Protein AF-0000000072858510 (afdb_homodimer)

Secondary structure (DSSP, 8-state):
------------S---S---B---BTTB---B----------------------------------------------------------SS--TT-TTGGGS-HHHHS---TT--BHHHHH--HHHHHHHTT-B-TT--BHHHHHHHHHH---BTTB-B-----SSTTHHHHTHHHHHHHHHHHTTS--TT--------GGG----S---TTTEEEEEEEEEE-BTTS--GGG--HHHHGGGGS---GGGTT-BPPPPP--HHHHHTTTTTTTTTT-EEEE-TTSSEEEEESSSSSEEEEEEEESS-HHHHHHHHHHHHHHHHHHHHHTT--B-EETTTEE--SSGGG-BT--EEEEEEE-TTGGGSTTHHHHHHHTTEEEEBTTBTT---BTTEEEEEES--TTS-HHHHHHHHHHHHHHHHHHHHHHHTT---GGG-----/------------S---S--EEE--BTTB--EEE--------------------------------------------------------SS---TT-TTGGGS-HHHHS---TT--BHHHHH--HHHHHHHTT-B-TT--BHHHHHHHHHH---BTTB-B-----SSTTHHHHTHHHHHHHHHHHTTS--TT--------GGG----S---TTTEEEEEEEEEE-BTTS--GGG--HHHHGGGGS---GGGTT-BPPPPP--HHHHHTTTTTTTTTT-EEEE-TTSSEEEEESSSSSEEEEEEEESS-HHHHHHHHHHHHHHHHHHHHHTT--B-EETTTEE--SSGGG-BT--EEEEEEE-TTGGGSTTHHHHHHHTTEEEEBTTBTT---BTTEEEEEES--TTS-HHHHHHHHHHHHHHHHHHHHHHHTT---GGGPPP--

Solvent-accessible surface area (backbone atoms only — not comparable to full-atom values): 48532 Å² total; per-residue (Å²): 131,84,80,80,68,84,71,71,57,79,46,74,65,76,91,63,68,59,62,56,53,85,50,85,54,84,102,44,82,47,78,54,78,44,68,78,65,81,82,63,81,67,79,77,78,81,74,78,82,77,73,83,74,84,82,80,83,82,83,78,76,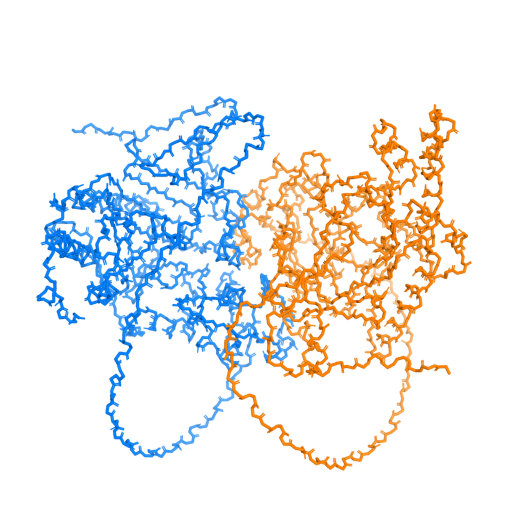82,72,81,76,83,78,78,78,78,77,81,74,80,77,76,70,77,75,76,73,81,76,70,76,31,31,51,8,58,19,56,12,42,39,50,27,66,54,40,63,78,36,59,54,76,46,29,47,77,87,50,87,80,36,34,25,40,38,52,72,66,62,40,70,67,56,40,20,52,41,8,50,46,56,35,95,50,48,50,33,46,16,55,24,38,29,30,23,57,58,42,34,60,41,100,86,43,78,43,58,26,44,43,33,32,34,80,54,37,65,63,78,43,29,86,59,46,42,59,37,41,13,61,77,54,77,62,47,50,89,84,43,63,37,49,83,38,74,55,56,82,74,45,74,70,32,65,72,46,56,60,92,34,22,54,25,24,37,36,32,29,52,44,23,51,53,94,48,51,29,34,35,29,16,33,28,33,74,47,29,77,65,60,69,62,66,56,43,42,59,63,76,33,43,53,76,72,80,76,78,47,63,59,38,57,45,34,20,35,43,26,17,57,68,61,65,46,41,37,46,60,49,94,82,63,36,37,37,38,37,33,50,51,72,30,49,29,34,44,36,12,34,46,77,27,25,42,42,40,61,33,46,38,50,33,41,53,50,50,50,52,52,52,50,54,35,44,74,70,75,38,49,65,29,65,45,63,50,53,22,34,45,53,26,40,66,83,38,22,18,51,26,45,44,36,35,32,37,32,57,29,63,59,42,70,70,37,88,56,42,64,57,48,31,53,38,51,47,33,40,76,37,9,58,75,30,87,96,36,66,61,58,89,32,25,30,31,39,23,39,62,63,27,54,66,39,24,52,40,57,44,44,38,41,36,42,56,42,50,55,51,50,51,52,45,32,55,32,44,74,70,73,41,82,55,75,88,67,57,68,69,76,109,130,85,75,80,68,81,65,66,55,78,49,74,63,75,90,62,48,56,59,55,43,84,45,79,49,89,96,44,82,40,69,51,70,44,73,44,73,81,70,77,80,74,88,80,78,84,81,77,84,82,78,86,87,80,88,82,83,84,86,83,86,85,74,86,73,88,80,78,86,75,80,95,84,83,81,76,78,84,74,83,87,84,85,76,22,19,19,25,31,26,26,23,26,43,59,54,26,66,55,36,53,77,31,58,27,78,46,7,39,51,88,50,87,80,39,35,26,41,38,55,74,66,62,39,73,68,56,31,24,69,41,30,65,46,56,35,97,47,49,49,34,45,32,57,26,37,19,31,23,52,59,41,35,60,40,98,87,44,79,44,59,28,44,44,33,32,35,80,55,37,65,63,77,41,28,87,59,45,45,59,37,41,14,62,75,55,77,64,48,50,89,83,44,64,38,51,81,40,72,56,58,82,74,46,74,69,32,65,74,45,56,58,92,35,21,55,24,24,37,37,32,30,55,46,23,52,55,95,49,52,28,40,37,32,31,37,47,32,74,48,30,76,64,61,70,62,67,53,48,44,58,59,73,28,47,57,76,74,80,78,78,49,63,61,37,59,53,34,15,36,43,40,40,56,69,63,61,47,41,34,47,61,50,95,82,63,35,37,36,39,36,33,48,52,72,30,48,28,35,44,36,14,35,47,77,26,25,43,42,39,60,34,46,40,52,36,39,54,50,50,52,51,51,51,50,56,37,44,76,71,77,39,48,66,29,65,46,63,52,52,22,34,46,52,27,42,67,84,39,21,17,50,23,44,42,36,36,32,38,33,57,29,64,61,41,69,72,38,86,56,42,65,58,49,30,53,37,51,46,32,38,76,37,10,59,73,30,88,96,36,65,60,57,90,32,26,30,32,39,25,39,63,64,26,53,65,38,24,53,40,56,46,47,38,39,37,43,54,42,50,54,50,51,51,52,43,34,55,32,43,75,70,72,41,83,53,75,91,66,56,65,70,78,112

Structure (mmCIF, N/CA/C/O backbone):
data_AF-0000000072858510-model_v1
#
loop_
_entity.id
_entity.type
_entity.pdbx_description
1 polymer 'Creatine kinase B-type'
#
loop_
_atom_site.group_PDB
_atom_site.id
_atom_site.type_symbol
_atom_site.label_atom_id
_atom_site.label_alt_id
_atom_site.label_comp_id
_atom_site.label_asym_id
_atom_site.label_entity_id
_atom_site.label_seq_id
_atom_site.pdbx_PDB_ins_code
_atom_site.Cartn_x
_atom_site.Cartn_y
_atom_site.Cartn_z
_atom_site.occupancy
_atom_site.B_iso_or_equiv
_atom_site.auth_seq_id
_atom_site.auth_comp_id
_atom_site.auth_asym_id
_atom_site.auth_atom_id
_atom_site.pdbx_PDB_model_num
ATOM 1 N N . MET A 1 1 ? -8.305 -21.172 -48.656 1 22.14 1 MET A N 1
ATOM 2 C CA . MET A 1 1 ? -8.938 -21.328 -47.344 1 22.14 1 MET A CA 1
ATOM 3 C C . MET A 1 1 ? -8.883 -20.031 -46.562 1 22.14 1 MET A C 1
ATOM 5 O O . MET A 1 1 ? -7.84 -19.391 -46.469 1 22.14 1 MET A O 1
ATOM 9 N N . PRO A 1 2 ? -9.984 -19.203 -46.25 1 24.05 2 PRO A N 1
ATOM 10 C CA . PRO A 1 2 ? -10.07 -17.75 -46.125 1 24.05 2 PRO A CA 1
ATOM 11 C C . PRO A 1 2 ? -9.312 -17.219 -44.938 1 24.05 2 PRO A C 1
ATOM 13 O O . PRO A 1 2 ? -9.188 -17.922 -43.906 1 24.05 2 PRO A O 1
ATOM 16 N N . GLU A 1 3 ? -8.305 -16.391 -45.125 1 22.5 3 GLU A N 1
ATOM 17 C CA . GLU A 1 3 ? -7.32 -15.68 -44.312 1 22.5 3 GLU A CA 1
ATOM 18 C C . GLU A 1 3 ? -7.992 -14.891 -43.188 1 22.5 3 GLU A C 1
ATOM 20 O O . GLU A 1 3 ? -8.703 -13.922 -43.438 1 22.5 3 GLU A O 1
ATOM 25 N N . GLY A 1 4 ? -8.672 -15.609 -42.25 1 25.77 4 GLY A N 1
ATOM 26 C CA . GLY A 1 4 ? -9.477 -15.039 -41.188 1 25.77 4 GLY A CA 1
ATOM 27 C C . GLY A 1 4 ? -8.75 -13.945 -40.406 1 25.77 4 GLY A C 1
ATOM 28 O O . GLY A 1 4 ? -7.754 -14.211 -39.75 1 25.77 4 GLY A O 1
ATOM 29 N N . THR A 1 5 ? -8.625 -12.734 -40.969 1 24.05 5 THR A N 1
ATOM 30 C CA . THR A 1 5 ? -7.973 -11.508 -40.531 1 24.05 5 THR A CA 1
ATOM 31 C C . THR A 1 5 ? -8.477 -11.086 -39.156 1 24.05 5 THR A C 1
ATOM 33 O O . THR A 1 5 ? -9.688 -11.086 -38.906 1 24.05 5 THR A O 1
ATOM 36 N N . LEU A 1 6 ? -7.754 -11.305 -38.156 1 26.27 6 LEU A N 1
ATOM 37 C CA . LEU A 1 6 ? -8.031 -10.797 -36.812 1 26.27 6 LEU A CA 1
ATOM 38 C C . LEU A 1 6 ? -8.352 -9.312 -36.844 1 26.27 6 LEU A C 1
ATOM 40 O O . LEU A 1 6 ? -7.582 -8.516 -37.375 1 26.27 6 LEU A O 1
ATOM 44 N N . ARG A 1 7 ? -9.594 -8.938 -37.281 1 24.61 7 ARG A N 1
ATOM 45 C CA . ARG A 1 7 ? -9.992 -7.543 -37.438 1 24.61 7 ARG A CA 1
ATOM 46 C C . ARG A 1 7 ? -9.945 -6.797 -36.125 1 24.61 7 ARG A C 1
ATOM 48 O O . ARG A 1 7 ? -10.367 -7.324 -35.094 1 24.61 7 ARG A O 1
ATOM 55 N N . LYS A 1 8 ? -9.195 -5.73 -36.281 1 28.53 8 LYS A N 1
ATOM 56 C CA . LYS A 1 8 ? -9.094 -4.801 -35.156 1 28.53 8 LYS A CA 1
ATOM 57 C C . LYS A 1 8 ? -10.398 -4.031 -34.969 1 28.53 8 LYS A C 1
ATOM 59 O O . LYS A 1 8 ? -10.992 -3.549 -35.938 1 28.53 8 LYS A O 1
ATOM 64 N N . VAL A 1 9 ? -11.359 -4.332 -34.188 1 26.52 9 VAL A N 1
ATOM 65 C CA . VAL A 1 9 ? -12.625 -3.646 -33.969 1 26.52 9 VAL A CA 1
ATOM 66 C C . VAL A 1 9 ? -12.367 -2.215 -33.5 1 26.52 9 VAL A C 1
ATOM 68 O O . VAL A 1 9 ? -11.5 -1.978 -32.656 1 26.52 9 VAL A O 1
ATOM 71 N N . ASP A 1 10 ? -12.766 -1.162 -34.219 1 24.17 10 ASP A N 1
ATOM 72 C CA . ASP A 1 10 ? -12.586 0.286 -34.188 1 24.17 10 ASP A CA 1
ATOM 73 C C . ASP A 1 10 ? -13.391 0.92 -33.031 1 24.17 10 ASP A C 1
ATOM 75 O O . ASP A 1 10 ? -14.625 0.92 -33.062 1 24.17 10 ASP A O 1
ATOM 79 N N . GLY A 1 11 ? -13.102 0.752 -31.766 1 24.89 11 GLY A N 1
ATOM 80 C CA . GLY A 1 11 ? -13.922 1.306 -30.703 1 24.89 11 GLY A CA 1
ATOM 81 C C . GLY A 1 11 ? -13.727 2.799 -30.516 1 24.89 11 GLY A C 1
ATOM 82 O O . GLY A 1 11 ? -12.852 3.227 -29.766 1 24.89 11 GLY A O 1
ATOM 83 N N . SER A 1 12 ? -13.656 3.602 -31.484 1 24.7 12 SER A N 1
ATOM 84 C CA . SER A 1 12 ? -13.461 5.031 -31.266 1 24.7 12 SER A CA 1
ATOM 85 C C . SER A 1 12 ? -14.523 5.594 -30.328 1 24.7 12 SER A C 1
ATOM 87 O O . SER A 1 12 ? -14.562 6.801 -30.078 1 24.7 12 SER A O 1
ATOM 89 N N . GLY A 1 13 ? -15.695 5.023 -30.297 1 25.03 13 GLY A N 1
ATOM 90 C CA . GLY A 1 13 ? -16.672 5.957 -29.75 1 25.03 13 GLY A CA 1
ATOM 91 C C . GLY A 1 13 ? -16.438 6.297 -28.297 1 25.03 13 GLY A C 1
ATOM 92 O O . GLY A 1 13 ? -15.648 5.625 -27.609 1 25.03 13 GLY A O 1
ATOM 93 N N . PRO A 1 14 ? -16.922 7.398 -27.672 1 25.23 14 PRO A N 1
ATOM 94 C CA . PRO A 1 14 ? -16.797 7.895 -26.297 1 25.23 14 PRO A CA 1
ATOM 95 C C . PRO A 1 14 ? -16.844 6.777 -25.266 1 25.23 14 PRO A C 1
ATOM 97 O O . PRO A 1 14 ? -17.422 5.719 -25.516 1 25.23 14 PRO A O 1
ATOM 100 N N . ALA A 1 15 ? -15.781 6.707 -24.406 1 25.62 15 ALA A N 1
ATOM 101 C CA . ALA A 1 15 ? -15.562 5.777 -23.297 1 25.62 15 ALA A CA 1
ATOM 102 C C . ALA A 1 15 ? -16.891 5.414 -22.625 1 25.62 15 ALA A C 1
ATOM 104 O O . ALA A 1 15 ? -17.422 6.195 -21.828 1 25.62 15 ALA A O 1
ATOM 105 N N . ARG A 1 16 ? -17.859 4.957 -23.328 1 25.95 16 ARG A N 1
ATOM 106 C CA . ARG A 1 16 ? -19.141 4.578 -22.719 1 25.95 16 ARG A CA 1
ATOM 107 C C . ARG A 1 16 ? -18.938 3.469 -21.688 1 25.95 16 ARG A C 1
ATOM 109 O O . ARG A 1 16 ? -18 2.672 -21.797 1 25.95 16 ARG A O 1
ATOM 116 N N . ALA A 1 17 ? -19.703 3.404 -20.5 1 26.58 17 ALA A N 1
ATOM 117 C CA . ALA A 1 17 ? -19.875 2.686 -19.234 1 26.58 17 ALA A CA 1
ATOM 118 C C . ALA A 1 17 ? -19.844 1.176 -19.453 1 26.58 17 ALA A C 1
ATOM 120 O O . ALA A 1 17 ? -20.047 0.401 -18.516 1 26.58 17 ALA A O 1
ATOM 121 N N . GLY A 1 18 ? -19.766 0.677 -20.734 1 25.31 18 GLY A N 1
ATOM 122 C CA . GLY A 1 18 ? -20.141 -0.716 -20.922 1 25.31 18 GLY A CA 1
ATOM 123 C C . GLY A 1 18 ? -18.953 -1.663 -20.844 1 25.31 18 GLY A C 1
ATOM 124 O O . GLY A 1 18 ? -18.609 -2.326 -21.812 1 25.31 18 GLY A O 1
ATOM 125 N N . GLN A 1 19 ? -18.016 -1.339 -19.969 1 26.52 19 GLN A N 1
ATOM 126 C CA . GLN A 1 19 ? -16.922 -2.297 -20 1 26.52 19 GLN A CA 1
ATOM 127 C C . GLN A 1 19 ? -17.406 -3.689 -19.594 1 26.52 19 GLN A C 1
ATOM 129 O O . GLN A 1 19 ? -18.141 -3.844 -18.609 1 26.52 19 GLN A O 1
ATOM 134 N N . GLU A 1 20 ? -17.391 -4.578 -20.422 1 27.2 20 GLU A N 1
ATOM 135 C CA . GLU A 1 20 ? -17.781 -5.977 -20.281 1 27.2 20 GLU A CA 1
ATOM 136 C C . GLU A 1 20 ? -16.859 -6.719 -19.344 1 27.2 20 GLU A C 1
ATOM 138 O O . GLU A 1 20 ? -15.633 -6.656 -19.484 1 27.2 20 GLU A O 1
ATOM 143 N N . LYS A 1 21 ? -17.156 -6.789 -17.984 1 31.39 21 LYS A N 1
ATOM 144 C CA . LYS A 1 21 ? -16.406 -7.582 -17.016 1 31.39 21 LYS A CA 1
ATOM 145 C C . LYS A 1 21 ? -16.594 -9.078 -17.266 1 31.39 21 LYS A C 1
ATOM 147 O O . LYS A 1 21 ? -17.703 -9.531 -17.547 1 31.39 21 LYS A O 1
ATOM 152 N N . TRP A 1 22 ? -15.586 -9.672 -17.578 1 24.42 22 TRP A N 1
ATOM 153 C CA . TRP A 1 22 ? -15.547 -11.117 -17.766 1 24.42 22 TRP A CA 1
ATOM 154 C C . TRP A 1 22 ? -15.633 -11.852 -16.422 1 24.42 22 TRP A C 1
ATOM 156 O O . TRP A 1 22 ? -14.891 -11.539 -15.492 1 24.42 22 TRP A O 1
ATOM 166 N N . GLY A 1 23 ? -16.938 -12.07 -15.773 1 29.38 23 GLY A N 1
ATOM 167 C CA . GLY A 1 23 ? -17.047 -12.922 -14.602 1 29.38 23 GLY A CA 1
ATOM 168 C C . GLY A 1 23 ? -17.938 -14.133 -14.828 1 29.38 23 GLY A C 1
ATOM 169 O O . GLY A 1 23 ? -18.734 -14.156 -15.781 1 29.38 23 GLY A O 1
ATOM 170 N N . TRP A 1 24 ? -17.562 -15.25 -14.281 1 26.39 24 TRP A N 1
ATOM 171 C CA . TRP A 1 24 ? -18.328 -16.5 -14.336 1 26.39 24 TRP A CA 1
ATOM 172 C C . TRP A 1 24 ? -19.547 -16.438 -13.43 1 26.39 24 TRP A C 1
ATOM 174 O O . TRP A 1 24 ? -19.453 -16.031 -12.266 1 26.39 24 TRP A O 1
ATOM 184 N N . ARG A 1 25 ? -20.781 -15.914 -13.656 1 32.44 25 ARG A N 1
ATOM 185 C CA . ARG A 1 25 ? -21.953 -16.078 -12.812 1 32.44 25 ARG A CA 1
ATOM 186 C C . ARG A 1 25 ? -22.875 -17.156 -13.359 1 32.44 25 ARG A C 1
ATOM 188 O O . ARG A 1 25 ? -23.188 -17.172 -14.555 1 32.44 25 ARG A O 1
ATOM 195 N N . GLY A 1 26 ? -23.531 -18.016 -12.758 1 31.52 26 GLY A N 1
ATOM 196 C CA . GLY A 1 26 ? -24.297 -19.25 -12.758 1 31.52 26 GLY A CA 1
ATOM 197 C C . GLY A 1 26 ? -24 -20.156 -13.938 1 31.52 26 GLY A C 1
ATOM 198 O O . GLY A 1 26 ? -22.906 -20.078 -14.516 1 31.52 26 GLY A O 1
ATOM 199 N N . GLY A 1 27 ? -25.156 -20.609 -14.906 1 29.92 27 GLY A N 1
ATOM 200 C CA . GLY A 1 27 ? -25.422 -21.625 -15.914 1 29.92 27 GLY A CA 1
ATOM 201 C C . GLY A 1 27 ? -24.719 -21.328 -17.234 1 29.92 27 GLY A C 1
ATOM 202 O O . GLY A 1 27 ? -24.906 -22.047 -18.219 1 29.92 27 GLY A O 1
ATOM 203 N N . GLY A 1 28 ? -24 -20.406 -17.531 1 29.2 28 GLY A N 1
ATOM 204 C CA . GLY A 1 28 ? -23.156 -20.062 -18.656 1 29.2 28 GLY A CA 1
ATOM 205 C C . GLY A 1 28 ? -22.328 -18.812 -18.422 1 29.2 28 GLY A C 1
ATOM 206 O O . GLY A 1 28 ? -22.469 -18.156 -17.406 1 29.2 28 GLY A O 1
ATOM 207 N N . TRP A 1 29 ? -21.297 -18.766 -19.203 1 29.52 29 TRP A N 1
ATOM 208 C CA . TRP A 1 29 ? -20.422 -17.578 -19.141 1 29.52 29 TRP A CA 1
ATOM 209 C C . TRP A 1 29 ? -21.219 -16.312 -19.453 1 29.52 29 TRP A C 1
ATOM 211 O O . TRP A 1 29 ? -21.922 -16.25 -20.469 1 29.52 29 TRP A O 1
ATOM 221 N N . HIS A 1 30 ? -22.203 -15.758 -18.5 1 27.58 30 HIS A N 1
ATOM 222 C CA . HIS A 1 30 ? -23.047 -14.602 -18.812 1 27.58 30 HIS A CA 1
ATOM 223 C C . HIS A 1 30 ? -22.219 -13.32 -18.859 1 27.58 30 HIS A C 1
ATOM 225 O O . HIS A 1 30 ? -21.188 -13.211 -18.172 1 27.58 30 HIS A O 1
ATOM 231 N N . TYR A 1 31 ? -22.578 -12.617 -19.984 1 28.12 31 TYR A N 1
ATOM 232 C CA . TYR A 1 31 ? -22.109 -11.281 -20.328 1 28.12 31 TYR A CA 1
ATOM 233 C C . TYR A 1 31 ? -22.859 -10.219 -19.531 1 28.12 31 TYR A C 1
ATOM 235 O O . TYR A 1 31 ? -24.094 -10.203 -19.531 1 28.12 31 TYR A O 1
ATOM 243 N N . ARG A 1 32 ? -22.656 -9.961 -18.266 1 28.14 32 ARG A N 1
ATOM 244 C CA . ARG A 1 32 ? -23.516 -8.914 -17.75 1 28.14 32 ARG A CA 1
ATOM 245 C C . ARG A 1 32 ? -23.062 -7.535 -18.219 1 28.14 32 ARG A C 1
ATOM 247 O O . ARG A 1 32 ? -21.875 -7.223 -18.203 1 28.14 32 ARG A O 1
ATOM 254 N N . LEU A 1 33 ? -23.922 -6.922 -18.984 1 23.39 33 LEU A N 1
ATOM 255 C CA . LEU A 1 33 ? -23.891 -5.52 -19.375 1 23.39 33 LEU A CA 1
ATOM 256 C C . LEU A 1 33 ? -23.969 -4.602 -18.172 1 23.39 33 LEU A C 1
ATOM 258 O O . LEU A 1 33 ? -24.906 -4.711 -17.359 1 23.39 33 LEU A O 1
ATOM 262 N N . TRP A 1 34 ? -22.938 -4.156 -17.656 1 22.69 34 TRP A N 1
ATOM 263 C CA . TRP A 1 34 ? -22.984 -3.225 -16.531 1 22.69 34 TRP A CA 1
ATOM 264 C C . TRP A 1 34 ? -23.531 -1.871 -16.969 1 22.69 34 TRP A C 1
ATOM 266 O O . TRP A 1 34 ? -23.047 -1.283 -17.938 1 22.69 34 TRP A O 1
ATOM 276 N N . LYS A 1 35 ? -24.828 -1.62 -16.984 1 24.12 35 LYS A N 1
ATOM 277 C CA . LYS A 1 35 ? -25.297 -0.244 -17.094 1 24.12 35 LYS A CA 1
ATOM 278 C C . LYS A 1 35 ? -24.828 0.599 -15.914 1 24.12 35 LYS A C 1
ATOM 280 O O . LYS A 1 35 ? -24.75 0.112 -14.781 1 24.12 35 LYS A O 1
ATOM 285 N N . PRO A 1 36 ? -24.344 1.721 -16.156 1 23.7 36 PRO A N 1
ATOM 286 C CA . PRO A 1 36 ? -23.859 2.637 -15.109 1 23.7 36 PRO A CA 1
ATOM 287 C C . PRO A 1 36 ? -24.906 2.889 -14.031 1 23.7 36 PRO A C 1
ATOM 289 O O . PRO A 1 36 ? -24.734 3.787 -13.195 1 23.7 36 PRO A O 1
ATOM 292 N N . GLY A 1 37 ? -26.172 2.344 -14.258 1 22.42 37 GLY A N 1
ATOM 293 C CA . GLY A 1 37 ? -27.203 3.068 -13.531 1 22.42 37 GLY A CA 1
ATOM 294 C C . GLY A 1 37 ? -26.953 3.115 -12.031 1 22.42 37 GLY A C 1
ATOM 295 O O . GLY A 1 37 ? -26.031 2.469 -11.531 1 22.42 37 GLY A O 1
ATOM 296 N N . THR A 1 38 ? -28.047 3.611 -11.281 1 22.19 38 THR A N 1
ATOM 297 C CA . THR A 1 38 ? -28.406 3.959 -9.914 1 22.19 38 THR A CA 1
ATOM 298 C C . THR A 1 38 ? -28.172 2.783 -8.977 1 22.19 38 THR A C 1
ATOM 300 O O . THR A 1 38 ? -28.672 1.681 -9.203 1 22.19 38 THR A O 1
ATOM 303 N N . LEU A 1 39 ? -27.016 2.744 -8.406 1 21.77 39 LEU A N 1
ATOM 304 C CA . LEU A 1 39 ? -26.562 1.795 -7.395 1 21.77 39 LEU A CA 1
ATOM 305 C C . LEU A 1 39 ? -27.672 1.502 -6.387 1 21.77 39 LEU A C 1
ATOM 307 O O . LEU A 1 39 ? -27.922 2.305 -5.488 1 21.77 39 LEU A O 1
ATOM 311 N N . SER A 1 40 ? -28.922 1.326 -6.957 1 19.55 40 SER A N 1
ATOM 312 C CA . SER A 1 40 ? -29.828 1.056 -5.848 1 19.55 40 SER A CA 1
ATOM 313 C C . SER A 1 40 ? -29.469 -0.241 -5.133 1 19.55 40 SER A C 1
ATOM 315 O O . SER A 1 40 ? -29.156 -1.247 -5.777 1 19.55 40 SER A O 1
ATOM 317 N N . PRO A 1 41 ? -29.047 -0.184 -3.873 1 21.45 41 PRO A N 1
ATOM 318 C CA . PRO A 1 41 ? -28.625 -1.249 -2.967 1 21.45 41 PRO A CA 1
ATOM 319 C C . PRO A 1 41 ? -29.578 -2.434 -2.943 1 21.45 41 PRO A C 1
ATOM 321 O O . PRO A 1 41 ? -30.734 -2.291 -2.527 1 21.45 41 PRO A O 1
ATOM 324 N N . GLY A 1 42 ? -29.844 -3.037 -4.125 1 20.41 42 GLY A N 1
ATOM 325 C CA . GLY A 1 42 ? -30.906 -4.02 -3.98 1 20.41 42 GLY A CA 1
ATOM 326 C C . GLY A 1 42 ? -30.578 -5.105 -2.973 1 20.41 42 GLY A C 1
ATOM 327 O O . GLY A 1 42 ? -29.406 -5.375 -2.697 1 20.41 42 GLY A O 1
ATOM 328 N N . PRO A 1 43 ? -31.5 -5.371 -2.016 1 20.81 43 PRO A N 1
ATOM 329 C CA . PRO A 1 43 ? -31.406 -6.238 -0.839 1 20.81 43 PRO A CA 1
ATOM 330 C C . PRO A 1 43 ? -31.062 -7.684 -1.2 1 20.81 43 PRO A C 1
ATOM 332 O O . PRO A 1 43 ? -31.594 -8.219 -2.182 1 20.81 43 PRO A O 1
ATOM 335 N N . SER A 1 44 ? -29.797 -7.98 -1.242 1 18.62 44 SER A N 1
ATOM 336 C CA . SER A 1 44 ? -29.375 -9.336 -1.594 1 18.62 44 SER A CA 1
ATOM 337 C C . SER A 1 44 ? -30.188 -10.375 -0.837 1 18.62 44 SER A C 1
ATOM 339 O O . SER A 1 44 ? -30.422 -10.242 0.368 1 18.62 44 SER A O 1
ATOM 341 N N . PRO A 1 45 ? -30.969 -11.164 -1.522 1 18.59 45 PRO A N 1
ATOM 342 C CA . PRO A 1 45 ? -31.875 -12.141 -0.909 1 18.59 45 PRO A CA 1
ATOM 343 C C . PRO A 1 45 ? -31.141 -13.18 -0.076 1 18.59 45 PRO A C 1
ATOM 345 O O . PRO A 1 45 ? -29.969 -13.477 -0.339 1 18.59 45 PRO A O 1
ATOM 348 N N . ARG A 1 46 ? -31.547 -13.359 1.198 1 18.41 46 ARG A N 1
ATOM 349 C CA . ARG A 1 46 ? -31.172 -14.242 2.295 1 18.41 46 ARG A CA 1
ATOM 350 C C . ARG A 1 46 ? -31.219 -15.703 1.863 1 18.41 46 ARG A C 1
ATOM 352 O O . ARG A 1 46 ? -32.281 -16.219 1.515 1 18.41 46 ARG A O 1
ATOM 359 N N . LEU A 1 47 ? -30.203 -16.125 0.999 1 17.73 47 LEU A N 1
ATOM 360 C CA . LEU A 1 47 ? -30.344 -17.516 0.609 1 17.73 47 LEU A CA 1
ATOM 361 C C . LEU A 1 47 ? -30.344 -18.422 1.835 1 17.73 47 LEU A C 1
ATOM 363 O O . LEU A 1 47 ? -29.625 -18.188 2.799 1 17.73 47 LEU A O 1
ATOM 367 N N . PRO A 1 48 ? -31.344 -19.281 1.999 1 17.52 48 PRO A N 1
ATOM 368 C CA . PRO A 1 48 ? -31.656 -20.094 3.17 1 17.52 48 PRO A CA 1
ATOM 369 C C . PRO A 1 48 ? -30.562 -21.109 3.484 1 17.52 48 PRO A C 1
ATOM 371 O O . PRO A 1 48 ? -29.75 -21.438 2.611 1 17.52 48 PRO A O 1
ATOM 374 N N . ARG A 1 49 ? -30.312 -21.328 4.793 1 18 49 ARG A N 1
ATOM 375 C CA . ARG A 1 49 ? -29.453 -22.078 5.707 1 18 49 ARG A CA 1
ATOM 376 C C . ARG A 1 49 ? -29.516 -23.578 5.406 1 18 49 ARG A C 1
ATOM 378 O O . ARG A 1 49 ? -30.484 -24.234 5.758 1 18 49 ARG A O 1
ATOM 385 N N . GLY A 1 50 ? -29.281 -24.047 4.016 1 16.38 50 GLY A N 1
ATOM 386 C CA . GLY A 1 50 ? -29.578 -25.469 4.012 1 16.38 50 GLY A CA 1
ATOM 387 C C . GLY A 1 50 ? -28.641 -26.281 4.883 1 16.38 50 GLY A C 1
ATOM 388 O O . GLY A 1 50 ? -27.484 -25.891 5.082 1 16.38 50 GLY A O 1
ATOM 389 N N . THR A 1 51 ? -29.062 -27.094 5.844 1 18.36 51 THR A N 1
ATOM 390 C CA . THR A 1 51 ? -28.672 -27.906 6.988 1 18.36 51 THR A CA 1
ATOM 391 C C . THR A 1 51 ? -27.828 -29.094 6.543 1 18.36 51 THR A C 1
ATOM 393 O O . THR A 1 51 ? -27.484 -29.953 7.359 1 18.36 51 THR A O 1
ATOM 396 N N . GLY A 1 52 ? -27.109 -29.109 5.344 1 16.39 52 GLY A N 1
ATOM 397 C CA . GLY A 1 52 ? -26.922 -30.516 5.031 1 16.39 52 GLY A CA 1
ATOM 398 C C . GLY A 1 52 ? -25.938 -31.219 5.969 1 16.39 52 GLY A C 1
ATOM 399 O O . GLY A 1 52 ? -24.969 -30.609 6.414 1 16.39 52 GLY A O 1
ATOM 400 N N . ARG A 1 53 ? -26.234 -32.344 6.68 1 17.75 53 ARG A N 1
ATOM 401 C CA . ARG A 1 53 ? -25.797 -33.281 7.707 1 17.75 53 ARG A CA 1
ATOM 402 C C . ARG A 1 53 ? -24.641 -34.125 7.215 1 17.75 53 ARG A C 1
ATOM 404 O O . ARG A 1 53 ? -24.141 -35 7.941 1 17.75 53 ARG A O 1
ATOM 411 N N . THR A 1 54 ? -23.641 -33.688 6.297 1 16.66 54 THR A N 1
ATOM 412 C CA . THR A 1 54 ? -22.984 -34.844 5.719 1 16.66 54 THR A CA 1
ATOM 413 C C . THR A 1 54 ? -22.219 -35.625 6.785 1 16.66 54 THR A C 1
ATOM 415 O O . THR A 1 54 ? -21.828 -35.062 7.809 1 16.66 54 THR A O 1
ATOM 418 N N . MET A 1 55 ? -22.031 -37 6.602 1 16.88 55 MET A N 1
ATOM 419 C CA . MET A 1 55 ? -21.797 -38.281 7.297 1 16.88 55 MET A CA 1
ATOM 420 C C . MET A 1 55 ? -20.328 -38.406 7.703 1 16.88 55 MET A C 1
ATOM 422 O O . MET A 1 55 ? -19.469 -37.75 7.117 1 16.88 55 MET A O 1
ATOM 426 N N . GLU A 1 56 ? -19.953 -39.188 8.727 1 17.41 56 GLU A N 1
ATOM 427 C CA . GLU A 1 56 ? -19.047 -39.531 9.82 1 17.41 56 GLU A CA 1
ATOM 428 C C . GLU A 1 56 ? -17.859 -40.344 9.312 1 17.41 56 GLU A C 1
ATOM 430 O O . GLU A 1 56 ? -16.922 -40.656 10.07 1 17.41 56 GLU A O 1
ATOM 435 N N . GLY A 1 57 ? -17.359 -40.281 7.922 1 16.91 57 GLY A N 1
ATOM 436 C CA . GLY A 1 57 ? -16.672 -41.531 7.652 1 16.91 57 GLY A CA 1
ATOM 437 C C . GLY A 1 57 ? -15.398 -41.719 8.461 1 16.91 57 GLY A C 1
ATOM 438 O O . GLY A 1 57 ? -14.844 -40.719 8.969 1 16.91 57 GLY A O 1
ATOM 439 N N . ARG A 1 58 ? -14.961 -43.031 8.93 1 18.02 58 ARG A N 1
ATOM 440 C CA . ARG A 1 58 ? -14.18 -43.812 9.875 1 18.02 58 ARG A CA 1
ATOM 441 C C . ARG A 1 58 ? -12.703 -43.812 9.508 1 18.02 58 ARG A C 1
ATOM 443 O O . ARG A 1 58 ? -12.344 -44.094 8.359 1 18.02 58 ARG A O 1
ATOM 450 N N . ASN A 1 59 ? -11.859 -42.906 10.008 1 17.69 59 ASN A N 1
ATOM 451 C CA . ASN A 1 59 ? -10.43 -42.656 9.891 1 17.69 59 ASN A CA 1
ATOM 452 C C . ASN A 1 59 ? -9.609 -43.906 10.172 1 17.69 59 ASN A C 1
ATOM 454 O O . ASN A 1 59 ? -9.609 -44.406 11.289 1 17.69 59 ASN A O 1
ATOM 458 N N . TRP A 1 60 ? -9.547 -44.875 9.141 1 17.3 60 TRP A N 1
ATOM 459 C CA . TRP A 1 60 ? -8.859 -46.125 9.375 1 17.3 60 TRP A CA 1
ATOM 460 C C . TRP A 1 60 ? -7.379 -45.906 9.656 1 17.3 60 TRP A C 1
ATOM 462 O O . TRP A 1 60 ? -6.762 -45 9.07 1 17.3 60 TRP A O 1
ATOM 472 N N . GLY A 1 61 ? -6.797 -46.281 10.828 1 17.86 61 GLY A N 1
ATOM 473 C CA . GLY A 1 61 ? -5.613 -46.188 11.672 1 17.86 61 GLY A CA 1
ATOM 474 C C . GLY A 1 61 ? -4.414 -46.906 11.094 1 17.86 61 GLY A C 1
ATOM 475 O O . GLY A 1 61 ? -3.559 -47.406 11.836 1 17.86 61 GLY A O 1
ATOM 476 N N . ALA A 1 62 ? -4.164 -46.875 9.656 1 18.47 62 ALA A N 1
ATOM 477 C CA . ALA A 1 62 ? -3.26 -47.938 9.234 1 18.47 62 ALA A CA 1
ATOM 478 C C . ALA A 1 62 ? -1.892 -47.812 9.891 1 18.47 62 ALA A C 1
ATOM 480 O O . ALA A 1 62 ? -1.43 -46.688 10.133 1 18.47 62 ALA A O 1
ATOM 481 N N . ASP A 1 63 ? -1.35 -48.844 10.5 1 18.41 63 ASP A N 1
ATOM 482 C CA . ASP A 1 63 ? -0.268 -49.312 11.367 1 18.41 63 ASP A CA 1
ATOM 483 C C . ASP A 1 63 ? 1.072 -49.281 10.641 1 18.41 63 ASP A C 1
ATOM 485 O O . ASP A 1 63 ? 2 -50 11 1 18.41 63 ASP A O 1
ATOM 489 N N . LYS A 1 64 ? 1.374 -48.188 9.859 1 19.3 64 LYS A N 1
ATOM 490 C CA . LYS A 1 64 ? 2.514 -48.531 9.008 1 19.3 64 LYS A CA 1
ATOM 491 C C . LYS A 1 64 ? 3.734 -48.906 9.844 1 19.3 64 LYS A C 1
ATOM 493 O O . LYS A 1 64 ? 3.957 -48.344 10.914 1 19.3 64 LYS A O 1
ATOM 498 N N . PRO A 1 65 ? 4.516 -49.906 9.398 1 19.44 65 PRO A N 1
ATOM 499 C CA . PRO A 1 65 ? 5.551 -50.688 10.055 1 19.44 65 PRO A CA 1
ATOM 500 C C . PRO A 1 65 ? 6.836 -49.906 10.297 1 19.44 65 PRO A C 1
ATOM 502 O O . PRO A 1 65 ? 7.059 -48.875 9.672 1 19.44 65 PRO A O 1
ATOM 505 N N . GLU A 1 66 ? 7.645 -50.375 11.258 1 19.12 66 GLU A N 1
ATOM 506 C CA . GLU A 1 66 ? 8.758 -50 12.133 1 19.12 66 GLU A CA 1
ATOM 507 C C . GLU A 1 66 ? 10.062 -49.906 11.344 1 19.12 66 GLU A C 1
ATOM 509 O O . GLU A 1 66 ? 10.594 -50.938 10.898 1 19.12 66 GLU A O 1
ATOM 514 N N . ARG A 1 67 ? 10.125 -49.031 10.25 1 19.36 67 ARG A N 1
ATOM 515 C CA . ARG A 1 67 ? 11.305 -49.25 9.43 1 19.36 67 ARG A CA 1
ATOM 516 C C . ARG A 1 67 ? 12.578 -49.188 10.273 1 19.36 67 ARG A C 1
ATOM 518 O O . ARG A 1 67 ? 12.633 -48.438 11.25 1 19.36 67 ARG A O 1
ATOM 525 N N . PRO A 1 68 ? 13.547 -50 9.906 1 19.86 68 PRO A N 1
ATOM 526 C CA . PRO A 1 68 ? 14.742 -50.438 10.641 1 19.86 68 PRO A CA 1
ATOM 527 C C . PRO A 1 68 ? 15.773 -49.312 10.797 1 19.86 68 PRO A C 1
ATOM 529 O O . PRO A 1 68 ? 15.758 -48.344 10.031 1 19.86 68 PRO A O 1
ATOM 532 N N . GLU A 1 69 ? 16.609 -49.375 11.82 1 18.86 69 GLU A N 1
ATOM 533 C CA . GLU A 1 69 ? 17.516 -48.594 12.656 1 18.86 69 GLU A CA 1
ATOM 534 C C . GLU A 1 69 ? 18.781 -48.219 11.891 1 18.86 69 GLU A C 1
ATOM 536 O O . GLU A 1 69 ? 19.703 -47.656 12.461 1 18.86 69 GLU A O 1
ATOM 541 N N . VAL A 1 70 ? 18.641 -47.781 10.562 1 20.33 70 VAL A N 1
ATOM 542 C CA . VAL A 1 70 ? 19.938 -47.906 9.922 1 20.33 70 VAL A CA 1
ATOM 543 C C . VAL A 1 70 ? 20.969 -47.031 10.672 1 20.33 70 VAL A C 1
ATOM 545 O O . VAL A 1 70 ? 20.641 -45.969 11.188 1 20.33 70 VAL A O 1
ATOM 548 N N . PRO A 1 71 ? 22.141 -47.625 10.805 1 19.08 71 PRO A N 1
ATOM 549 C CA . PRO A 1 71 ? 23.266 -47.344 11.703 1 19.08 71 PRO A CA 1
ATOM 550 C C . PRO A 1 71 ? 23.891 -45.969 11.469 1 19.08 71 PRO A C 1
ATOM 552 O O . PRO A 1 71 ? 23.703 -45.375 10.406 1 19.08 71 PRO A O 1
ATOM 555 N N . SER A 1 72 ? 24.656 -45.531 12.484 1 18.05 72 SER A N 1
ATOM 556 C CA . SER A 1 72 ? 25.109 -44.312 13.156 1 18.05 72 SER A CA 1
ATOM 557 C C . SER A 1 72 ? 26.25 -43.656 12.391 1 18.05 72 SER A C 1
ATOM 559 O O . SER A 1 72 ? 26.875 -42.719 12.883 1 18.05 72 SER A O 1
ATOM 561 N N . GLY A 1 73 ? 26.234 -43.844 11.008 1 18.05 73 GLY A N 1
ATOM 562 C CA . GLY A 1 73 ? 27.609 -43.625 10.578 1 18.05 73 GLY A CA 1
ATOM 563 C C . GLY A 1 73 ? 28.156 -42.281 10.969 1 18.05 73 GLY A C 1
ATOM 564 O O . GLY A 1 73 ? 27.391 -41.375 11.305 1 18.05 73 GLY A O 1
ATOM 565 N N . SER A 1 74 ? 29.484 -42.25 11.031 1 17.75 74 SER A N 1
ATOM 566 C CA . SER A 1 74 ? 30.562 -41.438 11.578 1 17.75 74 SER A CA 1
ATOM 567 C C . SER A 1 74 ? 30.578 -40.031 10.945 1 17.75 74 SER A C 1
ATOM 569 O O . SER A 1 74 ? 30.375 -39.906 9.734 1 17.75 74 SER A O 1
ATOM 571 N N . ARG A 1 75 ? 30.453 -39.062 11.875 1 18.59 75 ARG A N 1
ATOM 572 C CA . ARG A 1 75 ? 30.203 -37.625 11.805 1 18.59 75 ARG A CA 1
ATOM 573 C C . ARG A 1 75 ? 31.344 -36.906 11.086 1 18.59 75 ARG A C 1
ATOM 575 O O . ARG A 1 75 ? 32.375 -36.656 11.68 1 18.59 75 ARG A O 1
ATOM 582 N N . ALA A 1 76 ? 31.844 -37.5 9.906 1 18.34 76 ALA A N 1
ATOM 583 C CA . ALA A 1 76 ? 33.094 -36.781 9.586 1 18.34 76 ALA A CA 1
ATOM 584 C C . ALA A 1 76 ? 32.844 -35.25 9.602 1 18.34 76 ALA A C 1
ATOM 586 O O . ALA A 1 76 ? 31.766 -34.781 9.242 1 18.34 76 ALA A O 1
ATOM 587 N N . SER A 1 77 ? 33.625 -34.562 10.352 1 17.27 77 SER A N 1
ATOM 588 C CA . SER A 1 77 ? 33.75 -33.219 10.875 1 17.27 77 SER A CA 1
ATOM 589 C C . SER A 1 77 ? 33.875 -32.188 9.75 1 17.27 77 SER A C 1
ATOM 591 O O . SER A 1 77 ? 34.25 -31.047 9.984 1 17.27 77 SER A O 1
ATOM 593 N N . VAL A 1 78 ? 33.156 -32.438 8.656 1 18.52 78 VAL A N 1
ATOM 594 C CA . VAL A 1 78 ? 33.688 -31.562 7.629 1 18.52 78 VAL A CA 1
ATOM 595 C C . VAL A 1 78 ? 33.562 -30.109 8.094 1 18.52 78 VAL A C 1
ATOM 597 O O . VAL A 1 78 ? 32.562 -29.734 8.742 1 18.52 78 VAL A O 1
ATOM 600 N N . SER A 1 79 ? 34.688 -29.484 8.227 1 17.12 79 SER A N 1
ATOM 601 C CA . SER A 1 79 ? 35.125 -28.141 8.602 1 17.12 79 SER A CA 1
ATOM 602 C C . SER A 1 79 ? 34.344 -27.062 7.859 1 17.12 79 SER A C 1
ATOM 604 O O . SER A 1 79 ? 34.125 -27.172 6.652 1 17.12 79 SER A O 1
ATOM 606 N N . ARG A 1 80 ? 33.438 -26.406 8.742 1 17.55 80 ARG A N 1
ATOM 607 C CA . ARG A 1 80 ? 32.406 -25.422 8.5 1 17.55 80 ARG A CA 1
ATOM 608 C C . ARG A 1 80 ? 32.938 -24.203 7.754 1 17.55 80 ARG A C 1
ATOM 610 O O . ARG A 1 80 ? 33.594 -23.344 8.359 1 17.55 80 ARG A O 1
ATOM 617 N N . SER A 1 81 ? 33.625 -24.5 6.609 1 17.44 81 SER A N 1
ATOM 618 C CA . SER A 1 81 ? 34.188 -23.266 6.086 1 17.44 81 SER A CA 1
ATOM 619 C C . SER A 1 81 ? 33.125 -22.156 6.027 1 17.44 81 SER A C 1
ATOM 621 O O . SER A 1 81 ? 31.953 -22.422 5.801 1 17.44 81 SER A O 1
ATOM 623 N N . GLU A 1 82 ? 33.438 -20.953 6.695 1 16.48 82 GLU A N 1
ATOM 624 C CA . GLU A 1 82 ? 32.844 -19.719 7.16 1 16.48 82 GLU A CA 1
ATOM 625 C C . GLU A 1 82 ? 32.156 -18.969 6.016 1 16.48 82 GLU A C 1
ATOM 627 O O . GLU A 1 82 ? 32.781 -18.156 5.34 1 16.48 82 GLU A O 1
ATOM 632 N N . ALA A 1 83 ? 31.484 -19.734 5.246 1 18.11 83 ALA A N 1
ATOM 633 C CA . ALA A 1 83 ? 31.031 -18.984 4.074 1 18.11 83 ALA A CA 1
ATOM 634 C C . ALA A 1 83 ? 30.156 -17.812 4.477 1 18.11 83 ALA A C 1
ATOM 636 O O . ALA A 1 83 ? 29.422 -17.875 5.477 1 18.11 83 ALA A O 1
ATOM 637 N N . GLY A 1 84 ? 30.375 -16.656 4.031 1 17.25 84 GLY A N 1
ATOM 638 C CA . GLY A 1 84 ? 30.109 -15.227 4 1 17.25 84 GLY A CA 1
ATOM 639 C C . GLY A 1 84 ? 28.641 -14.891 3.893 1 17.25 84 GLY A C 1
ATOM 640 O O . GLY A 1 84 ? 27.891 -15.594 3.217 1 17.25 84 GLY A O 1
ATOM 641 N N . ARG A 1 85 ? 27.922 -14.062 4.961 1 19.81 85 ARG A N 1
ATOM 642 C CA . ARG A 1 85 ? 26.75 -13.508 5.633 1 19.81 85 ARG A CA 1
ATOM 643 C C . ARG A 1 85 ? 25.875 -12.734 4.652 1 19.81 85 ARG A C 1
ATOM 645 O O . ARG A 1 85 ? 25.516 -11.586 4.898 1 19.81 85 ARG A O 1
ATOM 652 N N . ALA A 1 86 ? 25.703 -13.047 3.504 1 18.25 86 ALA A N 1
ATOM 653 C CA . ALA A 1 86 ? 25.219 -11.922 2.703 1 18.25 86 ALA A CA 1
ATOM 654 C C . ALA A 1 86 ? 23.75 -11.641 2.973 1 18.25 86 ALA A C 1
ATOM 656 O O . ALA A 1 86 ? 23.031 -12.508 3.467 1 18.25 86 ALA A O 1
ATOM 657 N N . ARG A 1 87 ? 22.797 -10.664 2.273 1 19.92 87 ARG A N 1
ATOM 658 C CA . ARG A 1 87 ? 22.172 -9.344 2.227 1 19.92 87 ARG A CA 1
ATOM 659 C C . ARG A 1 87 ? 20.672 -9.438 1.986 1 19.92 87 ARG A C 1
ATOM 661 O O . ARG A 1 87 ? 20.234 -9.727 0.871 1 19.92 87 ARG A O 1
ATOM 668 N N . ARG A 1 88 ? 19.5 -9.969 3.092 1 17 88 ARG A N 1
ATOM 669 C CA . ARG A 1 88 ? 18.234 -10.656 2.873 1 17 88 ARG A CA 1
ATOM 670 C C . ARG A 1 88 ? 17.078 -9.664 2.836 1 17 88 ARG A C 1
ATOM 672 O O . ARG A 1 88 ? 16.875 -8.898 3.781 1 17 88 ARG A O 1
ATOM 679 N N . ARG A 1 89 ? 15.953 -9.391 1.692 1 21.83 89 ARG A N 1
ATOM 680 C CA . ARG A 1 89 ? 15.211 -8.367 0.961 1 21.83 89 ARG A CA 1
ATOM 681 C C . ARG A 1 89 ? 13.734 -8.383 1.345 1 21.83 89 ARG A C 1
ATOM 683 O O . ARG A 1 89 ? 13 -9.305 0.974 1 21.83 89 ARG A O 1
ATOM 690 N N . GLN A 1 90 ? 12.969 -8.008 2.865 1 20.98 90 GLN A N 1
ATOM 691 C CA . GLN A 1 90 ? 11.781 -8.414 3.615 1 20.98 90 GLN A CA 1
ATOM 692 C C . GLN A 1 90 ? 10.609 -7.465 3.35 1 20.98 90 GLN A C 1
ATOM 694 O O . GLN A 1 90 ? 9.539 -7.625 3.928 1 20.98 90 GLN A O 1
ATOM 699 N N . PRO A 1 91 ? 10.055 -6.164 2.391 1 22.94 91 PRO A N 1
ATOM 700 C CA . PRO A 1 91 ? 9.367 -4.875 2.303 1 22.94 91 PRO A CA 1
ATOM 701 C C . PRO A 1 91 ? 7.957 -4.992 1.729 1 22.94 91 PRO A C 1
ATOM 703 O O . PRO A 1 91 ? 7.605 -6.031 1.164 1 22.94 91 PRO A O 1
ATOM 706 N N . PHE A 1 92 ? 6.91 -4.883 1.096 1 27.16 92 PHE A N 1
ATOM 707 C CA . PHE A 1 92 ? 7.008 -5.07 -0.347 1 27.16 92 PHE A CA 1
ATOM 708 C C . PHE A 1 92 ? 8.445 -4.895 -0.82 1 27.16 92 PHE A C 1
ATOM 710 O O . PHE A 1 92 ? 8.992 -3.787 -0.769 1 27.16 92 PHE A O 1
ATOM 717 N N . SER A 1 93 ? 9.117 -5.23 0.094 1 32.59 93 SER A N 1
ATOM 718 C CA . SER A 1 93 ? 10.203 -5.105 1.062 1 32.59 93 SER A CA 1
ATOM 719 C C . SER A 1 93 ? 11.453 -4.523 0.418 1 32.59 93 SER A C 1
ATOM 721 O O . SER A 1 93 ? 12.031 -5.125 -0.488 1 32.59 93 SER A O 1
ATOM 723 N N . ASN A 1 94 ? 10.969 -3.197 -0.088 1 44.16 94 ASN A N 1
ATOM 724 C CA . ASN A 1 94 ? 11.984 -2.82 -1.062 1 44.16 94 ASN A CA 1
ATOM 725 C C . ASN A 1 94 ? 13.383 -3.223 -0.599 1 44.16 94 ASN A C 1
ATOM 727 O O . ASN A 1 94 ? 13.898 -2.678 0.381 1 44.16 94 ASN A O 1
ATOM 731 N N . SER A 1 95 ? 13.234 -4.562 -0.384 1 58.19 95 SER A N 1
ATOM 732 C CA . SER A 1 95 ? 14.453 -5.34 -0.168 1 58.19 95 SER A CA 1
ATOM 733 C C . SER A 1 95 ? 15.672 -4.645 -0.772 1 58.19 95 SER A C 1
ATOM 735 O O . SER A 1 95 ? 16.797 -5.102 -0.603 1 58.19 95 SER A O 1
ATOM 737 N N . HIS A 1 96 ? 14.93 -3.488 -1.069 1 78.94 96 HIS A N 1
ATOM 738 C CA . HIS A 1 96 ? 16.062 -2.867 -1.736 1 78.94 96 HIS A CA 1
ATOM 739 C C . HIS A 1 96 ? 16.703 -1.791 -0.859 1 78.94 96 HIS A C 1
ATOM 741 O O . HIS A 1 96 ? 17.438 -0.936 -1.354 1 78.94 96 HIS A O 1
ATOM 747 N N . ASN A 1 97 ? 16.219 -1.926 0.467 1 82.38 97 ASN A N 1
ATOM 748 C CA . ASN A 1 97 ? 16.906 -1.088 1.442 1 82.38 97 ASN A CA 1
ATOM 749 C C . ASN A 1 97 ? 18.391 -1.41 1.503 1 82.38 97 ASN A C 1
ATOM 751 O O . ASN A 1 97 ? 18.781 -2.512 1.896 1 82.38 97 ASN A O 1
ATOM 755 N N . THR A 1 98 ? 19.188 -0.459 1.118 1 85.62 98 THR A N 1
ATOM 756 C CA . THR A 1 98 ? 20.625 -0.7 1.016 1 85.62 98 THR A CA 1
ATOM 757 C C . THR A 1 98 ? 21.25 -0.804 2.402 1 85.62 98 THR A C 1
ATOM 759 O O . THR A 1 98 ? 22.422 -1.194 2.533 1 85.62 98 THR A O 1
ATOM 762 N N . LEU A 1 99 ? 20.438 -0.531 3.428 1 88.06 99 LEU A N 1
ATOM 763 C CA . LEU A 1 99 ? 20.953 -0.566 4.789 1 88.06 99 LEU A CA 1
ATOM 764 C C . LEU A 1 99 ? 20.641 -1.903 5.457 1 88.06 99 LEU A C 1
ATOM 766 O O . LEU A 1 99 ? 21.109 -2.174 6.562 1 88.06 99 LEU A O 1
ATOM 770 N N . LYS A 1 100 ? 19.953 -2.732 4.801 1 88.75 100 LYS A N 1
ATOM 771 C CA . LYS A 1 100 ? 19.484 -3.977 5.41 1 88.75 100 LYS A CA 1
ATOM 772 C C . LYS A 1 100 ? 20.672 -4.844 5.844 1 88.75 100 LYS A C 1
ATOM 774 O O . LYS A 1 100 ? 20.594 -5.547 6.855 1 88.75 100 LYS A O 1
ATOM 779 N N . LEU A 1 101 ? 21.75 -4.746 5.094 1 89.31 101 LEU A N 1
ATOM 780 C CA . LEU A 1 101 ? 22.906 -5.598 5.375 1 89.31 101 LEU A CA 1
ATOM 781 C C . LEU A 1 101 ? 23.641 -5.113 6.617 1 89.31 101 LEU A C 1
ATOM 783 O O . LEU A 1 101 ? 24.5 -5.82 7.145 1 89.31 101 LEU A O 1
ATOM 787 N N . ARG A 1 102 ? 23.25 -3.947 7.098 1 88.56 102 ARG A N 1
ATOM 788 C CA . ARG A 1 102 ? 23.828 -3.447 8.344 1 88.56 102 ARG A CA 1
ATOM 789 C C . ARG A 1 102 ? 23.219 -4.164 9.547 1 88.56 102 ARG A C 1
ATOM 791 O O . ARG A 1 102 ? 23.766 -4.094 10.648 1 88.56 102 ARG A O 1
ATOM 798 N N . PHE A 1 103 ? 22.156 -4.848 9.344 1 88.94 103 PHE A N 1
ATOM 799 C CA . PHE A 1 103 ? 21.5 -5.598 10.414 1 88.94 103 PHE A CA 1
ATOM 800 C C . PHE A 1 103 ? 21.875 -7.074 10.336 1 88.94 103 PHE A C 1
ATOM 802 O O . PHE A 1 103 ? 22.109 -7.605 9.25 1 88.94 103 PHE A O 1
ATOM 809 N N . PRO A 1 104 ? 21.969 -7.684 11.523 1 91.06 104 PRO A N 1
ATOM 810 C CA . PRO A 1 104 ? 22.219 -9.125 11.508 1 91.06 104 PRO A CA 1
ATOM 811 C C . PRO A 1 104 ? 21.156 -9.898 10.719 1 91.06 104 PRO A C 1
ATOM 813 O O . PRO A 1 104 ? 19.984 -9.516 10.711 1 91.06 104 PRO A O 1
ATOM 816 N N . ALA A 1 105 ? 21.625 -10.93 10.078 1 93.25 105 ALA A N 1
ATOM 817 C CA . ALA A 1 105 ? 20.734 -11.75 9.266 1 93.25 105 ALA A CA 1
ATOM 818 C C . ALA A 1 105 ? 19.547 -12.25 10.078 1 93.25 105 ALA A C 1
ATOM 820 O O . ALA A 1 105 ? 18.422 -12.344 9.562 1 93.25 105 ALA A O 1
ATOM 821 N N . GLU A 1 106 ? 19.766 -12.562 11.281 1 92.25 106 GLU A N 1
ATOM 822 C CA . GLU A 1 106 ? 18.719 -13.086 12.156 1 92.25 106 GLU A CA 1
ATOM 823 C C . GLU A 1 106 ? 17.594 -12.078 12.359 1 92.25 106 GLU A C 1
ATOM 825 O O . GLU A 1 106 ? 16.438 -12.453 12.508 1 92.25 106 GLU A O 1
ATOM 830 N N . ASP A 1 107 ? 17.953 -10.828 12.328 1 90.81 107 ASP A N 1
ATOM 831 C CA . ASP A 1 107 ? 16.969 -9.773 12.516 1 90.81 107 ASP A CA 1
ATOM 832 C C . ASP A 1 107 ? 16.203 -9.5 11.227 1 90.81 107 ASP A C 1
ATOM 834 O O . ASP A 1 107 ? 15.086 -8.984 11.258 1 90.81 107 ASP A O 1
ATOM 838 N N . GLU A 1 108 ? 16.922 -9.875 10.172 1 92.56 108 GLU A N 1
ATOM 839 C CA . GLU A 1 108 ? 16.328 -9.648 8.859 1 92.56 108 GLU A CA 1
ATOM 840 C C . GLU A 1 108 ? 15.477 -10.844 8.422 1 92.56 108 GLU A C 1
ATOM 842 O O . GLU A 1 108 ? 14.672 -10.742 7.5 1 92.56 108 GLU A O 1
ATOM 847 N N . PHE A 1 109 ? 15.641 -11.938 9.102 1 94.88 109 PHE A N 1
ATOM 848 C CA . PHE A 1 109 ? 14.914 -13.148 8.758 1 94.88 109 PHE A CA 1
ATOM 849 C C . PHE A 1 109 ? 13.438 -13.016 9.125 1 94.88 109 PHE A C 1
ATOM 851 O O . PHE A 1 109 ? 13.109 -12.648 10.25 1 94.88 109 PHE A O 1
ATOM 858 N N . PRO A 1 110 ? 12.547 -13.266 8.102 1 94.19 110 PRO A N 1
ATOM 859 C CA . PRO A 1 110 ? 11.125 -13.141 8.43 1 94.19 110 PRO A CA 1
ATOM 860 C C . PRO A 1 110 ? 10.648 -14.234 9.383 1 94.19 110 PRO A C 1
ATOM 862 O O . PRO A 1 110 ? 11.211 -15.336 9.398 1 94.19 110 PRO A O 1
ATOM 865 N N . ASP A 1 111 ? 9.586 -13.906 10.234 1 91.44 111 ASP A N 1
ATOM 866 C CA . ASP A 1 111 ? 8.953 -14.922 11.062 1 91.44 111 ASP A CA 1
ATOM 867 C C . ASP A 1 111 ? 8.062 -15.844 10.234 1 91.44 111 ASP A C 1
ATOM 869 O O . ASP A 1 111 ? 7.012 -15.422 9.742 1 91.44 111 ASP A O 1
ATOM 873 N N . LEU A 1 112 ? 8.5 -17.094 10.086 1 95 112 LEU A N 1
ATOM 874 C CA . LEU A 1 112 ? 7.785 -18.047 9.25 1 95 112 LEU A CA 1
ATOM 875 C C . LEU A 1 112 ? 7.172 -19.156 10.102 1 95 112 LEU A C 1
ATOM 877 O O . LEU A 1 112 ? 6.762 -20.203 9.57 1 95 112 LEU A O 1
ATOM 881 N N . SER A 1 113 ? 7.047 -18.953 11.383 1 91.25 113 SER A N 1
ATOM 882 C CA . SER A 1 113 ? 6.656 -20 12.32 1 91.25 113 SER A CA 1
ATOM 883 C C . SER A 1 113 ? 5.215 -20.438 12.086 1 91.25 113 SER A C 1
ATOM 885 O O . SER A 1 113 ? 4.848 -21.578 12.391 1 91.25 113 SER A O 1
ATOM 887 N N . SER A 1 114 ? 4.367 -19.578 11.5 1 90.31 114 SER A N 1
ATOM 888 C CA . SER A 1 114 ? 2.957 -19.906 11.297 1 90.31 114 SER A CA 1
ATOM 889 C C . SER A 1 114 ? 2.646 -20.125 9.82 1 90.31 114 SER A C 1
ATOM 891 O O . SER A 1 114 ? 1.48 -20.125 9.422 1 90.31 114 SER A O 1
ATOM 893 N N . HIS A 1 115 ? 3.66 -20.219 9.102 1 94.19 115 HIS A N 1
ATOM 894 C CA . HIS A 1 115 ? 3.475 -20.297 7.656 1 94.19 115 HIS A CA 1
ATOM 895 C C . HIS A 1 115 ? 3.441 -21.734 7.172 1 94.19 115 HIS A C 1
ATOM 897 O O . HIS A 1 115 ? 4.184 -22.578 7.676 1 94.19 115 HIS A O 1
ATOM 903 N N . ASN A 1 116 ? 2.502 -21.984 6.285 1 94.69 116 ASN A N 1
ATOM 904 C CA . ASN A 1 116 ? 2.402 -23.281 5.621 1 94.69 116 ASN A CA 1
ATOM 905 C C . ASN A 1 116 ? 2.51 -23.141 4.102 1 94.69 116 ASN A C 1
ATOM 907 O O . ASN A 1 116 ? 1.5 -23.203 3.398 1 94.69 116 ASN A O 1
ATOM 911 N N . ASN A 1 117 ? 3.674 -23.078 3.572 1 95.81 117 ASN A N 1
ATOM 912 C CA . ASN A 1 117 ? 4.008 -23.062 2.152 1 95.81 117 ASN A CA 1
ATOM 913 C C . ASN A 1 117 ? 5.398 -23.625 1.898 1 95.81 117 ASN A C 1
ATOM 915 O O . ASN A 1 117 ? 6.184 -23.797 2.832 1 95.81 117 ASN A O 1
ATOM 919 N N . HIS A 1 118 ? 5.691 -24 0.719 1 97.69 118 HIS A N 1
ATOM 920 C CA . HIS A 1 118 ? 6.941 -24.656 0.388 1 97.69 118 HIS A CA 1
ATOM 921 C C . HIS A 1 118 ? 8.141 -23.781 0.712 1 97.69 118 HIS A C 1
ATOM 923 O O . HIS A 1 118 ? 9.172 -24.266 1.18 1 97.69 118 HIS A O 1
ATOM 929 N N . MET A 1 119 ? 8.039 -22.5 0.451 1 98.31 119 MET A N 1
ATOM 930 C CA . MET A 1 119 ? 9.133 -21.578 0.728 1 98.31 119 MET A CA 1
ATOM 931 C C . MET A 1 119 ? 9.469 -21.562 2.215 1 98.31 119 MET A C 1
ATOM 933 O O . MET A 1 119 ? 10.641 -21.656 2.592 1 98.31 119 MET A O 1
ATOM 937 N N . ALA A 1 120 ? 8.469 -21.484 3.029 1 97.69 120 ALA A N 1
ATOM 938 C CA . ALA A 1 120 ? 8.672 -21.438 4.473 1 97.69 120 ALA A CA 1
ATOM 939 C C . ALA A 1 120 ? 9.305 -22.734 4.98 1 97.69 120 ALA A C 1
ATOM 941 O O . ALA A 1 120 ? 10.062 -22.719 5.957 1 97.69 120 ALA A O 1
ATOM 942 N N . LYS A 1 121 ? 9.031 -23.812 4.348 1 97.38 121 LYS A N 1
ATOM 943 C CA . LYS A 1 121 ? 9.594 -25.109 4.742 1 97.38 121 LYS A CA 1
ATOM 944 C C . LYS A 1 121 ? 11.07 -25.188 4.395 1 97.38 121 LYS A C 1
ATOM 946 O O . LYS A 1 121 ? 11.836 -25.891 5.078 1 97.38 121 LYS A O 1
ATOM 951 N N . VAL A 1 122 ? 11.492 -24.5 3.41 1 98.44 122 VAL A N 1
ATOM 952 C CA . VAL A 1 122 ? 12.844 -24.656 2.891 1 98.44 122 VAL A CA 1
ATOM 953 C C . VAL A 1 122 ? 13.742 -23.562 3.463 1 98.44 122 VAL A C 1
ATOM 955 O O . VAL A 1 122 ? 14.922 -23.797 3.74 1 98.44 122 VAL A O 1
ATOM 958 N N . LEU A 1 123 ? 13.227 -22.359 3.615 1 98.62 123 LEU A N 1
ATOM 959 C CA . LEU A 1 123 ? 14.039 -21.203 3.994 1 98.62 123 LEU A CA 1
ATOM 960 C C . LEU A 1 123 ? 14.414 -21.266 5.469 1 98.62 123 LEU A C 1
ATOM 962 O O . LEU A 1 123 ? 13.547 -21.156 6.34 1 98.62 123 LEU A O 1
ATOM 966 N N . THR A 1 124 ? 15.641 -21.484 5.695 1 98.12 124 THR A N 1
ATOM 967 C CA . THR A 1 124 ? 16.188 -21.438 7.043 1 98.12 124 THR A CA 1
ATOM 968 C C . THR A 1 124 ? 16.953 -20.125 7.273 1 98.12 124 THR A C 1
ATOM 970 O O . THR A 1 124 ? 17.312 -19.438 6.32 1 98.12 124 THR A O 1
ATOM 973 N N . PRO A 1 125 ? 17.141 -19.766 8.523 1 97.19 125 PRO A N 1
ATOM 974 C CA . PRO A 1 125 ? 17.953 -18.578 8.797 1 97.19 125 PRO A CA 1
ATOM 975 C C . PRO A 1 125 ? 19.328 -18.641 8.141 1 97.19 125 PRO A C 1
ATOM 977 O O . PRO A 1 125 ? 19.844 -17.625 7.66 1 97.19 125 PRO A O 1
ATOM 980 N N . GLU A 1 126 ? 19.969 -19.781 8.109 1 98.06 126 GLU A N 1
ATOM 981 C CA . GLU A 1 126 ? 21.281 -19.969 7.496 1 98.06 126 GLU A CA 1
ATOM 982 C C . GLU A 1 126 ? 21.219 -19.734 5.988 1 98.06 126 GLU A C 1
ATOM 984 O O . GLU A 1 126 ? 22.078 -19.047 5.426 1 98.06 126 GLU A O 1
ATOM 989 N N . LEU A 1 127 ? 20.188 -20.344 5.441 1 98.56 127 LEU A N 1
ATOM 990 C CA . LEU A 1 127 ? 20.047 -20.156 4.004 1 98.56 127 LEU A CA 1
ATOM 991 C C . LEU A 1 127 ? 19.75 -18.703 3.664 1 98.56 127 LEU A C 1
ATOM 993 O O . LEU A 1 127 ? 20.281 -18.172 2.684 1 98.56 127 LEU A O 1
ATOM 997 N N . TYR A 1 128 ? 18.922 -18.141 4.445 1 97.94 128 TYR A N 1
ATOM 998 C CA . TYR A 1 128 ? 18.625 -16.719 4.266 1 97.94 128 TYR A CA 1
ATOM 999 C C . TYR A 1 128 ? 19.906 -15.883 4.332 1 97.94 128 TYR A C 1
ATOM 1001 O O . TYR A 1 128 ? 20.125 -15.008 3.492 1 97.94 128 TYR A O 1
ATOM 1009 N N . ALA A 1 129 ? 20.703 -16.047 5.305 1 97.38 129 ALA A N 1
ATOM 1010 C CA . ALA A 1 129 ? 21.953 -15.305 5.488 1 97.38 129 ALA A CA 1
ATOM 1011 C C . ALA A 1 129 ? 22.859 -15.461 4.273 1 97.38 129 ALA A C 1
ATOM 1013 O O . ALA A 1 129 ? 23.547 -14.508 3.881 1 97.38 129 ALA A O 1
ATOM 1014 N N . GLU A 1 130 ? 22.828 -16.594 3.709 1 97.56 130 GLU A N 1
ATOM 1015 C CA . GLU A 1 130 ? 23.672 -16.891 2.553 1 97.56 130 GLU A CA 1
ATOM 1016 C C . GLU A 1 130 ? 23.172 -16.156 1.311 1 97.56 130 GLU A C 1
ATOM 1018 O O . GLU A 1 130 ? 23.969 -15.672 0.506 1 97.56 130 GLU A O 1
ATOM 1023 N N . LEU A 1 131 ? 21.859 -16.016 1.236 1 98.06 131 LEU A N 1
ATOM 1024 C CA . LEU A 1 131 ? 21.281 -15.578 -0.034 1 98.06 131 LEU A CA 1
ATOM 1025 C C . LEU A 1 131 ? 20.875 -14.109 0.03 1 98.06 131 LEU A C 1
ATOM 1027 O O . LEU A 1 131 ? 20.656 -13.477 -1.006 1 98.06 131 LEU A O 1
ATOM 1031 N N . ARG A 1 132 ? 20.734 -13.539 1.172 1 95.56 132 ARG A N 1
ATOM 1032 C CA . ARG A 1 132 ? 20.094 -12.242 1.374 1 95.56 132 ARG A CA 1
ATOM 1033 C C . ARG A 1 132 ? 20.844 -11.133 0.656 1 95.56 132 ARG A C 1
ATOM 1035 O O . ARG A 1 132 ? 20.281 -10.094 0.329 1 95.56 132 ARG A O 1
ATOM 1042 N N . ALA A 1 133 ? 22.141 -11.312 0.369 1 94.5 133 ALA A N 1
ATOM 1043 C CA . ALA A 1 133 ? 22.953 -10.281 -0.263 1 94.5 133 ALA A CA 1
ATOM 1044 C C . ALA A 1 133 ? 22.969 -10.445 -1.78 1 94.5 133 ALA A C 1
ATOM 1046 O O . ALA A 1 133 ? 23.484 -9.586 -2.498 1 94.5 133 ALA A O 1
ATOM 1047 N N . LYS A 1 134 ? 22.438 -11.523 -2.27 1 95.56 134 LYS A N 1
ATOM 1048 C CA . LYS A 1 134 ? 22.469 -11.789 -3.703 1 95.56 134 LYS A CA 1
ATOM 1049 C C . LYS A 1 134 ? 21.328 -11.055 -4.418 1 95.56 134 LYS A C 1
ATOM 1051 O O . LYS A 1 134 ? 20.297 -10.758 -3.816 1 95.56 134 LYS A O 1
ATOM 1056 N N . SER A 1 135 ? 21.562 -10.719 -5.59 1 95.5 135 SER A N 1
ATOM 1057 C CA . SER A 1 135 ? 20.578 -10.164 -6.504 1 95.5 135 SER A CA 1
ATOM 1058 C C . SER A 1 135 ? 20.828 -10.609 -7.938 1 95.5 135 SER A C 1
ATOM 1060 O O . SER A 1 135 ? 21.969 -10.922 -8.305 1 95.5 135 SER A O 1
ATOM 1062 N N . THR A 1 136 ? 19.797 -10.719 -8.672 1 97.06 136 THR A N 1
ATOM 1063 C CA . THR A 1 136 ? 19.969 -11 -10.094 1 97.06 136 THR A CA 1
ATOM 1064 C C . THR A 1 136 ? 20.531 -9.789 -10.828 1 97.06 136 THR A C 1
ATOM 1066 O O . THR A 1 136 ? 20.609 -8.695 -10.266 1 97.06 136 THR A O 1
ATOM 1069 N N . PRO A 1 137 ? 20.984 -9.984 -12.055 1 93.94 137 PRO A N 1
ATOM 1070 C CA . PRO A 1 137 ? 21.516 -8.859 -12.828 1 93.94 137 PRO A CA 1
ATOM 1071 C C . PRO A 1 137 ? 20.516 -7.719 -12.961 1 93.94 137 PRO A C 1
ATOM 1073 O O . PRO A 1 137 ? 20.906 -6.555 -13.055 1 93.94 137 PRO A O 1
ATOM 1076 N N . SER A 1 138 ? 19.219 -8.062 -12.93 1 94.06 138 SER A N 1
ATOM 1077 C CA . SER A 1 138 ? 18.203 -7.027 -13.031 1 94.06 138 SER A CA 1
ATOM 1078 C C . SER A 1 138 ? 17.891 -6.41 -11.672 1 94.06 138 SER A C 1
ATOM 1080 O O . SER A 1 138 ? 17.109 -5.465 -11.578 1 94.06 138 SER A O 1
ATOM 1082 N N . GLY A 1 139 ? 18.469 -6.953 -10.609 1 93.81 139 GLY A N 1
ATOM 1083 C CA . GLY A 1 139 ? 18.344 -6.359 -9.289 1 93.81 139 GLY A CA 1
ATOM 1084 C C . GLY A 1 139 ? 17.312 -7.055 -8.422 1 93.81 139 GLY A C 1
ATOM 1085 O O . GLY A 1 139 ? 16.969 -6.566 -7.344 1 93.81 139 GLY A O 1
ATOM 1086 N N . PHE A 1 140 ? 16.797 -8.172 -8.859 1 96.19 140 PHE A N 1
ATOM 1087 C CA . PHE A 1 140 ? 15.828 -8.93 -8.086 1 96.19 140 PHE A CA 1
ATOM 1088 C C . PHE A 1 140 ? 16.5 -9.633 -6.91 1 96.19 140 PHE A C 1
ATOM 1090 O O . PHE A 1 140 ? 17.531 -10.289 -7.078 1 96.19 140 PHE A O 1
ATOM 1097 N N . THR A 1 141 ? 15.938 -9.438 -5.727 1 95.75 141 THR A N 1
ATOM 1098 C CA . THR A 1 141 ? 16.609 -9.891 -4.516 1 95.75 141 THR A CA 1
ATOM 1099 C C . THR A 1 141 ? 15.883 -11.094 -3.918 1 95.75 141 THR A C 1
ATOM 1101 O O . THR A 1 141 ? 14.797 -11.469 -4.375 1 95.75 141 THR A O 1
ATOM 1104 N N . LEU A 1 142 ? 16.562 -11.719 -2.947 1 97.12 142 LEU A N 1
ATOM 1105 C CA . LEU A 1 142 ? 15.914 -12.82 -2.236 1 97.12 142 LEU A CA 1
ATOM 1106 C C . LEU A 1 142 ? 14.633 -12.352 -1.553 1 97.12 142 LEU A C 1
ATOM 1108 O O . LEU A 1 142 ? 13.633 -13.07 -1.553 1 97.12 142 LEU A O 1
ATOM 1112 N N . ASP A 1 143 ? 14.656 -11.188 -0.971 1 95 143 ASP A N 1
ATOM 1113 C CA . ASP A 1 143 ? 13.477 -10.672 -0.283 1 95 143 ASP A CA 1
ATOM 1114 C C . ASP A 1 143 ? 12.305 -10.492 -1.252 1 95 143 ASP A C 1
ATOM 1116 O O . ASP A 1 143 ? 11.148 -10.672 -0.875 1 95 143 ASP A O 1
ATOM 1120 N N . ASP A 1 144 ? 12.625 -10.172 -2.484 1 95 144 ASP A N 1
ATOM 1121 C CA . ASP A 1 144 ? 11.586 -10.125 -3.506 1 95 144 ASP A CA 1
ATOM 1122 C C . ASP A 1 144 ? 11.016 -11.516 -3.771 1 95 144 ASP A C 1
ATOM 1124 O O . ASP A 1 144 ? 9.797 -11.688 -3.885 1 95 144 ASP A O 1
ATOM 1128 N N . VAL A 1 145 ? 11.844 -12.469 -3.812 1 97.31 145 VAL A N 1
ATOM 1129 C CA . VAL A 1 145 ? 11.477 -13.852 -4.117 1 97.31 145 VAL A CA 1
ATOM 1130 C C . VAL A 1 145 ? 10.508 -14.375 -3.062 1 97.31 145 VAL A C 1
ATOM 1132 O O . VAL A 1 145 ? 9.508 -15.016 -3.395 1 97.31 145 VAL A O 1
ATOM 1135 N N . ILE A 1 146 ? 10.734 -14.062 -1.83 1 97.06 146 ILE A N 1
ATOM 1136 C CA . ILE A 1 146 ? 10.078 -14.789 -0.75 1 97.06 146 ILE A CA 1
ATOM 1137 C C . ILE A 1 146 ? 8.898 -13.969 -0.229 1 97.06 146 ILE A C 1
ATOM 1139 O O . ILE A 1 146 ? 8.094 -14.461 0.57 1 97.06 146 ILE A O 1
ATOM 1143 N N . GLN A 1 147 ? 8.719 -12.719 -0.652 1 94.81 147 GLN A N 1
ATOM 1144 C CA . GLN A 1 147 ? 7.805 -11.781 -0.008 1 94.81 147 GLN A CA 1
ATOM 1145 C C . GLN A 1 147 ? 6.375 -12.305 -0.036 1 94.81 147 GLN A C 1
ATOM 1147 O O . GLN A 1 147 ? 5.625 -12.141 0.93 1 94.81 147 GLN A O 1
ATOM 1152 N N . THR A 1 148 ? 5.969 -12.867 -1.178 1 94.31 148 THR A N 1
ATOM 1153 C CA . THR A 1 148 ? 4.609 -13.391 -1.283 1 94.31 148 THR A CA 1
ATOM 1154 C C . THR A 1 148 ? 4.359 -14.469 -0.235 1 94.31 148 THR A C 1
ATOM 1156 O O . THR A 1 148 ? 3.27 -14.555 0.33 1 94.31 148 THR A O 1
ATOM 1159 N N . GLY A 1 149 ? 5.305 -15.289 0.018 1 95.19 149 GLY A N 1
ATOM 1160 C CA . GLY A 1 149 ? 5.168 -16.328 1.027 1 95.19 149 GLY A CA 1
ATOM 1161 C C . GLY A 1 149 ? 5.199 -15.789 2.445 1 95.19 149 GLY A C 1
ATOM 1162 O O . GLY A 1 149 ? 4.578 -16.359 3.346 1 95.19 149 GLY A O 1
ATOM 1163 N N . VAL A 1 150 ? 5.957 -14.734 2.633 1 94.12 150 VAL A N 1
ATOM 1164 C CA . VAL A 1 150 ? 6.035 -14.086 3.939 1 94.12 150 VAL A CA 1
ATOM 1165 C C . VAL A 1 150 ? 4.695 -13.438 4.277 1 94.12 150 VAL A C 1
ATOM 1167 O O . VAL A 1 150 ? 4.18 -13.609 5.387 1 94.12 150 VAL A O 1
ATOM 1170 N N . ASP A 1 151 ? 4.121 -12.805 3.33 1 91.5 151 ASP A N 1
ATOM 1171 C CA . ASP A 1 151 ? 2.896 -12.047 3.57 1 91.5 151 ASP A CA 1
ATOM 1172 C C . ASP A 1 151 ? 1.679 -12.969 3.607 1 91.5 151 ASP A C 1
ATOM 1174 O O . ASP A 1 151 ? 0.63 -12.602 4.141 1 91.5 151 ASP A O 1
ATOM 1178 N N . ASN A 1 152 ? 1.849 -14.117 2.979 1 89.62 152 ASN A N 1
ATOM 1179 C CA . ASN A 1 152 ? 0.75 -15.078 2.934 1 89.62 152 ASN A CA 1
ATOM 1180 C C . ASN A 1 152 ? 1.115 -16.391 3.631 1 89.62 152 ASN A C 1
ATOM 1182 O O . ASN A 1 152 ? 1.742 -17.266 3.031 1 89.62 152 ASN A O 1
ATOM 1186 N N . PRO A 1 153 ? 0.666 -16.531 4.832 1 88.31 153 PRO A N 1
ATOM 1187 C CA . PRO A 1 153 ? 1.054 -17.719 5.598 1 88.31 153 PRO A CA 1
ATOM 1188 C C . PRO A 1 153 ? 0.473 -19.016 5.02 1 88.31 153 PRO A C 1
ATOM 1190 O O . PRO A 1 153 ? 0.94 -20.109 5.352 1 88.31 153 PRO A O 1
ATOM 1193 N N . GLY A 1 154 ? -0.456 -18.797 4.164 1 85.31 154 GLY A N 1
ATOM 1194 C CA . GLY A 1 154 ? -1.036 -19.984 3.557 1 85.31 154 GLY A CA 1
ATOM 1195 C C . GLY A 1 154 ? -2.193 -20.547 4.352 1 85.31 154 GLY A C 1
ATOM 1196 O O . GLY A 1 154 ? -2.73 -19.891 5.242 1 85.31 154 GLY A O 1
ATOM 1197 N N . HIS A 1 155 ? -2.701 -21.625 3.857 1 82.5 155 HIS A N 1
ATOM 1198 C CA . HIS A 1 155 ? -3.801 -22.359 4.48 1 82.5 155 HIS A CA 1
ATOM 1199 C C . HIS A 1 155 ? -3.309 -23.625 5.148 1 82.5 155 HIS A C 1
ATOM 1201 O O . HIS A 1 155 ? -2.408 -24.297 4.637 1 82.5 155 HIS A O 1
ATOM 1207 N N . PRO A 1 156 ? -3.887 -23.938 6.258 1 82.12 156 PRO A N 1
ATOM 1208 C CA . PRO A 1 156 ? -3.41 -25.125 6.977 1 82.12 156 PRO A CA 1
ATOM 1209 C C . PRO A 1 156 ? -3.5 -26.406 6.141 1 82.12 156 PRO A C 1
ATOM 1211 O O . PRO A 1 156 ? -2.699 -27.312 6.324 1 82.12 156 PRO A O 1
ATOM 1214 N N . TYR A 1 157 ? -4.398 -26.391 5.168 1 80.25 157 TYR A N 1
ATOM 1215 C CA . TYR A 1 157 ? -4.648 -27.641 4.473 1 80.25 157 TYR A CA 1
ATOM 1216 C C . TYR A 1 157 ? -4.207 -27.562 3.018 1 80.25 157 TYR A C 1
ATOM 1218 O O . TYR A 1 157 ? -4.309 -28.531 2.273 1 80.25 157 TYR A O 1
ATOM 1226 N N . ILE A 1 158 ? -3.771 -26.469 2.617 1 80.25 158 ILE A N 1
ATOM 1227 C CA . ILE A 1 158 ? -3.344 -26.281 1.237 1 80.25 158 ILE A CA 1
ATOM 1228 C C . ILE A 1 158 ? -1.923 -25.719 1.211 1 80.25 158 ILE A C 1
ATOM 1230 O O . ILE A 1 158 ? -1.658 -24.656 1.765 1 80.25 158 ILE A O 1
ATOM 1234 N N . MET A 1 159 ? -1.154 -26.484 0.662 1 88.06 159 MET A N 1
ATOM 1235 C CA . MET A 1 159 ? 0.243 -26.078 0.548 1 88.06 159 MET A CA 1
ATOM 1236 C C . MET A 1 159 ? 0.458 -25.203 -0.688 1 88.06 159 MET A C 1
ATOM 1238 O O . MET A 1 159 ? 0.33 -25.688 -1.816 1 88.06 159 MET A O 1
ATOM 1242 N N . THR A 1 160 ? 0.773 -23.984 -0.482 1 91.38 160 THR A N 1
ATOM 1243 C CA . THR A 1 160 ? 1.096 -23.078 -1.58 1 91.38 160 THR A CA 1
ATOM 1244 C C . THR A 1 160 ? 2.605 -22.984 -1.776 1 91.38 160 THR A C 1
ATOM 1246 O O . THR A 1 160 ? 3.375 -23.547 -0.994 1 91.38 160 THR A O 1
ATOM 1249 N N . VAL A 1 161 ? 3.021 -22.344 -2.814 1 96.12 161 VAL A N 1
ATOM 1250 C CA . VAL A 1 161 ? 4.445 -22.281 -3.131 1 96.12 161 VAL A CA 1
ATOM 1251 C C . VAL A 1 161 ? 5.141 -21.297 -2.207 1 96.12 161 VAL A C 1
ATOM 1253 O O . VAL A 1 161 ? 6.145 -21.625 -1.574 1 96.12 161 VAL A O 1
ATOM 1256 N N . GLY A 1 162 ? 4.699 -20.062 -2.246 1 96.38 162 GLY A N 1
ATOM 1257 C CA . GLY A 1 162 ? 5.211 -19.062 -1.333 1 96.38 162 GLY A CA 1
ATOM 1258 C C . GLY A 1 162 ? 6.379 -18.281 -1.903 1 96.38 162 GLY A C 1
ATOM 1259 O O . GLY A 1 162 ? 7.062 -17.562 -1.176 1 96.38 162 GLY A O 1
ATOM 1260 N N . CYS A 1 163 ? 6.734 -18.406 -3.107 1 97.56 163 CYS A N 1
ATOM 1261 C CA . CYS A 1 163 ? 7.793 -17.609 -3.715 1 97.56 163 CYS A CA 1
ATOM 1262 C C . CYS A 1 163 ? 7.543 -17.422 -5.207 1 97.56 163 CYS A C 1
ATOM 1264 O O . CYS A 1 163 ? 6.727 -18.125 -5.797 1 97.56 163 CYS A O 1
ATOM 1266 N N . VAL A 1 164 ? 8.234 -16.406 -5.754 1 98.06 164 VAL A N 1
ATOM 1267 C CA . VAL A 1 164 ? 8.109 -16.109 -7.176 1 98.06 164 VAL A CA 1
ATOM 1268 C C . VAL A 1 164 ? 9.477 -15.742 -7.75 1 98.06 164 VAL A C 1
ATOM 1270 O O . VAL A 1 164 ? 10.383 -15.352 -7.012 1 98.06 164 VAL A O 1
ATOM 1273 N N . ALA A 1 165 ? 9.594 -15.891 -9.031 1 98.5 165 ALA A N 1
ATOM 1274 C CA . ALA A 1 165 ? 10.766 -15.414 -9.766 1 98.5 165 ALA A CA 1
ATOM 1275 C C . ALA A 1 165 ? 10.492 -14.047 -10.391 1 98.5 165 ALA A C 1
ATOM 1277 O O . ALA A 1 165 ? 9.367 -13.758 -10.812 1 98.5 165 ALA A O 1
ATOM 1278 N N . GLY A 1 166 ? 11.547 -13.227 -10.469 1 97.12 166 GLY A N 1
ATOM 1279 C CA . GLY A 1 166 ? 11.414 -11.906 -11.062 1 97.12 166 GLY A CA 1
ATOM 1280 C C . GLY A 1 166 ? 12.031 -11.812 -12.445 1 97.12 166 GLY A C 1
ATOM 1281 O O . GLY A 1 166 ? 11.805 -10.836 -13.164 1 97.12 166 GLY A O 1
ATOM 1282 N N . ASP A 1 167 ? 12.797 -12.773 -12.781 1 96.75 167 ASP A N 1
ATOM 1283 C CA . ASP A 1 167 ? 13.461 -12.906 -14.078 1 96.75 167 ASP A CA 1
ATOM 1284 C C . ASP A 1 167 ? 13.977 -14.328 -14.289 1 96.75 167 ASP A C 1
ATOM 1286 O O . ASP A 1 167 ? 13.797 -15.195 -13.43 1 96.75 167 ASP A O 1
ATOM 1290 N N . GLU A 1 168 ? 14.453 -14.539 -15.477 1 97.56 168 GLU A N 1
ATOM 1291 C CA . GLU A 1 168 ? 14.938 -15.867 -15.844 1 97.56 168 GLU A CA 1
ATOM 1292 C C . GLU A 1 168 ? 16.078 -16.312 -14.93 1 97.56 168 GLU A C 1
ATOM 1294 O O . GLU A 1 168 ? 16.156 -17.484 -14.539 1 97.56 168 GLU A O 1
ATOM 1299 N N . GLU A 1 169 ? 16.938 -15.414 -14.508 1 98.06 169 GLU A N 1
ATOM 1300 C CA . GLU A 1 169 ? 18.141 -15.688 -13.734 1 98.06 169 GLU A CA 1
ATOM 1301 C C . GLU A 1 169 ? 17.797 -16.031 -12.281 1 98.06 169 GLU A C 1
ATOM 1303 O O . GLU A 1 169 ? 18.641 -16.531 -11.547 1 98.06 169 GLU A O 1
ATOM 1308 N N . SER A 1 170 ? 16.594 -15.734 -11.875 1 98.56 170 SER A N 1
ATOM 1309 C CA . SER A 1 170 ? 16.203 -16.016 -10.492 1 98.56 170 SER A CA 1
ATOM 1310 C C . SER A 1 170 ? 16.422 -17.484 -10.141 1 98.56 170 SER A C 1
ATOM 1312 O O . SER A 1 170 ? 16.891 -17.797 -9.047 1 98.56 170 SER A O 1
ATOM 1314 N N . TYR A 1 171 ? 16.062 -18.391 -11.039 1 98.75 171 TYR A N 1
ATOM 1315 C CA . TYR A 1 171 ? 16.109 -19.828 -10.789 1 98.75 171 TYR A CA 1
ATOM 1316 C C . TYR A 1 171 ? 17.562 -20.312 -10.688 1 98.75 171 TYR A C 1
ATOM 1318 O O . TYR A 1 171 ? 17.812 -21.422 -10.203 1 98.75 171 TYR A O 1
ATOM 1326 N N . ASP A 1 172 ? 18.5 -19.5 -11.125 1 98.19 172 ASP A N 1
ATOM 1327 C CA . ASP A 1 172 ? 19.922 -19.812 -10.992 1 98.19 172 ASP A CA 1
ATOM 1328 C C . ASP A 1 172 ? 20.531 -19.141 -9.766 1 98.19 172 ASP A C 1
ATOM 1330 O O . ASP A 1 172 ? 21.203 -19.781 -8.969 1 98.19 172 ASP A O 1
ATOM 1334 N N . VAL A 1 173 ? 20.297 -17.891 -9.633 1 98.5 173 VAL A N 1
ATOM 1335 C CA . VAL A 1 173 ? 20.891 -17.078 -8.578 1 98.5 173 VAL A CA 1
ATOM 1336 C C . VAL A 1 173 ? 20.422 -17.594 -7.211 1 98.5 173 VAL A C 1
ATOM 1338 O O . VAL A 1 173 ? 21.203 -17.625 -6.258 1 98.5 173 VAL A O 1
ATOM 1341 N N . PHE A 1 174 ? 19.172 -18.062 -7.164 1 98.75 174 PHE A N 1
ATOM 1342 C CA . PHE A 1 174 ? 18.609 -18.516 -5.891 1 98.75 174 PHE A CA 1
ATOM 1343 C C . PHE A 1 174 ? 18.281 -20 -5.938 1 98.75 174 PHE A C 1
ATOM 1345 O O . PHE A 1 174 ? 17.312 -20.438 -5.32 1 98.75 174 PHE A O 1
ATOM 1352 N N . LYS A 1 175 ? 19.016 -20.797 -6.605 1 98.69 175 LYS A N 1
ATOM 1353 C CA . LYS A 1 175 ? 18.75 -22.219 -6.84 1 98.69 175 LYS A CA 1
ATOM 1354 C C . LYS A 1 175 ? 18.703 -22.984 -5.523 1 98.69 175 LYS A C 1
ATOM 1356 O O . LYS A 1 175 ? 17.969 -23.969 -5.395 1 98.69 175 LYS A O 1
ATOM 1361 N N . GLU A 1 176 ? 19.5 -22.516 -4.516 1 98.75 176 GLU A N 1
ATOM 1362 C CA . GLU A 1 176 ? 19.531 -23.203 -3.229 1 98.75 176 GLU A CA 1
ATOM 1363 C C . GLU A 1 176 ? 18.156 -23.156 -2.555 1 98.75 176 GLU A C 1
ATOM 1365 O O . GLU A 1 176 ? 17.828 -24.031 -1.751 1 98.75 176 GLU A O 1
ATOM 1370 N N . LEU A 1 177 ? 17.391 -22.172 -2.846 1 98.88 177 LEU A N 1
ATOM 1371 C CA . LEU A 1 177 ? 16.016 -22.078 -2.357 1 98.88 177 LEU A CA 1
ATOM 1372 C C . LEU A 1 177 ? 15.039 -22.703 -3.342 1 98.88 177 LEU A C 1
ATOM 1374 O O . LEU A 1 177 ? 14.195 -23.516 -2.953 1 98.88 177 LEU A O 1
ATOM 1378 N N . PHE A 1 178 ? 15.164 -22.438 -4.648 1 98.88 178 PHE A N 1
ATOM 1379 C CA . PHE A 1 178 ? 14.195 -22.844 -5.66 1 98.88 178 PHE A CA 1
ATOM 1380 C C . PHE A 1 178 ? 14.242 -24.344 -5.895 1 98.88 178 PHE A C 1
ATOM 1382 O O . PHE A 1 178 ? 13.203 -24.984 -6.07 1 98.88 178 PHE A O 1
ATOM 1389 N N . ASP A 1 179 ? 15.375 -24.922 -5.879 1 98.75 179 ASP A N 1
ATOM 1390 C CA . ASP A 1 179 ? 15.5 -26.328 -6.238 1 98.75 179 ASP A CA 1
ATOM 1391 C C . ASP A 1 179 ? 14.719 -27.219 -5.273 1 98.75 179 ASP A C 1
ATOM 1393 O O . ASP A 1 179 ? 13.898 -28.031 -5.699 1 98.75 179 ASP A O 1
ATOM 1397 N N . PRO A 1 180 ? 14.961 -27.016 -3.955 1 98.75 180 PRO A N 1
ATOM 1398 C CA . PRO A 1 180 ? 14.188 -27.859 -3.049 1 98.75 180 PRO A CA 1
ATOM 1399 C C . PRO A 1 180 ? 12.68 -27.594 -3.127 1 98.75 180 PRO A C 1
ATOM 1401 O O . PRO A 1 180 ? 11.875 -28.516 -2.957 1 98.75 180 PRO A O 1
ATOM 1404 N N . ILE A 1 181 ? 12.273 -26.422 -3.352 1 98.62 181 ILE A N 1
ATOM 1405 C CA . ILE A 1 181 ? 10.859 -26.062 -3.482 1 98.62 181 ILE A CA 1
ATOM 1406 C C . ILE A 1 181 ? 10.273 -26.766 -4.711 1 98.62 181 ILE A C 1
ATOM 1408 O O . ILE A 1 181 ? 9.195 -27.359 -4.637 1 98.62 181 ILE A O 1
ATOM 1412 N N . ILE A 1 182 ? 10.969 -26.656 -5.797 1 98.69 182 ILE A N 1
ATOM 1413 C CA . ILE A 1 182 ? 10.539 -27.281 -7.047 1 98.69 182 ILE A CA 1
ATOM 1414 C C . ILE A 1 182 ? 10.461 -28.797 -6.867 1 98.69 182 ILE A C 1
ATOM 1416 O O . ILE A 1 182 ? 9.492 -29.422 -7.293 1 98.69 182 ILE A O 1
ATOM 1420 N N . GLU A 1 183 ? 11.461 -29.344 -6.242 1 98.31 183 GLU A N 1
ATOM 1421 C CA . GLU A 1 183 ? 11.484 -30.781 -6.008 1 98.31 183 GLU A CA 1
ATOM 1422 C C . GLU A 1 183 ? 10.281 -31.234 -5.191 1 98.31 183 GLU A C 1
ATOM 1424 O O . GLU A 1 183 ? 9.609 -32.219 -5.547 1 98.31 183 GLU A O 1
ATOM 1429 N N . ASP A 1 184 ? 10.031 -30.516 -4.168 1 96.88 184 ASP A N 1
ATOM 1430 C CA . ASP A 1 184 ? 8.914 -30.875 -3.295 1 96.88 184 ASP A CA 1
ATOM 1431 C C . ASP A 1 184 ? 7.574 -30.641 -3.996 1 96.88 184 ASP A C 1
ATOM 1433 O O . ASP A 1 184 ? 6.719 -31.531 -4.012 1 96.88 184 ASP A O 1
ATOM 1437 N N . ARG A 1 185 ? 7.402 -29.547 -4.613 1 96.44 185 ARG A N 1
ATOM 1438 C CA . ARG A 1 185 ? 6.137 -29.156 -5.23 1 96.44 185 ARG A CA 1
ATOM 1439 C C . ARG A 1 185 ? 5.793 -30.078 -6.395 1 96.44 185 ARG A C 1
ATOM 1441 O O . ARG A 1 185 ? 4.621 -30.359 -6.645 1 96.44 185 ARG A O 1
ATOM 1448 N N . HIS A 1 186 ? 6.793 -30.562 -7.105 1 97 186 HIS A N 1
ATOM 1449 C CA . HIS A 1 186 ? 6.574 -31.344 -8.312 1 97 186 HIS A CA 1
ATOM 1450 C C . HIS A 1 186 ? 6.871 -32.812 -8.078 1 97 186 HIS A C 1
ATOM 1452 O O . HIS A 1 186 ? 7.34 -33.5 -8.977 1 97 186 HIS A O 1
ATOM 1458 N N . GLY A 1 187 ? 6.703 -33.281 -6.887 1 93.75 187 GLY A N 1
ATOM 1459 C CA . GLY A 1 187 ? 6.684 -34.688 -6.578 1 93.75 187 GLY A CA 1
ATOM 1460 C C . GLY A 1 187 ? 8.039 -35.375 -6.723 1 93.75 187 GLY A C 1
ATOM 1461 O O . GLY A 1 187 ? 8.141 -36.469 -7.227 1 93.75 187 GLY A O 1
ATOM 1462 N N . GLY A 1 188 ? 9.086 -34.625 -6.422 1 97.06 188 GLY A N 1
ATOM 1463 C CA . GLY A 1 188 ? 10.414 -35.219 -6.418 1 97.06 188 GLY A CA 1
ATOM 1464 C C . GLY A 1 188 ? 11.219 -34.906 -7.66 1 97.06 188 GLY A C 1
ATOM 1465 O O . GLY A 1 188 ? 12.156 -35.625 -8 1 97.06 188 GLY A O 1
ATOM 1466 N N . TYR A 1 189 ? 10.875 -33.906 -8.344 1 97.88 189 TYR A N 1
ATOM 1467 C CA . TYR A 1 189 ? 11.625 -33.469 -9.523 1 97.88 189 TYR A CA 1
ATOM 1468 C C . TYR A 1 189 ? 13 -32.938 -9.133 1 97.88 189 TYR A C 1
ATOM 1470 O O . TYR A 1 189 ? 13.125 -31.844 -8.602 1 97.88 189 TYR A O 1
ATOM 1478 N N . LYS A 1 190 ? 14.062 -33.625 -9.445 1 98.19 190 LYS A N 1
ATOM 1479 C CA . LYS A 1 190 ? 15.406 -33.312 -8.969 1 98.19 190 LYS A CA 1
ATOM 1480 C C . LYS A 1 190 ? 16.078 -32.281 -9.836 1 98.19 190 LYS A C 1
ATOM 1482 O O . LYS A 1 190 ? 15.719 -32.094 -11 1 98.19 190 LYS A O 1
ATOM 1487 N N . PRO A 1 191 ? 17.078 -31.609 -9.242 1 97.19 191 PRO A N 1
ATOM 1488 C CA . PRO A 1 191 ? 17.812 -30.578 -10.008 1 97.19 191 PRO A CA 1
ATOM 1489 C C . PRO A 1 191 ? 18.469 -31.156 -11.258 1 97.19 191 PRO A C 1
ATOM 1491 O O . PRO A 1 191 ? 18.781 -30.391 -12.188 1 97.19 191 PRO A O 1
ATOM 1494 N N . SER A 1 192 ? 18.672 -32.438 -11.344 1 97.25 192 SER A N 1
ATOM 1495 C CA . SER A 1 192 ? 19.344 -33.062 -12.469 1 97.25 192 SER A CA 1
ATOM 1496 C C . SER A 1 192 ? 18.344 -33.531 -13.523 1 97.25 192 SER A C 1
ATOM 1498 O O . SER A 1 192 ? 18.734 -33.938 -14.617 1 97.25 192 SER A O 1
ATOM 1500 N N . ASP A 1 193 ? 17.078 -33.531 -13.172 1 97.75 193 ASP A N 1
ATOM 1501 C CA . ASP A 1 193 ? 16.062 -34.031 -14.102 1 97.75 193 ASP A CA 1
ATOM 1502 C C . ASP A 1 193 ? 15.898 -33.094 -15.297 1 97.75 193 ASP A C 1
ATOM 1504 O O . ASP A 1 193 ? 16.266 -31.922 -15.227 1 97.75 193 ASP A O 1
ATOM 1508 N N . GLU A 1 194 ? 15.398 -33.688 -16.359 1 97.81 194 GLU A N 1
ATOM 1509 C CA . GLU A 1 194 ? 15.148 -32.906 -17.578 1 97.81 194 GLU A CA 1
ATOM 1510 C C . GLU A 1 194 ? 13.672 -32.938 -17.969 1 97.81 194 GLU A C 1
ATOM 1512 O O . GLU A 1 194 ? 12.977 -33.938 -17.703 1 97.81 194 GLU A O 1
ATOM 1517 N N . HIS A 1 195 ? 13.234 -31.859 -18.562 1 97.44 195 HIS A N 1
ATOM 1518 C CA . HIS A 1 195 ? 11.828 -31.703 -18.938 1 97.44 195 HIS A CA 1
ATOM 1519 C C . HIS A 1 195 ? 11.578 -32.156 -20.359 1 97.44 195 HIS A C 1
ATOM 1521 O O . HIS A 1 195 ? 12.453 -32.031 -21.234 1 97.44 195 HIS A O 1
ATOM 1527 N N . LYS A 1 196 ? 10.367 -32.781 -20.578 1 96.31 196 LYS A N 1
ATOM 1528 C CA . LYS A 1 196 ? 9.953 -33.219 -21.906 1 96.31 196 LYS A CA 1
ATOM 1529 C C . LYS A 1 196 ? 8.875 -32.312 -22.484 1 96.31 196 LYS A C 1
ATOM 1531 O O . LYS A 1 196 ? 8.07 -31.75 -21.734 1 96.31 196 LYS A O 1
ATOM 1536 N N . THR A 1 197 ? 8.875 -32.188 -23.734 1 96.56 197 THR A N 1
ATOM 1537 C CA . THR A 1 197 ? 7.867 -31.406 -24.438 1 96.56 197 THR A CA 1
ATOM 1538 C C . THR A 1 197 ? 7.273 -32.188 -25.594 1 96.56 197 THR A C 1
ATOM 1540 O O . THR A 1 197 ? 8 -32.875 -26.312 1 96.56 197 THR A O 1
ATOM 1543 N N . ASP A 1 198 ? 5.973 -32.281 -25.734 1 98.06 198 ASP A N 1
ATOM 1544 C CA . ASP A 1 198 ? 5.223 -32.812 -26.859 1 98.06 198 ASP A CA 1
ATOM 1545 C C . ASP A 1 198 ? 3.965 -32 -27.141 1 98.06 198 ASP A C 1
ATOM 1547 O O . ASP A 1 198 ? 2.969 -32.125 -26.422 1 98.06 198 ASP A O 1
ATOM 1551 N N . LEU A 1 199 ? 4.027 -31.219 -28.188 1 97.81 199 LEU A N 1
ATOM 1552 C CA . LEU A 1 199 ? 2.928 -30.328 -28.562 1 97.81 199 LEU A CA 1
ATOM 1553 C C . LEU A 1 199 ? 2.287 -30.781 -29.859 1 97.81 199 LEU A C 1
ATOM 1555 O O . LEU A 1 199 ? 1.695 -29.969 -30.578 1 97.81 199 LEU A O 1
ATOM 1559 N N . ASN A 1 200 ? 2.467 -32.031 -30.25 1 98.06 200 ASN A N 1
ATOM 1560 C CA . ASN A 1 200 ? 1.772 -32.594 -31.406 1 98.06 200 ASN A CA 1
ATOM 1561 C C . ASN A 1 200 ? 0.413 -33.156 -31.016 1 98.06 200 ASN A C 1
ATOM 1563 O O . ASN A 1 200 ? 0.329 -34.281 -30.484 1 98.06 200 ASN A O 1
ATOM 1567 N N . PRO A 1 201 ? -0.634 -32.469 -31.344 1 98.06 201 PRO A N 1
ATOM 1568 C CA . PRO A 1 201 ? -1.958 -32.906 -30.891 1 98.06 201 PRO A CA 1
ATOM 1569 C C . PRO A 1 201 ? -2.359 -34.281 -31.469 1 98.06 201 PRO A C 1
ATOM 1571 O O . PRO A 1 201 ? -3.238 -34.938 -30.922 1 98.06 201 PRO A O 1
ATOM 1574 N N . ASP A 1 202 ? -1.783 -34.688 -32.5 1 97.69 202 ASP A N 1
ATOM 1575 C CA . ASP A 1 202 ? -2.107 -35.969 -33.094 1 97.69 202 ASP A CA 1
ATOM 1576 C C . ASP A 1 202 ? -1.711 -37.125 -32.188 1 97.69 202 ASP A C 1
ATOM 1578 O O . ASP A 1 202 ? -2.15 -38.281 -32.406 1 97.69 202 ASP A O 1
ATOM 1582 N N . ASN A 1 203 ? -0.843 -36.906 -31.297 1 98.31 203 ASN A N 1
ATOM 1583 C CA . ASN A 1 203 ? -0.398 -37.938 -30.375 1 98.31 203 ASN A CA 1
ATOM 1584 C C . ASN A 1 203 ? -1.427 -38.188 -29.281 1 98.31 203 ASN A C 1
ATOM 1586 O O . ASN A 1 203 ? -1.321 -39.156 -28.531 1 98.31 203 ASN A O 1
ATOM 1590 N N . LEU A 1 204 ? -2.383 -37.312 -29.141 1 98.5 204 LEU A N 1
ATOM 1591 C CA . LEU A 1 204 ? -3.447 -37.5 -28.172 1 98.5 204 LEU A CA 1
ATOM 1592 C C . LEU A 1 204 ? -4.395 -38.594 -28.594 1 98.5 204 LEU A C 1
ATOM 1594 O O . LEU A 1 204 ? -4.809 -38.656 -29.75 1 98.5 204 LEU A O 1
ATOM 1598 N N . GLN A 1 205 ? -4.668 -39.5 -27.656 1 97.5 205 GLN A N 1
ATOM 1599 C CA . GLN A 1 205 ? -5.637 -40.562 -27.906 1 97.5 205 GLN A CA 1
ATOM 1600 C C . GLN A 1 205 ? -6.98 -40.25 -27.266 1 97.5 205 GLN A C 1
ATOM 1602 O O . GLN A 1 205 ? -7.051 -40.031 -26.047 1 97.5 205 GLN A O 1
ATOM 1607 N N . GLY A 1 206 ? -7.996 -40.25 -28.141 1 96.69 206 GLY A N 1
ATOM 1608 C CA . GLY A 1 206 ? -9.32 -39.938 -27.609 1 96.69 206 GLY A CA 1
ATOM 1609 C C . GLY A 1 206 ? -9.523 -38.469 -27.312 1 96.69 206 GLY A C 1
ATOM 1610 O O . GLY A 1 206 ? -8.883 -37.625 -27.922 1 96.69 206 GLY A O 1
ATOM 1611 N N . GLY A 1 207 ? -10.594 -38.188 -26.469 1 96.19 207 GLY A N 1
ATOM 1612 C CA . GLY A 1 207 ? -10.867 -36.812 -26.031 1 96.19 207 GLY A CA 1
ATOM 1613 C C . GLY A 1 207 ? -11.883 -36.094 -26.906 1 96.19 207 GLY A C 1
ATOM 1614 O O . GLY A 1 207 ? -12.273 -34.969 -26.609 1 96.19 207 GLY A O 1
ATOM 1615 N N . ASP A 1 208 ? -12.297 -36.75 -27.922 1 96.19 208 ASP A N 1
ATOM 1616 C CA . ASP A 1 208 ? -13.289 -36.156 -28.797 1 96.19 208 ASP A CA 1
ATOM 1617 C C . ASP A 1 208 ? -14.695 -36.625 -28.453 1 96.19 208 ASP A C 1
ATOM 1619 O O . ASP A 1 208 ? -15.672 -36.188 -29.062 1 96.19 208 ASP A O 1
ATOM 1623 N N . ASP A 1 209 ? -14.828 -37.438 -27.453 1 93.31 209 ASP A N 1
ATOM 1624 C CA . ASP A 1 209 ? -16.109 -38.094 -27.188 1 93.31 209 ASP A CA 1
ATOM 1625 C C . ASP A 1 209 ? -16.469 -38.031 -25.703 1 93.31 209 ASP A C 1
ATOM 1627 O O . ASP A 1 209 ? -17.141 -38.938 -25.203 1 93.31 209 ASP A O 1
ATOM 1631 N N . LEU A 1 210 ? -15.945 -37.062 -24.969 1 96.94 210 LEU A N 1
ATOM 1632 C CA . LEU A 1 210 ? -16.375 -36.969 -23.578 1 96.94 210 LEU A CA 1
ATOM 1633 C C . LEU A 1 210 ? -17.844 -36.594 -23.484 1 96.94 210 LEU A C 1
ATOM 1635 O O . LEU A 1 210 ? -18.312 -35.688 -24.188 1 96.94 210 LEU A O 1
ATOM 1639 N N . ASP A 1 211 ? -18.578 -37.281 -22.672 1 96.81 211 ASP A N 1
ATOM 1640 C CA . ASP A 1 211 ? -20.031 -37.25 -22.609 1 96.81 211 ASP A CA 1
ATOM 1641 C C . ASP A 1 211 ? -20.531 -35.844 -22.25 1 96.81 211 ASP A C 1
ATOM 1643 O O . ASP A 1 211 ? -20.281 -35.375 -21.141 1 96.81 211 ASP A O 1
ATOM 1647 N N . PRO A 1 212 ? -21.25 -35.219 -23.141 1 94.19 212 PRO A N 1
ATOM 1648 C CA . PRO A 1 212 ? -21.719 -33.844 -22.906 1 94.19 212 PRO A CA 1
ATOM 1649 C C . PRO A 1 212 ? -22.75 -33.75 -21.781 1 94.19 212 PRO A C 1
ATOM 1651 O O . PRO A 1 212 ? -23.062 -32.656 -21.312 1 94.19 212 PRO A O 1
ATOM 1654 N N . ASN A 1 213 ? -23.312 -34.875 -21.406 1 95.62 213 ASN A N 1
ATOM 1655 C CA . ASN A 1 213 ? -24.234 -34.844 -20.281 1 95.62 213 ASN A CA 1
ATOM 1656 C C . ASN A 1 213 ? -23.5 -34.562 -18.969 1 95.62 213 ASN A C 1
ATOM 1658 O O . ASN A 1 213 ? -24.125 -34.156 -17.984 1 95.62 213 ASN A O 1
ATOM 1662 N N . TYR A 1 214 ? -22.25 -34.812 -19 1 97.62 214 TYR A N 1
ATOM 1663 C CA . TYR A 1 214 ? -21.469 -34.656 -17.781 1 97.62 214 TYR A CA 1
ATOM 1664 C C . TYR A 1 214 ? -20.469 -33.5 -17.938 1 97.62 214 TYR A C 1
ATOM 1666 O O . TYR A 1 214 ? -20.234 -32.75 -17 1 97.62 214 TYR A O 1
ATOM 1674 N N . VAL A 1 215 ? -19.844 -33.438 -19.094 1 97.88 215 VAL A N 1
ATOM 1675 C CA . VAL A 1 215 ? -18.812 -32.438 -19.328 1 97.88 215 VAL A CA 1
ATOM 1676 C C . VAL A 1 215 ? -19.453 -31.188 -19.938 1 97.88 215 VAL A C 1
ATOM 1678 O O . VAL A 1 215 ? -19.922 -31.234 -21.078 1 97.88 215 VAL A O 1
ATOM 1681 N N . LEU A 1 216 ? -19.328 -30.156 -19.219 1 96.19 216 LEU A N 1
ATOM 1682 C CA . LEU A 1 216 ? -19.984 -28.922 -19.609 1 96.19 216 LEU A CA 1
ATOM 1683 C C . LEU A 1 216 ? -19.078 -28.078 -20.5 1 96.19 216 LEU A C 1
ATOM 1685 O O . LEU A 1 216 ? -19.562 -27.375 -21.391 1 96.19 216 LEU A O 1
ATOM 1689 N N . SER A 1 217 ? -17.828 -28.078 -20.156 1 96.44 217 SER A N 1
ATOM 1690 C CA . SER A 1 217 ? -16.859 -27.297 -20.922 1 96.44 217 SER A CA 1
ATOM 1691 C C . SER A 1 217 ? -15.453 -27.875 -20.781 1 96.44 217 SER A C 1
ATOM 1693 O O . SER A 1 217 ? -15.172 -28.625 -19.828 1 96.44 217 SER A O 1
ATOM 1695 N N . SER A 1 218 ? -14.641 -27.609 -21.812 1 97.56 218 SER A N 1
ATOM 1696 C CA . SER A 1 218 ? -13.242 -28.016 -21.859 1 97.56 218 SER A CA 1
ATOM 1697 C C . SER A 1 218 ? -12.312 -26.828 -22.078 1 97.56 218 SER A C 1
ATOM 1699 O O . SER A 1 218 ? -12.641 -25.906 -22.812 1 97.56 218 SER A O 1
ATOM 1701 N N . ARG A 1 219 ? -11.148 -26.891 -21.375 1 97.56 219 ARG A N 1
ATOM 1702 C CA . ARG A 1 219 ? -10.211 -25.781 -21.438 1 97.56 219 ARG A CA 1
ATOM 1703 C C . ARG A 1 219 ? -8.773 -26.266 -21.297 1 97.56 219 ARG A C 1
ATOM 1705 O O . ARG A 1 219 ? -8.484 -27.141 -20.484 1 97.56 219 ARG A O 1
ATOM 1712 N N . VAL A 1 220 ? -7.891 -25.688 -22.141 1 98.62 220 VAL A N 1
ATOM 1713 C CA . VAL A 1 220 ? -6.445 -25.875 -22.047 1 98.62 220 VAL A CA 1
ATOM 1714 C C . VAL A 1 220 ? -5.758 -24.516 -22.016 1 98.62 220 VAL A C 1
ATOM 1716 O O . VAL A 1 220 ? -6.059 -23.641 -22.828 1 98.62 220 VAL A O 1
ATOM 1719 N N . ARG A 1 221 ? -4.953 -24.359 -21 1 97.81 221 ARG A N 1
ATOM 1720 C CA . ARG A 1 221 ? -4.25 -23.078 -20.891 1 97.81 221 ARG A CA 1
ATOM 1721 C C . ARG A 1 221 ? -2.791 -23.297 -20.5 1 97.81 221 ARG A C 1
ATOM 1723 O O . ARG A 1 221 ? -2.443 -24.328 -19.906 1 97.81 221 ARG A O 1
ATOM 1730 N N . THR A 1 222 ? -1.909 -22.297 -20.844 1 98.56 222 THR A N 1
ATOM 1731 C CA . THR A 1 222 ? -0.505 -22.328 -20.453 1 98.56 222 THR A CA 1
ATOM 1732 C C . THR A 1 222 ? 0.043 -20.906 -20.297 1 98.56 222 THR A C 1
ATOM 1734 O O . THR A 1 222 ? -0.521 -19.953 -20.844 1 98.56 222 THR A O 1
ATOM 1737 N N . GLY A 1 223 ? 1.125 -20.828 -19.547 1 97.88 223 GLY A N 1
ATOM 1738 C CA . GLY A 1 223 ? 1.892 -19.594 -19.469 1 97.88 223 GLY A CA 1
ATOM 1739 C C . GLY A 1 223 ? 3.166 -19.625 -20.281 1 97.88 223 GLY A C 1
ATOM 1740 O O . GLY A 1 223 ? 3.797 -20.672 -20.422 1 97.88 223 GLY A O 1
ATOM 1741 N N . ARG A 1 224 ? 3.521 -18.453 -20.891 1 98.38 224 ARG A N 1
ATOM 1742 C CA . ARG A 1 224 ? 4.805 -18.25 -21.547 1 98.38 224 ARG A CA 1
ATOM 1743 C C . ARG A 1 224 ? 5.414 -16.906 -21.156 1 98.38 224 ARG A C 1
ATOM 1745 O O . ARG A 1 224 ? 4.699 -15.906 -21.031 1 98.38 224 ARG A O 1
ATOM 1752 N N . SER A 1 225 ? 6.688 -16.984 -20.969 1 97.94 225 SER A N 1
ATOM 1753 C CA . SER A 1 225 ? 7.453 -15.766 -20.703 1 97.94 225 SER A CA 1
ATOM 1754 C C . SER A 1 225 ? 8.547 -15.562 -21.734 1 97.94 225 SER A C 1
ATOM 1756 O O . SER A 1 225 ? 9.078 -16.531 -22.297 1 97.94 225 SER A O 1
ATOM 1758 N N . ILE A 1 226 ? 8.898 -14.328 -21.938 1 96.62 226 ILE A N 1
ATOM 1759 C CA . ILE A 1 226 ? 9.797 -13.969 -23.031 1 96.62 226 ILE A CA 1
ATOM 1760 C C . ILE A 1 226 ? 11.195 -13.703 -22.484 1 96.62 226 ILE A C 1
ATOM 1762 O O . ILE A 1 226 ? 11.359 -12.922 -21.547 1 96.62 226 ILE A O 1
ATOM 1766 N N . ARG A 1 227 ? 12.164 -14.32 -23.062 1 96.38 227 ARG A N 1
ATOM 1767 C CA . ARG A 1 227 ? 13.562 -14.141 -22.672 1 96.38 227 ARG A CA 1
ATOM 1768 C C . ARG A 1 227 ? 14.008 -12.703 -22.875 1 96.38 227 ARG A C 1
ATOM 1770 O O . ARG A 1 227 ? 13.672 -12.078 -23.891 1 96.38 227 ARG A O 1
ATOM 1777 N N . GLY A 1 228 ? 14.797 -12.188 -21.938 1 92.12 228 GLY A N 1
ATOM 1778 C CA . GLY A 1 228 ? 15.32 -10.836 -22.047 1 92.12 228 GLY A CA 1
ATOM 1779 C C . GLY A 1 228 ? 14.516 -9.812 -21.281 1 92.12 228 GLY A C 1
ATOM 1780 O O . GLY A 1 228 ? 14.945 -8.672 -21.109 1 92.12 228 GLY A O 1
ATOM 1781 N N . PHE A 1 229 ? 13.383 -10.203 -20.859 1 93.19 229 PHE A N 1
ATOM 1782 C CA . PHE A 1 229 ? 12.539 -9.328 -20.047 1 93.19 229 PHE A CA 1
ATOM 1783 C C . PHE A 1 229 ? 12.391 -9.867 -18.625 1 93.19 229 PHE A C 1
ATOM 1785 O O . PHE A 1 229 ? 12.43 -11.086 -18.422 1 93.19 229 PHE A O 1
ATOM 1792 N N . CYS A 1 230 ? 12.211 -8.914 -17.703 1 95.5 230 CYS A N 1
ATOM 1793 C CA . CYS A 1 230 ? 11.883 -9.352 -16.359 1 95.5 230 CYS A CA 1
ATOM 1794 C C . CYS A 1 230 ? 10.438 -9.82 -16.266 1 95.5 230 CYS A C 1
ATOM 1796 O O . CYS A 1 230 ? 9.578 -9.336 -17 1 95.5 230 CYS A O 1
ATOM 1798 N N . LEU A 1 231 ? 10.242 -10.758 -15.43 1 96.81 231 LEU A N 1
ATOM 1799 C CA . LEU A 1 231 ? 8.891 -11.25 -15.18 1 96.81 231 LEU A CA 1
ATOM 1800 C C . LEU A 1 231 ? 8.055 -10.195 -14.461 1 96.81 231 LEU A C 1
ATOM 1802 O O . LEU A 1 231 ? 8.594 -9.219 -13.938 1 96.81 231 LEU A O 1
ATOM 1806 N N . PRO A 1 232 ? 6.77 -10.375 -14.414 1 93.88 232 PRO A N 1
ATOM 1807 C CA . PRO A 1 232 ? 5.855 -9.328 -13.938 1 93.88 232 PRO A CA 1
ATOM 1808 C C . PRO A 1 232 ? 6.191 -8.844 -12.531 1 93.88 232 PRO A C 1
ATOM 1810 O O . PRO A 1 232 ? 6.105 -7.641 -12.25 1 93.88 232 PRO A O 1
ATOM 1813 N N . PRO A 1 233 ? 6.613 -9.633 -11.562 1 94.44 233 PRO A N 1
ATOM 1814 C CA . PRO A 1 233 ? 6.949 -9.094 -10.242 1 94.44 233 PRO A CA 1
ATOM 1815 C C . PRO A 1 233 ? 8.047 -8.031 -10.297 1 94.44 233 PRO A C 1
ATOM 1817 O O . PRO A 1 233 ? 8.172 -7.219 -9.375 1 94.44 233 PRO A O 1
ATOM 1820 N N . HIS A 1 234 ? 8.836 -8.086 -11.328 1 94.88 234 HIS A N 1
ATOM 1821 C CA . HIS A 1 234 ? 10.039 -7.262 -11.367 1 94.88 234 HIS A CA 1
ATOM 1822 C C . HIS A 1 234 ? 10.125 -6.477 -12.672 1 94.88 234 HIS A C 1
ATOM 1824 O O . HIS A 1 234 ? 11.195 -5.992 -13.039 1 94.88 234 HIS A O 1
ATOM 1830 N N . ALA A 1 235 ? 9.062 -6.285 -13.383 1 92.12 235 ALA A N 1
ATOM 1831 C CA . ALA A 1 235 ? 9.055 -5.652 -14.695 1 92.12 235 ALA A CA 1
ATOM 1832 C C . ALA A 1 235 ? 9.18 -4.137 -14.578 1 92.12 235 ALA A C 1
ATOM 1834 O O . ALA A 1 235 ? 8.586 -3.527 -13.695 1 92.12 235 ALA A O 1
ATOM 1835 N N . ALA A 1 236 ? 10 -3.596 -15.391 1 89.25 236 ALA A N 1
ATOM 1836 C CA . ALA A 1 236 ? 10 -2.146 -15.57 1 89.25 236 ALA A CA 1
ATOM 1837 C C . ALA A 1 236 ? 8.797 -1.696 -16.406 1 89.25 236 ALA A C 1
ATOM 1839 O O . ALA A 1 236 ? 8.336 -2.426 -17.281 1 89.25 236 ALA A O 1
ATOM 1840 N N . ARG A 1 237 ? 8.344 -0.423 -16.188 1 88.75 237 ARG A N 1
ATOM 1841 C CA . ARG A 1 237 ? 7.203 0.083 -16.953 1 88.75 237 ARG A CA 1
ATOM 1842 C C . ARG A 1 237 ? 7.5 0.093 -18.453 1 88.75 237 ARG A C 1
ATOM 1844 O O . ARG A 1 237 ? 6.641 -0.249 -19.266 1 88.75 237 ARG A O 1
ATOM 1851 N N . GLY A 1 238 ? 8.648 0.47 -18.766 1 85.06 238 GLY A N 1
ATOM 1852 C CA . GLY A 1 238 ? 9.023 0.59 -20.172 1 85.06 238 GLY A CA 1
ATOM 1853 C C . GLY A 1 238 ? 9.109 -0.747 -20.875 1 85.06 238 GLY A C 1
ATOM 1854 O O . GLY A 1 238 ? 9.031 -0.809 -22.109 1 85.06 238 GLY A O 1
ATOM 1855 N N . SER A 1 239 ? 9.438 -1.741 -20.156 1 79.88 239 SER A N 1
ATOM 1856 C CA . SER A 1 239 ? 9.539 -3.072 -20.75 1 79.88 239 SER A CA 1
ATOM 1857 C C . SER A 1 239 ? 8.164 -3.646 -21.062 1 79.88 239 SER A C 1
ATOM 1859 O O . SER A 1 239 ? 8.039 -4.539 -21.906 1 79.88 239 SER A O 1
ATOM 1861 N N . ALA A 1 240 ? 7.234 -3.189 -20.312 1 64.06 240 ALA A N 1
ATOM 1862 C CA . ALA A 1 240 ? 5.879 -3.705 -20.469 1 64.06 240 ALA A CA 1
ATOM 1863 C C . ALA A 1 240 ? 5.156 -2.986 -21.609 1 64.06 240 ALA A C 1
ATOM 1865 O O . ALA A 1 240 ? 4.09 -3.424 -22.047 1 64.06 240 ALA A O 1
ATOM 1866 N N . ALA A 1 241 ? 5.801 -1.812 -22.203 1 52.72 241 ALA A N 1
ATOM 1867 C CA . ALA A 1 241 ? 5.156 -0.831 -23.078 1 52.72 241 ALA A CA 1
ATOM 1868 C C . ALA A 1 241 ? 5.137 -1.309 -24.531 1 52.72 241 ALA A C 1
ATOM 1870 O O . ALA A 1 241 ? 4.605 -0.626 -25.406 1 52.72 241 ALA A O 1
ATOM 1871 N N . PRO A 1 242 ? 6.035 -2.135 -24.922 1 47.69 242 PRO A N 1
ATOM 1872 C CA . PRO A 1 242 ? 5.859 -2.299 -26.359 1 47.69 242 PRO A CA 1
ATOM 1873 C C . PRO A 1 242 ? 4.395 -2.232 -26.797 1 47.69 242 PRO A C 1
ATOM 1875 O O . PRO A 1 242 ? 4.102 -2.035 -27.969 1 47.69 242 PRO A O 1
ATOM 1878 N N . SER A 1 243 ? 3.592 -2.416 -25.844 1 44.06 243 SER A N 1
ATOM 1879 C CA . SER A 1 243 ? 2.174 -2.469 -26.188 1 44.06 243 SER A CA 1
ATOM 1880 C C . SER A 1 243 ? 1.605 -1.069 -26.391 1 44.06 243 SER A C 1
ATOM 1882 O O . SER A 1 243 ? 0.449 -0.917 -26.797 1 44.06 243 SER A O 1
ATOM 1884 N N . ARG A 1 244 ? 2.502 -0.067 -25.969 1 42.5 244 ARG A N 1
ATOM 1885 C CA . ARG A 1 244 ? 1.885 1.254 -26.047 1 42.5 244 ARG A CA 1
ATOM 1886 C C . ARG A 1 244 ? 1.828 1.748 -27.484 1 42.5 244 ARG A C 1
ATOM 1888 O O . ARG A 1 244 ? 1.153 2.736 -27.781 1 42.5 244 ARG A O 1
ATOM 1895 N N . SER A 1 245 ? 2.852 1.367 -28.234 1 37.94 245 SER A N 1
ATOM 1896 C CA . SER A 1 245 ? 2.896 1.993 -29.562 1 37.94 245 SER A CA 1
ATOM 1897 C C . SER A 1 245 ? 1.577 1.814 -30.297 1 37.94 245 SER A C 1
ATOM 1899 O O . SER A 1 245 ? 1.23 2.623 -31.172 1 37.94 245 SER A O 1
ATOM 1901 N N . SER A 1 246 ? 1.214 0.604 -30.547 1 34.88 246 SER A N 1
ATOM 1902 C CA . SER A 1 246 ? 0.082 0.626 -31.469 1 34.88 246 SER A CA 1
ATOM 1903 C C . SER A 1 246 ? -1.199 1.054 -30.766 1 34.88 246 SER A C 1
ATOM 1905 O O . SER A 1 246 ? -1.759 0.296 -29.969 1 34.88 246 SER A O 1
ATOM 1907 N N . PRO A 1 247 ? -1.232 2.393 -30.469 1 36.12 247 PRO A N 1
ATOM 1908 C CA . PRO A 1 247 ? -2.572 2.818 -30.062 1 36.12 247 PRO A CA 1
ATOM 1909 C C . PRO A 1 247 ? -3.678 2.156 -30.891 1 36.12 247 PRO A C 1
ATOM 1911 O O . PRO A 1 247 ? -4.727 2.766 -31.125 1 36.12 247 PRO A O 1
ATOM 1914 N N . SER A 1 248 ? -3.445 1.07 -31.5 1 33.47 248 SER A N 1
ATOM 1915 C CA . SER A 1 248 ? -4.656 0.689 -32.219 1 33.47 248 SER A CA 1
ATOM 1916 C C . SER A 1 248 ? -5.867 0.671 -31.281 1 33.47 248 SER A C 1
ATOM 1918 O O . SER A 1 248 ? -5.781 0.19 -30.156 1 33.47 248 SER A O 1
ATOM 1920 N N . LYS A 1 249 ? -6.832 1.531 -31.453 1 35.53 249 LYS A N 1
ATOM 1921 C CA . LYS A 1 249 ? -8.219 1.561 -31 1 35.53 249 LYS A CA 1
ATOM 1922 C C . LYS A 1 249 ? -8.719 0.156 -30.688 1 35.53 249 LYS A C 1
ATOM 1924 O O . LYS A 1 249 ? -9.906 -0.033 -30.391 1 35.53 249 LYS A O 1
ATOM 1929 N N . ALA A 1 250 ? -7.914 -0.731 -30.922 1 33.19 250 ALA A N 1
ATOM 1930 C CA . ALA A 1 250 ? -8.375 -2.096 -30.672 1 33.19 250 ALA A CA 1
ATOM 1931 C C . ALA A 1 250 ? -8.367 -2.412 -29.188 1 33.19 250 ALA A C 1
ATOM 1933 O O . ALA A 1 250 ? -8.602 -3.557 -28.781 1 33.19 250 ALA A O 1
ATOM 1934 N N . ILE A 1 251 ? -7.801 -1.568 -28.266 1 38.12 251 ILE A N 1
ATOM 1935 C CA . ILE A 1 251 ? -7.852 -1.796 -26.828 1 38.12 251 ILE A CA 1
ATOM 1936 C C . ILE A 1 251 ? -9.297 -1.708 -26.344 1 38.12 251 ILE A C 1
ATOM 1938 O O . ILE A 1 251 ? -9.609 -2.146 -25.234 1 38.12 251 ILE A O 1
ATOM 1942 N N . ASP A 1 252 ? -10.211 -0.996 -27.047 1 38.47 252 ASP A N 1
ATOM 1943 C CA . ASP A 1 252 ? -11.578 -0.828 -26.562 1 38.47 252 ASP A CA 1
ATOM 1944 C C . ASP A 1 252 ? -12.227 -2.18 -26.281 1 38.47 252 ASP A C 1
ATOM 1946 O O . ASP A 1 252 ? -13.047 -2.295 -25.375 1 38.47 252 ASP A O 1
ATOM 1950 N N . ARG A 1 253 ? -12.008 -3.168 -27.109 1 40.12 253 ARG A N 1
ATOM 1951 C CA . ARG A 1 253 ? -12.719 -4.422 -26.891 1 40.12 253 ARG A CA 1
ATOM 1952 C C . ARG A 1 253 ? -11.906 -5.355 -26 1 40.12 253 ARG A C 1
ATOM 1954 O O . ARG A 1 253 ? -12.117 -6.57 -26.016 1 40.12 253 ARG A O 1
ATOM 1961 N N . HIS A 1 254 ? -10.906 -4.754 -25.469 1 48.16 254 HIS A N 1
ATOM 1962 C CA . HIS A 1 254 ? -10.047 -5.629 -24.688 1 48.16 254 HIS A CA 1
ATOM 1963 C C . HIS A 1 254 ? -10.633 -5.871 -23.297 1 48.16 254 HIS A C 1
ATOM 1965 O O . HIS A 1 254 ? -11.086 -4.934 -22.641 1 48.16 254 HIS A O 1
ATOM 1971 N N . PHE A 1 255 ? -11.148 -7.062 -23.203 1 56.12 255 PHE A N 1
ATOM 1972 C CA . PHE A 1 255 ? -11.477 -7.562 -21.875 1 56.12 255 PHE A CA 1
ATOM 1973 C C . PHE A 1 255 ? -10.328 -7.301 -20.906 1 56.12 255 PHE A C 1
ATOM 1975 O O . PHE A 1 255 ? -9.156 -7.43 -21.266 1 56.12 255 PHE A O 1
ATOM 1982 N N . LEU A 1 256 ? -10.594 -6.387 -20.016 1 58.84 256 LEU A N 1
ATOM 1983 C CA . LEU A 1 256 ? -9.602 -6.156 -18.984 1 58.84 256 LEU A CA 1
ATOM 1984 C C . LEU A 1 256 ? -9.789 -7.121 -17.812 1 58.84 256 LEU A C 1
ATOM 1986 O O . LEU A 1 256 ? -10.906 -7.594 -17.578 1 58.84 256 LEU A O 1
ATOM 1990 N N . PHE A 1 257 ? -8.609 -7.496 -17.297 1 65.5 257 PHE A N 1
ATOM 1991 C CA . PHE A 1 257 ? -8.562 -8.25 -16.047 1 65.5 257 PHE A CA 1
ATOM 1992 C C . PHE A 1 257 ? -9.32 -7.512 -14.938 1 65.5 257 PHE A C 1
ATOM 1994 O O . PHE A 1 257 ? -9.422 -6.285 -14.961 1 65.5 257 PHE A O 1
ATOM 2001 N N . ASP A 1 258 ? -9.969 -8.289 -14.164 1 72.06 258 ASP A N 1
ATOM 2002 C CA . ASP A 1 258 ? -10.375 -7.668 -12.906 1 72.06 258 ASP A CA 1
ATOM 2003 C C . ASP A 1 258 ? -9.164 -7.121 -12.148 1 72.06 258 ASP A C 1
ATOM 2005 O O . ASP A 1 258 ? -8.055 -7.648 -12.273 1 72.06 258 ASP A O 1
ATOM 2009 N N . LYS A 1 259 ? -9.422 -6.031 -11.477 1 79.12 259 LYS A N 1
ATOM 2010 C CA . LYS A 1 259 ? -8.352 -5.535 -10.617 1 79.12 259 LYS A CA 1
ATOM 2011 C C . LYS A 1 259 ? -7.883 -6.613 -9.641 1 79.12 259 LYS A C 1
ATOM 2013 O O . LYS A 1 259 ? -8.703 -7.242 -8.961 1 79.12 259 LYS A O 1
ATOM 2018 N N . PRO A 1 260 ? -6.617 -6.793 -9.68 1 80.88 260 PRO A N 1
ATOM 2019 C CA . PRO A 1 260 ? -6.109 -7.875 -8.836 1 80.88 260 PRO A CA 1
ATOM 2020 C C . PRO A 1 260 ? -6.375 -7.637 -7.348 1 80.88 260 PRO A C 1
ATOM 2022 O O . PRO A 1 260 ? -6.145 -6.531 -6.848 1 80.88 260 PRO A O 1
ATOM 2025 N N . VAL A 1 261 ? -6.852 -8.688 -6.711 1 76.19 261 VAL A N 1
ATOM 2026 C CA . VAL A 1 261 ? -7.098 -8.609 -5.273 1 76.19 261 VAL A CA 1
ATOM 2027 C C . VAL A 1 261 ? -6.398 -9.773 -4.57 1 76.19 261 VAL A C 1
ATOM 2029 O O . VAL A 1 261 ? -6.363 -9.828 -3.34 1 76.19 261 VAL A O 1
ATOM 2032 N N . SER A 1 262 ? -5.793 -10.617 -5.359 1 78.38 262 SER A N 1
ATOM 2033 C CA . SER A 1 262 ? -5.16 -11.789 -4.777 1 78.38 262 SER A CA 1
ATOM 2034 C C . SER A 1 262 ? -3.885 -11.414 -4.027 1 78.38 262 SER A C 1
ATOM 2036 O O . SER A 1 262 ? -3.104 -10.586 -4.496 1 78.38 262 SER A O 1
ATOM 2038 N N . PRO A 1 263 ? -3.703 -12.102 -2.957 1 77.19 263 PRO A N 1
ATOM 2039 C CA . PRO A 1 263 ? -2.484 -11.836 -2.188 1 77.19 263 PRO A CA 1
ATOM 2040 C C . PRO A 1 263 ? -1.212 -12.094 -2.994 1 77.19 263 PRO A C 1
ATOM 2042 O O . PRO A 1 263 ? -0.229 -11.367 -2.852 1 77.19 263 PRO A O 1
ATOM 2045 N N . LEU A 1 264 ? -1.265 -13.07 -3.783 1 81.69 264 LEU A N 1
ATOM 2046 C CA . LEU A 1 264 ? -0.098 -13.359 -4.609 1 81.69 264 LEU A CA 1
ATOM 2047 C C . LEU A 1 264 ? 0.254 -12.164 -5.488 1 81.69 264 LEU A C 1
ATOM 2049 O O . LEU A 1 264 ? 1.403 -11.719 -5.508 1 81.69 264 LEU A O 1
ATOM 2053 N N . LEU A 1 265 ? -0.743 -11.68 -6.207 1 85.44 265 LEU A N 1
ATOM 2054 C CA . LEU A 1 265 ? -0.51 -10.594 -7.16 1 85.44 265 LEU A CA 1
ATOM 2055 C C . LEU A 1 265 ? -0.127 -9.312 -6.438 1 85.44 265 LEU A C 1
ATOM 2057 O O . LEU A 1 265 ? 0.758 -8.578 -6.891 1 85.44 265 LEU A O 1
ATOM 2061 N N . LEU A 1 266 ? -0.71 -9.117 -5.273 1 83.69 266 LEU A N 1
ATOM 2062 C CA . LEU A 1 266 ? -0.483 -7.879 -4.527 1 83.69 266 LEU A CA 1
ATOM 2063 C C . LEU A 1 266 ? 0.879 -7.902 -3.844 1 83.69 266 LEU A C 1
ATOM 2065 O O . LEU A 1 266 ? 1.646 -6.941 -3.947 1 83.69 266 LEU A O 1
ATOM 2069 N N . ALA A 1 267 ? 1.232 -9.031 -3.293 1 85.81 267 ALA A N 1
ATOM 2070 C CA . ALA A 1 267 ? 2.432 -9.117 -2.465 1 85.81 267 ALA A CA 1
ATOM 2071 C C . ALA A 1 267 ? 3.684 -9.266 -3.324 1 85.81 267 ALA A C 1
ATOM 2073 O O . ALA A 1 267 ? 4.797 -9.016 -2.861 1 85.81 267 ALA A O 1
ATOM 2074 N N . SER A 1 268 ? 3.514 -9.656 -4.531 1 89.62 268 SER A N 1
ATOM 2075 C CA . SER A 1 268 ? 4.676 -9.898 -5.383 1 89.62 268 SER A CA 1
ATOM 2076 C C . SER A 1 268 ? 4.938 -8.719 -6.312 1 89.62 268 SER A C 1
ATOM 2078 O O . SER A 1 268 ? 5.891 -8.742 -7.098 1 89.62 268 SER A O 1
ATOM 2080 N N . GLY A 1 269 ? 4.027 -7.75 -6.258 1 87.94 269 GLY A N 1
ATOM 2081 C CA . GLY A 1 269 ? 4.219 -6.578 -7.094 1 87.94 269 GLY A CA 1
ATOM 2082 C C . GLY A 1 269 ? 3.609 -6.727 -8.477 1 87.94 269 GLY A C 1
ATOM 2083 O O . GLY A 1 269 ? 3.691 -5.809 -9.297 1 87.94 269 GLY A O 1
ATOM 2084 N N . MET A 1 270 ? 2.928 -7.809 -8.695 1 90.44 270 MET A N 1
ATOM 2085 C CA . MET A 1 270 ? 2.365 -8.07 -10.016 1 90.44 270 MET A CA 1
ATOM 2086 C C . MET A 1 270 ? 1.173 -7.16 -10.289 1 90.44 270 MET A C 1
ATOM 2088 O O . MET A 1 270 ? 0.795 -6.953 -11.445 1 90.44 270 MET A O 1
ATOM 2092 N N . ALA A 1 271 ? 0.594 -6.59 -9.266 1 88.06 271 ALA A N 1
ATOM 2093 C CA . ALA A 1 271 ? -0.595 -5.754 -9.406 1 88.06 271 ALA A CA 1
ATOM 2094 C C . ALA A 1 271 ? -0.215 -4.305 -9.695 1 88.06 271 ALA A C 1
ATOM 2096 O O . ALA A 1 271 ? -1.073 -3.488 -10.039 1 88.06 271 ALA A O 1
ATOM 2097 N N . ARG A 1 272 ? 1.001 -3.982 -9.594 1 88.62 272 ARG A N 1
ATOM 2098 C CA . ARG A 1 272 ? 1.449 -2.6 -9.734 1 88.62 272 ARG A CA 1
ATOM 2099 C C . ARG A 1 272 ? 1.035 -2.021 -11.086 1 88.62 272 ARG A C 1
ATOM 2101 O O . ARG A 1 272 ? 1.1 -2.709 -12.102 1 88.62 272 ARG A O 1
ATOM 2108 N N . ASP A 1 273 ? 0.593 -0.722 -11.148 1 88 273 ASP A N 1
ATOM 2109 C CA . ASP A 1 273 ? 0.317 0.064 -12.344 1 88 273 ASP A CA 1
ATOM 2110 C C . ASP A 1 273 ? -0.929 -0.45 -13.062 1 88 273 ASP A C 1
ATOM 2112 O O . ASP A 1 273 ? -1.174 -0.098 -14.219 1 88 273 ASP A O 1
ATOM 2116 N N . TRP A 1 274 ? -1.611 -1.298 -12.414 1 85.75 274 TRP A N 1
ATOM 2117 C CA . TRP A 1 274 ? -2.836 -1.788 -13.039 1 85.75 274 TRP A CA 1
ATOM 2118 C C . TRP A 1 274 ? -3.707 -0.629 -13.508 1 85.75 274 TRP A C 1
ATOM 2120 O O . TRP A 1 274 ? -3.891 0.353 -12.789 1 85.75 274 TRP A O 1
ATOM 2130 N N . PRO A 1 275 ? -4.281 -0.759 -14.648 1 84.56 275 PRO A N 1
ATOM 2131 C CA . PRO A 1 275 ? -4.293 -1.851 -15.625 1 84.56 275 PRO A CA 1
ATOM 2132 C C . PRO A 1 275 ? -3.279 -1.648 -16.75 1 84.56 275 PRO A C 1
ATOM 2134 O O . PRO A 1 275 ? -3.324 -2.354 -17.766 1 84.56 275 PRO A O 1
ATOM 2137 N N . ASP A 1 276 ? -2.412 -0.81 -16.531 1 84.38 276 ASP A N 1
ATOM 2138 C CA . ASP A 1 276 ? -1.502 -0.42 -17.609 1 84.38 276 ASP A CA 1
ATOM 2139 C C . ASP A 1 276 ? -0.718 -1.623 -18.125 1 84.38 276 ASP A C 1
ATOM 2141 O O . ASP A 1 276 ? -0.291 -2.477 -17.344 1 84.38 276 ASP A O 1
ATOM 2145 N N . ALA A 1 277 ? -0.576 -1.688 -19.453 1 84.19 277 ALA A N 1
ATOM 2146 C CA . ALA A 1 277 ? 0.268 -2.648 -20.156 1 84.19 277 ALA A CA 1
ATOM 2147 C C . ALA A 1 277 ? -0.306 -4.059 -20.062 1 84.19 277 ALA A C 1
ATOM 2149 O O . ALA A 1 277 ? 0.41 -5.043 -20.266 1 84.19 277 ALA A O 1
ATOM 2150 N N . ARG A 1 278 ? -1.546 -4.172 -19.734 1 86.81 278 ARG A N 1
ATOM 2151 C CA . ARG A 1 278 ? -2.238 -5.449 -19.641 1 86.81 278 ARG A CA 1
ATOM 2152 C C . ARG A 1 278 ? -3.412 -5.512 -20.625 1 86.81 278 ARG A C 1
ATOM 2154 O O . ARG A 1 278 ? -3.971 -4.477 -21 1 86.81 278 ARG A O 1
ATOM 2161 N N . GLY A 1 279 ? -3.742 -6.789 -21.047 1 84.12 279 GLY A N 1
ATOM 2162 C CA . GLY A 1 279 ? -4.891 -6.922 -21.922 1 84.12 279 GLY A CA 1
ATOM 2163 C C . GLY A 1 279 ? -5.203 -8.367 -22.281 1 84.12 279 GLY A C 1
ATOM 2164 O O . GLY A 1 279 ? -4.395 -9.258 -22.031 1 84.12 279 GLY A O 1
ATOM 2165 N N . ILE A 1 280 ? -6.348 -8.57 -22.75 1 87.94 280 ILE A N 1
ATOM 2166 C CA . ILE A 1 280 ? -6.816 -9.867 -23.234 1 87.94 280 ILE A CA 1
ATOM 2167 C C . ILE A 1 280 ? -7.184 -9.766 -24.719 1 87.94 280 ILE A C 1
ATOM 2169 O O . ILE A 1 280 ? -7.895 -8.836 -25.125 1 87.94 280 ILE A O 1
ATOM 2173 N N . TRP A 1 281 ? -6.695 -10.633 -25.484 1 87.5 281 TRP A N 1
ATOM 2174 C CA . TRP A 1 281 ? -7.047 -10.789 -26.906 1 87.5 281 TRP A CA 1
ATOM 2175 C C . TRP A 1 281 ? -7.738 -12.125 -27.141 1 87.5 281 TRP A C 1
ATOM 2177 O O . TRP A 1 281 ? -7.406 -13.125 -26.5 1 87.5 281 TRP A O 1
ATOM 2187 N N . HIS A 1 282 ? -8.703 -12.156 -28 1 89.88 282 HIS A N 1
ATOM 2188 C CA . HIS A 1 282 ? -9.391 -13.414 -28.312 1 89.88 282 HIS A CA 1
ATOM 2189 C C . HIS A 1 282 ? -9.789 -13.477 -29.781 1 89.88 282 HIS A C 1
ATOM 2191 O O . HIS A 1 282 ? -9.852 -12.445 -30.453 1 89.88 282 HIS A O 1
ATOM 2197 N N . ASN A 1 283 ? -9.953 -14.664 -30.266 1 91.44 283 ASN A N 1
ATOM 2198 C CA . ASN A 1 283 ? -10.516 -14.836 -31.594 1 91.44 283 ASN A CA 1
ATOM 2199 C C . ASN A 1 283 ? -12.008 -14.516 -31.609 1 91.44 283 ASN A C 1
ATOM 2201 O O . ASN A 1 283 ? -12.609 -14.25 -30.562 1 91.44 283 ASN A O 1
ATOM 2205 N N . ASP A 1 284 ? -12.602 -14.531 -32.812 1 89.44 284 ASP A N 1
ATOM 2206 C CA . ASP A 1 284 ? -13.984 -14.109 -33 1 89.44 284 ASP A CA 1
ATOM 2207 C C . ASP A 1 284 ? -14.945 -14.969 -32.188 1 89.44 284 ASP A C 1
ATOM 2209 O O . ASP A 1 284 ? -15.898 -14.453 -31.594 1 89.44 284 ASP A O 1
ATOM 2213 N N . ASN A 1 285 ? -14.656 -16.203 -32.156 1 91.81 285 ASN A N 1
ATOM 2214 C CA . ASN A 1 285 ? -15.562 -17.125 -31.484 1 91.81 285 ASN A CA 1
ATOM 2215 C C . ASN A 1 285 ? -15.297 -17.188 -29.984 1 91.81 285 ASN A C 1
ATOM 2217 O O . ASN A 1 285 ? -15.984 -17.906 -29.25 1 91.81 285 ASN A O 1
ATOM 2221 N N . LYS A 1 286 ? -14.242 -16.531 -29.547 1 90.44 286 LYS A N 1
ATOM 2222 C CA . LYS A 1 286 ? -13.867 -16.484 -28.141 1 90.44 286 LYS A CA 1
ATOM 2223 C C . LYS A 1 286 ? -13.508 -17.859 -27.609 1 90.44 286 LYS A C 1
ATOM 2225 O O . LYS A 1 286 ? -13.836 -18.203 -26.469 1 90.44 286 LYS A O 1
ATOM 2230 N N . THR A 1 287 ? -12.938 -18.641 -28.406 1 95.38 287 THR A N 1
ATOM 2231 C CA . THR A 1 287 ? -12.5 -19.984 -28.031 1 95.38 287 THR A CA 1
ATOM 2232 C C . THR A 1 287 ? -10.984 -20.016 -27.859 1 95.38 287 THR A C 1
ATOM 2234 O O . THR A 1 287 ? -10.43 -21.031 -27.422 1 95.38 287 THR A O 1
ATOM 2237 N N . PHE A 1 288 ? -10.352 -18.906 -28.25 1 96.06 288 PHE A N 1
ATOM 2238 C CA . PHE A 1 288 ? -8.906 -18.75 -28.094 1 96.06 288 PHE A CA 1
ATOM 2239 C C . PHE A 1 288 ? -8.57 -17.375 -27.562 1 96.06 288 PHE A C 1
ATOM 2241 O O . PHE A 1 288 ? -8.938 -16.359 -28.172 1 96.06 288 PHE A O 1
ATOM 2248 N N . LEU A 1 289 ? -7.891 -17.391 -26.422 1 94.12 289 LEU A N 1
ATOM 2249 C CA . LEU A 1 289 ? -7.582 -16.141 -25.75 1 94.12 289 LEU A CA 1
ATOM 2250 C C . LEU A 1 289 ? -6.102 -16.062 -25.406 1 94.12 289 LEU A C 1
ATOM 2252 O O . LEU A 1 289 ? -5.473 -17.078 -25.109 1 94.12 289 LEU A O 1
ATOM 2256 N N . VAL A 1 290 ? -5.594 -14.852 -25.406 1 93.5 290 VAL A N 1
ATOM 2257 C CA . VAL A 1 290 ? -4.238 -14.562 -24.953 1 93.5 290 VAL A CA 1
ATOM 2258 C C . VAL A 1 290 ? -4.262 -13.398 -23.953 1 93.5 290 VAL A C 1
ATOM 2260 O O . VAL A 1 290 ? -4.754 -12.312 -24.281 1 93.5 290 VAL A O 1
ATOM 2263 N N . TRP A 1 291 ? -3.822 -13.727 -22.75 1 91 291 TRP A N 1
ATOM 2264 C CA . TRP A 1 291 ? -3.639 -12.695 -21.734 1 91 291 TRP A CA 1
ATOM 2265 C C . TRP A 1 291 ? -2.203 -12.18 -21.734 1 91 291 TRP A C 1
ATOM 2267 O O . TRP A 1 291 ? -1.257 -12.961 -21.859 1 91 291 TRP A O 1
ATOM 2277 N N . ILE A 1 292 ? -2.064 -10.891 -21.516 1 90.62 292 ILE A N 1
ATOM 2278 C CA . ILE A 1 292 ? -0.738 -10.281 -21.5 1 90.62 292 ILE A CA 1
ATOM 2279 C C . ILE A 1 292 ? -0.47 -9.664 -20.141 1 90.62 292 ILE A C 1
ATOM 2281 O O . ILE A 1 292 ? -1.293 -8.898 -19.625 1 90.62 292 ILE A O 1
ATOM 2285 N N . ASN A 1 293 ? 0.633 -10 -19.484 1 89.38 293 ASN A N 1
ATOM 2286 C CA . ASN A 1 293 ? 1.216 -9.344 -18.312 1 89.38 293 ASN A CA 1
ATOM 2287 C C . ASN A 1 293 ? 0.322 -9.492 -17.094 1 89.38 293 ASN A C 1
ATOM 2289 O O . ASN A 1 293 ? 0.014 -8.508 -16.422 1 89.38 293 ASN A O 1
ATOM 2293 N N . GLU A 1 294 ? -0.074 -10.609 -16.766 1 89.31 294 GLU A N 1
ATOM 2294 C CA . GLU A 1 294 ? -0.737 -10.922 -15.508 1 89.31 294 GLU A CA 1
ATOM 2295 C C . GLU A 1 294 ? 0.208 -11.648 -14.555 1 89.31 294 GLU A C 1
ATOM 2297 O O . GLU A 1 294 ? 1.126 -11.039 -14 1 89.31 294 GLU A O 1
ATOM 2302 N N . GLU A 1 295 ? 0.141 -13.008 -14.531 1 92.31 295 GLU A N 1
ATOM 2303 C CA . GLU A 1 295 ? 1.108 -13.734 -13.719 1 92.31 295 GLU A CA 1
ATOM 2304 C C . GLU A 1 295 ? 2.422 -13.93 -14.469 1 92.31 295 GLU A C 1
ATOM 2306 O O . GLU A 1 295 ? 3.5 -13.828 -13.883 1 92.31 295 GLU A O 1
ATOM 2311 N N . ASP A 1 296 ? 2.266 -14.164 -15.711 1 95.81 296 ASP A N 1
ATOM 2312 C CA . ASP A 1 296 ? 3.379 -14.281 -16.656 1 95.81 296 ASP A CA 1
ATOM 2313 C C . ASP A 1 296 ? 3.221 -13.297 -17.812 1 95.81 296 ASP A C 1
ATOM 2315 O O . ASP A 1 296 ? 2.301 -12.477 -17.812 1 95.81 296 ASP A O 1
ATOM 2319 N N . HIS A 1 297 ? 4.164 -13.328 -18.781 1 95.94 297 HIS A N 1
ATOM 2320 C CA . HIS A 1 297 ? 4.051 -12.422 -19.906 1 95.94 297 HIS A CA 1
ATOM 2321 C C . HIS A 1 297 ? 2.838 -12.773 -20.766 1 95.94 297 HIS A C 1
ATOM 2323 O O . HIS A 1 297 ? 2.107 -11.883 -21.219 1 95.94 297 HIS A O 1
ATOM 2329 N N . LEU A 1 298 ? 2.631 -14.07 -20.969 1 96 298 LEU A N 1
ATOM 2330 C CA . LEU A 1 298 ? 1.511 -14.547 -21.766 1 96 298 LEU A CA 1
ATOM 2331 C C . LEU A 1 298 ? 0.765 -15.672 -21.062 1 96 298 LEU A C 1
ATOM 2333 O O . LEU A 1 298 ? 1.384 -16.516 -20.422 1 96 298 LEU A O 1
ATOM 2337 N N . ARG A 1 299 ? -0.491 -15.617 -21.156 1 96 299 ARG A N 1
ATOM 2338 C CA . ARG A 1 299 ? -1.344 -16.766 -20.906 1 96 299 ARG A CA 1
ATOM 2339 C C . ARG A 1 299 ? -2.193 -17.109 -22.125 1 96 299 ARG A C 1
ATOM 2341 O O . ARG A 1 299 ? -2.99 -16.297 -22.578 1 96 299 ARG A O 1
ATOM 2348 N N . VAL A 1 300 ? -1.962 -18.281 -22.656 1 96.75 300 VAL A N 1
ATOM 2349 C CA . VAL A 1 300 ? -2.68 -18.75 -23.844 1 96.75 300 VAL A CA 1
ATOM 2350 C C . VAL A 1 300 ? -3.764 -19.75 -23.422 1 96.75 300 VAL A C 1
ATOM 2352 O O . VAL A 1 300 ? -3.486 -20.719 -22.719 1 96.75 300 VAL A O 1
ATOM 2355 N N . ILE A 1 301 ? -4.977 -19.484 -23.844 1 96.56 301 ILE A N 1
ATOM 2356 C CA . ILE A 1 301 ? -6.109 -20.297 -23.391 1 96.56 301 ILE A CA 1
ATOM 2357 C C . ILE A 1 301 ? -6.945 -20.719 -24.594 1 96.56 301 ILE A C 1
ATOM 2359 O O . ILE A 1 301 ? -7.34 -19.891 -25.422 1 96.56 301 ILE A O 1
ATOM 2363 N N . SER A 1 302 ? -7.188 -21.969 -24.797 1 98.12 302 SER A N 1
ATOM 2364 C CA . SER A 1 302 ? -8.172 -22.562 -25.688 1 98.12 302 SER A CA 1
ATOM 2365 C C . SER A 1 302 ? -9.328 -23.188 -24.922 1 98.12 302 SER A C 1
ATOM 2367 O O . SER A 1 302 ? -9.109 -23.953 -23.984 1 98.12 302 SER A O 1
ATOM 2369 N N . MET A 1 303 ? -10.531 -22.781 -25.266 1 96.81 303 MET A N 1
ATOM 2370 C CA . MET A 1 303 ? -11.664 -23.281 -24.5 1 96.81 303 MET A CA 1
ATOM 2371 C C . MET A 1 303 ? -12.914 -23.359 -25.375 1 96.81 303 MET A C 1
ATOM 2373 O O . MET A 1 303 ? -13.008 -22.703 -26.406 1 96.81 303 MET A O 1
ATOM 2377 N N . GLN A 1 304 ? -13.836 -24.203 -25.047 1 95.06 304 GLN A N 1
ATOM 2378 C CA . GLN A 1 304 ? -15.148 -24.266 -25.672 1 95.06 304 GLN A CA 1
ATOM 2379 C C . GLN A 1 304 ? -16.141 -25.047 -24.828 1 95.06 304 GLN A C 1
ATOM 2381 O O . GLN A 1 304 ? -15.734 -25.75 -23.891 1 95.06 304 GLN A O 1
ATOM 2386 N N . LYS A 1 305 ? -17.375 -24.875 -25.125 1 95.62 305 LYS A N 1
ATOM 2387 C CA . LYS A 1 305 ? -18.406 -25.688 -24.5 1 95.62 305 LYS A CA 1
ATOM 2388 C C . LYS A 1 305 ? -18.312 -27.141 -24.953 1 95.62 305 LYS A C 1
ATOM 2390 O O . LYS A 1 305 ? -17.875 -27.422 -26.062 1 95.62 305 LYS A O 1
ATOM 2395 N N . GLY A 1 306 ? -18.688 -28.031 -24 1 95.44 306 GLY A N 1
ATOM 2396 C CA . GLY A 1 306 ? -18.734 -29.438 -24.328 1 95.44 306 GLY A CA 1
ATOM 2397 C C . GLY A 1 306 ? -17.438 -30.172 -24.031 1 95.44 306 GLY A C 1
ATOM 2398 O O . GLY A 1 306 ? -16.516 -29.594 -23.438 1 95.44 306 GLY A O 1
ATOM 2399 N N . GLY A 1 307 ? -17.406 -31.422 -24.438 1 95.94 307 GLY A N 1
ATOM 2400 C CA . GLY A 1 307 ? -16.344 -32.312 -23.984 1 95.94 307 GLY A CA 1
ATOM 2401 C C . GLY A 1 307 ? -15.359 -32.656 -25.094 1 95.94 307 GLY A C 1
ATOM 2402 O O . GLY A 1 307 ? -14.656 -33.656 -25.016 1 95.94 307 GLY A O 1
ATOM 2403 N N . ASN A 1 308 ? -15.336 -31.828 -26.125 1 97.88 308 ASN A N 1
ATOM 2404 C CA . ASN A 1 308 ? -14.398 -32.125 -27.203 1 97.88 308 ASN A CA 1
ATOM 2405 C C . ASN A 1 308 ? -13 -31.594 -26.891 1 97.88 308 ASN A C 1
ATOM 2407 O O . ASN A 1 308 ? -12.531 -30.656 -27.531 1 97.88 308 ASN A O 1
ATOM 2411 N N . MET A 1 309 ? -12.328 -32.219 -26.031 1 98.44 309 MET A N 1
ATOM 2412 C CA . MET A 1 309 ? -11 -31.859 -25.562 1 98.44 309 MET A CA 1
ATOM 2413 C C . MET A 1 309 ? -9.984 -31.922 -26.703 1 98.44 309 MET A C 1
ATOM 2415 O O . MET A 1 309 ? -9.055 -31.125 -26.766 1 98.44 309 MET A O 1
ATOM 2419 N N . LYS A 1 310 ? -10.156 -32.875 -27.562 1 98.25 310 LYS A N 1
ATOM 2420 C CA . LYS A 1 310 ? -9.234 -33 -28.688 1 98.25 310 LYS A CA 1
ATOM 2421 C C . LYS A 1 310 ? -9.227 -31.766 -29.562 1 98.25 310 LYS A C 1
ATOM 2423 O O . LYS A 1 310 ? -8.164 -31.281 -29.953 1 98.25 310 LYS A O 1
ATOM 2428 N N . GLU A 1 311 ? -10.375 -31.234 -29.844 1 98.31 311 GLU A N 1
ATOM 2429 C CA . GLU A 1 311 ? -10.484 -30 -30.625 1 98.31 311 GLU A CA 1
ATOM 2430 C C . GLU A 1 311 ? -9.859 -28.828 -29.891 1 98.31 311 GLU A C 1
ATOM 2432 O O . GLU A 1 311 ? -9.141 -28.016 -30.484 1 98.31 311 GLU A O 1
ATOM 2437 N N . VAL A 1 312 ? -10.148 -28.75 -28.656 1 98.38 312 VAL A N 1
ATOM 2438 C CA . VAL A 1 312 ? -9.609 -27.672 -27.828 1 98.38 312 VAL A CA 1
ATOM 2439 C C . VAL A 1 312 ? -8.086 -27.75 -27.812 1 98.38 312 VAL A C 1
ATOM 2441 O O . VAL A 1 312 ? -7.406 -26.734 -28 1 98.38 312 VAL A O 1
ATOM 2444 N N . PHE A 1 313 ? -7.551 -28.922 -27.609 1 98.75 313 PHE A N 1
ATOM 2445 C CA . PHE A 1 313 ? -6.109 -29.125 -27.531 1 98.75 313 PHE A CA 1
ATOM 2446 C C . PHE A 1 313 ? -5.445 -28.844 -28.875 1 98.75 313 PHE A C 1
ATOM 2448 O O . PHE A 1 313 ? -4.367 -28.25 -28.922 1 98.75 313 PHE A O 1
ATOM 2455 N N . THR A 1 314 ? -6.059 -29.234 -29.891 1 98.75 314 THR A N 1
ATOM 2456 C CA . THR A 1 314 ? -5.535 -28.969 -31.219 1 98.75 314 THR A CA 1
ATOM 2457 C C . THR A 1 314 ? -5.445 -27.469 -31.484 1 98.75 314 THR A C 1
ATOM 2459 O O . THR A 1 314 ? -4.426 -26.984 -31.984 1 98.75 314 THR A O 1
ATOM 2462 N N . ARG A 1 315 ? -6.469 -26.766 -31.156 1 98.62 315 ARG A N 1
ATOM 2463 C CA . ARG A 1 315 ? -6.469 -25.312 -31.312 1 98.62 315 ARG A CA 1
ATOM 2464 C C . ARG A 1 315 ? -5.391 -24.672 -30.453 1 98.62 315 ARG A C 1
ATOM 2466 O O . ARG A 1 315 ? -4.703 -23.734 -30.891 1 98.62 315 ARG A O 1
ATOM 2473 N N . PHE A 1 316 ? -5.293 -25.156 -29.359 1 98.06 316 PHE A N 1
ATOM 2474 C CA . PHE A 1 316 ? -4.277 -24.688 -28.422 1 98.06 316 PHE A CA 1
ATOM 2475 C C . PHE A 1 316 ? -2.883 -24.828 -29.031 1 98.06 316 PHE A C 1
ATOM 2477 O O . PHE A 1 316 ? -2.123 -23.859 -29.062 1 98.06 316 PHE A O 1
ATOM 2484 N N . CYS A 1 317 ? -2.555 -26.031 -29.422 1 98.44 317 CYS A N 1
ATOM 2485 C CA . CYS A 1 317 ? -1.234 -26.328 -29.984 1 98.44 317 CYS A CA 1
ATOM 2486 C C . CYS A 1 317 ? -0.963 -25.484 -31.219 1 98.44 317 CYS A C 1
ATOM 2488 O O . CYS A 1 317 ? 0.126 -24.922 -31.375 1 98.44 317 CYS A O 1
ATOM 2490 N N . SER A 1 318 ? -1.933 -25.375 -32.031 1 98 318 SER A N 1
ATOM 2491 C CA . SER A 1 318 ? -1.786 -24.594 -33.25 1 98 318 SER A CA 1
ATOM 2492 C C . SER A 1 318 ? -1.579 -23.109 -32.938 1 98 318 SER A C 1
ATOM 2494 O O . SER A 1 318 ? -0.709 -22.469 -33.531 1 98 318 SER A O 1
ATOM 2496 N N . GLY A 1 319 ? -2.406 -22.656 -32.062 1 97.62 319 GLY A N 1
ATOM 2497 C CA . GLY A 1 319 ? -2.273 -21.266 -31.672 1 97.62 319 GLY A CA 1
ATOM 2498 C C . GLY A 1 319 ? -0.94 -20.953 -31.016 1 97.62 319 GLY A C 1
ATOM 2499 O O . GLY A 1 319 ? -0.316 -19.938 -31.312 1 97.62 319 GLY A O 1
ATOM 2500 N N . LEU A 1 320 ? -0.542 -21.766 -30.188 1 97.38 320 LEU A N 1
ATOM 2501 C CA . LEU A 1 320 ? 0.727 -21.578 -29.484 1 97.38 320 LEU A CA 1
ATOM 2502 C C . LEU A 1 320 ? 1.894 -21.594 -30.469 1 97.38 320 LEU A C 1
ATOM 2504 O O . LEU A 1 320 ? 2.82 -20.797 -30.359 1 97.38 320 LEU A O 1
ATOM 2508 N N . ALA A 1 321 ? 1.87 -22.516 -31.391 1 96.38 321 ALA A N 1
ATOM 2509 C CA . ALA A 1 321 ? 2.9 -22.578 -32.438 1 96.38 321 ALA A CA 1
ATOM 2510 C C . ALA A 1 321 ? 2.955 -21.297 -33.25 1 96.38 321 ALA A C 1
ATOM 2512 O O . ALA A 1 321 ? 4.039 -20.797 -33.562 1 96.38 321 ALA A O 1
ATOM 2513 N N . GLN A 1 322 ? 1.849 -20.734 -33.562 1 96.38 322 GLN A N 1
ATOM 2514 C CA . GLN A 1 322 ? 1.789 -19.484 -34.312 1 96.38 322 GLN A CA 1
ATOM 2515 C C . GLN A 1 322 ? 2.395 -18.328 -33.5 1 96.38 322 GLN A C 1
ATOM 2517 O O . GLN A 1 322 ? 3.156 -17.516 -34.031 1 96.38 322 GLN A O 1
ATOM 2522 N N . ILE A 1 323 ? 2.064 -18.344 -32.312 1 95.25 323 ILE A N 1
ATOM 2523 C CA . ILE A 1 323 ? 2.594 -17.297 -31.422 1 95.25 323 ILE A CA 1
ATOM 2524 C C . ILE A 1 323 ? 4.113 -17.406 -31.344 1 95.25 323 ILE A C 1
ATOM 2526 O O . ILE A 1 323 ? 4.824 -16.406 -31.469 1 95.25 323 ILE A O 1
ATOM 2530 N N . GLU A 1 324 ? 4.586 -18.562 -31.125 1 95.12 324 GLU A N 1
ATOM 2531 C CA . GLU A 1 324 ? 6.027 -18.781 -31.031 1 95.12 324 GLU A CA 1
ATOM 2532 C C . GLU A 1 324 ? 6.73 -18.375 -32.312 1 95.12 324 GLU A C 1
ATOM 2534 O O . GLU A 1 324 ? 7.801 -17.75 -32.281 1 95.12 324 GLU A O 1
ATOM 2539 N N . THR A 1 325 ? 6.176 -18.656 -33.406 1 95.25 325 THR A N 1
ATOM 2540 C CA . THR A 1 325 ? 6.738 -18.297 -34.719 1 95.25 325 THR A CA 1
ATOM 2541 C C . THR A 1 325 ? 6.805 -16.781 -34.875 1 95.25 325 THR A C 1
ATOM 2543 O O . THR A 1 325 ? 7.809 -16.25 -35.344 1 95.25 325 THR A O 1
ATOM 2546 N N . LEU A 1 326 ? 5.789 -16.156 -34.5 1 92.5 326 LEU A N 1
ATOM 2547 C CA . LEU A 1 326 ? 5.746 -14.703 -34.562 1 92.5 326 LEU A CA 1
ATOM 2548 C C . LEU A 1 326 ? 6.828 -14.07 -33.688 1 92.5 326 LEU A C 1
ATOM 2550 O O . LEU A 1 326 ? 7.512 -13.141 -34.125 1 92.5 326 LEU A O 1
ATOM 2554 N N . PHE A 1 327 ? 6.973 -14.578 -32.562 1 92.5 327 PHE A N 1
ATOM 2555 C CA . PHE A 1 327 ? 8.008 -14.07 -31.672 1 92.5 327 PHE A CA 1
ATOM 2556 C C . PHE A 1 327 ? 9.391 -14.312 -32.25 1 92.5 327 PHE A C 1
ATOM 2558 O O . PHE A 1 327 ? 10.242 -13.414 -32.25 1 92.5 327 PHE A O 1
ATOM 2565 N N . LYS A 1 328 ? 9.617 -15.508 -32.781 1 92.5 328 LYS A N 1
ATOM 2566 C CA . LYS A 1 328 ? 10.906 -15.836 -33.375 1 92.5 328 LYS A CA 1
ATOM 2567 C C . LYS A 1 328 ? 11.211 -14.938 -34.562 1 92.5 328 LYS A C 1
ATOM 2569 O O . LYS A 1 328 ? 12.359 -14.539 -34.781 1 92.5 328 LYS A O 1
ATOM 2574 N N . SER A 1 329 ? 10.234 -14.562 -35.25 1 93.81 329 SER A N 1
ATOM 2575 C CA . SER A 1 329 ? 10.414 -13.711 -36.406 1 93.81 329 SER A CA 1
ATOM 2576 C C . SER A 1 329 ? 10.852 -12.305 -36 1 93.81 329 SER A C 1
ATOM 2578 O O . SER A 1 329 ? 11.445 -11.586 -36.812 1 93.81 329 SER A O 1
ATOM 2580 N N . LYS A 1 330 ? 10.594 -12.008 -34.844 1 91.81 330 LYS A N 1
ATOM 2581 C CA . LYS A 1 330 ? 10.992 -10.703 -34.312 1 91.81 330 LYS A CA 1
ATOM 2582 C C . LYS A 1 330 ? 12.195 -10.82 -33.406 1 91.81 330 LYS A C 1
ATOM 2584 O O . LYS A 1 330 ? 12.477 -9.914 -32.594 1 91.81 330 LYS A O 1
ATOM 2589 N N . ASN A 1 331 ? 12.781 -11.984 -33.406 1 93.06 331 ASN A N 1
ATOM 2590 C CA . ASN A 1 331 ? 14.023 -12.273 -32.688 1 93.06 331 ASN A CA 1
ATOM 2591 C C . ASN A 1 331 ? 13.797 -12.344 -31.172 1 93.06 331 ASN A C 1
ATOM 2593 O O . ASN A 1 331 ? 14.641 -11.891 -30.391 1 93.06 331 ASN A O 1
ATOM 2597 N N . TYR A 1 332 ? 12.617 -12.773 -30.844 1 93.88 332 TYR A N 1
ATOM 2598 C CA . TYR A 1 332 ? 12.305 -13.109 -29.453 1 93.88 332 TYR A CA 1
ATOM 2599 C C . TYR A 1 332 ? 12.141 -14.609 -29.281 1 93.88 332 TYR A C 1
ATOM 2601 O O . TYR A 1 332 ? 11.898 -15.336 -30.25 1 93.88 332 TYR A O 1
ATOM 2609 N N . GLU A 1 333 ? 12.375 -15 -28.078 1 95.31 333 GLU A N 1
ATOM 2610 C CA . GLU A 1 333 ? 12.148 -16.406 -27.75 1 95.31 333 GLU A CA 1
ATOM 2611 C C . GLU A 1 333 ? 11.539 -16.547 -26.359 1 95.31 333 GLU A C 1
ATOM 2613 O O . GLU A 1 333 ? 11.672 -15.648 -25.516 1 95.31 333 GLU A O 1
ATOM 2618 N N . PHE A 1 334 ? 10.898 -17.578 -26.156 1 97.38 334 PHE A N 1
ATOM 2619 C CA . PHE A 1 334 ? 10.359 -17.875 -24.828 1 97.38 334 PHE A CA 1
ATOM 2620 C C . PHE A 1 334 ? 11.484 -18.266 -23.875 1 97.38 334 PHE A C 1
ATOM 2622 O O . PHE A 1 334 ? 12.492 -18.828 -24.281 1 97.38 334 PHE A O 1
ATOM 2629 N N . MET A 1 335 ? 11.289 -17.938 -22.594 1 98.12 335 MET A N 1
ATOM 2630 C CA . MET A 1 335 ? 12.156 -18.469 -21.547 1 98.12 335 MET A CA 1
ATOM 2631 C C . MET A 1 335 ? 12.016 -19.984 -21.453 1 98.12 335 MET A C 1
ATOM 2633 O O . MET A 1 335 ? 10.93 -20.5 -21.188 1 98.12 335 MET A O 1
ATOM 2637 N N . TRP A 1 336 ? 13.156 -20.688 -21.703 1 97.44 336 TRP A N 1
ATOM 2638 C CA . TRP A 1 336 ? 13.133 -22.141 -21.688 1 97.44 336 TRP A CA 1
ATOM 2639 C C . TRP A 1 336 ? 14.523 -22.703 -21.422 1 97.44 336 TRP A C 1
ATOM 2641 O O . TRP A 1 336 ? 15.523 -22.156 -21.891 1 97.44 336 TRP A O 1
ATOM 2651 N N . ASN A 1 337 ? 14.602 -23.75 -20.625 1 97 337 ASN A N 1
ATOM 2652 C CA . ASN A 1 337 ? 15.828 -24.516 -20.5 1 97 337 ASN A CA 1
ATOM 2653 C C . ASN A 1 337 ? 15.531 -26.016 -20.312 1 97 337 ASN A C 1
ATOM 2655 O O . ASN A 1 337 ? 14.414 -26.391 -19.969 1 97 337 ASN A O 1
ATOM 2659 N N . PRO A 1 338 ? 16.453 -26.875 -20.547 1 97.56 338 PRO A N 1
ATOM 2660 C CA . PRO A 1 338 ? 16.219 -28.328 -20.562 1 97.56 338 PRO A CA 1
ATOM 2661 C C . PRO A 1 338 ? 15.773 -28.859 -19.203 1 97.56 338 PRO A C 1
ATOM 2663 O O . PRO A 1 338 ? 15.078 -29.875 -19.141 1 97.56 338 PRO A O 1
ATOM 2666 N N . HIS A 1 339 ? 16.109 -28.25 -18.203 1 98.19 339 HIS A N 1
ATOM 2667 C CA . HIS A 1 339 ? 15.805 -28.719 -16.859 1 98.19 339 HIS A CA 1
ATOM 2668 C C . HIS A 1 339 ? 14.406 -28.281 -16.438 1 98.19 339 HIS A C 1
ATOM 2670 O O . HIS A 1 339 ? 13.594 -29.125 -16.031 1 98.19 339 HIS A O 1
ATOM 2676 N N . LEU A 1 340 ? 14.062 -27 -16.625 1 98.69 340 LEU A N 1
ATOM 2677 C CA . LEU A 1 340 ? 12.844 -26.453 -16.031 1 98.69 340 LEU A CA 1
ATOM 2678 C C . LEU A 1 340 ? 11.758 -26.312 -17.094 1 98.69 340 LEU A C 1
ATOM 2680 O O . LEU A 1 340 ? 10.617 -25.953 -16.766 1 98.69 340 LEU A O 1
ATOM 2684 N N . GLY A 1 341 ? 12.055 -26.625 -18.406 1 98.5 341 GLY A N 1
ATOM 2685 C CA . GLY A 1 341 ? 11.078 -26.328 -19.438 1 98.5 341 GLY A CA 1
ATOM 2686 C C . GLY A 1 341 ? 10.82 -24.844 -19.594 1 98.5 341 GLY A C 1
ATOM 2687 O O . GLY A 1 341 ? 11.758 -24.031 -19.641 1 98.5 341 GLY A O 1
ATOM 2688 N N . TYR A 1 342 ? 9.648 -24.516 -19.797 1 98.44 342 TYR A N 1
ATOM 2689 C CA . TYR A 1 342 ? 9.297 -23.094 -19.891 1 98.44 342 TYR A CA 1
ATOM 2690 C C . TYR A 1 342 ? 9.305 -22.438 -18.516 1 98.44 342 TYR A C 1
ATOM 2692 O O . TYR A 1 342 ? 8.727 -22.969 -17.562 1 98.44 342 TYR A O 1
ATOM 2700 N N . ILE A 1 343 ? 9.953 -21.297 -18.484 1 98.62 343 ILE A N 1
ATOM 2701 C CA . ILE A 1 343 ? 10.172 -20.594 -17.234 1 98.62 343 ILE A CA 1
ATOM 2702 C C . ILE A 1 343 ? 9.031 -19.609 -17 1 98.62 343 ILE A C 1
ATOM 2704 O O . ILE A 1 343 ? 8.672 -18.828 -17.891 1 98.62 343 ILE A O 1
ATOM 2708 N N . LEU A 1 344 ? 8.477 -19.688 -15.844 1 98.56 344 LEU A N 1
ATOM 2709 C CA . LEU A 1 344 ? 7.359 -18.844 -15.445 1 98.56 344 LEU A CA 1
ATOM 2710 C C . LEU A 1 344 ? 7.613 -18.219 -14.07 1 98.56 344 LEU A C 1
ATOM 2712 O O . LEU A 1 344 ? 8.633 -18.5 -13.438 1 98.56 344 LEU A O 1
ATOM 2716 N N . THR A 1 345 ? 6.758 -17.344 -13.656 1 98.12 345 THR A N 1
ATOM 2717 C CA . THR A 1 345 ? 6.895 -16.578 -12.422 1 98.12 345 THR A CA 1
ATOM 2718 C C . THR A 1 345 ? 6.789 -17.484 -11.203 1 98.12 345 THR A C 1
ATOM 2720 O O . THR A 1 345 ? 7.613 -17.406 -10.297 1 98.12 345 THR A O 1
ATOM 2723 N N . CYS A 1 346 ? 5.77 -18.312 -11.188 1 97.75 346 CYS A N 1
ATOM 2724 C CA . CYS A 1 346 ? 5.547 -19.234 -10.078 1 97.75 346 CYS A CA 1
ATOM 2725 C C . CYS A 1 346 ? 6.203 -20.578 -10.344 1 97.75 346 CYS A C 1
ATOM 2727 O O . CYS A 1 346 ? 5.949 -21.219 -11.375 1 97.75 346 CYS A O 1
ATOM 2729 N N . PRO A 1 347 ? 6.941 -21.109 -9.383 1 98.31 347 PRO A N 1
ATOM 2730 C CA . PRO A 1 347 ? 7.613 -22.406 -9.562 1 98.31 347 PRO A CA 1
ATOM 2731 C C . PRO A 1 347 ? 6.637 -23.547 -9.852 1 98.31 347 PRO A C 1
ATOM 2733 O O . PRO A 1 347 ? 7.004 -24.516 -10.5 1 98.31 347 PRO A O 1
ATOM 2736 N N . SER A 1 348 ? 5.414 -23.391 -9.391 1 97.12 348 SER A N 1
ATOM 2737 C CA . SER A 1 348 ? 4.449 -24.469 -9.594 1 97.12 348 SER A CA 1
ATOM 2738 C C . SER A 1 348 ? 4.047 -24.578 -11.062 1 97.12 348 SER A C 1
ATOM 2740 O O . SER A 1 348 ? 3.494 -25.609 -11.484 1 97.12 348 SER A O 1
ATOM 2742 N N . ASN A 1 349 ? 4.309 -23.562 -11.844 1 97.56 349 ASN A N 1
ATOM 2743 C CA . ASN A 1 349 ? 3.848 -23.531 -13.234 1 97.56 349 ASN A CA 1
ATOM 2744 C C . ASN A 1 349 ? 4.961 -23.922 -14.203 1 97.56 349 ASN A C 1
ATOM 2746 O O . ASN A 1 349 ? 4.738 -24 -15.406 1 97.56 349 ASN A O 1
ATOM 2750 N N . LEU A 1 350 ? 6.156 -24.172 -13.68 1 98.69 350 LEU A N 1
ATOM 2751 C CA . LEU A 1 350 ? 7.281 -24.531 -14.539 1 98.69 350 LEU A CA 1
ATOM 2752 C C . LEU A 1 350 ? 6.969 -25.766 -15.367 1 98.69 350 LEU A C 1
ATOM 2754 O O . LEU A 1 350 ? 6.031 -26.5 -15.062 1 98.69 350 LEU A O 1
ATOM 2758 N N . GLY A 1 351 ? 7.793 -25.984 -16.375 1 98.56 351 GLY A N 1
ATOM 2759 C CA . GLY A 1 351 ? 7.586 -27.109 -17.281 1 98.56 351 GLY A CA 1
ATOM 2760 C C . GLY A 1 351 ? 6.734 -26.75 -18.484 1 98.56 351 GLY A C 1
ATOM 2761 O O . GLY A 1 351 ? 7.094 -25.875 -19.281 1 98.56 351 GLY A O 1
ATOM 2762 N N . THR A 1 352 ? 5.609 -27.344 -18.547 1 98.31 352 THR A N 1
ATOM 2763 C CA . THR A 1 352 ? 4.703 -27.062 -19.656 1 98.31 352 THR A CA 1
ATOM 2764 C C . THR A 1 352 ? 3.895 -25.797 -19.375 1 98.31 352 THR A C 1
ATOM 2766 O O . THR A 1 352 ? 3.4 -25.156 -20.312 1 98.31 352 THR A O 1
ATOM 2769 N N . GLY A 1 353 ? 3.75 -25.5 -18.094 1 97.94 353 GLY A N 1
ATOM 2770 C CA . GLY A 1 353 ? 2.818 -24.453 -17.703 1 97.94 353 GLY A CA 1
ATOM 2771 C C . GLY A 1 353 ? 1.376 -24.781 -18.047 1 97.94 353 GLY A C 1
ATOM 2772 O O . GLY A 1 353 ? 0.493 -23.922 -17.922 1 97.94 353 GLY A O 1
ATOM 2773 N N . LEU A 1 354 ? 1.104 -25.969 -18.422 1 98.44 354 LEU A N 1
ATOM 2774 C CA . LEU A 1 354 ? -0.178 -26.328 -19.016 1 98.44 354 LEU A CA 1
ATOM 2775 C C . LEU A 1 354 ? -1.143 -26.844 -17.953 1 98.44 354 LEU A C 1
ATOM 2777 O O . LEU A 1 354 ? -0.757 -27.625 -17.078 1 98.44 354 LEU A O 1
ATOM 2781 N N . ARG A 1 355 ? -2.291 -26.328 -17.953 1 97.75 355 ARG A N 1
ATOM 2782 C CA . ARG A 1 355 ? -3.434 -26.891 -17.25 1 97.75 355 ARG A CA 1
ATOM 2783 C C . ARG A 1 355 ? -4.574 -27.219 -18.203 1 97.75 355 ARG A C 1
ATOM 2785 O O . ARG A 1 355 ? -5.074 -26.328 -18.906 1 97.75 355 ARG A O 1
ATOM 2792 N N . ALA A 1 356 ? -4.852 -28.453 -18.328 1 98.38 356 ALA A N 1
ATOM 2793 C CA . ALA A 1 356 ? -6.023 -28.922 -19.062 1 98.38 356 ALA A CA 1
ATOM 2794 C C . ALA A 1 356 ? -7.121 -29.375 -18.094 1 98.38 356 ALA A C 1
ATOM 2796 O O . ALA A 1 356 ? -6.84 -30.031 -17.094 1 98.38 356 ALA A O 1
ATOM 2797 N N . GLY A 1 357 ? -8.336 -28.891 -18.391 1 97.31 357 GLY A N 1
ATOM 2798 C CA . GLY A 1 357 ? -9.391 -29.297 -17.469 1 97.31 357 GLY A CA 1
ATOM 2799 C C . GLY A 1 357 ? -10.773 -29.188 -18.078 1 97.31 357 GLY A C 1
ATOM 2800 O O . GLY A 1 357 ? -10.938 -28.734 -19.203 1 97.31 357 GLY A O 1
ATOM 2801 N N . VAL A 1 358 ? -11.75 -29.781 -17.375 1 97.12 358 VAL A N 1
ATOM 2802 C CA . VAL A 1 358 ? -13.156 -29.734 -17.75 1 97.12 358 VAL A CA 1
ATOM 2803 C C . VAL A 1 358 ? -14 -29.297 -16.562 1 97.12 358 VAL A C 1
ATOM 2805 O O . VAL A 1 358 ? -13.633 -29.547 -15.406 1 97.12 358 VAL A O 1
ATOM 2808 N N . HIS A 1 359 ? -15.008 -28.594 -16.828 1 96 359 HIS A N 1
ATOM 2809 C CA . HIS A 1 359 ? -16.109 -28.531 -15.883 1 96 359 HIS A CA 1
ATOM 2810 C C . HIS A 1 359 ? -17.016 -29.75 -16 1 96 359 HIS A C 1
ATOM 2812 O O . HIS A 1 359 ? -17.609 -29.984 -17.062 1 96 359 HIS A O 1
ATOM 2818 N N . ILE A 1 360 ? -17.156 -30.469 -14.922 1 97.56 360 ILE A N 1
ATOM 2819 C CA . ILE A 1 360 ? -17.812 -31.766 -14.984 1 97.56 360 ILE A CA 1
ATOM 2820 C C . ILE A 1 360 ? -18.859 -31.875 -13.867 1 97.56 360 ILE A C 1
ATOM 2822 O O . ILE A 1 360 ? -18.594 -31.469 -12.734 1 97.56 360 ILE A O 1
ATOM 2826 N N . LYS A 1 361 ? -19.984 -32.375 -14.211 1 97.06 361 LYS A N 1
ATOM 2827 C CA . LYS A 1 361 ? -21.062 -32.594 -13.258 1 97.06 361 LYS A CA 1
ATOM 2828 C C . LYS A 1 361 ? -20.922 -33.969 -12.609 1 97.06 361 LYS A C 1
ATOM 2830 O O . LYS A 1 361 ? -21.078 -35 -13.273 1 97.06 361 LYS A O 1
ATOM 2835 N N . LEU A 1 362 ? -20.656 -33.969 -11.328 1 97.44 362 LEU A N 1
ATOM 2836 C CA . LEU A 1 362 ? -20.484 -35.188 -10.562 1 97.44 362 LEU A CA 1
ATOM 2837 C C . LEU A 1 362 ? -21.219 -35.125 -9.227 1 97.44 362 LEU A C 1
ATOM 2839 O O . LEU A 1 362 ? -20.594 -35.219 -8.172 1 97.44 362 LEU A O 1
ATOM 2843 N N . PRO A 1 363 ? -22.531 -35.062 -9.242 1 96 363 PRO A N 1
ATOM 2844 C CA . PRO A 1 363 ? -23.266 -34.844 -7.984 1 96 363 PRO A CA 1
ATOM 2845 C C . PRO A 1 363 ? -23.125 -36.062 -7.039 1 96 363 PRO A C 1
ATOM 2847 O O . PRO A 1 363 ? -23.188 -35.875 -5.82 1 96 363 PRO A O 1
ATOM 2850 N N . HIS A 1 364 ? -23 -37.25 -7.492 1 96.75 364 HIS A N 1
ATOM 2851 C CA . HIS A 1 364 ? -22.875 -38.406 -6.641 1 96.75 364 HIS A CA 1
ATOM 2852 C C . HIS A 1 364 ? -21.422 -38.688 -6.246 1 96.75 364 HIS A C 1
ATOM 2854 O O . HIS A 1 364 ? -21.125 -38.844 -5.062 1 96.75 364 HIS A O 1
ATOM 2860 N N . LEU A 1 365 ? -20.578 -38.688 -7.23 1 97.19 365 LEU A N 1
ATOM 2861 C CA . LEU A 1 365 ? -19.156 -38.938 -6.953 1 97.19 365 LEU A CA 1
ATOM 2862 C C . LEU A 1 365 ? -18.578 -37.844 -6.074 1 97.19 365 LEU A C 1
ATOM 2864 O O . LEU A 1 365 ? -17.719 -38.094 -5.23 1 97.19 365 LEU A O 1
ATOM 2868 N N . GLY A 1 366 ? -19.047 -36.594 -6.293 1 95.31 366 GLY A N 1
ATOM 2869 C CA . GLY A 1 366 ? -18.578 -35.469 -5.512 1 95.31 366 GLY A CA 1
ATOM 2870 C C . GLY A 1 366 ? -18.812 -35.625 -4.023 1 95.31 366 GLY A C 1
ATOM 2871 O O . GLY A 1 366 ? -18.078 -35.062 -3.207 1 95.31 366 GLY A O 1
ATOM 2872 N N . LYS A 1 367 ? -19.75 -36.438 -3.705 1 94.75 367 LYS A N 1
ATOM 2873 C CA . LYS A 1 367 ? -20.094 -36.688 -2.309 1 94.75 367 LYS A CA 1
ATOM 2874 C C . LYS A 1 367 ? -19.5 -38 -1.813 1 94.75 367 LYS A C 1
ATOM 2876 O O . LYS A 1 367 ? -19.609 -38.312 -0.632 1 94.75 367 LYS A O 1
ATOM 2881 N N . HIS A 1 368 ? -18.938 -38.625 -2.705 1 95.19 368 HIS A N 1
ATOM 2882 C CA . HIS A 1 368 ? -18.406 -39.938 -2.357 1 95.19 368 HIS A CA 1
ATOM 2883 C C . HIS A 1 368 ? -17.094 -39.844 -1.598 1 95.19 368 HIS A C 1
ATOM 2885 O O . HIS A 1 368 ? -16.25 -39 -1.943 1 95.19 368 HIS A O 1
ATOM 2891 N N . GLU A 1 369 ? -16.766 -40.656 -0.685 1 95 369 GLU A N 1
ATOM 2892 C CA . GLU A 1 369 ? -15.609 -40.594 0.196 1 95 369 GLU A CA 1
ATOM 2893 C C . GLU A 1 369 ? -14.32 -40.906 -0.568 1 95 369 GLU A C 1
ATOM 2895 O O . GLU A 1 369 ? -13.25 -40.406 -0.203 1 95 369 GLU A O 1
ATOM 2900 N N . LYS A 1 370 ? -14.477 -41.594 -1.661 1 94.94 370 LYS A N 1
ATOM 2901 C CA . LYS A 1 370 ? -13.297 -42.031 -2.396 1 94.94 370 LYS A CA 1
ATOM 2902 C C . LYS A 1 370 ? -12.914 -41 -3.471 1 94.94 370 LYS A C 1
ATOM 2904 O O . LYS A 1 370 ? -11.891 -41.156 -4.141 1 94.94 370 LYS A O 1
ATOM 2909 N N . PHE A 1 371 ? -13.68 -40.031 -3.607 1 95.5 371 PHE A N 1
ATOM 2910 C CA . PHE A 1 371 ? -13.484 -39.062 -4.691 1 95.5 371 PHE A CA 1
ATOM 2911 C C . PHE A 1 371 ? -12.078 -38.5 -4.668 1 95.5 371 PHE A C 1
ATOM 2913 O O . PHE A 1 371 ? -11.375 -38.5 -5.684 1 95.5 371 PHE A O 1
ATOM 2920 N N . ALA A 1 372 ? -11.656 -38.094 -3.549 1 93.81 372 ALA A N 1
ATOM 2921 C CA . ALA A 1 372 ? -10.336 -37.469 -3.404 1 93.81 372 ALA A CA 1
ATOM 2922 C C . ALA A 1 372 ? -9.234 -38.469 -3.742 1 93.81 372 ALA A C 1
ATOM 2924 O O . ALA A 1 372 ? -8.266 -38.125 -4.422 1 93.81 372 ALA A O 1
ATOM 2925 N N . GLU A 1 373 ? -9.383 -39.625 -3.254 1 94.88 373 GLU A N 1
ATOM 2926 C CA . GLU A 1 373 ? -8.398 -40.688 -3.51 1 94.88 373 GLU A CA 1
ATOM 2927 C C . GLU A 1 373 ? -8.32 -41 -4.996 1 94.88 373 GLU A C 1
ATOM 2929 O O . GLU A 1 373 ? -7.227 -41.188 -5.535 1 94.88 373 GLU A O 1
ATOM 2934 N N . VAL A 1 374 ? -9.445 -41.094 -5.594 1 96.19 374 VAL A N 1
ATOM 2935 C CA . VAL A 1 374 ? -9.508 -41.406 -7.02 1 96.19 374 VAL A CA 1
ATOM 2936 C C . VAL A 1 374 ? -8.789 -40.312 -7.812 1 96.19 374 VAL A C 1
ATOM 2938 O O . VAL A 1 374 ? -7.973 -40.625 -8.688 1 96.19 374 VAL A O 1
ATOM 2941 N N . LEU A 1 375 ? -9.023 -39.094 -7.496 1 96.25 375 LEU A N 1
ATOM 2942 C CA . LEU A 1 375 ? -8.359 -38 -8.172 1 96.25 375 LEU A CA 1
ATOM 2943 C C . LEU A 1 375 ? -6.852 -38.062 -7.992 1 96.25 375 LEU A C 1
ATOM 2945 O O . LEU A 1 375 ? -6.098 -37.906 -8.961 1 96.25 375 LEU A O 1
ATOM 2949 N N . LYS A 1 376 ? -6.418 -38.344 -6.867 1 94.06 376 LYS A N 1
ATOM 2950 C CA . LYS A 1 376 ? -4.996 -38.438 -6.566 1 94.06 376 LYS A CA 1
ATOM 2951 C C . LYS A 1 376 ? -4.328 -39.531 -7.398 1 94.06 376 LYS A C 1
ATOM 2953 O O . LYS A 1 376 ? -3.262 -39.312 -7.977 1 94.06 376 LYS A O 1
ATOM 2958 N N . ARG A 1 377 ? -4.965 -40.625 -7.434 1 95.25 377 ARG A N 1
ATOM 2959 C CA . ARG A 1 377 ? -4.414 -41.781 -8.164 1 95.25 377 ARG A CA 1
ATOM 2960 C C . ARG A 1 377 ? -4.387 -41.5 -9.664 1 95.25 377 ARG A C 1
ATOM 2962 O O . ARG A 1 377 ? -3.541 -42.031 -10.383 1 95.25 377 ARG A O 1
ATOM 2969 N N . LEU A 1 378 ? -5.297 -40.688 -10.055 1 95.88 378 LEU A N 1
ATOM 2970 C CA . LEU A 1 378 ? -5.375 -40.312 -11.469 1 95.88 378 LEU A CA 1
ATOM 2971 C C . LEU A 1 378 ? -4.465 -39.125 -11.781 1 95.88 378 LEU A C 1
ATOM 2973 O O . LEU A 1 378 ? -4.359 -38.719 -12.938 1 95.88 378 LEU A O 1
ATOM 2977 N N . ARG A 1 379 ? -3.82 -38.562 -10.75 1 95.12 379 ARG A N 1
ATOM 2978 C CA . ARG A 1 379 ? -2.98 -37.375 -10.859 1 95.12 379 ARG A CA 1
ATOM 2979 C C . ARG A 1 379 ? -3.773 -36.188 -11.414 1 95.12 379 ARG A C 1
ATOM 2981 O O . ARG A 1 379 ? -3.301 -35.469 -12.297 1 95.12 379 ARG A O 1
ATOM 2988 N N . LEU A 1 380 ? -4.984 -36.156 -10.938 1 96.94 380 LEU A N 1
ATOM 2989 C CA . LEU A 1 380 ? -5.887 -35.062 -11.227 1 96.94 380 LEU A CA 1
ATOM 2990 C C . LEU A 1 380 ? -6.188 -34.25 -9.961 1 96.94 380 LEU A C 1
ATOM 2992 O O . LEU A 1 380 ? -5.914 -34.719 -8.852 1 96.94 380 LEU A O 1
ATOM 2996 N N . GLN A 1 381 ? -6.637 -33.031 -10.195 1 94.69 381 GLN A N 1
ATOM 2997 C CA . GLN A 1 381 ? -7.07 -32.188 -9.094 1 94.69 381 GLN A CA 1
ATOM 2998 C C . GLN A 1 381 ? -8.438 -31.578 -9.375 1 94.69 381 GLN A C 1
ATOM 3000 O O . GLN A 1 381 ? -8.859 -31.484 -10.531 1 94.69 381 GLN A O 1
ATOM 3005 N N . LYS A 1 382 ? -9.109 -31.25 -8.297 1 93.12 382 LYS A N 1
ATOM 3006 C CA . LYS A 1 382 ? -10.406 -30.578 -8.438 1 93.12 382 LYS A CA 1
ATOM 3007 C C . LYS A 1 382 ? -10.383 -29.188 -7.793 1 93.12 382 LYS A C 1
ATOM 3009 O O . LYS A 1 382 ? -9.648 -28.953 -6.836 1 93.12 382 LYS A O 1
ATOM 3014 N N . ARG A 1 383 ? -11.047 -28.281 -8.336 1 87.12 383 ARG A N 1
ATOM 3015 C CA . ARG A 1 383 ? -11.367 -26.969 -7.797 1 87.12 383 ARG A CA 1
ATOM 3016 C C . ARG A 1 383 ? -12.867 -26.688 -7.891 1 87.12 383 ARG A C 1
ATOM 3018 O O . ARG A 1 383 ? -13.609 -27.469 -8.492 1 87.12 383 ARG A O 1
ATOM 3025 N N . GLY A 1 384 ? -13.227 -25.594 -7.172 1 80.56 384 GLY A N 1
ATOM 3026 C CA . GLY A 1 384 ? -14.625 -25.203 -7.258 1 80.56 384 GLY A CA 1
ATOM 3027 C C . GLY A 1 384 ? -15.039 -24.781 -8.656 1 80.56 384 GLY A C 1
ATOM 3028 O O . GLY A 1 384 ? -14.219 -24.75 -9.57 1 80.56 384 GLY A O 1
ATOM 3029 N N . THR A 1 385 ? -16.375 -24.547 -8.672 1 73.25 385 THR A N 1
ATOM 3030 C CA . THR A 1 385 ? -16.969 -24.25 -9.969 1 73.25 385 THR A CA 1
ATOM 3031 C C . THR A 1 385 ? -16.297 -23.031 -10.602 1 73.25 385 THR A C 1
ATOM 3033 O O . THR A 1 385 ? -16.062 -23 -11.812 1 73.25 385 THR A O 1
ATOM 3036 N N . GLY A 1 386 ? -15.859 -22.141 -9.719 1 70.88 386 GLY A N 1
ATOM 3037 C CA . GLY A 1 386 ? -15.234 -20.922 -10.211 1 70.88 386 GLY A CA 1
ATOM 3038 C C . GLY A 1 386 ? -13.719 -21 -10.242 1 70.88 386 GLY A C 1
ATOM 3039 O O . GLY A 1 386 ? -13.039 -20.016 -10.508 1 70.88 386 GLY A O 1
ATOM 3040 N N . GLY A 1 387 ? -13.305 -22.062 -9.938 1 68.81 387 GLY A N 1
ATOM 3041 C CA . GLY A 1 387 ? -11.859 -22.188 -9.961 1 68.81 387 GLY A CA 1
ATOM 3042 C C . GLY A 1 387 ? -11.227 -22.078 -8.578 1 68.81 387 GLY A C 1
ATOM 3043 O O . GLY A 1 387 ? -11.734 -22.641 -7.613 1 68.81 387 GLY A O 1
ATOM 3044 N N . VAL A 1 388 ? -10.055 -21.406 -8.578 1 62.91 388 VAL A N 1
ATOM 3045 C CA . VAL A 1 388 ? -9.219 -21.328 -7.379 1 62.91 388 VAL A CA 1
ATOM 3046 C C . VAL A 1 388 ? -9.992 -20.656 -6.25 1 62.91 388 VAL A C 1
ATOM 3048 O O . VAL A 1 388 ? -10.602 -19.594 -6.449 1 62.91 388 VAL A O 1
ATOM 3051 N N . ASP A 1 389 ? -10.094 -21.297 -5.137 1 62.81 389 ASP A N 1
ATOM 3052 C CA . ASP A 1 389 ? -10.617 -20.781 -3.881 1 62.81 389 ASP A CA 1
ATOM 3053 C C . ASP A 1 389 ? -12.133 -20.578 -3.961 1 62.81 389 ASP A C 1
ATOM 3055 O O . ASP A 1 389 ? -12.688 -19.719 -3.273 1 62.81 389 ASP A O 1
ATOM 3059 N N . THR A 1 390 ? -12.789 -21.312 -4.867 1 66.62 390 THR A N 1
ATOM 3060 C CA . THR A 1 390 ? -14.242 -21.203 -4.945 1 66.62 390 THR A CA 1
ATOM 3061 C C . THR A 1 390 ? -14.898 -22.516 -4.547 1 66.62 390 THR A C 1
ATOM 3063 O O . THR A 1 390 ? -14.25 -23.562 -4.543 1 66.62 390 THR A O 1
ATOM 3066 N N . ALA A 1 391 ? -16.109 -22.438 -4.164 1 75.31 391 ALA A N 1
ATOM 3067 C CA . ALA A 1 391 ? -16.891 -23.609 -3.775 1 75.31 391 ALA A CA 1
ATOM 3068 C C . ALA A 1 391 ? -17.484 -24.312 -5 1 75.31 391 ALA A C 1
ATOM 3070 O O . ALA A 1 391 ? -17.734 -23.656 -6.02 1 75.31 391 ALA A O 1
ATOM 3071 N N . ALA A 1 392 ? -17.594 -25.688 -4.816 1 79.25 392 ALA A N 1
ATOM 3072 C CA . ALA A 1 392 ? -18.344 -26.422 -5.824 1 79.25 392 ALA A CA 1
ATOM 3073 C C . ALA A 1 392 ? -19.844 -26.203 -5.668 1 79.25 392 ALA A C 1
ATOM 3075 O O . ALA A 1 392 ? -20.391 -26.312 -4.566 1 79.25 392 ALA A O 1
ATOM 3076 N N . VAL A 1 393 ? -20.484 -25.812 -6.711 1 83 393 VAL A N 1
ATOM 3077 C CA . VAL A 1 393 ? -21.922 -25.578 -6.691 1 83 393 VAL A CA 1
ATOM 3078 C C . VAL A 1 393 ? -22.625 -26.609 -7.578 1 83 393 VAL A C 1
ATOM 3080 O O . VAL A 1 393 ? -22.234 -26.812 -8.734 1 83 393 VAL A O 1
ATOM 3083 N N . GLY A 1 394 ? -23.641 -27.359 -7.008 1 85.31 394 GLY A N 1
ATOM 3084 C CA . GLY A 1 394 ? -24.453 -28.266 -7.793 1 85.31 394 GLY A CA 1
ATOM 3085 C C . GLY A 1 394 ? -23.688 -29.5 -8.258 1 85.31 394 GLY A C 1
ATOM 3086 O O . GLY A 1 394 ? -23.969 -30.047 -9.32 1 85.31 394 GLY A O 1
ATOM 3087 N N . GLY A 1 395 ? -22.656 -29.812 -7.617 1 92.19 395 GLY A N 1
ATOM 3088 C CA . GLY A 1 395 ? -21.875 -30.984 -7.988 1 92.19 395 GLY A CA 1
ATOM 3089 C C . GLY A 1 395 ? -21.031 -30.781 -9.234 1 92.19 395 GLY A C 1
ATOM 3090 O O . GLY A 1 395 ? -20.734 -31.734 -9.945 1 92.19 395 GLY A O 1
ATOM 3091 N N . VAL A 1 396 ? -20.781 -29.578 -9.578 1 93.81 396 VAL A N 1
ATOM 3092 C CA . VAL A 1 396 ? -19.953 -29.25 -10.727 1 93.81 396 VAL A CA 1
ATOM 3093 C C . VAL A 1 396 ? -18.531 -28.906 -10.258 1 93.81 396 VAL A C 1
ATOM 3095 O O . VAL A 1 396 ? -18.359 -28.047 -9.375 1 93.81 396 VAL A O 1
ATOM 3098 N N . PHE A 1 397 ? -17.562 -29.609 -10.898 1 94.81 397 PHE A N 1
ATOM 3099 C CA . PHE A 1 397 ? -16.172 -29.422 -10.508 1 94.81 397 PHE A CA 1
ATOM 3100 C C . PHE A 1 397 ? -15.32 -29.016 -11.711 1 94.81 397 PHE A C 1
ATOM 3102 O O . PHE A 1 397 ? -15.641 -29.359 -12.844 1 94.81 397 PHE A O 1
ATOM 3109 N N . ASP A 1 398 ? -14.305 -28.219 -11.367 1 94.94 398 ASP A N 1
ATOM 3110 C CA . ASP A 1 398 ? -13.188 -28.062 -12.297 1 94.94 398 ASP A CA 1
ATOM 3111 C C . ASP A 1 398 ? -12.117 -29.125 -12.055 1 94.94 398 ASP A C 1
ATOM 3113 O O . ASP A 1 398 ? -11.414 -29.078 -11.039 1 94.94 398 ASP A O 1
ATOM 3117 N N . VAL A 1 399 ? -12.031 -30.062 -12.992 1 96.88 399 VAL A N 1
ATOM 3118 C CA . VAL A 1 399 ? -11.062 -31.156 -12.859 1 96.88 399 VAL A CA 1
ATOM 3119 C C . VAL A 1 399 ? -9.938 -30.969 -13.875 1 96.88 399 VAL A C 1
ATOM 3121 O O . VAL A 1 399 ? -10.188 -30.781 -15.062 1 96.88 399 VAL A O 1
ATOM 3124 N N . SER A 1 400 ? -8.711 -30.969 -13.383 1 97.44 400 SER A N 1
ATOM 3125 C CA . SER A 1 400 ? -7.566 -30.719 -14.25 1 97.44 400 SER A CA 1
ATOM 3126 C C . SER A 1 400 ? -6.355 -31.547 -13.82 1 97.44 400 SER A C 1
ATOM 3128 O O . SER A 1 400 ? -6.395 -32.219 -12.797 1 97.44 400 SER A O 1
ATOM 3130 N N . ASN A 1 401 ? -5.363 -31.531 -14.68 1 98.06 401 ASN A N 1
ATOM 3131 C CA . ASN A 1 401 ? -4.125 -32.219 -14.328 1 98.06 401 ASN A CA 1
ATOM 3132 C C . ASN A 1 401 ? -3.471 -31.609 -13.094 1 98.06 401 ASN A C 1
ATOM 3134 O O . ASN A 1 401 ? -3.496 -30.391 -12.914 1 98.06 401 ASN A O 1
ATOM 3138 N N . ALA A 1 402 ? -2.84 -32.438 -12.312 1 95.12 402 ALA A N 1
ATOM 3139 C CA . ALA A 1 402 ? -2.145 -31.984 -11.109 1 95.12 402 ALA A CA 1
ATOM 3140 C C . ALA A 1 402 ? -0.71 -31.562 -11.422 1 95.12 402 ALA A C 1
ATOM 3142 O O . ALA A 1 402 ? -0.161 -30.672 -10.781 1 95.12 402 ALA A O 1
ATOM 3143 N N . ASP A 1 403 ? -0.102 -32.25 -12.414 1 95.62 403 ASP A N 1
ATOM 3144 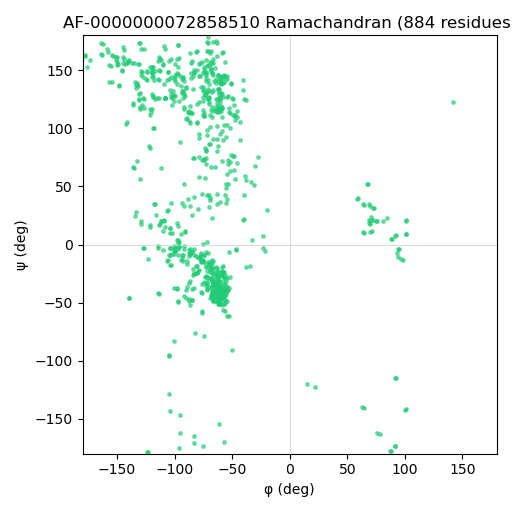C CA . ASP A 1 403 ? 1.314 -32.062 -12.711 1 95.62 403 ASP A CA 1
ATOM 3145 C C . ASP A 1 403 ? 1.507 -31.062 -13.859 1 95.62 403 ASP A C 1
ATOM 3147 O O . ASP A 1 403 ? 0.572 -30.781 -14.617 1 95.62 403 ASP A O 1
ATOM 3151 N N . ARG A 1 404 ? 2.713 -30.547 -13.906 1 96.56 404 ARG A N 1
ATOM 3152 C CA . ARG A 1 404 ? 3.096 -29.672 -15.008 1 96.56 404 ARG A CA 1
ATOM 3153 C C . ARG A 1 404 ? 4.523 -29.953 -15.461 1 96.56 404 ARG A C 1
ATOM 3155 O O . ARG A 1 404 ? 4.797 -30.016 -16.656 1 96.56 404 ARG A O 1
ATOM 3162 N N . LEU A 1 405 ? 5.391 -30.078 -14.57 1 98.12 405 LEU A N 1
ATOM 3163 C CA . LEU A 1 405 ? 6.816 -30.25 -14.812 1 98.12 405 LEU A CA 1
ATOM 3164 C C . LEU A 1 405 ? 7.18 -31.719 -14.922 1 98.12 405 LEU A C 1
ATOM 3166 O O . LEU A 1 405 ? 6.707 -32.531 -14.133 1 98.12 405 LEU A O 1
ATOM 3170 N N . GLY A 1 406 ? 7.957 -32.094 -15.891 1 97.25 406 GLY A N 1
ATOM 3171 C CA . GLY A 1 406 ? 8.422 -33.469 -16.047 1 97.25 406 GLY A CA 1
ATOM 3172 C C . GLY A 1 406 ? 7.543 -34.281 -16.984 1 97.25 406 GLY A C 1
ATOM 3173 O O . GLY A 1 406 ? 7.883 -35.438 -17.328 1 97.25 406 GLY A O 1
ATOM 3174 N N . PHE A 1 407 ? 6.453 -33.781 -17.344 1 97 407 PHE A N 1
ATOM 3175 C CA . PHE A 1 407 ? 5.52 -34.406 -18.281 1 97 407 PHE A CA 1
ATOM 3176 C C . PHE A 1 407 ? 5.367 -33.531 -19.531 1 97 407 PHE A C 1
ATOM 3178 O O . PHE A 1 407 ? 5.496 -32.312 -19.484 1 97 407 PHE A O 1
ATOM 3185 N N . SER A 1 408 ? 5.117 -34.188 -20.625 1 98.06 408 SER A N 1
ATOM 3186 C CA . SER A 1 408 ? 4.836 -33.438 -21.828 1 98.06 408 SER A CA 1
ATOM 3187 C C . SER A 1 408 ? 3.385 -32.969 -21.859 1 98.06 408 SER A C 1
ATOM 3189 O O . SER A 1 408 ? 2.551 -33.469 -21.094 1 98.06 408 SER A O 1
ATOM 3191 N N . GLU A 1 409 ? 3.076 -32.062 -22.734 1 98.56 409 GLU A N 1
ATOM 3192 C CA . GLU A 1 409 ? 1.722 -31.547 -22.906 1 98.56 409 GLU A CA 1
ATOM 3193 C C . GLU A 1 409 ? 0.745 -32.656 -23.266 1 98.56 409 GLU A C 1
ATOM 3195 O O . GLU A 1 409 ? -0.333 -32.75 -22.672 1 98.56 409 GLU A O 1
ATOM 3200 N N . VAL A 1 410 ? 1.124 -33.469 -24.156 1 98.69 410 VAL A N 1
ATOM 3201 C CA . VAL A 1 410 ? 0.266 -34.562 -24.594 1 98.69 410 VAL A CA 1
ATOM 3202 C C . VAL A 1 410 ? 0.004 -35.531 -23.422 1 98.69 410 VAL A C 1
ATOM 3204 O O . VAL A 1 410 ? -1.126 -35.969 -23.219 1 98.69 410 VAL A O 1
ATOM 3207 N N . GLU A 1 411 ? 1.04 -35.812 -22.703 1 98.19 411 GLU A N 1
ATOM 3208 C CA . GLU A 1 411 ? 0.879 -36.719 -21.547 1 98.19 411 GLU A CA 1
ATOM 3209 C C . GLU A 1 411 ? -0.135 -36.156 -20.562 1 98.19 411 GLU A C 1
ATOM 3211 O O . GLU A 1 411 ? -0.981 -36.906 -20.047 1 98.19 411 GLU A O 1
ATOM 3216 N N . LEU A 1 412 ? -0.021 -34.906 -20.297 1 98.56 412 LEU A N 1
ATOM 3217 C CA . LEU A 1 412 ? -0.901 -34.281 -19.312 1 98.56 412 LEU A CA 1
ATOM 3218 C C . LEU A 1 412 ? -2.348 -34.281 -19.812 1 98.56 412 LEU A C 1
ATOM 3220 O O . LEU A 1 412 ? -3.258 -34.625 -19.047 1 98.56 412 LEU A O 1
ATOM 3224 N N . VAL A 1 413 ? -2.574 -33.906 -21.016 1 98.69 413 VAL A N 1
ATOM 3225 C CA . VAL A 1 413 ? -3.93 -33.875 -21.547 1 98.69 413 VAL A CA 1
ATOM 3226 C C . VAL A 1 413 ? -4.488 -35.281 -21.625 1 98.69 413 VAL A C 1
ATOM 3228 O O . VAL A 1 413 ? -5.68 -35.5 -21.375 1 98.69 413 VAL A O 1
ATOM 3231 N N . GLN A 1 414 ? -3.65 -36.25 -21.953 1 98.5 414 GLN A N 1
ATOM 3232 C CA . GLN A 1 414 ? -4.059 -37.656 -21.984 1 98.5 414 GLN A CA 1
ATOM 3233 C C . GLN A 1 414 ? -4.555 -38.094 -20.609 1 98.5 414 GLN A C 1
ATOM 3235 O O . GLN A 1 414 ? -5.559 -38.812 -20.516 1 98.5 414 GLN A O 1
ATOM 3240 N N . MET A 1 415 ? -3.85 -37.656 -19.594 1 97.19 415 MET A N 1
ATOM 3241 C CA . MET A 1 415 ? -4.254 -37.969 -18.234 1 97.19 415 MET A CA 1
ATOM 3242 C C . MET A 1 415 ? -5.641 -37.438 -17.922 1 97.19 415 MET A C 1
ATOM 3244 O O . MET A 1 415 ? -6.465 -38.125 -17.312 1 97.19 415 MET A O 1
ATOM 3248 N N . VAL A 1 416 ? -5.891 -36.281 -18.328 1 98.5 416 VAL A N 1
ATOM 3249 C CA . VAL A 1 416 ? -7.18 -35.656 -18.094 1 98.5 416 VAL A CA 1
ATOM 3250 C C . VAL A 1 416 ? -8.273 -36.375 -18.859 1 98.5 416 VAL A C 1
ATOM 3252 O O . VAL A 1 416 ? -9.328 -36.719 -18.297 1 98.5 416 VAL A O 1
ATOM 3255 N N . VAL A 1 417 ? -8.023 -36.688 -20.125 1 98.31 417 VAL A N 1
ATOM 3256 C CA . VAL A 1 417 ? -9 -37.375 -20.969 1 98.31 417 VAL A CA 1
ATOM 3257 C C . VAL A 1 417 ? -9.344 -38.75 -20.359 1 98.31 417 VAL A C 1
ATOM 3259 O O . VAL A 1 417 ? -10.516 -39.062 -20.172 1 98.31 417 VAL A O 1
ATOM 3262 N N . ASP A 1 418 ? -8.367 -39.531 -20.016 1 97.31 418 ASP A N 1
ATOM 3263 C CA . ASP A 1 418 ? -8.57 -40.844 -19.453 1 97.31 418 ASP A CA 1
ATOM 3264 C C . ASP A 1 418 ? -9.266 -40.75 -18.094 1 97.31 418 ASP A C 1
ATOM 3266 O O . ASP A 1 418 ? -10.18 -41.531 -17.812 1 97.31 418 ASP A O 1
ATOM 3270 N N . GLY A 1 419 ? -8.797 -39.812 -17.328 1 97.62 419 GLY A N 1
ATOM 3271 C CA . GLY A 1 419 ? -9.375 -39.656 -16 1 97.62 419 GLY A CA 1
ATOM 3272 C C . GLY A 1 419 ? -10.836 -39.219 -16.047 1 97.62 419 GLY A C 1
ATOM 3273 O O . GLY A 1 419 ? -11.656 -39.781 -15.297 1 97.62 419 GLY A O 1
ATOM 3274 N N . VAL A 1 420 ? -11.125 -38.312 -16.859 1 98.12 420 VAL A N 1
ATOM 3275 C CA . VAL A 1 420 ? -12.492 -37.812 -16.969 1 98.12 420 VAL A CA 1
ATOM 3276 C C . VAL A 1 420 ? -13.422 -38.938 -17.438 1 98.12 420 VAL A C 1
ATOM 3278 O O . VAL A 1 420 ? -14.539 -39.094 -16.938 1 98.12 420 VAL A O 1
ATOM 3281 N N . LYS A 1 421 ? -13.008 -39.719 -18.375 1 97.69 421 LYS A N 1
ATOM 3282 C CA . LYS A 1 421 ? -13.789 -40.875 -18.812 1 97.69 421 LYS A CA 1
ATOM 3283 C C . LYS A 1 421 ? -14.094 -41.812 -17.656 1 97.69 421 LYS A C 1
ATOM 3285 O O . LYS A 1 421 ? -15.227 -42.281 -17.5 1 97.69 421 LYS A O 1
ATOM 3290 N N . LEU A 1 422 ? -13.102 -42.062 -16.844 1 97.25 422 LEU A N 1
ATOM 3291 C CA . LEU A 1 422 ? -13.289 -42.938 -15.688 1 97.25 422 LEU A CA 1
ATOM 3292 C C . LEU A 1 422 ? -14.242 -42.312 -14.68 1 97.25 422 LEU A C 1
ATOM 3294 O O . LEU A 1 422 ? -15.102 -43 -14.125 1 97.25 422 LEU A O 1
ATOM 3298 N N . LEU A 1 423 ? -14.109 -41.031 -14.438 1 98.12 423 LEU A N 1
ATOM 3299 C CA . LEU A 1 423 ? -14.977 -40.344 -13.5 1 98.12 423 LEU A CA 1
ATOM 3300 C C . LEU A 1 423 ? -16.438 -40.406 -13.961 1 98.12 423 LEU A C 1
ATOM 3302 O O . LEU A 1 423 ? -17.328 -40.594 -13.141 1 98.12 423 LEU A O 1
ATOM 3306 N N . ILE A 1 424 ? -16.656 -40.25 -15.266 1 98.06 424 ILE A N 1
ATOM 3307 C CA . ILE A 1 424 ? -18 -40.312 -15.82 1 98.06 424 ILE A CA 1
ATOM 3308 C C . ILE A 1 424 ? -18.562 -41.719 -15.602 1 98.06 424 ILE A C 1
ATOM 3310 O O . ILE A 1 424 ? -19.719 -41.875 -15.211 1 98.06 424 ILE A O 1
ATOM 3314 N N . GLU A 1 425 ? -17.719 -42.719 -15.805 1 97.75 425 GLU A N 1
ATOM 3315 C CA . GLU A 1 425 ? -18.141 -44.094 -15.562 1 97.75 425 GLU A CA 1
ATOM 3316 C C . GLU A 1 425 ? -18.531 -44.312 -14.109 1 97.75 425 GLU A C 1
ATOM 3318 O O . GLU A 1 425 ? -19.547 -44.938 -13.812 1 97.75 425 GLU A O 1
ATOM 3323 N N . MET A 1 426 ? -17.75 -43.781 -13.258 1 97.69 426 MET A N 1
ATOM 3324 C CA . MET A 1 426 ? -18.031 -43.875 -11.836 1 97.69 426 MET A CA 1
ATOM 3325 C C . MET A 1 426 ? -19.344 -43.188 -11.477 1 97.69 426 MET A C 1
ATOM 3327 O O . MET A 1 426 ? -20.156 -43.719 -10.734 1 97.69 426 MET A O 1
ATOM 3331 N N . GLU A 1 427 ? -19.516 -42.031 -12.016 1 98.19 427 GLU A N 1
ATOM 3332 C CA . GLU A 1 427 ? -20.734 -41.281 -11.766 1 98.19 427 GLU A CA 1
ATOM 3333 C C . GLU A 1 427 ? -21.969 -42.031 -12.266 1 98.19 427 GLU A C 1
ATOM 3335 O O . GLU A 1 427 ? -22.969 -42.125 -11.562 1 98.19 427 GLU A O 1
ATOM 3340 N N . ARG A 1 428 ? -21.891 -42.625 -13.43 1 97.62 428 ARG A N 1
ATOM 3341 C CA . ARG A 1 428 ? -22.984 -43.406 -14.008 1 97.62 428 ARG A CA 1
ATOM 3342 C C . ARG A 1 428 ? -23.359 -44.594 -13.125 1 97.62 428 ARG A C 1
ATOM 3344 O O . ARG A 1 428 ? -24.531 -44.875 -12.906 1 97.62 428 ARG A O 1
ATOM 3351 N N . ARG A 1 429 ? -22.359 -45.188 -12.578 1 97.62 429 ARG A N 1
ATOM 3352 C CA . ARG A 1 429 ? -22.594 -46.312 -11.688 1 97.62 429 ARG A CA 1
ATOM 3353 C C . ARG A 1 429 ? -23.281 -45.875 -10.406 1 97.62 429 ARG A C 1
ATOM 3355 O O . ARG A 1 429 ? -24.219 -46.5 -9.945 1 97.62 429 ARG A O 1
ATOM 3362 N N . LEU A 1 430 ? -22.812 -44.844 -9.914 1 97.62 430 LEU A N 1
ATOM 3363 C CA . LEU A 1 430 ? -23.391 -44.312 -8.68 1 97.62 430 LEU A CA 1
ATOM 3364 C C . LEU A 1 430 ? -24.828 -43.875 -8.891 1 97.62 430 LEU A C 1
ATOM 3366 O O . LEU A 1 430 ? -25.672 -44.031 -8.008 1 97.62 430 LEU A O 1
ATOM 3370 N N . GLU A 1 431 ? -25.062 -43.281 -10.039 1 96.75 431 GLU A N 1
ATOM 3371 C CA . GLU A 1 431 ? -26.422 -42.906 -10.391 1 96.75 431 GLU A CA 1
ATOM 3372 C C . GLU A 1 431 ? -27.375 -44.094 -10.383 1 96.75 431 GLU A C 1
ATOM 3374 O O . GLU A 1 431 ? -28.562 -43.969 -10.109 1 96.75 431 GLU A O 1
ATOM 3379 N N . GLN A 1 432 ? -26.875 -45.281 -10.633 1 97.38 432 GLN A N 1
ATOM 3380 C CA . GLN A 1 432 ? -27.656 -46.5 -10.68 1 97.38 432 GLN A CA 1
ATOM 3381 C C . GLN A 1 432 ? -27.609 -47.25 -9.344 1 97.38 432 GLN A C 1
ATOM 3383 O O . GLN A 1 432 ? -28.094 -48.375 -9.234 1 97.38 432 GLN A O 1
ATOM 3388 N N . GLY A 1 433 ? -26.953 -46.688 -8.406 1 95.69 433 GLY A N 1
ATOM 3389 C CA . GLY A 1 433 ? -26.875 -47.281 -7.078 1 95.69 433 GLY A CA 1
ATOM 3390 C C . GLY A 1 433 ? -25.844 -48.375 -6.98 1 95.69 433 GLY A C 1
ATOM 3391 O O . GLY A 1 433 ? -25.922 -49.25 -6.098 1 95.69 433 GLY A O 1
ATOM 3392 N N . GLN A 1 434 ? -24.922 -48.344 -7.902 1 97.19 434 GLN A N 1
ATOM 3393 C CA . GLN A 1 434 ? -23.891 -49.375 -7.922 1 97.19 434 GLN A CA 1
ATOM 3394 C C . GLN A 1 434 ? -22.609 -48.906 -7.238 1 97.19 434 GLN A C 1
ATOM 3396 O O . GLN A 1 434 ? -22.344 -47.719 -7.195 1 97.19 434 GLN A O 1
ATOM 3401 N N . ALA A 1 435 ? -21.891 -49.906 -6.723 1 94.88 435 ALA A N 1
ATOM 3402 C CA . ALA A 1 435 ? -20.609 -49.594 -6.098 1 94.88 435 ALA A CA 1
ATOM 3403 C C . ALA A 1 435 ? -19.547 -49.312 -7.152 1 94.88 435 ALA A C 1
ATOM 3405 O O . ALA A 1 435 ? -19.672 -49.75 -8.297 1 94.88 435 ALA A O 1
ATOM 3406 N N . ILE A 1 436 ? -18.531 -48.594 -6.762 1 95.94 436 ILE A N 1
ATOM 3407 C CA . ILE A 1 436 ? -17.516 -48.219 -7.734 1 95.94 436 ILE A CA 1
ATOM 3408 C C . ILE A 1 436 ? -16.156 -48.75 -7.285 1 95.94 436 ILE A C 1
ATOM 3410 O O . ILE A 1 436 ? -15.117 -48.344 -7.805 1 95.94 436 ILE A O 1
ATOM 3414 N N . ASP A 1 437 ? -15.977 -49.625 -6.387 1 93.62 437 ASP A N 1
ATOM 3415 C CA . ASP A 1 437 ? -14.742 -50.125 -5.793 1 93.62 437 ASP A CA 1
ATOM 3416 C C . ASP A 1 437 ? -13.844 -50.781 -6.848 1 93.62 437 ASP A C 1
ATOM 3418 O O . ASP A 1 437 ? -12.617 -50.656 -6.777 1 93.62 437 ASP A O 1
ATOM 3422 N N . ASP A 1 438 ? -14.484 -51.406 -7.723 1 93.06 438 ASP A N 1
ATOM 3423 C CA . ASP A 1 438 ? -13.727 -52.156 -8.734 1 93.06 438 ASP A CA 1
ATOM 3424 C C . ASP A 1 438 ? -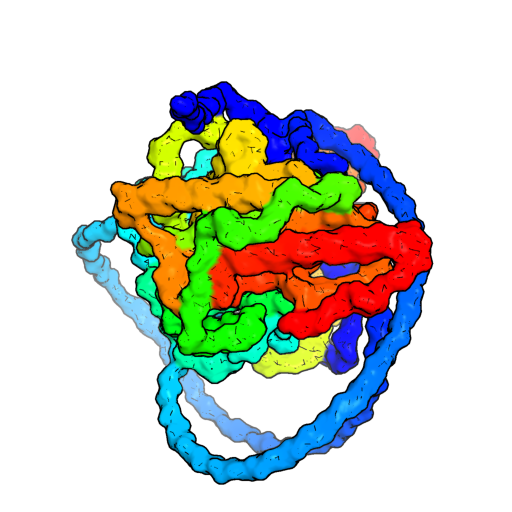13.18 -51.188 -9.797 1 93.06 438 ASP A C 1
ATOM 3426 O O . ASP A 1 438 ? -12.336 -51.562 -10.609 1 93.06 438 ASP A O 1
ATOM 3430 N N . LEU A 1 439 ? -13.609 -49.938 -9.781 1 93.25 439 LEU A N 1
ATOM 3431 C CA . LEU A 1 439 ? -13.172 -48.969 -10.766 1 93.25 439 LEU A CA 1
ATOM 3432 C C . LEU A 1 439 ? -12.023 -48.125 -10.227 1 93.25 439 LEU A C 1
ATOM 3434 O O . LEU A 1 439 ? -11.383 -47.375 -10.984 1 93.25 439 LEU A O 1
ATOM 3438 N N . VAL A 1 440 ? -11.719 -48.219 -9.016 1 87.88 440 VAL A N 1
ATOM 3439 C CA . VAL A 1 440 ? -10.648 -47.438 -8.422 1 87.88 440 VAL A CA 1
ATOM 3440 C C . VAL A 1 440 ? -9.305 -47.812 -9.023 1 87.88 440 VAL A C 1
ATOM 3442 O O . VAL A 1 440 ? -8.914 -49 -8.961 1 87.88 440 VAL A O 1
ATOM 3445 N N . PRO A 1 441 ? -8.734 -46.875 -9.672 1 89 441 PRO A N 1
ATOM 3446 C CA . PRO A 1 441 ? -7.48 -47.219 -10.352 1 89 441 PRO A CA 1
ATOM 3447 C C . PRO A 1 441 ? -6.34 -47.5 -9.375 1 89 441 PRO A C 1
ATOM 3449 O O . PRO A 1 441 ? -6.375 -47.031 -8.234 1 89 441 PRO A O 1
ATOM 3452 N N . ALA A 1 442 ? -5.434 -48.406 -9.852 1 80.31 442 ALA A N 1
ATOM 3453 C CA . ALA A 1 442 ? -4.203 -48.625 -9.094 1 80.31 442 ALA A CA 1
ATOM 3454 C C . ALA A 1 442 ? -3.33 -47.375 -9.102 1 80.31 442 ALA A C 1
ATOM 3456 O O . ALA A 1 442 ? -3.441 -46.531 -10.008 1 80.31 442 ALA A O 1
ATOM 3457 N N . GLN A 1 443 ? -2.729 -47.094 -8.023 1 69.38 443 GLN A N 1
ATOM 3458 C CA . GLN A 1 443 ? -1.841 -45.938 -7.953 1 69.38 443 GLN A CA 1
ATOM 3459 C C . GLN A 1 443 ? -0.858 -45.938 -9.117 1 69.38 443 GLN A C 1
ATOM 3461 O O . GLN A 1 443 ? -0.245 -46.969 -9.43 1 69.38 443 GLN A O 1
ATOM 3466 N N . LYS A 1 444 ? -1.068 -45 -9.953 1 58.22 444 LYS A N 1
ATOM 3467 C CA . LYS A 1 444 ? -0.116 -44.812 -11.047 1 58.22 444 LYS A CA 1
ATOM 3468 C C . LYS A 1 444 ? 1.187 -44.188 -10.555 1 58.22 444 LYS A C 1
ATOM 3470 O O . LYS A 1 444 ? 1.176 -43.344 -9.656 1 58.22 444 LYS A O 1
ATOM 3475 N N . MET B 1 1 ? 2.346 8.547 45.594 1 19.64 1 MET B N 1
ATOM 3476 C CA . MET B 1 1 ? 1.5 8.664 44.406 1 19.64 1 MET B CA 1
ATOM 3477 C C . MET B 1 1 ? 1.647 7.445 43.5 1 19.64 1 MET B C 1
ATOM 3479 O O . MET B 1 1 ? 2.764 6.992 43.25 1 19.64 1 MET B O 1
ATOM 3483 N N . PRO B 1 2 ? 0.567 6.562 43.375 1 21.38 2 PRO B N 1
ATOM 3484 C CA . PRO B 1 2 ? 0.608 5.125 43.094 1 21.38 2 PRO B CA 1
ATOM 3485 C C . PRO B 1 2 ? 1.21 4.82 41.719 1 21.38 2 PRO B C 1
ATOM 3487 O O . PRO B 1 2 ? 0.953 5.543 40.75 1 21.38 2 PRO B O 1
ATOM 3490 N N . GLU B 1 3 ? 2.391 4.43 41.719 1 21.22 3 GLU B N 1
ATOM 3491 C CA . GLU B 1 3 ? 3.301 4.023 40.656 1 21.22 3 GLU B CA 1
ATOM 3492 C C . GLU B 1 3 ? 2.619 3.066 39.688 1 21.22 3 GLU B C 1
ATOM 3494 O O . GLU B 1 3 ? 2.203 1.973 40.062 1 21.22 3 GLU B O 1
ATOM 3499 N N . GLY B 1 4 ? 1.627 3.736 38.906 1 22.94 4 GLY B N 1
ATOM 3500 C CA . GLY B 1 4 ? 0.818 3.031 37.938 1 22.94 4 GLY B CA 1
ATOM 3501 C C . GLY B 1 4 ? 1.616 2.047 37.094 1 22.94 4 GLY B C 1
ATOM 3502 O O . GLY B 1 4 ? 2.609 2.42 36.469 1 22.94 4 GLY B O 1
ATOM 3503 N N . THR B 1 5 ? 1.701 0.855 37.562 1 21.73 5 THR B N 1
ATOM 3504 C CA . THR B 1 5 ? 2.287 -0.426 37.188 1 21.73 5 THR B CA 1
ATOM 3505 C C . THR B 1 5 ? 1.834 -0.836 35.781 1 21.73 5 THR B C 1
ATOM 3507 O O . THR B 1 5 ? 0.636 -0.986 35.531 1 21.73 5 THR B O 1
ATOM 3510 N N . LEU B 1 6 ? 2.24 -0.198 34.812 1 24.28 6 LEU B N 1
ATOM 3511 C CA . LEU B 1 6 ? 1.89 -0.76 33.531 1 24.28 6 LEU B CA 1
ATOM 3512 C C . LEU B 1 6 ? 2.205 -2.252 33.469 1 24.28 6 LEU B C 1
ATOM 3514 O O . LEU B 1 6 ? 3.35 -2.656 33.688 1 24.28 6 LEU B O 1
ATOM 3518 N N . ARG B 1 7 ? 1.459 -2.994 34.344 1 22.72 7 ARG B N 1
ATOM 3519 C CA . ARG B 1 7 ? 1.796 -4.41 34.469 1 22.72 7 ARG B CA 1
ATOM 3520 C C . ARG B 1 7 ? 1.609 -5.129 33.125 1 22.72 7 ARG B C 1
ATOM 3522 O O . ARG B 1 7 ? 0.665 -4.84 32.406 1 22.72 7 ARG B O 1
ATOM 3529 N N . LYS B 1 8 ? 2.654 -5.77 32.969 1 26.45 8 LYS B N 1
ATOM 3530 C CA . LYS B 1 8 ? 2.701 -6.613 31.797 1 26.45 8 LYS B CA 1
ATOM 3531 C C . LYS B 1 8 ? 1.755 -7.805 31.922 1 26.45 8 LYS B C 1
ATOM 3533 O O . LYS B 1 8 ? 1.759 -8.5 32.938 1 26.45 8 LYS B O 1
ATOM 3538 N N . VAL B 1 9 ? 0.523 -7.75 31.594 1 24.92 9 VAL B N 1
ATOM 3539 C CA . VAL B 1 9 ? -0.438 -8.844 31.719 1 24.92 9 VAL B CA 1
ATOM 3540 C C . VAL B 1 9 ? 0.11 -10.094 31.047 1 24.92 9 VAL B C 1
ATOM 3542 O O . VAL B 1 9 ? 0.715 -10.016 29.969 1 24.92 9 VAL B O 1
ATOM 3545 N N . ASP B 1 10 ? 0.333 -11.195 31.797 1 22.28 10 ASP B N 1
ATOM 3546 C CA . ASP B 1 10 ? 0.943 -12.5 31.562 1 22.28 10 ASP B CA 1
ATOM 3547 C C . ASP B 1 10 ? 0.094 -13.344 30.609 1 22.28 10 ASP B C 1
ATOM 3549 O O . ASP B 1 10 ? -1.037 -13.703 30.938 1 22.28 10 ASP B O 1
ATOM 3553 N N . GLY B 1 11 ? -0.035 -12.953 29.344 1 23.02 11 GLY B N 1
ATOM 3554 C CA . GLY B 1 11 ? -0.939 -13.648 28.438 1 23.02 11 GLY B CA 1
ATOM 3555 C C . GLY B 1 11 ? -0.467 -15.039 28.078 1 23.02 11 GLY B C 1
ATOM 3556 O O . GLY B 1 11 ? 0.2 -15.234 27.062 1 23.02 11 GLY B O 1
ATOM 3557 N N . SER B 1 12 ? 0.075 -15.766 29.016 1 22.3 12 SER B N 1
ATOM 3558 C CA . SER B 1 12 ? 0.566 -17.094 28.656 1 22.3 12 SER B CA 1
ATOM 3559 C C . SER B 1 12 ? -0.51 -17.906 27.938 1 22.3 12 SER B C 1
ATOM 3561 O O . SER B 1 12 ? -0.291 -19.062 27.609 1 22.3 12 SER B O 1
ATOM 3563 N N . GLY B 1 13 ? -1.723 -17.562 28.281 1 22.91 13 GLY B N 1
ATOM 3564 C CA . GLY B 1 13 ? -2.578 -18.688 27.969 1 22.91 13 GLY B CA 1
ATOM 3565 C C . GLY B 1 13 ? -2.693 -18.953 26.484 1 22.91 13 GLY B C 1
ATOM 3566 O O . GLY B 1 13 ? -2.35 -18.094 25.672 1 22.91 13 GLY B O 1
ATOM 3567 N N . PRO B 1 14 ? -3.021 -20.141 26 1 23.58 14 PRO B N 1
ATOM 3568 C CA . PRO B 1 14 ? -3.184 -20.609 24.625 1 23.58 14 PRO B CA 1
ATOM 3569 C C . PRO B 1 14 ? -3.867 -19.578 23.734 1 23.58 14 PRO B C 1
ATOM 3571 O O . PRO B 1 14 ? -4.613 -18.719 24.219 1 23.58 14 PRO B O 1
ATOM 3574 N N . ALA B 1 15 ? -3.188 -19.219 22.562 1 24.12 15 ALA B N 1
ATOM 3575 C CA . ALA B 1 15 ? -3.629 -18.297 21.531 1 24.12 15 ALA B CA 1
ATOM 3576 C C . ALA B 1 15 ? -5.148 -18.297 21.406 1 24.12 15 ALA B C 1
ATOM 3578 O O . ALA B 1 15 ? -5.727 -19.172 20.75 1 24.12 15 ALA B O 1
ATOM 3579 N N . ARG B 1 16 ? -5.887 -18.141 22.469 1 24.5 16 ARG B N 1
ATOM 3580 C CA . ARG B 1 16 ? -7.328 -18.234 22.266 1 24.5 16 ARG B CA 1
ATOM 3581 C C . ARG B 1 16 ? -7.816 -17.125 21.328 1 24.5 16 ARG B C 1
ATOM 3583 O O . ARG B 1 16 ? -7.203 -16.062 21.234 1 24.5 16 ARG B O 1
ATOM 3590 N N . ALA B 1 17 ? -8.844 -17.406 20.484 1 25.22 17 ALA B N 1
ATOM 3591 C CA . ALA B 1 17 ? -9.625 -16.828 19.391 1 25.22 17 ALA B CA 1
ATOM 3592 C C . ALA B 1 17 ? -10.047 -15.398 19.719 1 25.22 17 ALA B C 1
ATOM 3594 O O . ALA B 1 17 ? -10.781 -14.766 18.969 1 25.22 17 ALA B O 1
ATOM 3595 N N . GLY B 1 18 ? -9.711 -14.938 20.969 1 24.69 18 GLY B N 1
ATOM 3596 C CA . GLY B 1 18 ? -10.461 -13.758 21.359 1 24.69 18 GLY B CA 1
ATOM 3597 C C . GLY B 1 18 ? -9.758 -12.461 21 1 24.69 18 GLY B C 1
ATOM 3598 O O . GLY B 1 18 ? -9.375 -11.688 21.875 1 24.69 18 GLY B O 1
ATOM 3599 N N . GLN B 1 19 ? -9.031 -12.547 19.859 1 25.22 19 GLN B N 1
ATOM 3600 C CA . GLN B 1 19 ? -8.367 -11.273 19.625 1 25.22 19 GLN B CA 1
ATOM 3601 C C . GLN B 1 19 ? -9.375 -10.133 19.516 1 25.22 19 GLN B C 1
ATOM 3603 O O . GLN B 1 19 ? -10.391 -10.258 18.828 1 25.22 19 GLN B O 1
ATOM 3608 N N . GLU B 1 20 ? -9.375 -9.398 20.406 1 26.31 20 GLU B N 1
ATOM 3609 C CA . GLU B 1 20 ? -10.234 -8.219 20.516 1 26.31 20 GLU B CA 1
ATOM 3610 C C . GLU B 1 20 ? -9.953 -7.223 19.391 1 26.31 20 GLU B C 1
ATOM 3612 O O . GLU B 1 20 ? -8.805 -6.816 19.188 1 26.31 20 GLU B O 1
ATOM 3617 N N . LYS B 1 21 ? -10.594 -7.445 18.25 1 30.31 21 LYS B N 1
ATOM 3618 C CA . LYS B 1 21 ? -10.477 -6.488 17.141 1 30.31 21 LYS B CA 1
ATOM 3619 C C . LYS B 1 21 ? -11.07 -5.133 17.531 1 30.31 21 LYS B C 1
ATOM 3621 O O . LYS B 1 21 ? -12.148 -5.07 18.125 1 30.31 21 LYS B O 1
ATOM 3626 N N . TRP B 1 22 ? -10.266 -4.32 17.547 1 24.19 22 TRP B N 1
ATOM 3627 C CA . TRP B 1 22 ? -10.656 -2.945 17.828 1 24.19 22 TRP B CA 1
ATOM 3628 C C . TRP B 1 22 ? -11.391 -2.328 16.641 1 24.19 22 TRP B C 1
ATOM 3630 O O . TRP B 1 22 ? -10.898 -2.375 15.508 1 24.19 22 TRP B O 1
ATOM 3640 N N . GLY B 1 23 ? -12.695 -2.701 16.375 1 28.16 23 GLY B N 1
ATOM 3641 C CA . GLY B 1 23 ? -13.43 -1.97 15.352 1 28.16 23 GLY B CA 1
ATOM 3642 C C . GLY B 1 23 ? -14.523 -1.09 15.914 1 28.16 23 GLY B C 1
ATOM 3643 O O . GLY B 1 23 ? -14.984 -1.306 17.047 1 28.16 23 GLY B O 1
ATOM 3644 N N . TRP B 1 24 ? -14.633 0.059 15.398 1 24.58 24 TRP B N 1
ATOM 3645 C CA . TRP B 1 24 ? -15.664 1.016 15.781 1 24.58 24 TRP B CA 1
ATOM 3646 C C . TRP B 1 24 ? -17.031 0.586 15.258 1 24.58 24 TRP B C 1
ATOM 3648 O O . TRP B 1 24 ? -17.172 0.265 14.078 1 24.58 24 TRP B O 1
ATOM 3658 N N . ARG B 1 25 ? -17.875 -0.317 15.781 1 30.19 25 ARG B N 1
ATOM 3659 C CA . ARG B 1 25 ? -19.234 -0.511 15.297 1 30.19 25 ARG B CA 1
ATOM 3660 C C . ARG B 1 25 ? -20.234 0.286 16.125 1 30.19 25 ARG B C 1
ATOM 3662 O O . ARG B 1 25 ? -20.172 0.269 17.359 1 30.19 25 ARG B O 1
ATOM 3669 N N . GLY B 1 26 ? -21.25 0.841 15.75 1 29.95 26 GLY B N 1
ATOM 3670 C CA . GLY B 1 26 ? -22.312 1.782 16.062 1 29.95 26 GLY B CA 1
ATOM 3671 C C . GLY B 1 26 ? -22 2.656 17.266 1 29.95 26 GLY B C 1
ATOM 3672 O O . GLY B 1 26 ? -21.219 3.609 17.156 1 29.95 26 GLY B O 1
ATOM 3673 N N . GLY B 1 27 ? -22.953 2.564 18.453 1 28.7 27 GLY B N 1
ATOM 3674 C CA . GLY B 1 27 ? -23.234 3.371 19.625 1 28.7 27 GLY B CA 1
ATOM 3675 C C . GLY B 1 27 ? -22.141 3.314 20.672 1 28.7 27 GLY B C 1
ATOM 3676 O O . GLY B 1 27 ? -22.281 3.883 21.766 1 28.7 27 GLY B O 1
ATOM 3677 N N . GLY B 1 28 ? -21.172 2.766 20.625 1 26.92 28 GLY B N 1
ATOM 3678 C CA . GLY B 1 28 ? -19.953 2.732 21.438 1 26.92 28 GLY B CA 1
ATOM 3679 C C . GLY B 1 28 ? -18.875 1.845 20.844 1 26.92 28 GLY B C 1
ATOM 3680 O O . GLY B 1 28 ? -19.109 1.161 19.844 1 26.92 28 GLY B O 1
ATOM 3681 N N . TRP B 1 29 ? -17.719 2.227 21.188 1 27.88 29 TRP B N 1
ATOM 3682 C CA . TRP B 1 29 ? -16.578 1.437 20.75 1 27.88 29 TRP B CA 1
ATOM 3683 C C . TRP B 1 29 ? -16.766 -0.034 21.109 1 27.88 29 TRP B C 1
ATOM 3685 O O . TRP B 1 29 ? -17.031 -0.37 22.266 1 27.88 29 TRP B O 1
ATOM 3695 N N . HIS B 1 30 ? -17.797 -0.798 20.344 1 25.52 30 HIS B N 1
ATOM 3696 C CA . HIS B 1 30 ? -18.062 -2.178 20.734 1 25.52 30 HIS B CA 1
ATOM 3697 C C . HIS B 1 30 ? -16.891 -3.086 20.391 1 25.52 30 HIS B C 1
ATOM 3699 O O . HIS B 1 30 ? -16.156 -2.832 19.438 1 25.52 30 HIS B O 1
ATOM 3705 N N . TYR B 1 31 ? -16.531 -3.744 21.422 1 27.08 31 TYR B N 1
ATOM 3706 C CA . TYR B 1 31 ? -15.539 -4.816 21.469 1 27.08 31 TYR B CA 1
ATOM 3707 C C . TYR B 1 31 ? -16.094 -6.098 20.859 1 27.08 31 TYR B C 1
ATOM 3709 O O . TYR B 1 31 ? -17.188 -6.547 21.219 1 27.08 31 TYR B O 1
ATOM 3717 N N . ARG B 1 32 ? -16.25 -6.168 19.547 1 26.47 32 ARG B N 1
ATOM 3718 C CA . ARG B 1 32 ? -16.812 -7.484 19.25 1 26.47 32 ARG B CA 1
ATOM 3719 C C . ARG B 1 32 ? -15.812 -8.586 19.578 1 26.47 32 ARG B C 1
ATOM 3721 O O . ARG B 1 32 ? -14.648 -8.523 19.156 1 26.47 32 ARG B O 1
ATOM 3728 N N . LEU B 1 33 ? -16.125 -9.359 20.5 1 22.44 33 LEU B N 1
ATOM 3729 C CA . LEU B 1 33 ? -15.492 -10.617 20.875 1 22.44 33 LEU B CA 1
ATOM 3730 C C . LEU B 1 33 ? -15.602 -11.633 19.75 1 22.44 33 LEU B C 1
ATOM 3732 O O . LEU B 1 33 ? -16.703 -11.961 19.297 1 22.44 33 LEU B O 1
ATOM 3736 N N . TRP B 1 34 ? -14.773 -11.508 18.828 1 20.52 34 TRP B N 1
ATOM 3737 C CA . TRP B 1 34 ? -14.844 -12.617 17.891 1 20.52 34 TRP B CA 1
ATOM 3738 C C . TRP B 1 34 ? -14.625 -13.953 18.594 1 20.52 34 TRP B C 1
ATOM 3740 O O . TRP B 1 34 ? -13.711 -14.078 19.422 1 20.52 34 TRP B O 1
ATOM 3750 N N . LYS B 1 35 ? -15.703 -14.633 18.797 1 21.27 35 LYS B N 1
ATOM 3751 C CA . LYS B 1 35 ? -15.688 -15.977 19.359 1 21.27 35 LYS B CA 1
ATOM 3752 C C . LYS B 1 35 ? -14.867 -16.938 18.5 1 21.27 35 LYS B C 1
ATOM 3754 O O . LYS B 1 35 ? -15.102 -17.047 17.297 1 21.27 35 LYS B O 1
ATOM 3759 N N . PRO B 1 36 ? -13.594 -17.156 18.906 1 21.73 36 PRO B N 1
ATOM 3760 C CA . PRO B 1 36 ? -12.875 -18.281 18.297 1 21.73 36 PRO B CA 1
ATOM 3761 C C . PRO B 1 36 ? -13.742 -19.531 18.188 1 21.73 36 PRO B C 1
ATOM 3763 O O . PRO B 1 36 ? -14.625 -19.75 19.016 1 21.73 36 PRO B O 1
ATOM 3766 N N . GLY B 1 37 ? -14.188 -19.859 17.016 1 19.86 37 GLY B N 1
ATOM 3767 C CA . GLY B 1 37 ? -14.734 -21.219 17.031 1 19.86 37 GLY B CA 1
ATOM 3768 C C . GLY B 1 37 ? -13.914 -22.188 17.844 1 19.86 37 GLY B C 1
ATOM 3769 O O . GLY B 1 37 ? -12.727 -21.953 18.094 1 19.86 37 GLY B O 1
ATOM 3770 N N . THR B 1 38 ? -14.445 -23.078 18.562 1 19.66 38 THR B N 1
ATOM 3771 C CA . THR B 1 38 ? -14.219 -24.031 19.641 1 19.66 38 THR B CA 1
ATOM 3772 C C . THR B 1 38 ? -13.055 -24.953 19.328 1 19.66 38 THR B C 1
ATOM 3774 O O . THR B 1 38 ? -13.227 -25.969 18.641 1 19.66 38 THR B O 1
ATOM 3777 N N . LEU B 1 39 ? -11.922 -24.344 18.672 1 18.08 39 LEU B N 1
ATOM 3778 C CA . LEU B 1 39 ? -11.047 -25.5 18.578 1 18.08 39 LEU B CA 1
ATOM 3779 C C . LEU B 1 39 ? -10.711 -26.062 19.953 1 18.08 39 LEU B C 1
ATOM 3781 O O . LEU B 1 39 ? -10.594 -25.297 20.922 1 18.08 39 LEU B O 1
ATOM 3785 N N . SER B 1 40 ? -11 -27.281 20.172 1 18.69 40 SER B N 1
ATOM 3786 C CA . SER B 1 40 ? -11 -28.125 21.375 1 18.69 40 SER B CA 1
ATOM 3787 C C . SER B 1 40 ? -9.594 -28.266 21.953 1 18.69 40 SER B C 1
ATOM 3789 O O . SER B 1 40 ? -9.258 -29.297 22.531 1 18.69 40 SER B O 1
ATOM 3791 N N . PRO B 1 41 ? -8.719 -27.109 21.844 1 18.41 41 PRO B N 1
ATOM 3792 C CA . PRO B 1 41 ? -7.355 -27.547 22.156 1 18.41 41 PRO B CA 1
ATOM 3793 C C . PRO B 1 41 ? -7.234 -28.141 23.562 1 18.41 41 PRO B C 1
ATOM 3795 O O . PRO B 1 41 ? -8.07 -27.859 24.438 1 18.41 41 PRO B O 1
ATOM 3798 N N . GLY B 1 42 ? -6.375 -29.219 23.719 1 18.14 42 GLY B N 1
ATOM 3799 C CA . GLY B 1 42 ? -5.996 -30.266 24.656 1 18.14 42 GLY B CA 1
ATOM 3800 C C . GLY B 1 42 ? -5.238 -29.734 25.859 1 18.14 42 GLY B C 1
ATOM 3801 O O . GLY B 1 42 ? -4.844 -28.562 25.891 1 18.14 42 GLY B O 1
ATOM 3802 N N . PRO B 1 43 ? -4.832 -30.5 26.828 1 18.11 43 PRO B N 1
ATOM 3803 C CA . PRO B 1 43 ? -4.602 -30.328 28.266 1 18.11 43 PRO B CA 1
ATOM 3804 C C . PRO B 1 43 ? -3.287 -29.625 28.562 1 18.11 43 PRO B C 1
ATOM 3806 O O . PRO B 1 43 ? -2.281 -29.844 27.891 1 18.11 43 PRO B O 1
ATOM 3809 N N . SER B 1 44 ? -3.27 -28.25 28.766 1 16.84 44 SER B N 1
ATOM 3810 C CA . SER B 1 44 ? -2.17 -27.328 29.016 1 16.84 44 SER B CA 1
ATOM 3811 C C . SER B 1 44 ? -1.292 -27.812 30.172 1 16.84 44 SER B C 1
ATOM 3813 O O . SER B 1 44 ? -1.774 -27.984 31.297 1 16.84 44 SER B O 1
ATOM 3815 N N . PRO B 1 45 ? -0.119 -28.453 29.828 1 16.97 45 PRO B N 1
ATOM 3816 C CA . PRO B 1 45 ? 0.637 -29.094 30.906 1 16.97 45 PRO B CA 1
ATOM 3817 C C . PRO B 1 45 ? 1.262 -28.078 31.859 1 16.97 45 PRO B C 1
ATOM 3819 O O . PRO B 1 45 ? 1.441 -26.906 31.5 1 16.97 45 PRO B O 1
ATOM 3822 N N . ARG B 1 46 ? 1.521 -28.438 33.125 1 17.09 46 ARG B N 1
ATOM 3823 C CA . ARG B 1 46 ? 1.808 -27.875 34.406 1 17.09 46 ARG B CA 1
ATOM 3824 C C . ARG B 1 46 ? 3.188 -27.219 34.438 1 17.09 46 ARG B C 1
ATOM 3826 O O . ARG B 1 46 ? 4.176 -27.828 34.031 1 17.09 46 ARG B O 1
ATOM 3833 N N . LEU B 1 47 ? 3.336 -25.859 34.344 1 17.47 47 LEU B N 1
ATOM 3834 C CA . LEU B 1 47 ? 4.438 -24.922 34.188 1 17.47 47 LEU B CA 1
ATOM 3835 C C . LEU B 1 47 ? 5.387 -24.984 35.406 1 17.47 47 LEU B C 1
ATOM 3837 O O . LEU B 1 47 ? 4.98 -24.734 36.531 1 17.47 47 LEU B O 1
ATOM 3841 N N . PRO B 1 48 ? 6.426 -25.859 35.344 1 16.11 48 PRO B N 1
ATOM 3842 C CA . PRO B 1 48 ? 7.117 -25.938 36.625 1 16.11 48 PRO B CA 1
ATOM 3843 C C . PRO B 1 48 ? 7.945 -24.688 36.938 1 16.11 48 PRO B C 1
ATOM 3845 O O . PRO B 1 48 ? 8.297 -23.938 36.031 1 16.11 48 PRO B O 1
ATOM 3848 N N . ARG B 1 49 ? 8.219 -24.312 38.219 1 17.62 49 ARG B N 1
ATOM 3849 C CA . ARG B 1 49 ? 8.539 -23.266 39.156 1 17.62 49 ARG B CA 1
ATOM 3850 C C . ARG B 1 49 ? 10.023 -22.891 39.094 1 17.62 49 ARG B C 1
ATOM 3852 O O . ARG B 1 49 ? 10.805 -23.312 39.969 1 17.62 49 ARG B O 1
ATOM 3859 N N . GLY B 1 50 ? 10.555 -22.422 37.75 1 15.17 50 GLY B N 1
ATOM 3860 C CA . GLY B 1 50 ? 12.008 -22.453 37.75 1 15.17 50 GLY B CA 1
ATOM 3861 C C . GLY B 1 50 ? 12.633 -21.406 38.625 1 15.17 50 GLY B C 1
ATOM 3862 O 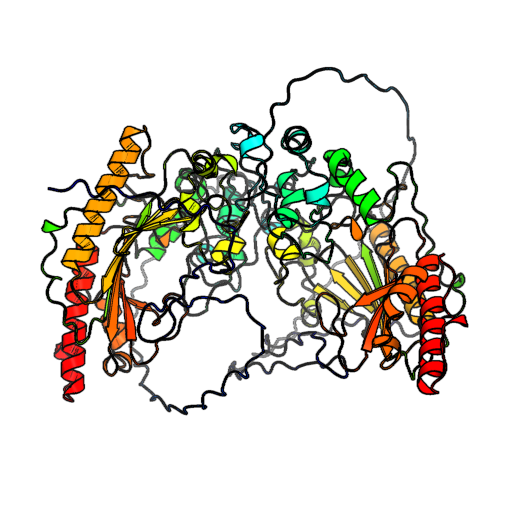O . GLY B 1 50 ? 12.07 -20.312 38.781 1 15.17 50 GLY B O 1
ATOM 3863 N N . THR B 1 51 ? 13.695 -21.609 39.438 1 16.42 51 THR B N 1
ATOM 3864 C CA . THR B 1 51 ? 14.305 -21.094 40.656 1 16.42 51 THR B CA 1
ATOM 3865 C C . THR B 1 51 ? 15.352 -20.031 40.344 1 16.42 51 THR B C 1
ATOM 3867 O O . THR B 1 51 ? 15.68 -19.203 41.188 1 16.42 51 THR B O 1
ATOM 3870 N N . GLY B 1 52 ? 15.914 -19.781 39.031 1 14.86 52 GLY B N 1
ATOM 3871 C CA . GLY B 1 52 ? 17.359 -19.656 39.219 1 14.86 52 GLY B CA 1
ATOM 3872 C C . GLY B 1 52 ? 17.766 -18.266 39.656 1 14.86 52 GLY B C 1
ATOM 3873 O O . GLY B 1 52 ? 16.984 -17.328 39.594 1 14.86 52 GLY B O 1
ATOM 3874 N N . ARG B 1 53 ? 19.281 -17.922 39.531 1 15.47 53 ARG B N 1
ATOM 3875 C CA . ARG B 1 53 ? 20.391 -17.438 40.375 1 15.47 53 ARG B CA 1
ATOM 3876 C C . ARG B 1 53 ? 20.688 -15.977 40.094 1 15.47 53 ARG B C 1
ATOM 3878 O O . ARG B 1 53 ? 20.25 -15.43 39.094 1 15.47 53 ARG B O 1
ATOM 3885 N N . THR B 1 54 ? 21.969 -15.445 40.094 1 15.33 54 THR B N 1
ATOM 3886 C CA . THR B 1 54 ? 22.734 -14.633 41.031 1 15.33 54 THR B CA 1
ATOM 3887 C C . THR B 1 54 ? 23.203 -13.344 40.344 1 15.33 54 THR B C 1
ATOM 3889 O O . THR B 1 54 ? 23.531 -12.367 41.031 1 15.33 54 THR B O 1
ATOM 3892 N N . MET B 1 55 ? 23.188 -13.008 38.938 1 15.65 55 MET B N 1
ATOM 3893 C CA . MET B 1 55 ? 24.469 -12.422 38.562 1 15.65 55 MET B CA 1
ATOM 3894 C C . MET B 1 55 ? 24.484 -10.922 38.844 1 15.65 55 MET B C 1
ATOM 3896 O O . MET B 1 55 ? 23.469 -10.242 38.688 1 15.65 55 MET B O 1
ATOM 3900 N N . GLU B 1 56 ? 25.75 -10.375 39.219 1 15.44 56 GLU B N 1
ATOM 3901 C CA . GLU B 1 56 ? 26.281 -9.234 39.969 1 15.44 56 GLU B CA 1
ATOM 3902 C C . GLU B 1 56 ? 26.422 -8 39.062 1 15.44 56 GLU B C 1
ATOM 3904 O O . GLU B 1 56 ? 26.516 -8.125 37.844 1 15.44 56 GLU B O 1
ATOM 3909 N N . GLY B 1 57 ? 26.594 -6.77 39.562 1 15.05 57 GLY B N 1
ATOM 3910 C CA . GLY B 1 57 ? 26.219 -5.363 39.562 1 15.05 57 GLY B CA 1
ATOM 3911 C C . GLY B 1 57 ? 27.234 -4.48 38.844 1 15.05 57 GLY B C 1
ATOM 3912 O O . GLY B 1 57 ? 27.219 -3.258 39.031 1 15.05 57 GLY B O 1
ATOM 3913 N N . ARG B 1 58 ? 27.969 -4.988 37.625 1 15.75 58 ARG B N 1
ATOM 3914 C CA . ARG B 1 58 ? 29.203 -4.219 37.469 1 15.75 58 ARG B CA 1
ATOM 3915 C C . ARG B 1 58 ? 28.891 -2.764 37.125 1 15.75 58 ARG B C 1
ATOM 3917 O O . ARG B 1 58 ? 27.828 -2.461 36.594 1 15.75 58 ARG B O 1
ATOM 3924 N N . ASN B 1 59 ? 30.062 -1.851 37.062 1 15.18 59 ASN B N 1
ATOM 3925 C CA . ASN B 1 59 ? 30.484 -0.525 37.5 1 15.18 59 ASN B CA 1
ATOM 3926 C C . ASN B 1 59 ? 30.297 0.521 36.406 1 15.18 59 ASN B C 1
ATOM 3928 O O . ASN B 1 59 ? 30.203 0.18 35.219 1 15.18 59 ASN B O 1
ATOM 3932 N N . TRP B 1 60 ? 30.719 1.878 36.531 1 15.62 60 TRP B N 1
ATOM 3933 C CA . TRP B 1 60 ? 30.297 3.271 36.594 1 15.62 60 TRP B CA 1
ATOM 3934 C C . TRP B 1 60 ? 30.844 4.062 35.406 1 15.62 60 TRP B C 1
ATOM 3936 O O . TRP B 1 60 ? 30.812 5.297 35.406 1 15.62 60 TRP B O 1
ATOM 3946 N N . GLY B 1 61 ? 31.188 3.488 34.188 1 16.22 61 GLY B N 1
ATOM 3947 C CA . GLY B 1 61 ? 32.188 4.254 33.469 1 16.22 61 GLY B CA 1
ATOM 3948 C C . GLY B 1 61 ? 31.672 5.566 32.906 1 16.22 61 GLY B C 1
ATOM 3949 O O . GLY B 1 61 ? 30.484 5.68 32.594 1 16.22 61 GLY B O 1
ATOM 3950 N N . ALA B 1 62 ? 32.469 6.77 32.906 1 17.55 62 ALA B N 1
ATOM 3951 C CA . ALA B 1 62 ? 32.375 8.227 32.938 1 17.55 62 ALA B CA 1
ATOM 3952 C C . ALA B 1 62 ? 32.219 8.805 31.547 1 17.55 62 ALA B C 1
ATOM 3954 O O . ALA B 1 62 ? 32.969 8.469 30.641 1 17.55 62 ALA B O 1
ATOM 3955 N N . ASP B 1 63 ? 31.125 9.547 31.125 1 16.8 63 ASP B N 1
ATOM 3956 C CA . ASP B 1 63 ? 30.359 9.969 29.953 1 16.8 63 ASP B CA 1
ATOM 3957 C C . ASP B 1 63 ? 30.953 11.234 29.328 1 16.8 63 ASP B C 1
ATOM 3959 O O . ASP B 1 63 ? 30.359 11.828 28.438 1 16.8 63 ASP B O 1
ATOM 3963 N N . LYS B 1 64 ? 32.219 11.625 29.25 1 18.47 64 LYS B N 1
ATOM 3964 C CA . LYS B 1 64 ? 32.219 13.078 29.109 1 18.47 64 LYS B CA 1
ATOM 3965 C C . LYS B 1 64 ? 31.828 13.5 27.703 1 18.47 64 LYS B C 1
ATOM 3967 O O . LYS B 1 64 ? 32.375 13.008 26.719 1 18.47 64 LYS B O 1
ATOM 3972 N N . PRO B 1 65 ? 30.766 14.352 27.344 1 17.81 65 PRO B N 1
ATOM 3973 C CA . PRO B 1 65 ? 29.984 14.602 26.125 1 17.81 65 PRO B CA 1
ATOM 3974 C C . PRO B 1 65 ? 30.625 15.664 25.219 1 17.81 65 PRO B C 1
ATOM 3976 O O . PRO B 1 65 ? 30.031 16.031 24.203 1 17.81 65 PRO B O 1
ATOM 3979 N N . GLU B 1 66 ? 31.828 15.812 24.984 1 17.17 66 GLU B N 1
ATOM 3980 C CA . GLU B 1 66 ? 32.125 17.172 24.547 1 17.17 66 GLU B CA 1
ATOM 3981 C C . GLU B 1 66 ? 31.562 17.422 23.141 1 17.17 66 GLU B C 1
ATOM 3983 O O . GLU B 1 66 ? 31.766 16.625 22.234 1 17.17 66 GLU B O 1
ATOM 3988 N N . ARG B 1 67 ? 30.688 18.453 22.938 1 15.99 67 ARG B N 1
ATOM 3989 C CA . ARG B 1 67 ? 29.656 18.75 21.922 1 15.99 67 ARG B CA 1
ATOM 3990 C C . ARG B 1 67 ? 30.297 19.172 20.609 1 15.99 67 ARG B C 1
ATOM 3992 O O . ARG B 1 67 ? 29.953 18.641 19.547 1 15.99 67 ARG B O 1
ATOM 3999 N N . PRO B 1 68 ? 30.828 20.547 20.406 1 16.47 68 PRO B N 1
ATOM 4000 C CA . PRO B 1 68 ? 29.938 21.469 19.688 1 16.47 68 PRO B CA 1
ATOM 4001 C C . PRO B 1 68 ? 30.312 21.625 18.219 1 16.47 68 PRO B C 1
ATOM 4003 O O . PRO B 1 68 ? 29.438 21.75 17.359 1 16.47 68 PRO B O 1
ATOM 4006 N N . GLU B 1 69 ? 31.594 21.672 17.672 1 17.75 69 GLU B N 1
ATOM 4007 C CA . GLU B 1 69 ? 31.875 22.875 16.906 1 17.75 69 GLU B CA 1
ATOM 4008 C C . GLU B 1 69 ? 31.438 22.719 15.453 1 17.75 69 GLU B C 1
ATOM 4010 O O . GLU B 1 69 ? 31.781 21.719 14.805 1 17.75 69 GLU B O 1
ATOM 4015 N N . VAL B 1 70 ? 30.438 23.469 14.875 1 18.66 70 VAL B N 1
ATOM 4016 C CA . VAL B 1 70 ? 29.547 23.453 13.719 1 18.66 70 VAL B CA 1
ATOM 4017 C C . VAL B 1 70 ? 30.266 24 12.5 1 18.66 70 VAL B C 1
ATOM 4019 O O . VAL B 1 70 ? 29.641 24.281 11.477 1 18.66 70 VAL B O 1
ATOM 4022 N N . PRO B 1 71 ? 31.547 23.688 12.227 1 16.28 71 PRO B N 1
ATOM 4023 C CA . PRO B 1 71 ? 32.062 24.781 11.398 1 16.28 71 PRO B CA 1
ATOM 4024 C C . PRO B 1 71 ? 31.312 24.922 10.078 1 16.28 71 PRO B C 1
ATOM 4026 O O . PRO B 1 71 ? 30.562 24.031 9.695 1 16.28 71 PRO B O 1
ATOM 4029 N N . SER B 1 72 ? 32.062 25.547 8.93 1 16.83 72 SER B N 1
ATOM 4030 C CA . SER B 1 72 ? 32.125 26.625 7.949 1 16.83 72 SER B CA 1
ATOM 4031 C C . SER B 1 72 ? 31.516 26.203 6.613 1 16.83 72 SER B C 1
ATOM 4033 O O . SER B 1 72 ? 31.344 25 6.359 1 16.83 72 SER B O 1
ATOM 4035 N N . GLY B 1 73 ? 31.797 26.938 5.395 1 16.56 73 GLY B N 1
ATOM 4036 C CA . GLY B 1 73 ? 31.25 27.766 4.332 1 16.56 73 GLY B CA 1
ATOM 4037 C C . GLY B 1 73 ? 31 27 3.047 1 16.56 73 GLY B C 1
ATOM 4038 O O . GLY B 1 73 ? 29.906 27.062 2.49 1 16.56 73 GLY B O 1
ATOM 4039 N N . SER B 1 74 ? 32 26.797 2.184 1 17.28 74 SER B N 1
ATOM 4040 C CA . SER B 1 74 ? 32.094 27.344 0.836 1 17.28 74 SER B CA 1
ATOM 4041 C C . SER B 1 74 ? 31.516 26.391 -0.196 1 17.28 74 SER B C 1
ATOM 4043 O O . SER B 1 74 ? 31.688 25.188 -0.1 1 17.28 74 SER B O 1
ATOM 4045 N N . ARG B 1 75 ? 30.531 26.984 -1.012 1 17.77 75 ARG B N 1
ATOM 4046 C CA . ARG B 1 75 ? 29.547 26.516 -1.987 1 17.77 75 ARG B CA 1
ATOM 4047 C C . ARG B 1 75 ? 30.234 25.922 -3.213 1 17.77 75 ARG B C 1
ATOM 4049 O O . ARG B 1 75 ? 30.844 26.641 -4.008 1 17.77 75 ARG B O 1
ATOM 4056 N N . ALA B 1 76 ? 30.938 24.812 -3.145 1 16.47 76 ALA B N 1
ATOM 4057 C CA . ALA B 1 76 ? 31.594 24.406 -4.375 1 16.47 76 ALA B CA 1
ATOM 4058 C C . ALA B 1 76 ? 30.578 24.172 -5.492 1 16.47 76 ALA B C 1
ATOM 4060 O O . ALA B 1 76 ? 29.5 23.625 -5.254 1 16.47 76 ALA B O 1
ATOM 4061 N N . SER B 1 77 ? 30.625 24.875 -6.562 1 17.94 77 SER B N 1
ATOM 4062 C CA . SER B 1 77 ? 29.969 25.109 -7.844 1 17.94 77 SER B CA 1
ATOM 4063 C C . SER B 1 77 ? 29.844 23.828 -8.648 1 17.94 77 SER B C 1
ATOM 4065 O O . SER B 1 77 ? 30.609 23.578 -9.578 1 17.94 77 SER B O 1
ATOM 4067 N N . VAL B 1 78 ? 29.141 22.828 -8.117 1 16.92 78 VAL B N 1
ATOM 4068 C CA . VAL B 1 78 ? 29.312 21.547 -8.789 1 16.92 78 VAL B CA 1
ATOM 4069 C C . VAL B 1 78 ? 28.609 21.562 -10.141 1 16.92 78 VAL B C 1
ATOM 4071 O O . VAL B 1 78 ? 27.406 21.828 -10.219 1 16.92 78 VAL B O 1
ATOM 4074 N N . SER B 1 79 ? 29.266 21.781 -11.203 1 16.59 79 SER B N 1
ATOM 4075 C CA . SER B 1 79 ? 28.984 21.922 -12.633 1 16.59 79 SER B CA 1
ATOM 4076 C C . SER B 1 79 ? 28.125 20.766 -13.141 1 16.59 79 SER B C 1
ATOM 4078 O O . SER B 1 79 ? 27.094 21 -13.781 1 16.59 79 SER B O 1
ATOM 4080 N N . ARG B 1 80 ? 28.766 19.641 -13.641 1 17.72 80 ARG B N 1
ATOM 4081 C CA . ARG B 1 80 ? 28.672 19.219 -15.039 1 17.72 80 ARG B CA 1
ATOM 4082 C C . ARG B 1 80 ? 27.391 18.422 -15.281 1 17.72 80 ARG B C 1
ATOM 4084 O O . ARG B 1 80 ? 26.641 18.719 -16.219 1 17.72 80 ARG B O 1
ATOM 4091 N N . SER B 1 81 ? 27.266 16.969 -14.828 1 15.89 81 SER B N 1
ATOM 4092 C CA . SER B 1 81 ? 27.281 16 -15.914 1 15.89 81 SER B CA 1
ATOM 4093 C C . SER B 1 81 ? 25.859 15.633 -16.344 1 15.89 81 SER B C 1
ATOM 4095 O O . SER B 1 81 ? 24.891 15.961 -15.664 1 15.89 81 SER B O 1
ATOM 4097 N N . GLU B 1 82 ? 25.547 14.305 -16.812 1 16.39 82 GLU B N 1
ATOM 4098 C CA . GLU B 1 82 ? 25.094 13.539 -17.969 1 16.39 82 GLU B CA 1
ATOM 4099 C C . GLU B 1 82 ? 23.688 12.992 -17.766 1 16.39 82 GLU B C 1
ATOM 4101 O O . GLU B 1 82 ? 23.047 12.523 -18.703 1 16.39 82 GLU B O 1
ATOM 4106 N N . ALA B 1 83 ? 22.891 13.125 -16.453 1 16.27 83 ALA B N 1
ATOM 4107 C CA . ALA B 1 83 ? 22.297 11.812 -16.188 1 16.27 83 ALA B CA 1
ATOM 4108 C C . ALA B 1 83 ? 20.984 11.633 -16.953 1 16.27 83 ALA B C 1
ATOM 4110 O O . ALA B 1 83 ? 20.203 12.578 -17.078 1 16.27 83 ALA B O 1
ATOM 4111 N N . GLY B 1 84 ? 20.672 10.578 -17.625 1 17.73 84 GLY B N 1
ATOM 4112 C CA . GLY B 1 84 ? 19.922 9.883 -18.656 1 17.73 84 GLY B CA 1
ATOM 4113 C C . GLY B 1 84 ? 18.547 9.438 -18.203 1 17.73 84 GLY B C 1
ATOM 4114 O O . GLY B 1 84 ? 17.797 8.852 -18.984 1 17.73 84 GLY B O 1
ATOM 4115 N N . ARG B 1 85 ? 17.953 9.633 -16.609 1 17.67 85 ARG B N 1
ATOM 4116 C CA . ARG B 1 85 ? 17.234 8.461 -16.125 1 17.67 85 ARG B CA 1
ATOM 4117 C C . ARG B 1 85 ? 15.789 8.469 -16.594 1 17.67 85 ARG B C 1
ATOM 4119 O O . ARG B 1 85 ? 15.258 9.516 -16.969 1 17.67 85 ARG B O 1
ATOM 4126 N N . ALA B 1 86 ? 14.914 7.352 -15.906 1 20.3 86 ALA B N 1
ATOM 4127 C CA . ALA B 1 86 ? 14.219 6.074 -16.031 1 20.3 86 ALA B CA 1
ATOM 4128 C C . ALA B 1 86 ? 12.789 6.172 -15.5 1 20.3 86 ALA B C 1
ATOM 4130 O O . ALA B 1 86 ? 12.57 6.07 -14.289 1 20.3 86 ALA B O 1
ATOM 4131 N N . ARG B 1 87 ? 11.664 6.93 -15.734 1 19.61 87 ARG B N 1
ATOM 4132 C CA . ARG B 1 87 ? 10.664 7.406 -14.773 1 19.61 87 ARG B CA 1
ATOM 4133 C C . ARG B 1 87 ? 9.508 6.426 -14.656 1 19.61 87 ARG B C 1
ATOM 4135 O O . ARG B 1 87 ? 8.398 6.707 -15.117 1 19.61 87 ARG B O 1
ATOM 4142 N N . ARG B 1 88 ? 9.5 4.906 -14.391 1 21.34 88 ARG B N 1
ATOM 4143 C CA . ARG B 1 88 ? 8.516 3.912 -14.812 1 21.34 88 ARG B CA 1
ATOM 4144 C C . ARG B 1 88 ? 7.492 3.658 -13.711 1 21.34 88 ARG B C 1
ATOM 4146 O O . ARG B 1 88 ? 7.844 3.182 -12.633 1 21.34 88 ARG B O 1
ATOM 4153 N N . ARG B 1 89 ? 6.406 4.035 -13.234 1 19.8 89 ARG B N 1
ATOM 4154 C CA . ARG B 1 89 ? 5.746 4.379 -11.984 1 19.8 89 ARG B CA 1
ATOM 4155 C C . ARG B 1 89 ? 5.172 3.137 -11.312 1 19.8 89 ARG B C 1
ATOM 4157 O O . ARG B 1 89 ? 5.16 3.039 -10.078 1 19.8 89 ARG B O 1
ATOM 4164 N N . GLN B 1 90 ? 4.152 1.982 -11.992 1 22.09 90 GLN B N 1
ATOM 4165 C CA . GLN B 1 90 ? 3.162 1.39 -12.883 1 22.09 90 GLN B CA 1
ATOM 4166 C C . GLN B 1 90 ? 3.527 -0.05 -13.234 1 22.09 90 GLN B C 1
ATOM 4168 O O . GLN B 1 90 ? 2.668 -0.832 -13.648 1 22.09 90 GLN B O 1
ATOM 4173 N N . PRO B 1 91 ? 3.805 -1.318 -13.523 1 27.44 91 PRO B N 1
ATOM 4174 C CA . PRO B 1 91 ? 3.877 -2.607 -12.828 1 27.44 91 PRO B CA 1
ATOM 4175 C C . PRO B 1 91 ? 4.512 -2.502 -11.445 1 27.44 91 PRO B C 1
ATOM 4177 O O . PRO B 1 91 ? 5.215 -1.528 -11.156 1 27.44 91 PRO B O 1
ATOM 4180 N N . PHE B 1 92 ? 4.023 -3.078 -10.195 1 28.55 92 PHE B N 1
ATOM 4181 C CA . PHE B 1 92 ? 4.758 -2.846 -8.961 1 28.55 92 PHE B CA 1
ATOM 4182 C C . PHE B 1 92 ? 6.238 -2.621 -9.242 1 28.55 92 PHE B C 1
ATOM 4184 O O . PHE B 1 92 ? 6.895 -3.465 -9.859 1 28.55 92 PHE B O 1
ATOM 4191 N N . SER B 1 93 ? 6.547 -1.674 -9.648 1 33.62 93 SER B N 1
ATOM 4192 C CA . SER B 1 93 ? 7.801 -1.293 -10.281 1 33.62 93 SER B CA 1
ATOM 4193 C C . SER B 1 93 ? 8.992 -1.592 -9.375 1 33.62 93 SER B C 1
ATOM 4195 O O . SER B 1 93 ? 9.07 -1.084 -8.25 1 33.62 93 SER B O 1
ATOM 4197 N N . ASN B 1 94 ? 8.984 -2.895 -8.82 1 44.56 94 ASN B N 1
ATOM 4198 C CA . ASN B 1 94 ? 10.258 -2.887 -8.117 1 44.56 94 ASN B CA 1
ATOM 4199 C C . ASN B 1 94 ? 11.281 -1.996 -8.812 1 44.56 94 ASN B C 1
ATOM 4201 O O . ASN B 1 94 ? 11.688 -2.277 -9.945 1 44.56 94 ASN B O 1
ATOM 4205 N N . SER B 1 95 ? 10.789 -0.662 -8.664 1 58.69 95 SER B N 1
ATOM 4206 C CA . SER B 1 95 ? 11.57 0.485 -9.125 1 58.69 95 SER B CA 1
ATOM 4207 C C . SER B 1 95 ? 13.07 0.228 -8.984 1 58.69 95 SER B C 1
ATOM 4209 O O . SER B 1 95 ? 13.883 1.021 -9.453 1 58.69 95 SER B O 1
ATOM 4211 N N . HIS B 1 96 ? 13.031 -1.057 -8.539 1 79.62 96 HIS B N 1
ATOM 4212 C CA . HIS B 1 96 ? 14.461 -1.243 -8.328 1 79.62 96 HIS B CA 1
ATOM 4213 C C . HIS B 1 96 ? 15.078 -2.094 -9.43 1 79.62 96 HIS B C 1
ATOM 4215 O O . HIS B 1 96 ? 16.188 -2.623 -9.273 1 79.62 96 HIS B O 1
ATOM 4221 N N . ASN B 1 97 ? 14.195 -2.191 -10.484 1 82.38 97 ASN B N 1
ATOM 4222 C CA . ASN B 1 97 ? 14.742 -2.812 -11.688 1 82.38 97 ASN B CA 1
ATOM 4223 C C . ASN B 1 97 ? 15.922 -2.014 -12.242 1 82.38 97 ASN B C 1
ATOM 4225 O O . ASN B 1 97 ? 15.75 -0.874 -12.68 1 82.38 97 ASN B O 1
ATOM 4229 N N . THR B 1 98 ? 17.078 -2.59 -12.203 1 86 98 THR B N 1
ATOM 4230 C CA . THR B 1 98 ? 18.297 -1.88 -12.594 1 86 98 THR B CA 1
ATOM 4231 C C . THR B 1 98 ? 18.328 -1.656 -14.102 1 86 98 THR B C 1
ATOM 4233 O O . THR B 1 98 ? 19.172 -0.906 -14.609 1 86 98 THR B O 1
ATOM 4236 N N . LEU B 1 99 ? 17.344 -2.266 -14.781 1 88.31 99 LEU B N 1
ATOM 4237 C CA . LEU B 1 99 ? 17.328 -2.143 -16.234 1 88.31 99 LEU B CA 1
ATOM 4238 C C . LEU B 1 99 ? 16.375 -1.034 -16.672 1 88.31 99 LEU B C 1
ATOM 4240 O O . LEU B 1 99 ? 16.312 -0.693 -17.859 1 88.31 99 LEU B O 1
ATOM 4244 N N . LYS B 1 100 ? 15.727 -0.427 -15.766 1 89 100 LYS B N 1
ATOM 4245 C CA . LYS B 1 100 ? 14.695 0.548 -16.109 1 89 100 LYS B CA 1
ATOM 4246 C C . LYS B 1 100 ? 15.289 1.731 -16.859 1 89 100 LYS B C 1
ATOM 4248 O O . LYS B 1 100 ? 14.633 2.301 -17.75 1 89 100 LYS B O 1
ATOM 4253 N N . LEU B 1 101 ? 16.516 2.061 -16.547 1 89.44 101 LEU B N 1
ATOM 4254 C CA . LEU B 1 101 ? 17.141 3.23 -17.156 1 89.44 101 LEU B CA 1
ATOM 4255 C C . LEU B 1 101 ? 17.531 2.949 -18.609 1 89.44 101 LEU B C 1
ATOM 4257 O O . LEU B 1 101 ? 17.859 3.873 -19.359 1 89.44 101 LEU B O 1
ATOM 4261 N N . ARG B 1 102 ? 17.422 1.699 -18.984 1 88.81 102 ARG B N 1
ATOM 4262 C CA . ARG B 1 102 ? 17.672 1.349 -20.375 1 88.81 102 ARG B CA 1
ATOM 4263 C C . ARG B 1 102 ? 16.484 1.744 -21.25 1 88.81 102 ARG B C 1
ATOM 4265 O O . ARG B 1 102 ? 16.594 1.795 -22.469 1 88.81 102 ARG B O 1
ATOM 4272 N N . PHE B 1 103 ? 15.375 2.049 -20.656 1 89.12 103 PHE B N 1
ATOM 4273 C CA . PHE B 1 103 ? 14.188 2.471 -21.375 1 89.12 103 PHE B CA 1
ATOM 4274 C C . PHE B 1 103 ? 14.031 3.986 -21.344 1 89.12 103 PHE B C 1
ATOM 4276 O O . PHE B 1 103 ? 14.43 4.633 -20.375 1 89.12 103 PHE B O 1
ATOM 4283 N N . PRO B 1 104 ? 13.531 4.504 -22.438 1 91.25 104 PRO B N 1
ATOM 4284 C CA . PRO B 1 104 ? 13.266 5.945 -22.422 1 91.25 104 PRO B CA 1
ATOM 4285 C C . PRO B 1 104 ? 12.352 6.363 -21.281 1 91.25 104 PRO B C 1
ATOM 4287 O O . PRO B 1 104 ? 11.461 5.609 -20.891 1 91.25 104 PRO B O 1
ATOM 4290 N N . ALA B 1 105 ? 12.641 7.559 -20.766 1 93.19 105 ALA B N 1
ATOM 4291 C CA . ALA B 1 105 ? 11.867 8.078 -19.656 1 93.19 105 ALA B CA 1
ATOM 4292 C C . ALA B 1 105 ? 10.375 8.094 -19.969 1 93.19 105 ALA B C 1
ATOM 4294 O O . ALA B 1 105 ? 9.539 7.848 -19.109 1 93.19 105 ALA B O 1
ATOM 4295 N N . GLU B 1 106 ? 10.016 8.375 -21.172 1 92.38 106 GLU B N 1
ATOM 4296 C CA . GLU B 1 106 ? 8.617 8.469 -21.594 1 92.38 106 GLU B CA 1
ATOM 4297 C C . GLU B 1 106 ? 7.91 7.121 -21.453 1 92.38 106 GLU B C 1
ATOM 4299 O O . GLU B 1 106 ? 6.711 7.078 -21.172 1 92.38 106 GLU B O 1
ATOM 4304 N N . ASP B 1 107 ? 8.68 6.078 -21.625 1 90.75 107 ASP B N 1
ATOM 4305 C CA . ASP B 1 107 ? 8.109 4.742 -21.531 1 90.75 107 ASP B CA 1
ATOM 4306 C C . ASP B 1 107 ? 7.969 4.312 -20.062 1 90.75 107 ASP B C 1
ATOM 4308 O O . ASP B 1 107 ? 7.148 3.451 -19.75 1 90.75 107 ASP B O 1
ATOM 4312 N N . GLU B 1 108 ? 8.82 4.961 -19.328 1 92.44 108 GLU B N 1
ATOM 4313 C CA . GLU B 1 108 ? 8.828 4.629 -17.906 1 92.44 108 GLU B CA 1
ATOM 4314 C C . GLU B 1 108 ? 7.836 5.496 -17.141 1 92.44 108 GLU B C 1
ATOM 4316 O O . GLU B 1 108 ? 7.48 5.18 -16 1 92.44 108 GLU B O 1
ATOM 4321 N N . PHE B 1 109 ? 7.422 6.543 -17.734 1 94.62 109 PHE B N 1
ATOM 4322 C CA . PHE B 1 109 ? 6.492 7.461 -17.078 1 94.62 109 PHE B CA 1
ATOM 4323 C C . PHE B 1 109 ? 5.117 6.82 -16.938 1 94.62 109 PHE B C 1
ATOM 4325 O O . PHE B 1 109 ? 4.559 6.301 -17.906 1 94.62 109 PHE B O 1
ATOM 4332 N N . PRO B 1 110 ? 4.602 6.812 -15.656 1 94.19 110 PRO B N 1
ATOM 4333 C CA . PRO B 1 110 ? 3.283 6.203 -15.484 1 94.19 110 PRO B CA 1
ATOM 4334 C C . PRO B 1 110 ? 2.168 7.016 -16.141 1 94.19 110 PRO B C 1
ATOM 4336 O O . PRO B 1 110 ? 2.287 8.234 -16.266 1 94.19 110 PRO B O 1
ATOM 4339 N N . ASP B 1 111 ? 1.057 6.305 -16.578 1 91.06 111 ASP B N 1
ATOM 4340 C CA . ASP B 1 111 ? -0.126 7.004 -17.062 1 91.06 111 ASP B CA 1
ATOM 4341 C C . ASP B 1 111 ? -0.929 7.609 -15.922 1 91.06 111 ASP B C 1
ATOM 4343 O O . ASP B 1 111 ? -1.544 6.883 -15.133 1 91.06 111 ASP B O 1
ATOM 4347 N N . LEU B 1 112 ? -0.931 8.93 -15.867 1 94.62 112 LEU B N 1
ATOM 4348 C CA . LEU B 1 112 ? -1.589 9.633 -14.773 1 94.62 112 LEU B CA 1
ATOM 4349 C C . LEU B 1 112 ? -2.789 10.43 -15.281 1 94.62 112 LEU B C 1
ATOM 4351 O O . LEU B 1 112 ? -3.311 11.297 -14.578 1 94.62 112 LEU B O 1
ATOM 4355 N N . SER B 1 113 ? -3.264 10.156 -16.422 1 91.69 113 SER B N 1
ATOM 4356 C CA . SER B 1 113 ? -4.281 10.953 -17.094 1 91.69 113 SER B CA 1
ATOM 4357 C C . SER B 1 113 ? -5.609 10.898 -16.344 1 91.69 113 SER B C 1
ATOM 4359 O O . SER B 1 113 ? -6.418 11.828 -16.422 1 91.69 113 SER B O 1
ATOM 4361 N N . SER B 1 114 ? -5.855 9.812 -15.594 1 90.56 114 SER B N 1
ATOM 4362 C CA . SER B 1 114 ? -7.125 9.656 -14.898 1 90.56 114 SER B CA 1
ATOM 4363 C C . SER B 1 114 ? -6.949 9.828 -13.391 1 90.56 114 SER B C 1
ATOM 4365 O O . SER B 1 114 ? -7.832 9.461 -12.609 1 90.56 114 SER B O 1
ATOM 4367 N N . HIS B 1 115 ? -5.852 10.359 -13.031 1 94.25 115 HIS B N 1
ATOM 4368 C CA . HIS B 1 115 ? -5.531 10.438 -11.609 1 94.25 115 HIS B CA 1
ATOM 4369 C C . HIS B 1 115 ? -5.879 11.812 -11.047 1 94.25 115 HIS B C 1
ATOM 4371 O O . HIS B 1 115 ? -5.684 12.828 -11.711 1 94.25 115 HIS B O 1
ATOM 4377 N N . ASN B 1 116 ? -6.453 11.781 -9.867 1 94.94 116 ASN B N 1
ATOM 4378 C CA . ASN B 1 116 ? -6.742 13 -9.125 1 94.94 116 ASN B CA 1
ATOM 4379 C C . ASN B 1 116 ? -6.074 12.992 -7.75 1 94.94 116 ASN B C 1
ATOM 4381 O O . ASN B 1 116 ? -6.727 12.727 -6.738 1 94.94 116 ASN B O 1
ATOM 4385 N N . ASN B 1 117 ? -4.859 13.383 -7.637 1 95.81 117 ASN B N 1
ATOM 4386 C CA . ASN B 1 117 ? -4.066 13.562 -6.426 1 95.81 117 ASN B CA 1
ATOM 4387 C C . ASN B 1 117 ? -2.951 14.578 -6.629 1 95.81 117 ASN B C 1
ATOM 4389 O O . ASN B 1 117 ? -2.65 14.961 -7.762 1 95.81 117 ASN B O 1
ATOM 4393 N N . HIS B 1 118 ? -2.381 15.086 -5.57 1 97.75 118 HIS B N 1
ATOM 4394 C CA . HIS B 1 118 ? -1.394 16.156 -5.645 1 97.75 118 HIS B CA 1
ATOM 4395 C C . HIS B 1 118 ? -0.16 15.711 -6.426 1 97.75 118 HIS B C 1
ATOM 4397 O O . HIS B 1 118 ? 0.415 16.5 -7.184 1 97.75 118 HIS B O 1
ATOM 4403 N N . MET B 1 119 ? 0.266 14.492 -6.23 1 98.31 119 MET B N 1
ATOM 4404 C CA . MET B 1 119 ? 1.438 13.977 -6.934 1 98.31 119 MET B CA 1
ATOM 4405 C C . MET B 1 119 ? 1.221 13.992 -8.445 1 98.31 119 MET B C 1
ATOM 4407 O O . MET B 1 119 ? 2.078 14.469 -9.188 1 98.31 119 MET B O 1
ATOM 4411 N N . ALA B 1 120 ? 0.067 13.508 -8.898 1 97.81 120 ALA B N 1
ATOM 4412 C CA . ALA B 1 120 ? -0.24 13.453 -10.328 1 97.81 120 ALA B CA 1
ATOM 4413 C C . ALA B 1 120 ? -0.304 14.852 -10.93 1 97.81 120 ALA B C 1
ATOM 4415 O O . ALA B 1 120 ? 0.027 15.047 -12.102 1 97.81 120 ALA B O 1
ATOM 4416 N N . LYS B 1 121 ? -0.664 15.852 -10.141 1 97.38 121 LYS B N 1
ATOM 4417 C CA . LYS B 1 121 ? -0.747 17.234 -10.609 1 97.38 121 LYS B CA 1
ATOM 4418 C C . LYS B 1 121 ? 0.643 17.828 -10.797 1 97.38 121 LYS B C 1
ATOM 4420 O O . LYS B 1 121 ? 0.841 18.703 -11.648 1 97.38 121 LYS B O 1
ATOM 4425 N N . VAL B 1 122 ? 1.569 17.359 -10.062 1 98.44 122 VAL B N 1
ATOM 4426 C CA . VAL B 1 122 ? 2.887 17.984 -10.031 1 98.44 122 VAL B CA 1
ATOM 4427 C C . VAL B 1 122 ? 3.838 17.234 -10.961 1 98.44 122 VAL B C 1
ATOM 4429 O O . VAL B 1 122 ? 4.695 17.828 -11.609 1 98.44 122 VAL B O 1
ATOM 4432 N N . LEU B 1 123 ? 3.74 15.93 -11.008 1 98.62 123 LEU B N 1
ATOM 4433 C CA . LEU B 1 123 ? 4.707 15.109 -11.719 1 98.62 123 LEU B CA 1
ATOM 4434 C C . LEU B 1 123 ? 4.504 15.211 -13.227 1 98.62 123 LEU B C 1
ATOM 4436 O O . LEU B 1 123 ? 3.484 14.758 -13.75 1 98.62 123 LEU B O 1
ATOM 4440 N N . THR B 1 124 ? 5.426 15.781 -13.875 1 98.19 124 THR B N 1
ATOM 4441 C CA . THR B 1 124 ? 5.457 15.852 -15.336 1 98.19 124 THR B CA 1
ATOM 4442 C C . THR B 1 124 ? 6.48 14.875 -15.898 1 98.19 124 THR B C 1
ATOM 4444 O O . THR B 1 124 ? 7.363 14.406 -15.18 1 98.19 124 THR B O 1
ATOM 4447 N N . PRO B 1 125 ? 6.309 14.508 -17.172 1 97.19 125 PRO B N 1
ATOM 4448 C CA . PRO B 1 125 ? 7.324 13.656 -17.781 1 97.19 125 PRO B CA 1
ATOM 4449 C C . PRO B 1 125 ? 8.734 14.219 -17.641 1 97.19 125 PRO B C 1
ATOM 4451 O O . PRO B 1 125 ? 9.688 13.461 -17.438 1 97.19 125 PRO B O 1
ATOM 4454 N N . GLU B 1 126 ? 8.914 15.492 -17.734 1 98.06 126 GLU B N 1
ATOM 4455 C CA . GLU B 1 126 ? 10.219 16.141 -17.609 1 98.06 126 GLU B CA 1
ATOM 4456 C C . GLU B 1 126 ? 10.766 16 -16.203 1 98.06 126 GLU B C 1
ATOM 4458 O O . GLU B 1 126 ? 11.945 15.672 -16.016 1 98.06 126 GLU B O 1
ATOM 4463 N N . LEU B 1 127 ? 9.875 16.281 -15.258 1 98.56 127 LEU B N 1
ATOM 4464 C CA . LEU B 1 127 ? 10.297 16.141 -13.875 1 98.56 127 LEU B CA 1
ATOM 4465 C C . LEU B 1 127 ? 10.656 14.695 -13.555 1 98.56 127 LEU B C 1
ATOM 4467 O O . LEU B 1 127 ? 11.633 14.43 -12.852 1 98.56 127 LEU B O 1
ATOM 4471 N N . TYR B 1 128 ? 9.828 13.805 -14.055 1 97.88 128 TYR B N 1
ATOM 4472 C CA . TYR B 1 128 ? 10.102 12.383 -13.883 1 97.88 128 TYR B CA 1
ATOM 4473 C C . TYR B 1 128 ? 11.477 12.023 -14.445 1 97.88 128 TYR B C 1
ATOM 4475 O O . TYR B 1 128 ? 12.25 11.32 -13.797 1 97.88 128 TYR B O 1
ATOM 4483 N N . ALA B 1 129 ? 11.789 12.383 -15.633 1 97.44 129 ALA B N 1
ATOM 4484 C CA . ALA B 1 129 ? 13.07 12.102 -16.281 1 97.44 129 ALA B CA 1
ATOM 4485 C C . ALA B 1 129 ? 14.234 12.633 -15.461 1 97.44 129 ALA B C 1
ATOM 4487 O O . ALA B 1 129 ? 15.289 12 -15.391 1 97.44 129 ALA B O 1
ATOM 4488 N N . GLU B 1 130 ? 14.023 13.703 -14.828 1 97.62 130 GLU B N 1
ATOM 4489 C CA . GLU B 1 130 ? 15.062 14.328 -14.016 1 97.62 130 GLU B CA 1
ATOM 4490 C C . GLU B 1 130 ? 15.312 13.547 -12.734 1 97.62 130 GLU B C 1
ATOM 4492 O O . GLU B 1 130 ? 16.453 13.406 -12.289 1 97.62 130 GLU B O 1
ATOM 4497 N N . LEU B 1 131 ? 14.227 12.992 -12.188 1 98.06 131 LEU B N 1
ATOM 4498 C CA . LEU B 1 131 ? 14.32 12.469 -10.836 1 98.06 131 LEU B CA 1
ATOM 4499 C C . LEU B 1 131 ? 14.43 10.945 -10.852 1 98.06 131 LEU B C 1
ATOM 4501 O O . LEU B 1 131 ? 14.812 10.336 -9.852 1 98.06 131 LEU B O 1
ATOM 4505 N N . ARG B 1 132 ? 14.094 10.266 -11.93 1 95.44 132 ARG B N 1
ATOM 4506 C CA . ARG B 1 132 ? 13.898 8.82 -11.984 1 95.44 132 ARG B CA 1
ATOM 4507 C C . ARG B 1 132 ? 15.188 8.078 -11.648 1 95.44 132 ARG B C 1
ATOM 4509 O O . ARG B 1 132 ? 15.148 6.922 -11.219 1 95.44 132 ARG B O 1
ATOM 4516 N N . ALA B 1 133 ? 16.344 8.711 -11.812 1 94.44 133 ALA B N 1
ATOM 4517 C CA . ALA B 1 133 ? 17.625 8.039 -11.57 1 94.44 133 ALA B CA 1
ATOM 4518 C C . ALA B 1 133 ? 18.109 8.289 -10.141 1 94.44 133 ALA B C 1
ATOM 4520 O O . ALA B 1 133 ? 19.094 7.691 -9.703 1 94.44 133 ALA B O 1
ATOM 4521 N N . LYS B 1 134 ? 17.469 9.172 -9.422 1 95.44 134 LYS B N 1
ATOM 4522 C CA . LYS B 1 134 ? 17.891 9.516 -8.07 1 95.44 134 LYS B CA 1
ATOM 4523 C C . LYS B 1 134 ? 17.391 8.477 -7.059 1 95.44 134 LYS B C 1
ATOM 4525 O O . LYS B 1 134 ? 16.375 7.824 -7.281 1 95.44 134 LYS B O 1
ATOM 4530 N N . SER B 1 135 ? 18.109 8.312 -6.055 1 95.38 135 SER B N 1
ATOM 4531 C CA . SER B 1 135 ? 17.75 7.504 -4.895 1 95.38 135 SER B CA 1
ATOM 4532 C C . SER B 1 135 ? 18.312 8.094 -3.609 1 95.38 135 SER B C 1
ATOM 4534 O O . SER B 1 135 ? 19.328 8.797 -3.639 1 95.38 135 SER B O 1
ATOM 4536 N N . THR B 1 136 ? 17.656 7.883 -2.574 1 97.06 136 THR B N 1
ATOM 4537 C CA . THR B 1 136 ? 18.188 8.289 -1.279 1 97.06 136 THR B CA 1
ATOM 4538 C C . THR B 1 136 ? 19.344 7.387 -0.872 1 97.06 136 THR B C 1
ATOM 4540 O O . THR B 1 136 ? 19.594 6.352 -1.494 1 97.06 136 THR B O 1
ATOM 4543 N N . PRO B 1 137 ? 20.125 7.832 0.193 1 93.75 137 PRO B N 1
ATOM 4544 C CA . PRO B 1 137 ? 21.219 6.988 0.655 1 93.75 137 PRO B CA 1
ATOM 4545 C C . PRO B 1 137 ? 20.766 5.582 1.045 1 93.75 137 PRO B C 1
ATOM 4547 O O . PRO B 1 137 ? 21.531 4.625 0.919 1 93.75 137 PRO B O 1
ATOM 4550 N N . SER B 1 138 ? 19.516 5.414 1.439 1 93.88 138 SER B N 1
ATOM 4551 C CA . SER B 1 138 ? 18.984 4.102 1.818 1 93.88 138 SER B CA 1
ATOM 4552 C C . SER B 1 138 ? 18.453 3.346 0.604 1 93.88 138 SER B C 1
ATOM 4554 O O . SER B 1 138 ? 18.047 2.189 0.719 1 93.88 138 SER B O 1
ATOM 4556 N N . GLY B 1 139 ? 18.406 3.998 -0.563 1 93.88 139 GLY B N 1
ATOM 4557 C CA . GLY B 1 139 ? 18.047 3.322 -1.796 1 93.88 139 GLY B CA 1
ATOM 4558 C C . GLY B 1 139 ? 16.609 3.58 -2.207 1 93.88 139 GLY B C 1
ATOM 4559 O O . GLY B 1 139 ? 16.094 2.939 -3.129 1 93.88 139 GLY B O 1
ATOM 4560 N N . PHE B 1 140 ? 15.938 4.465 -1.557 1 96 140 PHE B N 1
ATOM 4561 C CA . PHE B 1 140 ? 14.562 4.809 -1.896 1 96 140 PHE B CA 1
ATOM 4562 C C . PHE B 1 140 ? 14.516 5.625 -3.182 1 96 140 PHE B C 1
ATOM 4564 O O . PHE B 1 140 ? 15.25 6.602 -3.334 1 96 140 PHE B O 1
ATOM 4571 N N . THR B 1 141 ? 13.664 5.199 -4.094 1 95.88 141 THR B N 1
ATOM 4572 C CA . THR B 1 141 ? 13.68 5.785 -5.426 1 95.88 141 THR B CA 1
ATOM 4573 C C . THR B 1 141 ? 12.438 6.641 -5.656 1 95.88 141 THR B C 1
ATOM 4575 O O . THR B 1 141 ? 11.516 6.648 -4.832 1 95.88 141 THR B O 1
ATOM 4578 N N . LEU B 1 142 ? 12.484 7.363 -6.781 1 97.06 142 LEU B N 1
ATOM 4579 C CA . LEU B 1 142 ? 11.305 8.141 -7.156 1 97.06 142 LEU B CA 1
ATOM 4580 C C . LEU B 1 142 ? 10.102 7.23 -7.379 1 97.06 142 LEU B C 1
ATOM 4582 O O . LEU B 1 142 ? 8.984 7.562 -6.98 1 97.06 142 LEU B O 1
ATOM 4586 N N . ASP B 1 143 ? 10.32 6.129 -7.977 1 94.88 143 ASP B N 1
ATOM 4587 C CA . ASP B 1 143 ? 9.227 5.207 -8.242 1 94.88 143 ASP B CA 1
ATOM 4588 C C . ASP B 1 143 ? 8.594 4.707 -6.945 1 94.88 143 ASP B C 1
ATOM 4590 O O . ASP B 1 143 ? 7.387 4.473 -6.883 1 94.88 143 ASP B O 1
ATOM 4594 N N . ASP B 1 144 ? 9.398 4.535 -5.988 1 95.06 144 ASP B N 1
ATOM 4595 C CA . ASP B 1 144 ? 8.852 4.199 -4.676 1 95.06 144 ASP B CA 1
ATOM 4596 C C . ASP B 1 144 ? 7.98 5.332 -4.137 1 95.06 144 ASP B C 1
ATOM 4598 O O . ASP B 1 144 ? 6.902 5.086 -3.596 1 95.06 144 ASP B O 1
ATOM 4602 N N . VAL B 1 145 ? 8.414 6.555 -4.27 1 97.31 145 VAL B N 1
ATOM 4603 C CA . VAL B 1 145 ? 7.742 7.75 -3.768 1 97.31 145 VAL B CA 1
ATOM 4604 C C . VAL B 1 145 ? 6.352 7.855 -4.387 1 97.31 145 VAL B C 1
ATOM 4606 O O . VAL B 1 145 ? 5.375 8.148 -3.688 1 97.31 145 VAL B O 1
ATOM 4609 N N . ILE B 1 146 ? 6.215 7.531 -5.641 1 97 146 ILE B N 1
ATOM 4610 C CA . ILE B 1 146 ? 5.02 7.926 -6.375 1 97 146 ILE B CA 1
ATOM 4611 C C . ILE B 1 146 ? 4.082 6.73 -6.512 1 97 146 ILE B C 1
ATOM 4613 O O . ILE B 1 146 ? 2.939 6.875 -6.953 1 97 146 ILE B O 1
ATOM 4617 N N . GLN B 1 147 ? 4.484 5.531 -6.137 1 94.75 147 GLN B N 1
ATOM 4618 C CA . GLN B 1 147 ? 3.768 4.309 -6.484 1 94.75 147 GLN B CA 1
ATOM 4619 C C . GLN B 1 147 ? 2.346 4.328 -5.93 1 94.75 147 GLN B C 1
ATOM 4621 O O . GLN B 1 147 ? 1.411 3.863 -6.586 1 94.75 147 GLN B O 1
ATOM 4626 N N . THR B 1 148 ? 2.217 4.766 -4.699 1 94.25 148 THR B N 1
ATOM 4627 C CA . THR B 1 148 ? 0.889 4.805 -4.098 1 94.25 148 THR B CA 1
ATOM 4628 C C . THR B 1 148 ? -0.055 5.676 -4.922 1 94.25 148 THR B C 1
ATOM 4630 O O . THR B 1 148 ? -1.236 5.355 -5.066 1 94.25 148 THR B O 1
ATOM 4633 N N . GLY B 1 149 ? 0.403 6.77 -5.43 1 95.25 149 GLY B N 1
ATOM 4634 C CA . GLY B 1 149 ? -0.416 7.637 -6.258 1 95.25 149 GLY B CA 1
ATOM 4635 C C . GLY B 1 149 ? -0.702 7.059 -7.629 1 95.25 149 GLY B C 1
ATOM 4636 O O . GLY B 1 149 ? -1.747 7.336 -8.219 1 95.25 149 GLY B O 1
ATOM 4637 N N . VAL B 1 150 ? 0.232 6.301 -8.141 1 94.19 150 VAL B N 1
ATOM 4638 C CA . VAL B 1 150 ? 0.068 5.648 -9.43 1 94.19 150 VAL B CA 1
ATOM 4639 C C . VAL B 1 150 ? -1.009 4.57 -9.336 1 94.19 150 VAL B C 1
ATOM 4641 O O . VAL B 1 150 ? -1.899 4.496 -10.188 1 94.19 150 VAL B O 1
ATOM 4644 N N . ASP B 1 151 ? -0.965 3.82 -8.289 1 91.5 151 ASP B N 1
ATOM 4645 C CA . ASP B 1 151 ? -1.87 2.684 -8.141 1 91.5 151 ASP B CA 1
ATOM 4646 C C . ASP B 1 151 ? -3.258 3.141 -7.691 1 91.5 151 ASP B C 1
ATOM 4648 O O . ASP B 1 151 ? -4.238 2.41 -7.848 1 91.5 151 ASP B O 1
ATOM 4652 N N . ASN B 1 152 ? -3.281 4.309 -7.105 1 89.69 152 ASN B N 1
ATOM 4653 C CA . ASN B 1 152 ? -4.547 4.844 -6.617 1 89.69 152 ASN B CA 1
ATOM 4654 C C . ASN B 1 152 ? -4.906 6.152 -7.312 1 89.69 152 ASN B C 1
ATOM 4656 O O . ASN B 1 152 ? -4.445 7.223 -6.914 1 89.69 152 ASN B O 1
ATOM 4660 N N . PRO B 1 153 ? -5.766 6.094 -8.266 1 88.38 153 PRO B N 1
ATOM 4661 C CA . PRO B 1 153 ? -6.09 7.301 -9.031 1 88.38 153 PRO B CA 1
ATOM 4662 C C . PRO B 1 153 ? -6.832 8.344 -8.203 1 88.38 153 PRO B C 1
ATOM 4664 O O . PRO B 1 153 ? -6.91 9.508 -8.602 1 88.38 153 PRO B O 1
ATOM 4667 N N . GLY B 1 154 ? -7.27 7.906 -7.094 1 85.75 154 GLY B N 1
ATOM 4668 C CA . GLY B 1 154 ? -7.965 8.859 -6.242 1 85.75 154 GLY B CA 1
ATOM 4669 C C . GLY B 1 154 ? -9.445 8.961 -6.547 1 85.75 154 GLY B C 1
ATOM 4670 O O . GLY B 1 154 ? -10.008 8.102 -7.223 1 85.75 154 GLY B O 1
ATOM 4671 N N . HIS B 1 155 ? -10.078 9.859 -5.824 1 82.75 155 HIS B N 1
ATOM 4672 C CA . HIS B 1 155 ? -11.5 10.141 -5.977 1 82.75 155 HIS B CA 1
ATOM 4673 C C . HIS B 1 155 ? -11.727 11.484 -6.664 1 82.75 155 HIS B C 1
ATOM 4675 O O . HIS B 1 155 ? -10.992 12.438 -6.426 1 82.75 155 HIS B O 1
ATOM 4681 N N . PRO B 1 156 ? -12.711 11.523 -7.5 1 83.31 156 PRO B N 1
ATOM 4682 C CA . PRO B 1 156 ? -12.938 12.766 -8.242 1 83.31 156 PRO B CA 1
ATOM 4683 C C . PRO B 1 156 ? -13.156 13.969 -7.328 1 83.31 156 PRO B C 1
ATOM 4685 O O . PRO B 1 156 ? -12.812 15.102 -7.691 1 83.31 156 PRO B O 1
ATOM 4688 N N . TYR B 1 157 ? -13.594 13.727 -6.102 1 81.44 157 TYR B N 1
ATOM 4689 C CA . TYR B 1 157 ? -13.984 14.859 -5.262 1 81.44 157 TYR B CA 1
ATOM 4690 C C . TYR B 1 157 ? -13.055 14.984 -4.059 1 81.44 157 TYR B C 1
ATOM 4692 O O . TYR B 1 157 ? -13.211 15.898 -3.238 1 81.44 157 TYR B O 1
ATOM 4700 N N . ILE B 1 158 ? -12.164 14.148 -3.93 1 80.69 158 ILE B N 1
ATOM 4701 C CA . ILE B 1 158 ? -11.242 14.18 -2.801 1 80.69 158 ILE B CA 1
ATOM 4702 C C . ILE B 1 158 ? -9.805 14.133 -3.311 1 80.69 158 ILE B C 1
ATOM 4704 O O . ILE B 1 158 ? -9.414 13.195 -4.004 1 80.69 158 ILE B O 1
ATOM 4708 N N . MET B 1 159 ? -9.18 15.125 -2.967 1 88.31 159 MET B N 1
ATOM 4709 C CA . MET B 1 159 ? -7.781 15.219 -3.371 1 88.31 159 MET B CA 1
ATOM 4710 C C . MET B 1 159 ? -6.875 14.539 -2.35 1 88.31 159 MET B C 1
ATOM 4712 O O . MET B 1 159 ? -6.75 15.008 -1.216 1 88.31 159 MET B O 1
ATOM 4716 N N . THR B 1 160 ? -6.262 13.484 -2.752 1 91.31 160 THR B N 1
ATOM 4717 C CA . THR B 1 160 ? -5.293 12.805 -1.901 1 91.31 160 THR B CA 1
ATOM 4718 C C . THR B 1 160 ? -3.871 13.242 -2.244 1 91.31 160 THR B C 1
ATOM 4720 O O . THR B 1 160 ? -3.66 13.992 -3.205 1 91.31 160 THR B O 1
ATOM 4723 N N . VAL B 1 161 ? -2.93 12.836 -1.45 1 96.12 161 VAL B N 1
ATOM 4724 C CA . VAL B 1 161 ? -1.554 13.281 -1.648 1 96.12 161 VAL B CA 1
ATOM 4725 C C . VAL B 1 161 ? -0.935 12.523 -2.824 1 96.12 161 VAL B C 1
ATOM 4727 O O . VAL B 1 161 ? -0.384 13.141 -3.742 1 96.12 161 VAL B O 1
ATOM 4730 N N . GLY B 1 162 ? -0.92 11.211 -2.748 1 96.38 162 GLY B N 1
ATOM 4731 C CA . GLY B 1 162 ? -0.456 10.391 -3.854 1 96.38 162 GLY B CA 1
ATOM 4732 C C . GLY B 1 162 ? 1.026 10.078 -3.783 1 96.38 162 GLY B C 1
ATOM 4733 O O . GLY B 1 162 ? 1.61 9.594 -4.754 1 96.38 162 GLY B O 1
ATOM 4734 N N . CYS B 1 163 ? 1.735 10.391 -2.758 1 97.56 163 CYS B N 1
ATOM 4735 C CA . CYS B 1 163 ? 3.141 10.031 -2.607 1 97.56 163 CYS B CA 1
ATOM 4736 C C . CYS B 1 163 ? 3.504 9.844 -1.14 1 97.56 163 CYS B C 1
ATOM 4738 O O . CYS B 1 163 ? 2.754 10.258 -0.254 1 97.56 163 CYS B O 1
ATOM 4740 N N . VAL B 1 164 ? 4.629 9.156 -0.93 1 98.06 164 VAL B N 1
ATOM 4741 C CA . VAL B 1 164 ? 5.113 8.914 0.424 1 98.06 164 VAL B CA 1
ATOM 4742 C C . VAL B 1 164 ? 6.633 9.062 0.463 1 98.06 164 VAL B C 1
ATOM 4744 O O . VAL B 1 164 ? 7.301 8.953 -0.569 1 98.06 164 VAL B O 1
ATOM 4747 N N . ALA B 1 165 ? 7.137 9.297 1.636 1 98.5 165 ALA B N 1
ATOM 4748 C CA . ALA B 1 165 ? 8.578 9.281 1.889 1 98.5 165 ALA B CA 1
ATOM 4749 C C . ALA B 1 165 ? 9.016 7.938 2.471 1 98.5 165 ALA B C 1
ATOM 4751 O O . ALA B 1 165 ? 8.266 7.305 3.221 1 98.5 165 ALA B O 1
ATOM 4752 N N . GLY B 1 166 ? 10.219 7.562 2.127 1 97.12 166 GLY B N 1
ATOM 4753 C CA . GLY B 1 166 ? 10.75 6.309 2.641 1 97.12 166 GLY B CA 1
ATOM 4754 C C . GLY B 1 166 ? 11.805 6.504 3.711 1 97.12 166 GLY B C 1
ATOM 4755 O O . GLY B 1 166 ? 12.188 5.551 4.398 1 97.12 166 GLY B O 1
ATOM 4756 N N . ASP B 1 167 ? 12.297 7.672 3.822 1 96.56 167 ASP B N 1
ATOM 4757 C CA . ASP B 1 167 ? 13.281 8.086 4.812 1 96.56 167 ASP B CA 1
ATOM 4758 C C . ASP B 1 167 ? 13.328 9.609 4.938 1 96.56 167 ASP B C 1
ATOM 4760 O O . ASP B 1 167 ? 12.586 10.312 4.25 1 96.56 167 ASP B O 1
ATOM 4764 N N . GLU B 1 168 ? 14.094 10.078 5.934 1 97.5 168 GLU B N 1
ATOM 4765 C CA . GLU B 1 168 ? 14.195 11.508 6.207 1 97.5 168 GLU B CA 1
ATOM 4766 C C . GLU B 1 168 ? 14.734 12.258 4.996 1 97.5 168 GLU B C 1
ATOM 4768 O O . GLU B 1 168 ? 14.281 13.367 4.691 1 97.5 168 GLU B O 1
ATOM 4773 N N . GLU B 1 169 ? 15.641 11.664 4.211 1 98 169 GLU B N 1
ATOM 4774 C CA . GLU B 1 169 ? 16.344 12.281 3.088 1 98 169 GLU B CA 1
ATOM 4775 C C . GLU B 1 169 ? 15.43 12.414 1.872 1 98 169 GLU B C 1
ATOM 4777 O O . GLU B 1 169 ? 15.75 13.141 0.927 1 98 169 GLU B O 1
ATOM 4782 N N . SER B 1 170 ? 14.312 11.711 1.896 1 98.62 170 SER B N 1
ATOM 4783 C CA . SER B 1 170 ? 13.398 11.758 0.758 1 98.62 170 SER B CA 1
ATOM 4784 C C . SER B 1 170 ? 12.969 13.188 0.458 1 98.62 170 SER B C 1
ATOM 4786 O O . SER B 1 170 ? 12.891 13.594 -0.705 1 98.62 170 SER B O 1
ATOM 4788 N N . TYR B 1 171 ? 12.68 13.992 1.489 1 98.75 171 TYR B N 1
ATOM 4789 C CA . TYR B 1 171 ? 12.148 15.344 1.341 1 98.75 171 TYR B CA 1
ATOM 4790 C C . TYR B 1 171 ? 13.211 16.281 0.792 1 98.75 171 TYR B C 1
ATOM 4792 O O . TYR B 1 171 ? 12.898 17.391 0.33 1 98.75 171 TYR B O 1
ATOM 4800 N N . ASP B 1 172 ? 14.477 15.859 0.822 1 98.19 172 ASP B N 1
ATOM 4801 C CA . ASP B 1 172 ? 15.562 16.641 0.233 1 98.19 172 ASP B CA 1
ATOM 4802 C C . ASP B 1 172 ? 15.891 16.141 -1.174 1 98.19 172 ASP B C 1
ATOM 4804 O O . ASP B 1 172 ? 15.992 16.938 -2.111 1 98.19 172 ASP B O 1
ATOM 4808 N N . VAL B 1 173 ? 16.062 14.852 -1.331 1 98.56 173 VAL B N 1
ATOM 4809 C CA . VAL B 1 173 ? 16.484 14.242 -2.584 1 98.56 173 VAL B CA 1
ATOM 4810 C C . VAL B 1 173 ? 15.438 14.484 -3.664 1 98.56 173 VAL B C 1
ATOM 4812 O O . VAL B 1 173 ? 15.773 14.719 -4.828 1 98.56 173 VAL B O 1
ATOM 4815 N N . PHE B 1 174 ? 14.141 14.516 -3.244 1 98.75 174 PHE B N 1
ATOM 4816 C CA . PHE B 1 174 ? 13.062 14.68 -4.211 1 98.75 174 PHE B CA 1
ATOM 4817 C C . PHE B 1 174 ? 12.289 15.961 -3.951 1 98.75 174 PHE B C 1
ATOM 4819 O O . PHE B 1 174 ? 11.078 16.016 -4.164 1 98.75 174 PHE B O 1
ATOM 4826 N N . LYS B 1 175 ? 12.922 17 -3.508 1 98.69 175 LYS B N 1
ATOM 4827 C CA . LYS B 1 175 ? 12.281 18.25 -3.094 1 98.69 175 LYS B CA 1
ATOM 4828 C C . LYS B 1 175 ? 11.531 18.891 -4.258 1 98.69 175 LYS B C 1
ATOM 4830 O O . LYS B 1 175 ? 10.516 19.562 -4.051 1 98.69 175 LYS B O 1
ATOM 4835 N N . GLU B 1 176 ? 12.023 18.672 -5.516 1 98.75 176 GLU B N 1
ATOM 4836 C CA . GLU B 1 176 ? 11.367 19.25 -6.684 1 98.75 176 GLU B CA 1
ATOM 4837 C C . GLU B 1 176 ? 9.953 18.719 -6.84 1 98.75 176 GLU B C 1
ATOM 4839 O O . GLU B 1 176 ? 9.086 19.375 -7.414 1 98.75 176 GLU B O 1
ATOM 4844 N N . LEU B 1 177 ? 9.703 17.531 -6.379 1 98.88 177 LEU B N 1
ATOM 4845 C CA . LEU B 1 177 ? 8.367 16.938 -6.371 1 98.88 177 LEU B CA 1
ATOM 4846 C C . LEU B 1 177 ? 7.637 17.266 -5.07 1 98.88 177 LEU B C 1
ATOM 4848 O O . LEU B 1 177 ? 6.496 17.719 -5.086 1 98.88 177 LEU B O 1
ATOM 4852 N N . PHE B 1 178 ? 8.312 17.125 -3.914 1 98.88 178 PHE B N 1
ATOM 4853 C CA . PHE B 1 178 ? 7.68 17.219 -2.604 1 98.88 178 PHE B CA 1
ATOM 4854 C C . PHE B 1 178 ? 7.301 18.672 -2.295 1 98.88 178 PHE B C 1
ATOM 4856 O O . PHE B 1 178 ? 6.238 18.922 -1.727 1 98.88 178 PHE B O 1
ATOM 4863 N N . ASP B 1 179 ? 8.094 19.625 -2.631 1 98.75 179 ASP B N 1
ATOM 4864 C CA . ASP B 1 179 ? 7.863 21.016 -2.236 1 98.75 179 ASP B CA 1
ATOM 4865 C C . ASP B 1 179 ? 6.543 21.531 -2.803 1 98.75 179 ASP B C 1
ATOM 4867 O O . ASP B 1 179 ? 5.699 22.047 -2.061 1 98.75 179 ASP B O 1
ATOM 4871 N N . PRO B 1 180 ? 6.379 21.344 -4.129 1 98.75 180 PRO B N 1
ATOM 4872 C CA . PRO B 1 180 ? 5.098 21.828 -4.648 1 98.75 180 PRO B CA 1
ATOM 4873 C C . PRO B 1 180 ? 3.902 21.078 -4.078 1 98.75 180 PRO B C 1
ATOM 4875 O O . PRO B 1 180 ? 2.83 21.656 -3.895 1 98.75 180 PRO B O 1
ATOM 4878 N N . ILE B 1 181 ? 3.994 19.844 -3.82 1 98.69 181 ILE B N 1
ATOM 4879 C CA . ILE B 1 181 ? 2.92 19.047 -3.234 1 98.69 181 ILE B CA 1
ATOM 4880 C C . ILE B 1 181 ? 2.604 19.562 -1.832 1 98.69 181 ILE B C 1
ATOM 4882 O O . ILE B 1 181 ? 1.438 19.75 -1.485 1 98.69 181 ILE B O 1
ATOM 4886 N N . ILE B 1 182 ? 3.643 19.75 -1.047 1 98.69 182 ILE B N 1
ATOM 4887 C CA . ILE B 1 182 ? 3.492 20.25 0.315 1 98.69 182 ILE B CA 1
ATOM 4888 C C . ILE B 1 182 ? 2.855 21.641 0.287 1 98.69 182 ILE B C 1
ATOM 4890 O O . ILE B 1 182 ? 1.943 21.938 1.065 1 98.69 182 ILE B O 1
ATOM 4894 N N . GLU B 1 183 ? 3.35 22.484 -0.565 1 98.38 183 GLU B N 1
ATOM 4895 C CA . GLU B 1 183 ? 2.809 23.844 -0.69 1 98.38 183 GLU B CA 1
ATOM 4896 C C . GLU B 1 183 ? 1.316 23.812 -1.007 1 98.38 183 GLU B C 1
ATOM 4898 O O . GLU B 1 183 ? 0.528 24.516 -0.374 1 98.38 183 GLU B O 1
ATOM 4903 N N . ASP B 1 184 ? 0.972 22.984 -1.976 1 97 184 ASP B N 1
ATOM 4904 C CA . ASP B 1 184 ? -0.427 22.891 -2.381 1 97 184 ASP B CA 1
ATOM 4905 C C . ASP B 1 184 ? -1.278 22.266 -1.277 1 97 184 ASP B C 1
ATOM 4907 O O . ASP B 1 184 ? -2.316 22.812 -0.902 1 97 184 ASP B O 1
ATOM 4911 N N . ARG B 1 185 ? -0.852 21.203 -0.684 1 96.44 185 ARG B N 1
ATOM 4912 C CA . ARG B 1 185 ? -1.612 20.453 0.305 1 96.44 185 ARG B CA 1
ATOM 4913 C C . ARG B 1 185 ? -1.816 21.266 1.579 1 96.44 185 ARG B C 1
ATOM 4915 O O . ARG B 1 185 ? -2.85 21.141 2.24 1 96.44 185 ARG B O 1
ATOM 4922 N N . HIS B 1 186 ? -0.848 22.078 1.929 1 97 186 HIS B N 1
ATOM 4923 C CA . HIS B 1 186 ? -0.879 22.797 3.195 1 97 186 HIS B CA 1
ATOM 4924 C C . HIS B 1 186 ? -1.199 24.281 2.979 1 97 186 HIS B C 1
ATOM 4926 O O . HIS B 1 186 ? -0.708 25.141 3.711 1 97 186 HIS B O 1
ATOM 4932 N N . GLY B 1 187 ? -1.893 24.609 2.018 1 93.94 187 GLY B N 1
ATOM 4933 C CA . GLY B 1 187 ? -2.492 25.922 1.84 1 93.94 187 GLY B CA 1
ATOM 4934 C C . GLY B 1 187 ? -1.472 27.016 1.564 1 93.94 187 GLY B C 1
ATOM 4935 O O . GLY B 1 187 ? -1.583 28.125 2.092 1 93.94 187 GLY B O 1
ATOM 4936 N N . GLY B 1 188 ? -0.411 26.672 0.845 1 97.25 188 GLY B N 1
ATOM 4937 C CA . GLY B 1 188 ? 0.541 27.688 0.433 1 97.25 188 GLY B CA 1
ATOM 4938 C C . GLY B 1 188 ? 1.79 27.719 1.293 1 97.25 188 GLY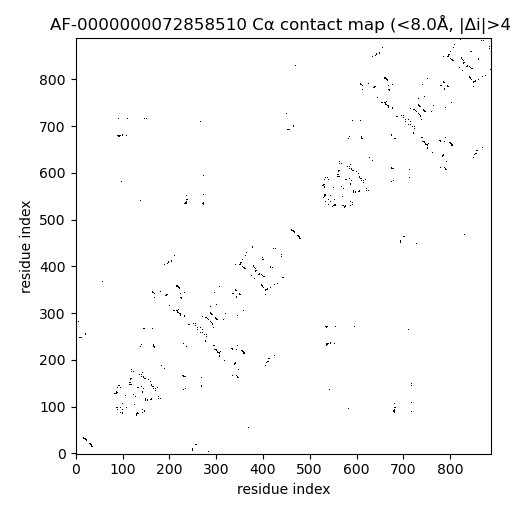 B C 1
ATOM 4939 O O . GLY B 1 188 ? 2.488 28.734 1.345 1 97.25 188 GLY B O 1
ATOM 4940 N N . TYR B 1 189 ? 2.066 26.672 1.963 1 98 189 TYR B N 1
ATOM 4941 C CA . TYR B 1 189 ? 3.275 26.594 2.773 1 98 189 TYR B CA 1
ATOM 4942 C C . TYR B 1 189 ? 4.52 26.547 1.895 1 98 189 TYR B C 1
ATOM 4944 O O . TYR B 1 189 ? 4.812 25.516 1.28 1 98 189 TYR B O 1
ATOM 4952 N N . LYS B 1 190 ? 5.344 27.578 1.892 1 98.31 190 LYS B N 1
ATOM 4953 C CA . LYS B 1 190 ? 6.453 27.734 0.956 1 98.31 190 LYS B CA 1
ATOM 4954 C C . LYS B 1 190 ? 7.703 27.016 1.46 1 98.31 190 LYS B C 1
ATOM 4956 O O . LYS B 1 190 ? 7.852 26.797 2.662 1 98.31 190 LYS B O 1
ATOM 4961 N N . PRO B 1 191 ? 8.586 26.672 0.49 1 97.12 191 PRO B N 1
ATOM 4962 C CA . PRO B 1 191 ? 9.828 26 0.879 1 97.12 191 PRO B CA 1
ATOM 4963 C C . PRO B 1 191 ? 10.656 26.812 1.867 1 97.12 191 PRO B C 1
ATOM 4965 O O . PRO B 1 191 ? 11.508 26.266 2.576 1 97.12 191 PRO B O 1
ATOM 4968 N N . SER B 1 192 ? 10.453 28.109 2.008 1 97.5 192 SER B N 1
ATOM 4969 C CA . SER B 1 192 ? 11.234 28.984 2.877 1 97.5 192 SER B CA 1
ATOM 4970 C C . SER B 1 192 ? 10.57 29.141 4.242 1 97.5 192 SER B C 1
ATOM 4972 O O . SER B 1 192 ? 11.164 29.703 5.164 1 97.5 192 SER B O 1
ATOM 4974 N N . ASP B 1 193 ? 9.305 28.719 4.363 1 98.12 193 ASP B N 1
ATOM 4975 C CA . ASP B 1 193 ? 8.578 28.891 5.617 1 98.12 193 ASP B CA 1
ATOM 4976 C C . ASP B 1 193 ? 9.164 28.016 6.719 1 98.12 193 ASP B C 1
ATOM 4978 O O . ASP B 1 193 ? 9.852 27.031 6.438 1 98.12 193 ASP B O 1
ATOM 4982 N N . GLU B 1 194 ? 8.922 28.422 7.949 1 98.06 194 GLU B N 1
ATOM 4983 C CA . GLU B 1 194 ? 9.391 27.688 9.117 1 98.06 194 GLU B CA 1
ATOM 4984 C C . GLU B 1 194 ? 8.219 27.234 9.984 1 98.06 194 GLU B C 1
ATOM 4986 O O . GLU B 1 194 ? 7.191 27.922 10.055 1 98.06 194 GLU B O 1
ATOM 4991 N N . HIS B 1 195 ? 8.391 26.094 10.625 1 97.81 195 HIS B N 1
ATOM 4992 C CA . HIS B 1 195 ? 7.348 25.484 11.445 1 97.81 195 HIS B CA 1
ATOM 4993 C C . HIS B 1 195 ? 7.48 25.906 12.906 1 97.81 195 HIS B C 1
ATOM 4995 O O . HIS B 1 195 ? 8.594 26.094 13.398 1 97.81 195 HIS B O 1
ATOM 5001 N N . LYS B 1 196 ? 6.312 26.109 13.594 1 96.5 196 LYS B N 1
ATOM 5002 C CA . LYS B 1 196 ? 6.262 26.453 15.008 1 96.5 196 LYS B CA 1
ATOM 5003 C C . LYS B 1 196 ? 5.809 25.266 15.852 1 96.5 196 LYS B C 1
ATOM 5005 O O . LYS B 1 196 ? 5.039 24.422 15.383 1 96.5 196 LYS B O 1
ATOM 5010 N N . THR B 1 197 ? 6.285 25.188 17.016 1 96.5 197 THR B N 1
ATOM 5011 C CA . THR B 1 197 ? 5.914 24.141 17.953 1 96.5 197 THR B CA 1
ATOM 5012 C C . THR B 1 197 ? 5.535 24.75 19.312 1 96.5 197 THR B C 1
ATOM 5014 O O . THR B 1 197 ? 6.195 25.672 19.781 1 96.5 197 THR B O 1
ATOM 5017 N N . ASP B 1 198 ? 4.434 24.406 19.906 1 98.31 198 ASP B N 1
ATOM 5018 C CA . ASP B 1 198 ? 3.99 24.719 21.25 1 98.31 198 ASP B CA 1
ATOM 5019 C C . ASP B 1 198 ? 3.262 23.531 21.875 1 98.31 198 ASP B C 1
ATOM 5021 O O . ASP B 1 198 ? 2.1 23.266 21.562 1 98.31 198 ASP B O 1
ATOM 5025 N N . LEU B 1 199 ? 3.961 22.828 22.781 1 97.88 199 LEU B N 1
ATOM 5026 C CA . LEU B 1 199 ? 3.426 21.641 23.438 1 97.88 199 LEU B CA 1
ATOM 5027 C C . LEU B 1 199 ? 3.174 21.891 24.922 1 97.88 199 LEU B C 1
ATOM 5029 O O . LEU B 1 199 ? 3.188 20.969 25.734 1 97.88 199 LEU B O 1
ATOM 5033 N N . ASN B 1 200 ? 3.049 23.219 25.312 1 98 200 ASN B N 1
ATOM 5034 C CA . ASN B 1 200 ? 2.656 23.562 26.672 1 98 200 ASN B CA 1
ATOM 5035 C C . ASN B 1 200 ? 1.139 23.625 26.812 1 98 200 ASN B C 1
ATOM 5037 O O . ASN B 1 200 ? 0.511 24.609 26.438 1 98 200 ASN B O 1
ATOM 5041 N N . PRO B 1 201 ? 0.568 22.625 27.453 1 98 201 PRO B N 1
ATOM 5042 C CA . PRO B 1 201 ? -0.894 22.562 27.531 1 98 201 PRO B CA 1
ATOM 5043 C C . PRO B 1 201 ? -1.494 23.734 28.312 1 98 201 PRO B C 1
ATOM 5045 O O . PRO B 1 201 ? -2.68 24.031 28.156 1 98 201 PRO B O 1
ATOM 5048 N N . ASP B 1 202 ? -0.738 24.375 29.094 1 98.06 202 ASP B N 1
ATOM 5049 C CA . ASP B 1 202 ? -1.233 25.5 29.875 1 98.06 202 ASP B CA 1
ATOM 5050 C C . ASP B 1 202 ? -1.588 26.688 28.984 1 98.06 202 ASP B C 1
ATOM 5052 O O . ASP B 1 202 ? -2.277 27.609 29.422 1 98.06 202 ASP B O 1
ATOM 5056 N N . ASN B 1 203 ? -1.079 26.719 27.812 1 98.56 203 ASN B N 1
ATOM 5057 C CA . ASN B 1 203 ? -1.359 27.797 26.875 1 98.56 203 ASN B CA 1
ATOM 5058 C C . ASN B 1 203 ? -2.73 27.641 26.234 1 98.56 203 ASN B C 1
ATOM 5060 O O . ASN B 1 203 ? -3.221 28.547 25.578 1 98.56 203 ASN B O 1
ATOM 5064 N N . LEU B 1 204 ? -3.314 26.453 26.359 1 98.44 204 LEU B N 1
ATOM 5065 C CA . LEU B 1 204 ? -4.652 26.219 25.828 1 98.44 204 LEU B CA 1
ATOM 5066 C C . LEU B 1 204 ? -5.699 26.984 26.656 1 98.44 204 LEU B C 1
ATOM 5068 O O . LEU B 1 204 ? -5.676 26.938 27.875 1 98.44 204 LEU B O 1
ATOM 5072 N N . GLN B 1 205 ? -6.57 27.672 25.984 1 97.94 205 GLN B N 1
ATOM 5073 C CA . GLN B 1 205 ? -7.684 28.359 26.625 1 97.94 205 GLN B CA 1
ATOM 5074 C C . GLN B 1 205 ? -8.984 27.578 26.453 1 97.94 205 GLN B C 1
ATOM 5076 O O . GLN B 1 205 ? -9.391 27.281 25.328 1 97.94 205 GLN B O 1
ATOM 5081 N N . GLY B 1 206 ? -9.547 27.219 27.625 1 96.69 206 GLY B N 1
ATOM 5082 C CA . GLY B 1 206 ? -10.789 26.469 27.562 1 96.69 206 GLY B CA 1
ATOM 5083 C C . GLY B 1 206 ? -10.586 25.016 27.234 1 96.69 206 GLY B C 1
ATOM 5084 O O . GLY B 1 206 ? -9.523 24.453 27.5 1 96.69 206 GLY B O 1
ATOM 5085 N N . GLY B 1 207 ? -11.719 24.375 26.812 1 96.44 207 GLY B N 1
ATOM 5086 C CA . GLY B 1 207 ? -11.664 22.984 26.391 1 96.44 207 GLY B CA 1
ATOM 5087 C C . GLY B 1 207 ? -12.008 22.016 27.484 1 96.44 207 GLY B C 1
ATOM 5088 O O . GLY B 1 207 ? -12.086 20.797 27.25 1 96.44 207 GLY B O 1
ATOM 5089 N N . ASP B 1 208 ? -12.227 22.5 28.609 1 96.62 208 ASP B N 1
ATOM 5090 C CA . ASP B 1 208 ? -12.594 21.641 29.734 1 96.62 208 ASP B CA 1
ATOM 5091 C C . ASP B 1 208 ? -14.102 21.594 29.922 1 96.62 208 ASP B C 1
ATOM 5093 O O . ASP B 1 208 ? -14.609 20.859 30.781 1 96.62 208 ASP B O 1
ATOM 5097 N N . ASP B 1 209 ? -14.867 22.312 29.125 1 92.81 209 ASP B N 1
ATOM 5098 C CA . ASP B 1 209 ? -16.297 22.469 29.391 1 92.81 209 ASP B CA 1
ATOM 5099 C C . ASP B 1 209 ? -17.109 22.25 28.109 1 92.81 209 ASP B C 1
ATOM 5101 O O . ASP B 1 209 ? -18.172 22.859 27.938 1 92.81 209 ASP B O 1
ATOM 5105 N N . LEU B 1 210 ? -16.578 21.422 27.141 1 97 210 LEU B N 1
ATOM 5106 C CA . LEU B 1 210 ? -17.406 21.125 25.969 1 97 210 LEU B CA 1
ATOM 5107 C C . LEU B 1 210 ? -18.625 20.281 26.359 1 97 210 LEU B C 1
ATOM 5109 O O . LEU B 1 210 ? -18.484 19.312 27.109 1 97 210 LEU B O 1
ATOM 5113 N N . ASP B 1 211 ? -19.766 20.672 25.922 1 96.94 211 ASP B N 1
ATOM 5114 C CA . ASP B 1 211 ? -21.047 20.141 26.375 1 96.94 211 ASP B CA 1
ATOM 5115 C C . ASP B 1 211 ? -21.156 18.641 26.094 1 96.94 211 ASP B C 1
ATOM 5117 O O . ASP B 1 211 ? -21.172 18.219 24.938 1 96.94 211 ASP B O 1
ATOM 5121 N N . PRO B 1 212 ? -21.266 17.844 27.078 1 94.25 212 PRO B N 1
ATOM 5122 C CA . PRO B 1 212 ? -21.297 16.391 26.922 1 94.25 212 PRO B CA 1
ATOM 5123 C C . PRO B 1 212 ? -22.578 15.906 26.219 1 94.25 212 PRO B C 1
ATOM 5125 O O . PRO B 1 212 ? -22.641 14.75 25.797 1 94.25 212 PRO B O 1
ATOM 5128 N N . ASN B 1 213 ? -23.562 16.719 26.172 1 95.56 213 ASN B N 1
ATOM 5129 C CA . ASN B 1 213 ? -24.766 16.344 25.422 1 95.56 213 ASN B CA 1
ATOM 5130 C C . ASN B 1 213 ? -24.5 16.266 23.922 1 95.56 213 ASN B C 1
ATOM 5132 O O . ASN B 1 213 ? -25.266 15.648 23.188 1 95.56 213 ASN B O 1
ATOM 5136 N N . TYR B 1 214 ? -23.484 16.906 23.578 1 97.75 214 TYR B N 1
ATOM 5137 C CA . TYR B 1 214 ? -23.172 16.953 22.156 1 97.75 214 TYR B CA 1
ATOM 5138 C C . TYR B 1 214 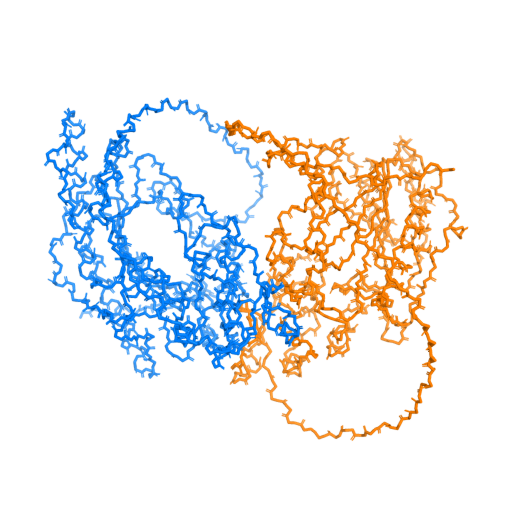? -21.859 16.234 21.859 1 97.75 214 TYR B C 1
ATOM 5140 O O . TYR B 1 214 ? -21.734 15.547 20.844 1 97.75 214 TYR B O 1
ATOM 5148 N N . VAL B 1 215 ? -20.906 16.438 22.688 1 98.06 215 VAL B N 1
ATOM 5149 C CA . VAL B 1 215 ? -19.578 15.852 22.469 1 98.06 215 VAL B CA 1
ATOM 5150 C C . VAL B 1 215 ? -19.5 14.492 23.172 1 98.06 215 VAL B C 1
ATOM 5152 O O . VAL B 1 215 ? -19.531 14.422 24.406 1 98.06 215 VAL B O 1
ATOM 5155 N N . LEU B 1 216 ? -19.328 13.484 22.344 1 96.19 216 LEU B N 1
ATOM 5156 C CA . LEU B 1 216 ? -19.375 12.117 22.844 1 96.19 216 LEU B CA 1
ATOM 5157 C C . LEU B 1 216 ? -17.984 11.664 23.297 1 96.19 216 LEU B C 1
ATOM 5159 O O . LEU B 1 216 ? -17.859 10.883 24.234 1 96.19 216 LEU B O 1
ATOM 5163 N N . SER B 1 217 ? -16.984 12.125 22.531 1 96.62 217 SER B N 1
ATOM 5164 C CA . SER B 1 217 ? -15.617 11.758 22.844 1 96.62 217 SER B CA 1
ATOM 5165 C C . SER B 1 217 ? -14.625 12.766 22.281 1 96.62 217 SER B C 1
ATOM 5167 O O . SER B 1 217 ? -14.961 13.508 21.344 1 96.62 217 SER B O 1
ATOM 5169 N N . SER B 1 218 ? -13.461 12.805 22.953 1 97.5 218 SER B N 1
ATOM 5170 C CA . SER B 1 218 ? -12.359 13.672 22.531 1 97.5 218 SER B CA 1
ATOM 5171 C C . SER B 1 218 ? -11.078 12.875 22.328 1 97.5 218 SER B C 1
ATOM 5173 O O . SER B 1 218 ? -10.797 11.938 23.062 1 97.5 218 SER B O 1
ATOM 5175 N N . ARG B 1 219 ? -10.344 13.328 21.266 1 97.5 219 ARG B N 1
ATOM 5176 C CA . ARG B 1 219 ? -9.133 12.594 20.906 1 97.5 219 ARG B CA 1
ATOM 5177 C C . ARG B 1 219 ? -8.078 13.531 20.328 1 97.5 219 ARG B C 1
ATOM 5179 O O . ARG B 1 219 ? -8.406 14.422 19.531 1 97.5 219 ARG B O 1
ATOM 5186 N N . VAL B 1 220 ? -6.812 13.336 20.766 1 98.62 220 VAL B N 1
ATOM 5187 C CA . VAL B 1 220 ? -5.645 13.984 20.188 1 98.62 220 VAL B CA 1
ATOM 5188 C C . VAL B 1 220 ? -4.598 12.938 19.812 1 98.62 220 VAL B C 1
ATOM 5190 O O . VAL B 1 220 ? -4.281 12.055 20.625 1 98.62 220 VAL B O 1
ATOM 5193 N N . ARG B 1 221 ? -4.223 13.016 18.562 1 97.81 221 ARG B N 1
ATOM 5194 C CA . ARG B 1 221 ? -3.223 12.055 18.109 1 97.81 221 ARG B CA 1
ATOM 5195 C C . ARG B 1 221 ? -2.154 12.727 17.266 1 97.81 221 ARG B C 1
ATOM 5197 O O . ARG B 1 221 ? -2.398 13.781 16.672 1 97.81 221 ARG B O 1
ATOM 5204 N N . THR B 1 222 ? -0.91 12.094 17.203 1 98.56 222 THR B N 1
ATOM 5205 C CA . THR B 1 222 ? 0.173 12.578 16.359 1 98.56 222 THR B CA 1
ATOM 5206 C C . THR B 1 222 ? 1.069 11.43 15.906 1 98.56 222 THR B C 1
ATOM 5208 O O . THR B 1 222 ? 1.085 10.367 16.531 1 98.56 222 THR B O 1
ATOM 5211 N N . GLY B 1 223 ? 1.754 11.672 14.789 1 97.81 223 GLY B N 1
ATOM 5212 C CA . GLY B 1 223 ? 2.809 10.773 14.352 1 97.81 223 GLY B CA 1
ATOM 5213 C C . GLY B 1 223 ? 4.199 11.281 14.68 1 97.81 223 GLY B C 1
ATOM 5214 O O . GLY B 1 223 ? 4.449 12.484 14.648 1 97.81 223 GLY B O 1
ATOM 5215 N N . ARG B 1 224 ? 5.125 10.328 15.062 1 98.38 224 ARG B N 1
ATOM 5216 C CA . ARG B 1 224 ? 6.547 10.602 15.227 1 98.38 224 ARG B CA 1
ATOM 5217 C C . ARG B 1 224 ? 7.395 9.523 14.555 1 98.38 224 ARG B C 1
ATOM 5219 O O . ARG B 1 224 ? 7.051 8.344 14.602 1 98.38 224 ARG B O 1
ATOM 5226 N N . SER B 1 225 ? 8.406 10.031 13.906 1 97.81 225 SER B N 1
ATOM 5227 C CA . SER B 1 225 ? 9.383 9.133 13.297 1 97.81 225 SER B CA 1
ATOM 5228 C C . SER B 1 225 ? 10.773 9.359 13.875 1 97.81 225 SER B C 1
ATOM 5230 O O . SER B 1 225 ? 11.109 10.469 14.289 1 97.81 225 SER B O 1
ATOM 5232 N N . ILE B 1 226 ? 11.57 8.297 13.883 1 96.75 226 ILE B N 1
ATOM 5233 C CA . ILE B 1 226 ? 12.859 8.328 14.57 1 96.75 226 ILE B CA 1
ATOM 5234 C C . ILE B 1 226 ? 13.984 8.516 13.555 1 96.75 226 ILE B C 1
ATOM 5236 O O . ILE B 1 226 ? 14.062 7.789 12.562 1 96.75 226 ILE B O 1
ATOM 5240 N N . ARG B 1 227 ? 14.805 9.516 13.828 1 96.25 227 ARG B N 1
ATOM 5241 C CA . ARG B 1 227 ? 15.945 9.805 12.969 1 96.25 227 ARG B CA 1
ATOM 5242 C C . ARG B 1 227 ? 16.891 8.609 12.891 1 96.25 227 ARG B C 1
ATOM 5244 O O . ARG B 1 227 ? 17.156 7.965 13.906 1 96.25 227 ARG B O 1
ATOM 5251 N N . GLY B 1 228 ? 17.438 8.312 11.68 1 91.94 228 GLY B N 1
ATOM 5252 C CA . GLY B 1 228 ? 18.391 7.227 11.508 1 91.94 228 GLY B CA 1
ATOM 5253 C C . GLY B 1 228 ? 17.75 5.949 10.992 1 91.94 228 GLY B C 1
ATOM 5254 O O . GLY B 1 228 ? 18.453 5.016 10.594 1 91.94 228 GLY B O 1
ATOM 5255 N N . PHE B 1 229 ? 16.453 5.895 11.023 1 93.12 229 PHE B N 1
ATOM 5256 C CA . PHE B 1 229 ? 15.727 4.746 10.5 1 93.12 229 PHE B CA 1
ATOM 5257 C C . PHE B 1 229 ? 14.93 5.129 9.266 1 93.12 229 PHE B C 1
ATOM 5259 O O . PHE B 1 229 ? 14.477 6.27 9.133 1 93.12 229 PHE B O 1
ATOM 5266 N N . CYS B 1 230 ? 14.766 4.109 8.359 1 95.5 230 CYS B N 1
ATOM 5267 C CA . CYS B 1 230 ? 13.867 4.34 7.234 1 95.5 230 CYS B CA 1
ATOM 5268 C C . CYS B 1 230 ? 12.414 4.297 7.691 1 95.5 230 CYS B C 1
ATOM 5270 O O . CYS B 1 230 ? 12.078 3.6 8.648 1 95.5 230 CYS B O 1
ATOM 5272 N N . LEU B 1 231 ? 11.617 5.051 7.043 1 96.88 231 LEU B N 1
ATOM 5273 C CA . LEU B 1 231 ? 10.18 5.043 7.301 1 96.88 231 LEU B CA 1
ATOM 5274 C C . LEU B 1 231 ? 9.555 3.729 6.844 1 96.88 231 LEU B C 1
ATOM 5276 O O . LEU B 1 231 ? 10.188 2.959 6.109 1 96.88 231 LEU B O 1
ATOM 5280 N N . PRO B 1 232 ? 8.359 3.439 7.266 1 93.88 232 PRO B N 1
ATOM 5281 C CA . PRO B 1 232 ? 7.746 2.125 7.07 1 93.88 232 PRO B CA 1
ATOM 5282 C C . PRO B 1 232 ? 7.723 1.696 5.605 1 93.88 232 PRO B C 1
ATOM 5284 O O . PRO B 1 232 ? 7.949 0.523 5.297 1 93.88 232 PRO B O 1
ATOM 5287 N N . PRO B 1 233 ? 7.477 2.541 4.586 1 94.38 233 PRO B N 1
ATOM 5288 C CA . PRO B 1 233 ? 7.488 2.086 3.195 1 94.38 233 PRO B CA 1
ATOM 5289 C C . PRO B 1 233 ? 8.82 1.46 2.793 1 94.38 233 PRO B C 1
ATOM 5291 O O . PRO B 1 233 ? 8.883 0.688 1.832 1 94.38 233 PRO B O 1
ATOM 5294 N N . HIS B 1 234 ? 9.852 1.827 3.49 1 94.88 234 HIS B N 1
ATOM 5295 C CA . HIS B 1 234 ? 11.195 1.453 3.057 1 94.88 234 HIS B CA 1
ATOM 5296 C C . HIS B 1 234 ? 11.984 0.818 4.195 1 94.88 234 HIS B C 1
ATOM 5298 O O . HIS B 1 234 ? 13.219 0.741 4.141 1 94.88 234 HIS B O 1
ATOM 5304 N N . ALA B 1 235 ? 11.367 0.356 5.238 1 92 235 ALA B N 1
ATOM 5305 C CA . ALA B 1 235 ? 12.023 -0.171 6.434 1 92 235 ALA B CA 1
ATOM 5306 C C . ALA B 1 235 ? 12.602 -1.56 6.172 1 92 235 ALA B C 1
ATOM 5308 O O . ALA B 1 235 ? 11.977 -2.383 5.5 1 92 235 ALA B O 1
ATOM 5309 N N . ALA B 1 236 ? 13.781 -1.779 6.605 1 89 236 ALA B N 1
ATOM 5310 C CA . ALA B 1 236 ? 14.336 -3.131 6.684 1 89 236 ALA B CA 1
ATOM 5311 C C . ALA B 1 236 ? 13.727 -3.906 7.844 1 89 236 ALA B C 1
ATOM 5313 O O . ALA B 1 236 ? 13.367 -3.32 8.867 1 89 236 ALA B O 1
ATOM 5314 N N . ARG B 1 237 ? 13.641 -5.219 7.727 1 88.69 237 ARG B N 1
ATOM 5315 C CA . ARG B 1 237 ? 13.078 -6.031 8.797 1 88.69 237 ARG B CA 1
ATOM 5316 C C . ARG B 1 237 ? 13.867 -5.852 10.094 1 88.69 237 ARG B C 1
ATOM 5318 O O . ARG B 1 237 ? 13.281 -5.777 11.172 1 88.69 237 ARG B O 1
ATOM 5325 N N . GLY B 1 238 ? 15.086 -5.816 9.992 1 84.44 238 GLY B N 1
ATOM 5326 C CA . GLY B 1 238 ? 15.945 -5.719 11.156 1 84.44 238 GLY B CA 1
ATOM 5327 C C . GLY B 1 238 ? 15.828 -4.391 11.883 1 84.44 238 GLY B C 1
ATOM 5328 O O . GLY B 1 238 ? 16.156 -4.289 13.062 1 84.44 238 GLY B O 1
ATOM 5329 N N . SER B 1 239 ? 15.547 -3.367 11.125 1 79.44 239 SER B N 1
ATOM 5330 C CA . SER B 1 239 ? 15.398 -2.047 11.727 1 79.44 239 SER B CA 1
ATOM 5331 C C . SER B 1 239 ? 14.117 -1.952 12.539 1 79.44 239 SER B C 1
ATOM 5333 O O . SER B 1 239 ? 14 -1.106 13.43 1 79.44 239 SER B O 1
ATOM 5335 N N . ALA B 1 240 ? 13.141 -2.734 12.117 1 63.56 240 ALA B N 1
ATOM 5336 C CA . ALA B 1 240 ? 11.836 -2.695 12.773 1 63.56 240 ALA B CA 1
ATOM 5337 C C . ALA B 1 240 ? 11.836 -3.537 14.047 1 63.56 240 ALA B C 1
ATOM 5339 O O . ALA B 1 240 ? 10.914 -3.451 14.852 1 63.56 240 ALA B O 1
ATOM 5340 N N . ALA B 1 241 ? 12.977 -4.398 14.305 1 51.66 241 ALA B N 1
ATOM 5341 C CA . ALA B 1 241 ? 13.031 -5.48 15.281 1 51.66 241 ALA B CA 1
ATOM 5342 C C . ALA B 1 241 ? 13.367 -4.949 16.672 1 51.66 241 ALA B C 1
ATOM 5344 O O . ALA B 1 241 ? 13.492 -5.719 17.625 1 51.66 241 ALA B O 1
ATOM 5345 N N . PRO B 1 242 ? 13.938 -3.803 16.781 1 46.84 242 PRO B N 1
ATOM 5346 C CA . PRO B 1 242 ? 14.242 -3.641 18.203 1 46.84 242 PRO B CA 1
ATOM 5347 C C . PRO B 1 242 ? 13.141 -4.207 19.094 1 46.84 242 PRO B C 1
ATOM 5349 O O . PRO B 1 242 ? 13.375 -4.445 20.281 1 46.84 242 PRO B O 1
ATOM 5352 N N . SER B 1 243 ? 12.031 -4.352 18.516 1 43.25 243 SER B N 1
ATOM 5353 C CA . SER B 1 243 ? 10.891 -4.77 19.344 1 43.25 243 SER B CA 1
ATOM 5354 C C . SER B 1 243 ? 10.93 -6.27 19.609 1 43.25 243 SER B C 1
ATOM 5356 O O . SER B 1 243 ? 10.117 -6.789 20.375 1 43.25 243 SER B O 1
ATOM 5358 N N . ARG B 1 244 ? 11.883 -6.941 18.797 1 41.66 244 ARG B N 1
ATOM 5359 C CA . ARG B 1 244 ? 11.805 -8.391 18.984 1 41.66 244 ARG B CA 1
ATOM 5360 C C . ARG B 1 244 ? 12.414 -8.805 20.312 1 41.66 244 ARG B C 1
ATOM 5362 O O . ARG B 1 244 ? 12.258 -9.945 20.75 1 41.66 244 ARG B O 1
ATOM 5369 N N . SER B 1 245 ? 13.422 -8.047 20.703 1 36.88 245 SER B N 1
ATOM 5370 C CA . SER B 1 245 ? 14.117 -8.562 21.891 1 36.88 245 SER B CA 1
ATOM 5371 C C . SER B 1 245 ? 13.156 -8.805 23.031 1 36.88 245 SER B C 1
ATOM 5373 O O . SER B 1 245 ? 13.406 -9.656 23.891 1 36.88 245 SER B O 1
ATOM 5375 N N . SER B 1 246 ? 12.516 -7.773 23.484 1 34.44 246 SER B N 1
ATOM 5376 C CA . SER B 1 246 ? 11.859 -8.133 24.734 1 34.44 246 SER B CA 1
ATOM 5377 C C . SER B 1 246 ? 10.609 -8.961 24.484 1 34.44 246 SER B C 1
ATOM 5379 O O . SER B 1 246 ? 9.586 -8.43 24.031 1 34.44 246 SER B O 1
ATOM 5381 N N . PRO B 1 247 ? 10.883 -10.25 24.078 1 35.91 247 PRO B N 1
ATOM 5382 C CA . PRO B 1 247 ? 9.68 -11.086 24.125 1 35.91 247 PRO B CA 1
ATOM 5383 C C . PRO B 1 247 ? 8.82 -10.812 25.359 1 35.91 247 PRO B C 1
ATOM 5385 O O . PRO B 1 247 ? 8.188 -11.727 25.891 1 35.91 247 PRO B O 1
ATOM 5388 N N . SER B 1 248 ? 8.961 -9.719 25.953 1 33.38 248 SER B N 1
ATOM 5389 C CA . SER B 1 248 ? 8.047 -9.734 27.078 1 33.38 248 SER B CA 1
ATOM 5390 C C . SER B 1 248 ? 6.629 -10.094 26.656 1 33.38 248 SER B C 1
ATOM 5392 O O . SER B 1 248 ? 6.141 -9.602 25.625 1 33.38 248 SER B O 1
ATOM 5394 N N . LYS B 1 249 ? 6.129 -11.219 27.062 1 35.22 249 LYS B N 1
ATOM 5395 C CA . LYS B 1 249 ? 4.75 -11.695 27.141 1 35.22 249 LYS B CA 1
ATOM 5396 C C . LYS B 1 249 ? 3.766 -10.523 27.156 1 35.22 249 LYS B C 1
ATOM 5398 O O . LYS B 1 249 ? 2.561 -10.727 27.312 1 35.22 249 LYS B O 1
ATOM 5403 N N . ALA B 1 250 ? 4.363 -9.438 27.203 1 32.81 250 ALA B N 1
ATOM 5404 C CA . ALA B 1 250 ? 3.465 -8.289 27.266 1 32.81 250 ALA B CA 1
ATOM 5405 C C . ALA B 1 250 ? 2.826 -8.016 25.906 1 32.81 250 ALA B C 1
ATOM 5407 O O . ALA B 1 250 ? 2.098 -7.035 25.75 1 32.81 250 ALA B O 1
ATOM 5408 N N . ILE B 1 251 ? 3.326 -8.617 24.766 1 38 251 ILE B N 1
ATOM 5409 C CA . ILE B 1 251 ? 2.73 -8.453 23.438 1 38 251 ILE B CA 1
ATOM 5410 C C . ILE B 1 251 ? 1.332 -9.062 23.422 1 38 251 ILE B C 1
ATOM 5412 O O . ILE B 1 251 ? 0.541 -8.797 22.516 1 38 251 ILE B O 1
ATOM 5416 N N . ASP B 1 252 ? 1.062 -10.023 24.344 1 37.84 252 ASP B N 1
ATOM 5417 C CA . ASP B 1 252 ? -0.233 -10.695 24.328 1 37.84 252 ASP B CA 1
ATOM 5418 C C . ASP B 1 252 ? -1.378 -9.688 24.391 1 37.84 252 ASP B C 1
ATOM 5420 O O . ASP B 1 252 ? -2.459 -9.93 23.859 1 37.84 252 ASP B O 1
ATOM 5424 N N . ARG B 1 253 ? -1.192 -8.672 25.172 1 40.12 253 ARG B N 1
ATOM 5425 C CA . ARG B 1 253 ? -2.33 -7.77 25.312 1 40.12 253 ARG B CA 1
ATOM 5426 C C . ARG B 1 253 ? -2.273 -6.656 24.266 1 40.12 253 ARG B C 1
ATOM 5428 O O . ARG B 1 253 ? -2.838 -5.578 24.469 1 40.12 253 ARG B O 1
ATOM 5435 N N . HIS B 1 254 ? -1.356 -6.93 23.344 1 48.56 254 HIS B N 1
ATOM 5436 C CA . HIS B 1 254 ? -1.209 -5.887 22.344 1 48.56 254 HIS B CA 1
ATOM 5437 C C . HIS B 1 254 ? -2.309 -5.98 21.281 1 48.56 254 HIS B C 1
ATOM 5439 O O . HIS B 1 254 ? -2.604 -7.066 20.781 1 48.56 254 HIS B O 1
ATOM 5445 N N . PHE B 1 255 ? -3.188 -5.074 21.438 1 56.41 255 PHE B N 1
ATOM 5446 C CA . PHE B 1 255 ? -4.129 -4.859 20.344 1 56.41 255 PHE B CA 1
ATOM 5447 C C . PHE B 1 255 ? -3.396 -4.773 19.016 1 56.41 255 PHE B C 1
ATOM 5449 O O . PHE B 1 255 ? -2.291 -4.234 18.938 1 56.41 255 PHE B O 1
ATOM 5456 N N . LEU B 1 256 ? -3.602 -5.793 18.203 1 58.31 256 LEU B N 1
ATOM 5457 C CA . LEU B 1 256 ? -3.029 -5.734 16.859 1 58.31 256 LEU B CA 1
ATOM 5458 C C . LEU B 1 256 ? -3.941 -4.961 15.914 1 58.31 256 LEU B C 1
ATOM 5460 O O . LEU B 1 256 ? -5.156 -4.902 16.125 1 58.31 256 LEU B O 1
ATOM 5464 N N . PHE B 1 257 ? -3.23 -4.262 15.023 1 66.31 257 PHE B N 1
ATOM 5465 C CA . PHE B 1 257 ? -3.893 -3.617 13.898 1 66.31 257 PHE B CA 1
ATOM 5466 C C . PHE B 1 257 ? -4.684 -4.633 13.086 1 66.31 257 PHE B C 1
ATOM 5468 O O . PHE B 1 257 ? -4.348 -5.816 13.062 1 66.31 257 PHE B O 1
ATOM 5475 N N . ASP B 1 258 ? -5.781 -4.168 12.633 1 72.19 258 ASP B N 1
ATOM 5476 C CA . ASP B 1 258 ? -6.363 -4.961 11.555 1 72.19 258 ASP B CA 1
ATOM 5477 C C . ASP B 1 258 ? -5.387 -5.105 10.391 1 72.19 258 ASP B C 1
ATOM 5479 O O . ASP B 1 258 ? -4.562 -4.219 10.148 1 72.19 258 ASP B O 1
ATOM 5483 N N . LYS B 1 259 ? -5.449 -6.273 9.781 1 79.12 259 LYS B N 1
ATOM 5484 C CA . LYS B 1 259 ? -4.641 -6.422 8.578 1 79.12 259 LYS B CA 1
ATOM 5485 C C . LYS B 1 259 ? -4.938 -5.309 7.578 1 79.12 259 LYS B C 1
ATOM 5487 O O . LYS B 1 259 ? -6.102 -5.035 7.273 1 79.12 259 LYS B O 1
ATOM 5492 N N . PRO B 1 260 ? -3.885 -4.707 7.184 1 80.69 260 PRO B N 1
ATOM 5493 C CA . PRO B 1 260 ? -4.102 -3.564 6.289 1 80.69 260 PRO B CA 1
ATOM 5494 C C . PRO B 1 260 ? -4.762 -3.963 4.973 1 80.69 260 PRO B C 1
ATOM 5496 O O . PRO B 1 260 ? -4.359 -4.949 4.348 1 80.69 260 PRO B O 1
ATOM 5499 N N . VAL B 1 261 ? -5.754 -3.186 4.605 1 75.75 261 VAL B N 1
ATOM 5500 C CA . VAL B 1 261 ? -6.438 -3.414 3.336 1 75.75 261 VAL B CA 1
ATOM 5501 C C . VAL B 1 261 ? -6.453 -2.123 2.52 1 75.75 261 VAL B C 1
ATOM 5503 O O . VAL B 1 261 ? -6.859 -2.123 1.355 1 75.75 261 VAL B O 1
ATOM 5506 N N . SER B 1 262 ? -5.922 -1.075 3.121 1 78.38 262 SER B N 1
ATOM 5507 C CA . SER B 1 262 ? -5.961 0.214 2.438 1 78.38 262 SER B CA 1
ATOM 5508 C C . SER B 1 262 ? -4.977 0.25 1.273 1 78.38 262 SER B C 1
ATOM 5510 O O . SER B 1 262 ? -3.85 -0.233 1.391 1 78.38 262 SER B O 1
ATOM 5512 N N . PRO B 1 263 ? -5.402 0.858 0.214 1 77.06 263 PRO B N 1
ATOM 5513 C CA . PRO B 1 263 ? -4.516 0.976 -0.945 1 77.06 263 PRO B CA 1
ATOM 5514 C C . PRO B 1 263 ? -3.207 1.696 -0.618 1 77.06 263 PRO B C 1
ATOM 5516 O O . PRO B 1 263 ? -2.15 1.333 -1.141 1 77.06 263 PRO B O 1
ATOM 5519 N N . LEU B 1 264 ? -3.289 2.676 0.271 1 81.94 264 LEU B N 1
ATOM 5520 C CA . LEU B 1 264 ? -2.08 3.393 0.665 1 81.94 264 LEU B CA 1
ATOM 5521 C C . LEU B 1 264 ? -1.065 2.441 1.291 1 81.94 264 LEU B C 1
ATOM 5523 O O . LEU B 1 264 ? 0.099 2.416 0.887 1 81.94 264 LEU B O 1
ATOM 5527 N N . LEU B 1 265 ? -1.545 1.657 2.215 1 85.38 265 LEU B N 1
ATOM 5528 C CA . LEU B 1 265 ? -0.646 0.773 2.949 1 85.38 265 LEU B CA 1
ATOM 5529 C C . LEU B 1 265 ? -0.128 -0.344 2.053 1 85.38 265 LEU B C 1
ATOM 5531 O O . LEU B 1 265 ? 1.053 -0.696 2.109 1 85.38 265 LEU B O 1
ATOM 5535 N N . LEU B 1 266 ? -0.979 -0.79 1.193 1 83.5 266 LEU B N 1
ATOM 5536 C CA . LEU B 1 266 ? -0.624 -1.92 0.343 1 83.5 266 LEU B CA 1
ATOM 5537 C C . LEU B 1 266 ? 0.321 -1.485 -0.772 1 83.5 266 LEU B C 1
ATOM 5539 O O . LEU B 1 266 ? 1.349 -2.127 -1.007 1 83.5 266 LEU B O 1
ATOM 5543 N N . ALA B 1 267 ? 0.066 -0.347 -1.371 1 85.5 267 ALA B N 1
ATOM 5544 C CA . ALA B 1 267 ? 0.797 0.093 -2.557 1 85.5 267 ALA B CA 1
ATOM 5545 C C . ALA B 1 267 ? 2.141 0.707 -2.176 1 85.5 267 ALA B C 1
ATOM 5547 O O . ALA B 1 267 ? 3.041 0.817 -3.014 1 85.5 267 ALA B O 1
ATOM 5548 N N . SER B 1 268 ? 2.293 1.092 -0.919 1 89.69 268 SER B N 1
ATOM 5549 C CA . SER B 1 268 ? 3.52 1.765 -0.502 1 89.69 268 SER B CA 1
ATOM 5550 C C . SER B 1 268 ? 4.465 0.8 0.205 1 89.69 268 SER B C 1
ATOM 5552 O O . SER B 1 268 ? 5.562 1.188 0.614 1 89.69 268 SER B O 1
ATOM 5554 N N . GLY B 1 269 ? 3.971 -0.413 0.38 1 87.62 269 GLY B N 1
ATOM 5555 C CA . GLY B 1 269 ? 4.824 -1.398 1.022 1 87.62 269 GLY B CA 1
ATOM 5556 C C . GLY B 1 269 ? 4.723 -1.381 2.537 1 87.62 269 GLY B C 1
ATOM 5557 O O . GLY B 1 269 ? 5.398 -2.154 3.219 1 87.62 269 GLY B O 1
ATOM 5558 N N . MET B 1 270 ? 3.861 -0.599 3.072 1 90.5 270 MET B N 1
ATOM 5559 C CA . MET B 1 270 ? 3.74 -0.467 4.52 1 90.5 270 MET B CA 1
ATOM 5560 C C . MET B 1 270 ? 3.094 -1.708 5.129 1 90.5 270 MET B C 1
ATOM 5562 O O . MET B 1 270 ? 3.221 -1.953 6.328 1 90.5 270 MET B O 1
ATOM 5566 N N . ALA B 1 271 ? 2.393 -2.504 4.309 1 88.06 271 ALA B N 1
ATOM 5567 C CA . ALA B 1 271 ? 1.682 -3.682 4.801 1 88.06 271 ALA B CA 1
ATOM 5568 C C . ALA B 1 271 ? 2.602 -4.898 4.84 1 88.06 271 ALA B C 1
ATOM 5570 O O . ALA B 1 271 ? 2.242 -5.938 5.402 1 88.06 271 ALA B O 1
ATOM 5571 N N . ARG B 1 272 ? 3.756 -4.789 4.316 1 88.5 272 ARG B N 1
ATOM 5572 C CA . ARG B 1 272 ? 4.664 -5.926 4.199 1 88.5 272 ARG B CA 1
ATOM 5573 C C . ARG B 1 272 ? 4.961 -6.531 5.566 1 88.5 272 ARG B C 1
ATOM 5575 O O . ARG B 1 272 ? 5.137 -5.805 6.551 1 88.5 272 ARG B O 1
ATOM 5582 N N . ASP B 1 273 ? 4.996 -7.902 5.66 1 88 273 ASP B N 1
ATOM 5583 C CA . ASP B 1 273 ? 5.438 -8.664 6.828 1 88 273 ASP B CA 1
ATOM 5584 C C . ASP B 1 273 ? 4.426 -8.562 7.965 1 88 273 ASP B C 1
ATOM 5586 O O . ASP B 1 273 ? 4.734 -8.891 9.109 1 88 273 ASP B O 1
ATOM 5590 N N . TRP B 1 274 ? 3.318 -8.055 7.641 1 85.12 274 TRP B N 1
ATOM 5591 C CA . TRP B 1 274 ? 2.291 -7.969 8.672 1 85.12 274 TRP B CA 1
ATOM 5592 C C . TRP B 1 274 ? 2.092 -9.32 9.359 1 85.12 274 TRP B C 1
ATOM 5594 O O . TRP B 1 274 ? 2.012 -10.352 8.688 1 85.12 274 TRP B O 1
ATOM 5604 N N . PRO B 1 275 ? 1.938 -9.352 10.633 1 84.62 275 PRO B N 1
ATOM 5605 C CA . PRO B 1 275 ? 1.896 -8.258 11.609 1 84.62 275 PRO B CA 1
ATOM 5606 C C . PRO B 1 275 ? 3.236 -8.039 12.305 1 84.62 275 PRO B C 1
ATOM 5608 O O . PRO B 1 275 ? 3.305 -7.332 13.312 1 84.62 275 PRO B O 1
ATOM 5611 N N . ASP B 1 276 ? 4.223 -8.523 11.75 1 84.38 276 ASP B N 1
ATOM 5612 C CA . ASP B 1 276 ? 5.52 -8.516 12.414 1 84.38 276 ASP B CA 1
ATOM 5613 C C . ASP B 1 276 ? 5.98 -7.09 12.703 1 84.38 276 ASP B C 1
ATOM 5615 O O . ASP B 1 276 ? 5.805 -6.195 11.875 1 84.38 276 ASP B O 1
ATOM 5619 N N . ALA B 1 277 ? 6.555 -6.91 13.891 1 84.12 277 ALA B N 1
ATOM 5620 C CA . ALA B 1 277 ? 7.215 -5.68 14.32 1 84.12 277 ALA B CA 1
ATOM 5621 C C . ALA B 1 277 ? 6.203 -4.555 14.516 1 84.12 277 ALA B C 1
ATOM 5623 O O . ALA B 1 277 ? 6.562 -3.375 14.508 1 84.12 277 ALA B O 1
ATOM 5624 N N . ARG B 1 278 ? 4.969 -4.891 14.656 1 86.75 278 ARG B N 1
ATOM 5625 C CA . ARG B 1 278 ? 3.898 -3.928 14.891 1 86.75 278 ARG B CA 1
ATOM 5626 C C . ARG B 1 278 ? 3.189 -4.211 16.219 1 86.75 278 ARG B C 1
ATOM 5628 O O . ARG B 1 278 ? 3.18 -5.352 16.688 1 86.75 278 ARG B O 1
ATOM 5635 N N . GLY B 1 279 ? 2.619 -3.131 16.812 1 83.69 279 GLY B N 1
ATOM 5636 C CA . GLY B 1 279 ? 1.881 -3.342 18.047 1 83.69 279 GLY B CA 1
ATOM 5637 C C . GLY B 1 279 ? 1.252 -2.074 18.594 1 83.69 279 GLY B C 1
ATOM 5638 O O . GLY B 1 279 ? 1.584 -0.972 18.156 1 83.69 279 GLY B O 1
ATOM 5639 N N . ILE B 1 280 ? 0.352 -2.236 19.422 1 87.88 280 ILE B N 1
ATOM 5640 C CA . ILE B 1 280 ? -0.324 -1.156 20.141 1 87.88 280 ILE B CA 1
ATOM 5641 C C . ILE B 1 280 ? -0.097 -1.305 21.641 1 87.88 280 ILE B C 1
ATOM 5643 O O . ILE B 1 280 ? -0.269 -2.393 22.188 1 87.88 280 ILE B O 1
ATOM 5647 N N . TRP B 1 281 ? 0.351 -0.278 22.297 1 86.81 281 TRP B N 1
ATOM 5648 C CA . TRP B 1 281 ? 0.49 -0.179 23.75 1 86.81 281 TRP B CA 1
ATOM 5649 C C . TRP B 1 281 ? -0.473 0.856 24.312 1 86.81 281 TRP B C 1
ATOM 5651 O O . TRP B 1 281 ? -0.739 1.881 23.688 1 86.81 281 TRP B O 1
ATOM 5661 N N . HIS B 1 282 ? -1.041 0.594 25.438 1 89.88 282 HIS B N 1
ATOM 5662 C CA . HIS B 1 282 ? -1.943 1.557 26.062 1 89.88 282 HIS B CA 1
ATOM 5663 C C . HIS B 1 282 ? -1.794 1.552 27.578 1 89.88 282 HIS B C 1
ATOM 5665 O O . HIS B 1 282 ? -1.267 0.595 28.156 1 89.88 282 HIS B O 1
ATOM 5671 N N . ASN B 1 283 ? -2.143 2.66 28.188 1 91.12 283 ASN B N 1
ATOM 5672 C CA . ASN B 1 283 ? -2.23 2.689 29.641 1 91.12 283 ASN B CA 1
ATOM 5673 C C . ASN B 1 283 ? -3.424 1.884 30.141 1 91.12 283 ASN B C 1
ATOM 5675 O O . ASN B 1 283 ? -4.223 1.386 29.344 1 91.12 283 ASN B O 1
ATOM 5679 N N . ASP B 1 284 ? -3.512 1.744 31.484 1 89.25 284 ASP B N 1
ATOM 5680 C CA . ASP B 1 284 ? -4.516 0.89 32.125 1 89.25 284 ASP B CA 1
ATOM 5681 C C . ASP B 1 284 ? -5.926 1.343 31.75 1 89.25 284 ASP B C 1
ATOM 5683 O O . ASP B 1 284 ? -6.805 0.514 31.5 1 89.25 284 ASP B O 1
ATOM 5687 N N . ASN B 1 285 ? -6.094 2.549 31.672 1 91.56 285 ASN B N 1
ATOM 5688 C CA . ASN B 1 285 ? -7.426 3.096 31.422 1 91.56 285 ASN B CA 1
ATOM 5689 C C . ASN B 1 285 ? -7.746 3.168 29.938 1 91.56 285 ASN B C 1
ATOM 5691 O O . ASN B 1 285 ? -8.836 3.592 29.547 1 91.56 285 ASN B O 1
ATOM 5695 N N . LYS B 1 286 ? -6.766 2.902 29.125 1 89.81 286 LYS B N 1
ATOM 5696 C CA . LYS B 1 286 ? -6.922 2.91 27.672 1 89.81 286 LYS B CA 1
ATOM 5697 C C . LYS B 1 286 ? -7.25 4.309 27.156 1 89.81 286 LYS B C 1
ATOM 5699 O O . LYS B 1 286 ? -8.047 4.469 26.234 1 89.81 286 LYS B O 1
ATOM 5704 N N . THR B 1 287 ? -6.719 5.289 27.797 1 95.12 287 THR B N 1
ATOM 5705 C CA . THR B 1 287 ? -6.906 6.68 27.391 1 95.12 287 THR B CA 1
ATOM 5706 C C . THR B 1 287 ? -5.652 7.219 26.703 1 95.12 287 THR B C 1
ATOM 5708 O O . THR B 1 287 ? -5.656 8.328 26.172 1 95.12 287 THR B O 1
ATOM 5711 N N . PHE B 1 288 ? -4.609 6.43 26.766 1 95.81 288 PHE B N 1
ATOM 5712 C CA . PHE B 1 288 ? -3.346 6.758 26.125 1 95.81 288 PHE B CA 1
ATOM 5713 C C . PHE B 1 288 ? -2.771 5.543 25.406 1 95.81 288 PHE B C 1
ATOM 5715 O O . PHE B 1 288 ? -2.549 4.5 26.016 1 95.81 288 PHE B O 1
ATOM 5722 N N . LEU B 1 289 ? -2.605 5.727 24.109 1 93.81 289 LEU B N 1
ATOM 5723 C CA . LEU B 1 289 ? -2.154 4.613 23.281 1 93.81 289 LEU B CA 1
ATOM 5724 C C . LEU B 1 289 ? -0.95 5.016 22.438 1 93.81 289 LEU B C 1
ATOM 5726 O O . LEU B 1 289 ? -0.837 6.172 22.031 1 93.81 289 LEU B O 1
ATOM 5730 N N . VAL B 1 290 ? -0.083 4.082 22.156 1 93.31 290 VAL B N 1
ATOM 5731 C CA . VAL B 1 290 ? 1.045 4.238 21.234 1 93.31 290 VAL B CA 1
ATOM 5732 C C . VAL B 1 290 ? 1.062 3.092 20.234 1 93.31 290 VAL B C 1
ATOM 5734 O O . VAL B 1 290 ? 1.103 1.922 20.609 1 93.31 290 VAL B O 1
ATOM 5737 N N . TRP B 1 291 ? 0.873 3.479 18.953 1 90.75 291 TRP B N 1
ATOM 5738 C CA . TRP B 1 291 ? 1.014 2.523 17.875 1 90.75 291 TRP B CA 1
ATOM 5739 C C . TRP B 1 291 ? 2.439 2.52 17.328 1 90.75 291 TRP B C 1
ATOM 5741 O O . TRP B 1 291 ? 3.055 3.576 17.172 1 90.75 291 TRP B O 1
ATOM 5751 N N . ILE B 1 292 ? 2.953 1.33 17 1 90.44 292 ILE B N 1
ATOM 5752 C CA . ILE B 1 292 ? 4.312 1.202 16.484 1 90.44 292 ILE B CA 1
ATOM 5753 C C . ILE B 1 292 ? 4.277 0.638 15.062 1 90.44 292 ILE B C 1
ATOM 5755 O O . ILE B 1 292 ? 3.623 -0.377 14.805 1 90.44 292 ILE B O 1
ATOM 5759 N N . ASN B 1 293 ? 4.875 1.281 14.07 1 89.44 293 ASN B N 1
ATOM 5760 C CA . ASN B 1 293 ? 5.191 0.802 12.734 1 89.44 293 ASN B CA 1
ATOM 5761 C C . ASN B 1 293 ? 3.932 0.575 11.906 1 89.44 293 ASN B C 1
ATOM 5763 O O . ASN B 1 293 ? 3.754 -0.492 11.312 1 89.44 293 ASN B O 1
ATOM 5767 N N . GLU B 1 294 ? 3.1 1.476 11.812 1 89.25 294 GLU B N 1
ATOM 5768 C CA . GLU B 1 294 ? 1.971 1.484 10.891 1 89.25 294 GLU B CA 1
ATOM 5769 C C . GLU B 1 294 ? 2.227 2.428 9.719 1 89.25 294 GLU B C 1
ATOM 5771 O O . GLU B 1 294 ? 3.029 2.123 8.836 1 89.25 294 GLU B O 1
ATOM 5776 N N . GLU B 1 295 ? 1.726 3.689 9.836 1 92.19 295 GLU B N 1
ATOM 5777 C CA . GLU B 1 295 ? 2.045 4.652 8.789 1 92.19 295 GLU B CA 1
ATOM 5778 C C . GLU B 1 295 ? 3.393 5.32 9.039 1 92.19 295 GLU B C 1
ATOM 5780 O O . GLU B 1 295 ? 4.16 5.555 8.109 1 92.19 295 GLU B O 1
ATOM 5785 N N . ASP B 1 296 ? 3.623 5.582 10.305 1 95.62 296 ASP B N 1
ATOM 5786 C CA . ASP B 1 296 ? 4.887 6.113 10.805 1 95.62 296 ASP B CA 1
ATOM 5787 C C . ASP B 1 296 ? 5.48 5.199 11.875 1 95.62 296 ASP B C 1
ATOM 5789 O O . ASP B 1 296 ? 4.953 4.117 12.133 1 95.62 296 ASP B O 1
ATOM 5793 N N . HIS B 1 297 ? 6.652 5.59 12.445 1 95.88 297 HIS B N 1
ATOM 5794 C CA . HIS B 1 297 ? 7.246 4.766 13.484 1 95.88 297 HIS B CA 1
ATOM 5795 C C . HIS B 1 297 ? 6.367 4.727 14.727 1 95.88 297 HIS B C 1
ATOM 5797 O O . HIS B 1 297 ? 6.18 3.666 15.328 1 95.88 297 HIS B O 1
ATOM 5803 N N . LEU B 1 298 ? 5.809 5.879 15.117 1 95.81 298 LEU B N 1
ATOM 5804 C CA . LEU B 1 298 ? 4.953 6 16.297 1 95.81 298 LEU B CA 1
ATOM 5805 C C . LEU B 1 298 ? 3.682 6.773 15.969 1 95.81 298 LEU B C 1
ATOM 5807 O O . LEU B 1 298 ? 3.721 7.75 15.219 1 95.81 298 LEU B O 1
ATOM 5811 N N . ARG B 1 299 ? 2.652 6.289 16.453 1 96.19 299 ARG B N 1
ATOM 5812 C CA . ARG B 1 299 ? 1.425 7.066 16.594 1 96.19 299 ARG B CA 1
ATOM 5813 C C . ARG B 1 299 ? 1.001 7.168 18.047 1 96.19 299 ARG B C 1
ATOM 5815 O O . ARG B 1 299 ? 0.756 6.148 18.703 1 96.19 299 ARG B O 1
ATOM 5822 N N . VAL B 1 300 ? 0.975 8.383 18.594 1 96.69 300 VAL B N 1
ATOM 5823 C CA . VAL B 1 300 ? 0.604 8.633 19.984 1 96.69 300 VAL B CA 1
ATOM 5824 C C . VAL B 1 300 ? -0.816 9.188 20.047 1 96.69 300 VAL B C 1
ATOM 5826 O O . VAL B 1 300 ? -1.141 10.164 19.375 1 96.69 300 VAL B O 1
ATOM 5829 N N . ILE B 1 301 ? -1.615 8.555 20.844 1 96.62 301 ILE B N 1
ATOM 5830 C CA . ILE B 1 301 ? -3.031 8.906 20.859 1 96.62 301 ILE B CA 1
ATOM 5831 C C . ILE B 1 301 ? -3.488 9.102 22.312 1 96.62 301 ILE B C 1
ATOM 5833 O O . ILE B 1 301 ? -3.27 8.227 23.156 1 96.62 301 ILE B O 1
ATOM 5837 N N . SER B 1 302 ? -4.047 10.195 22.719 1 98.06 302 SER B N 1
ATOM 5838 C CA . SER B 1 302 ? -4.789 10.461 23.938 1 98.06 302 SER B CA 1
ATOM 5839 C C . SER B 1 302 ? -6.281 10.625 23.656 1 98.06 302 SER B C 1
ATOM 5841 O O . SER B 1 302 ? -6.672 11.383 22.766 1 98.06 302 SER B O 1
ATOM 5843 N N . MET B 1 303 ? -7.059 9.844 24.359 1 97 303 MET B N 1
ATOM 5844 C CA . MET B 1 303 ? -8.492 9.891 24.078 1 97 303 MET B CA 1
ATOM 5845 C C . MET B 1 303 ? -9.305 9.594 25.328 1 97 303 MET B C 1
ATOM 5847 O O . MET B 1 303 ? -8.797 9 26.281 1 97 303 MET B O 1
ATOM 5851 N N . GLN B 1 304 ? -10.5 10.039 25.406 1 94.88 304 GLN B N 1
ATOM 5852 C CA . GLN B 1 304 ? -11.453 9.688 26.453 1 94.88 304 GLN B CA 1
ATOM 5853 C C . GLN B 1 304 ? -12.875 10.055 26.047 1 94.88 304 GLN B C 1
ATOM 5855 O O . GLN B 1 304 ? -13.086 10.789 25.078 1 94.88 304 GLN B O 1
ATOM 5860 N N . LYS B 1 305 ? -13.797 9.492 26.75 1 95.5 305 LYS B N 1
ATOM 5861 C CA . LYS B 1 305 ? -15.195 9.883 26.594 1 95.5 305 LYS B CA 1
ATOM 5862 C C . LYS B 1 305 ? -15.438 11.305 27.094 1 95.5 305 LYS B C 1
ATOM 5864 O O . LYS B 1 305 ? -14.75 11.766 28.016 1 95.5 305 LYS B O 1
ATOM 5869 N N . GLY B 1 306 ? -16.375 11.945 26.438 1 95.31 306 GLY B N 1
ATOM 5870 C CA . GLY B 1 306 ? -16.766 13.273 26.875 1 95.31 306 GLY B CA 1
ATOM 5871 C C . GLY B 1 306 ? -15.977 14.383 26.203 1 95.31 306 GLY B C 1
ATOM 5872 O O . GLY B 1 306 ? -15.195 14.125 25.281 1 95.31 306 GLY B O 1
ATOM 5873 N N . GLY B 1 307 ? -16.219 15.625 26.688 1 96.31 307 GLY B N 1
ATOM 5874 C CA . GLY B 1 307 ? -15.734 16.797 25.984 1 96.31 307 GLY B CA 1
ATOM 5875 C C . GLY B 1 307 ? -14.602 17.5 26.703 1 96.31 307 GLY B C 1
ATOM 5876 O O . GLY B 1 307 ? -14.359 18.688 26.469 1 96.31 307 GLY B O 1
ATOM 5877 N N . ASN B 1 308 ? -13.93 16.781 27.578 1 97.94 308 ASN B N 1
ATOM 5878 C CA . ASN B 1 308 ? -12.82 17.422 28.281 1 97.94 308 ASN B CA 1
ATOM 5879 C C . ASN B 1 308 ? -11.531 17.375 27.469 1 97.94 308 ASN B C 1
ATOM 5881 O O . ASN B 1 308 ? -10.578 16.688 27.844 1 97.94 308 ASN B O 1
ATOM 5885 N N . MET B 1 309 ? -11.492 18.188 26.469 1 98.44 309 MET B N 1
ATOM 5886 C CA . MET B 1 309 ? -10.359 18.25 25.547 1 98.44 309 MET B CA 1
ATOM 5887 C C . MET B 1 309 ? -9.094 18.719 26.266 1 98.44 309 MET B C 1
ATOM 5889 O O . MET B 1 309 ? -7.992 18.281 25.938 1 98.44 309 MET B O 1
ATOM 5893 N N . LYS B 1 310 ? -9.242 19.562 27.25 1 98.44 310 LYS B N 1
ATOM 5894 C CA . LYS B 1 310 ? -8.086 20.062 27.984 1 98.44 310 LYS B CA 1
ATOM 5895 C C . LYS B 1 310 ? -7.359 18.922 28.703 1 98.44 310 LYS B C 1
ATOM 5897 O O . LYS B 1 310 ? -6.129 18.859 28.656 1 98.44 310 LYS B O 1
ATOM 5902 N N . GLU B 1 311 ? -8.102 18.062 29.312 1 98.31 311 GLU B N 1
ATOM 5903 C CA . GLU B 1 311 ? -7.52 16.906 29.969 1 98.31 311 GLU B CA 1
ATOM 5904 C C . GLU B 1 311 ? -6.84 15.977 28.969 1 98.31 311 GLU B C 1
ATOM 5906 O O . GLU B 1 311 ? -5.734 15.492 29.219 1 98.31 311 GLU B O 1
ATOM 5911 N N . VAL B 1 312 ? -7.5 15.734 27.906 1 98.5 312 VAL B N 1
ATOM 5912 C CA . VAL B 1 312 ? -6.973 14.867 26.859 1 98.5 312 VAL B CA 1
ATOM 5913 C C . VAL B 1 312 ? -5.668 15.445 26.312 1 98.5 312 VAL B C 1
ATOM 5915 O O . VAL B 1 312 ? -4.676 14.727 26.188 1 98.5 312 VAL B O 1
ATOM 5918 N N . PHE B 1 313 ? -5.633 16.75 26.047 1 98.75 313 PHE B N 1
ATOM 5919 C CA . PHE B 1 313 ? -4.469 17.438 25.484 1 98.75 313 PHE B CA 1
ATOM 5920 C C . PHE B 1 313 ? -3.32 17.453 26.484 1 98.75 313 PHE B C 1
ATOM 5922 O O . PHE B 1 313 ? -2.16 17.266 26.109 1 98.75 313 PHE B O 1
ATOM 5929 N N . THR B 1 314 ? -3.641 17.656 27.719 1 98.81 314 THR B N 1
ATOM 5930 C CA . THR B 1 314 ? -2.627 17.656 28.766 1 98.81 314 THR B CA 1
ATOM 5931 C C . THR B 1 314 ? -1.957 16.281 28.859 1 98.81 314 THR B C 1
ATOM 5933 O O . THR B 1 314 ? -0.729 16.188 28.922 1 98.81 314 THR B O 1
ATOM 5936 N N . ARG B 1 315 ? -2.74 15.25 28.812 1 98.62 315 ARG B N 1
ATOM 5937 C CA . ARG B 1 315 ? -2.205 13.891 28.859 1 98.62 315 ARG B CA 1
ATOM 5938 C C . ARG B 1 315 ? -1.349 13.609 27.625 1 98.62 315 ARG B C 1
ATOM 5940 O O . ARG B 1 315 ? -0.286 12.992 27.719 1 98.62 315 ARG B O 1
ATOM 5947 N N . PHE B 1 316 ? -1.801 14.031 26.594 1 98.25 316 PHE B N 1
ATOM 5948 C CA . PHE B 1 316 ? -1.089 13.898 25.328 1 98.25 316 PHE B CA 1
ATOM 5949 C C . PHE B 1 316 ? 0.3 14.516 25.406 1 98.25 316 PHE B C 1
ATOM 5951 O O . PHE B 1 316 ? 1.299 13.867 25.094 1 98.25 316 PHE B O 1
ATOM 5958 N N . CYS B 1 317 ? 0.307 15.836 25.766 1 98.56 317 CYS B N 1
ATOM 5959 C CA . CYS B 1 317 ? 1.558 16.578 25.844 1 98.56 317 CYS B CA 1
ATOM 5960 C C . CYS B 1 317 ? 2.512 15.938 26.844 1 98.56 317 CYS B C 1
ATOM 5962 O O . CYS B 1 317 ? 3.703 15.789 26.562 1 98.56 317 CYS B O 1
ATOM 5964 N N . SER B 1 318 ? 1.999 15.539 27.984 1 98.06 318 SER B N 1
ATOM 5965 C CA . SER B 1 318 ? 2.814 14.898 29.016 1 98.06 318 SER B CA 1
ATOM 5966 C C . SER B 1 318 ? 3.375 13.562 28.531 1 98.06 318 SER B C 1
ATOM 5968 O O . SER B 1 318 ? 4.559 13.273 28.719 1 98.06 318 SER B O 1
ATOM 5970 N N . GLY B 1 319 ? 2.48 12.82 27.922 1 97.69 319 GLY B N 1
ATOM 5971 C CA . GLY B 1 319 ? 2.916 11.539 27.391 1 97.69 319 GLY B CA 1
ATOM 5972 C C . GLY B 1 319 ? 3.957 11.664 26.297 1 97.69 319 GLY B C 1
ATOM 5973 O O . GLY B 1 319 ? 4.945 10.93 26.281 1 97.69 319 GLY B O 1
ATOM 5974 N N . LEU B 1 320 ? 3.756 12.477 25.438 1 97.31 320 LEU B N 1
ATOM 5975 C CA . LEU B 1 320 ? 4.68 12.711 24.328 1 97.31 320 LEU B CA 1
ATOM 5976 C C . LEU B 1 320 ? 6.043 13.164 24.844 1 97.31 320 LEU B C 1
ATOM 5978 O O . LEU B 1 320 ? 7.078 12.711 24.344 1 97.31 320 LEU B O 1
ATOM 5982 N N . ALA B 1 321 ? 6.023 14.109 25.812 1 96.75 321 ALA B N 1
ATOM 5983 C CA . ALA B 1 321 ? 7.262 14.578 26.438 1 96.75 321 ALA B CA 1
ATOM 5984 C C . ALA B 1 321 ? 8.023 13.414 27.078 1 96.75 321 ALA B C 1
ATOM 5986 O O . ALA B 1 321 ? 9.25 13.336 26.969 1 96.75 321 ALA B O 1
ATOM 5987 N N . GLN B 1 322 ? 7.355 12.516 27.703 1 96.44 322 GLN B N 1
ATOM 5988 C CA . GLN B 1 322 ? 7.98 11.352 28.328 1 96.44 322 GLN B CA 1
ATOM 5989 C C . GLN B 1 322 ? 8.617 10.438 27.281 1 96.44 322 GLN B C 1
ATOM 5991 O O . GLN B 1 322 ? 9.742 9.969 27.469 1 96.44 322 GLN B O 1
ATOM 5996 N N . ILE B 1 323 ? 7.898 10.258 26.266 1 95.31 323 ILE B N 1
ATOM 5997 C CA . ILE B 1 323 ? 8.398 9.422 25.172 1 95.31 323 ILE B CA 1
ATOM 5998 C C . ILE B 1 323 ? 9.664 10.031 24.594 1 95.31 323 ILE B C 1
ATOM 6000 O O . ILE B 1 323 ? 10.664 9.336 24.375 1 95.31 323 ILE B O 1
ATOM 6004 N N . GLU B 1 324 ? 9.609 11.305 24.281 1 94.75 324 GLU B N 1
ATOM 6005 C CA . GLU B 1 324 ? 10.766 11.992 23.719 1 94.75 324 GLU B CA 1
ATOM 6006 C C . GLU B 1 324 ? 11.977 11.906 24.641 1 94.75 324 GLU B C 1
ATOM 6008 O O . GLU B 1 324 ? 13.102 11.695 24.188 1 94.75 324 GLU B O 1
ATOM 6013 N N . THR B 1 325 ? 11.781 12.07 25.922 1 95.06 325 THR B N 1
ATOM 6014 C CA . THR B 1 325 ? 12.844 11.984 26.906 1 95.06 325 THR B CA 1
ATOM 6015 C C . THR B 1 325 ? 13.461 10.586 26.906 1 95.06 325 THR B C 1
ATOM 6017 O O . THR B 1 325 ? 14.68 10.438 26.969 1 95.06 325 THR B O 1
ATOM 6020 N N . LEU B 1 326 ? 12.641 9.594 26.859 1 92.38 326 LEU B N 1
ATOM 6021 C CA . LEU B 1 326 ? 13.109 8.211 26.828 1 92.38 326 LEU B CA 1
ATOM 6022 C C . LEU B 1 326 ? 13.969 7.945 25.594 1 92.38 326 LEU B C 1
ATOM 6024 O O . LEU B 1 326 ? 15.023 7.32 25.688 1 92.38 326 LEU B O 1
ATOM 6028 N N . PHE B 1 327 ? 13.516 8.414 24.5 1 92.25 327 PHE B N 1
ATOM 6029 C CA . PHE B 1 327 ? 14.273 8.234 23.266 1 92.25 327 PHE B CA 1
ATOM 6030 C C . PHE B 1 327 ? 15.617 8.961 23.359 1 92.25 327 PHE B C 1
ATOM 6032 O O . PHE B 1 327 ? 16.656 8.406 22.984 1 92.25 327 PHE B O 1
ATOM 6039 N N . LYS B 1 328 ? 15.578 10.195 23.859 1 91.94 328 LYS B N 1
ATOM 6040 C CA . LYS B 1 328 ? 16.797 10.984 24 1 91.94 328 LYS B CA 1
ATOM 6041 C C . LYS B 1 328 ? 17.781 10.297 24.938 1 91.94 328 LYS B C 1
ATOM 6043 O O . LYS B 1 328 ? 19 10.328 24.703 1 91.94 328 LYS B O 1
ATOM 6048 N N . SER B 1 329 ? 17.328 9.68 25.906 1 93.44 329 SER B N 1
ATOM 6049 C CA . SER B 1 329 ? 18.188 9 26.875 1 93.44 329 SER B CA 1
ATOM 6050 C C . SER B 1 329 ? 18.891 7.805 26.25 1 93.44 329 SER B C 1
ATOM 6052 O O . SER B 1 329 ? 19.938 7.363 26.734 1 93.44 329 SER B O 1
ATOM 6054 N N . LYS B 1 330 ? 18.328 7.32 25.203 1 91.19 330 LYS B N 1
ATOM 6055 C CA . LYS B 1 330 ? 18.922 6.199 24.484 1 91.19 330 LYS B CA 1
ATOM 6056 C C . LYS B 1 330 ? 19.625 6.672 23.219 1 91.19 330 LYS B C 1
ATOM 6058 O O . LYS B 1 330 ? 19.875 5.875 22.312 1 91.19 330 LYS B O 1
ATOM 6063 N N . ASN B 1 331 ? 19.766 7.973 23.078 1 92.5 331 ASN B N 1
ATOM 6064 C CA . ASN B 1 331 ? 20.5 8.633 22.016 1 92.5 331 ASN B CA 1
ATOM 6065 C C . ASN B 1 331 ? 19.75 8.555 20.688 1 92.5 331 ASN B C 1
ATOM 6067 O O . ASN B 1 331 ? 20.359 8.367 19.625 1 92.5 331 ASN B O 1
ATOM 6071 N N . TYR B 1 332 ? 18.438 8.547 20.812 1 93.69 332 TYR B N 1
ATOM 6072 C CA . TYR B 1 332 ? 17.578 8.688 19.641 1 93.69 332 TYR B CA 1
ATOM 6073 C C . TYR B 1 332 ? 16.875 10.031 19.641 1 93.69 332 TYR B C 1
ATOM 6075 O O . TYR B 1 332 ? 16.75 10.68 20.688 1 93.69 332 TYR B O 1
ATOM 6083 N N . GLU B 1 333 ? 16.547 10.414 18.484 1 94.81 333 GLU B N 1
ATOM 6084 C CA . GLU B 1 333 ? 15.758 11.633 18.359 1 94.81 333 GLU B CA 1
ATOM 6085 C C . GLU B 1 333 ? 14.695 11.5 17.281 1 94.81 333 GLU B C 1
ATOM 6087 O O . GLU B 1 333 ? 14.82 10.656 16.391 1 94.81 333 GLU B O 1
ATOM 6092 N N . PHE B 1 334 ? 13.711 12.273 17.391 1 97.44 334 PHE B N 1
ATOM 6093 C CA . PHE B 1 334 ? 12.68 12.312 16.359 1 97.44 334 PHE B CA 1
ATOM 6094 C C . PHE B 1 334 ? 13.203 13 15.109 1 97.44 334 PHE B C 1
ATOM 6096 O O . PHE B 1 334 ? 14.039 13.898 15.188 1 97.44 334 PHE B O 1
ATOM 6103 N N . MET B 1 335 ? 12.719 12.555 13.922 1 98.06 335 MET B N 1
ATOM 6104 C CA . MET B 1 335 ? 12.938 13.305 12.688 1 98.06 335 MET B CA 1
ATOM 6105 C C . MET B 1 335 ? 12.281 14.672 12.758 1 98.06 335 MET B C 1
ATOM 6107 O O . MET B 1 335 ? 11.062 14.781 12.922 1 98.06 335 MET B O 1
ATOM 6111 N N . TRP B 1 336 ? 13.125 15.734 12.703 1 97.56 336 TRP B N 1
ATOM 6112 C CA . TRP B 1 336 ? 12.609 17.094 12.805 1 97.56 336 TRP B CA 1
ATOM 6113 C C . TRP B 1 336 ? 13.547 18.078 12.117 1 97.56 336 TRP B C 1
ATOM 6115 O O . TRP B 1 336 ? 14.766 17.922 12.164 1 97.56 336 TRP B O 1
ATOM 6125 N N . ASN B 1 337 ? 13.008 19.047 11.414 1 97.31 337 ASN B N 1
ATOM 6126 C CA . ASN B 1 337 ? 13.781 20.188 10.938 1 97.31 337 ASN B CA 1
ATOM 6127 C C . ASN B 1 337 ? 12.969 21.469 10.977 1 97.31 337 ASN B C 1
ATOM 6129 O O . ASN B 1 337 ? 11.734 21.438 11.07 1 97.31 337 ASN B O 1
ATOM 6133 N N . PRO B 1 338 ? 13.547 22.641 10.977 1 97.62 338 PRO B N 1
ATOM 6134 C CA . PRO B 1 338 ? 12.859 23.922 11.18 1 97.62 338 PRO B CA 1
ATOM 6135 C C . PRO B 1 338 ? 11.812 24.203 10.109 1 97.62 338 PRO B C 1
ATOM 6137 O O . PRO B 1 338 ? 10.836 24.922 10.367 1 97.62 338 PRO B O 1
ATOM 6140 N N . HIS B 1 339 ? 11.969 23.672 8.961 1 98.38 339 HIS B N 1
ATOM 6141 C CA . HIS B 1 339 ? 11.07 23.953 7.844 1 98.38 339 HIS B CA 1
ATOM 6142 C C . HIS B 1 339 ? 9.844 23.047 7.891 1 98.38 339 HIS B C 1
ATOM 6144 O O . HIS B 1 339 ? 8.711 23.531 7.855 1 98.38 339 HIS B O 1
ATOM 6150 N N . LEU B 1 340 ? 10.031 21.719 8.094 1 98.69 340 LEU B N 1
ATOM 6151 C CA . LEU B 1 340 ? 8.945 20.75 7.922 1 98.69 340 LEU B CA 1
ATOM 6152 C C . LEU B 1 340 ? 8.414 20.297 9.273 1 98.69 340 LEU B C 1
ATOM 6154 O O . LEU B 1 340 ? 7.426 19.562 9.336 1 98.69 340 LEU B O 1
ATOM 6158 N N . GLY B 1 341 ? 9.016 20.766 10.445 1 98.5 341 GLY B N 1
ATOM 6159 C CA . GLY B 1 341 ? 8.633 20.203 11.727 1 98.5 341 GLY B CA 1
ATOM 6160 C C . GLY B 1 341 ? 8.953 18.719 11.852 1 98.5 341 GLY B C 1
ATOM 6161 O O . GLY B 1 341 ? 10.055 18.297 11.508 1 98.5 341 GLY B O 1
ATOM 6162 N N . TYR B 1 342 ? 8.117 18.062 12.398 1 98.44 342 TYR B N 1
ATOM 6163 C CA . TYR B 1 342 ? 8.312 16.609 12.508 1 98.44 342 TYR B CA 1
ATOM 6164 C C . TYR B 1 342 ? 8.055 15.93 11.172 1 98.44 342 TYR B C 1
ATOM 6166 O O . TYR B 1 342 ? 7.035 16.188 10.523 1 98.44 342 TYR B O 1
ATOM 6174 N N . ILE B 1 343 ? 8.984 15.07 10.789 1 98.62 343 ILE B N 1
ATOM 6175 C CA . ILE B 1 343 ? 8.977 14.406 9.492 1 98.62 343 ILE B CA 1
ATOM 6176 C C . ILE B 1 343 ? 8.227 13.086 9.594 1 98.62 343 ILE B C 1
ATOM 6178 O O . ILE B 1 343 ? 8.477 12.289 10.5 1 98.62 343 ILE B O 1
ATOM 6182 N N . LEU B 1 344 ? 7.277 12.891 8.727 1 98.56 344 LEU B N 1
ATOM 6183 C CA . LEU B 1 344 ? 6.449 11.688 8.68 1 98.56 344 LEU B CA 1
ATOM 6184 C C . LEU B 1 344 ? 6.398 11.125 7.262 1 98.56 344 LEU B C 1
ATOM 6186 O O . LEU B 1 344 ? 6.977 11.703 6.336 1 98.56 344 LEU B O 1
ATOM 6190 N N . THR B 1 345 ? 5.805 9.969 7.055 1 98.12 345 THR B N 1
ATOM 6191 C CA . THR B 1 345 ? 5.758 9.227 5.797 1 98.12 345 THR B CA 1
ATOM 6192 C C . THR B 1 345 ? 4.934 9.984 4.758 1 98.12 345 THR B C 1
ATOM 6194 O O . THR B 1 345 ? 5.367 10.148 3.615 1 98.12 345 THR B O 1
ATOM 6197 N N . CYS B 1 346 ? 3.75 10.43 5.164 1 97.75 346 CYS B N 1
ATOM 6198 C CA . CYS B 1 346 ? 2.865 11.156 4.266 1 97.75 346 CYS B CA 1
ATOM 6199 C C . CYS B 1 346 ? 3.082 12.656 4.387 1 97.75 346 CYS B C 1
ATOM 6201 O O . CYS B 1 346 ? 3.008 13.211 5.484 1 97.75 346 CYS B O 1
ATOM 6203 N N . PRO B 1 347 ? 3.232 13.367 3.283 1 98.25 347 PRO B N 1
ATOM 6204 C CA . PRO B 1 347 ? 3.449 14.82 3.309 1 98.25 347 PRO B CA 1
ATOM 6205 C C . PRO B 1 347 ? 2.316 15.57 4.004 1 98.25 347 PRO B C 1
ATOM 6207 O O . PRO B 1 347 ? 2.537 16.656 4.555 1 98.25 347 PRO B O 1
ATOM 6210 N N . SER B 1 348 ? 1.122 15.008 3.988 1 97.19 348 SER B N 1
ATOM 6211 C CA . SER B 1 348 ? -0.01 15.703 4.594 1 97.19 348 SER B CA 1
ATOM 6212 C C . SER B 1 348 ? 0.119 15.75 6.113 1 97.19 348 SER B C 1
ATOM 6214 O O . SER B 1 348 ? -0.558 16.531 6.777 1 97.19 348 SER B O 1
ATOM 6216 N N . ASN B 1 349 ? 0.966 14.922 6.707 1 97.62 349 ASN B N 1
ATOM 6217 C CA . ASN B 1 349 ? 1.057 14.812 8.156 1 97.62 349 ASN B CA 1
ATOM 6218 C C . ASN B 1 349 ? 2.244 15.594 8.711 1 97.62 349 ASN B C 1
ATOM 6220 O O . ASN B 1 349 ? 2.441 15.664 9.922 1 97.62 349 ASN B O 1
ATOM 6224 N N . LEU B 1 350 ? 3.039 16.234 7.828 1 98.69 350 LEU B N 1
ATOM 6225 C CA . LEU B 1 350 ? 4.207 16.984 8.273 1 98.69 350 LEU B CA 1
ATOM 6226 C C . LEU B 1 350 ? 3.807 18.078 9.25 1 98.69 350 LEU B C 1
ATOM 6228 O O . LEU B 1 350 ? 2.631 18.438 9.344 1 98.69 350 LEU B O 1
ATOM 6232 N N . GLY B 1 351 ? 4.809 18.625 9.977 1 98.56 351 GLY B N 1
ATOM 6233 C CA . GLY B 1 351 ? 4.57 19.656 10.977 1 98.56 351 GLY B CA 1
ATOM 6234 C C . GLY B 1 351 ? 4.359 19.094 12.375 1 98.56 351 GLY B C 1
ATOM 6235 O O . GLY B 1 351 ? 5.246 18.438 12.922 1 98.56 351 GLY B O 1
ATOM 6236 N N . THR B 1 352 ? 3.211 19.281 12.844 1 98.38 352 THR B N 1
ATOM 6237 C CA . THR B 1 352 ? 2.9 18.766 14.172 1 98.38 352 THR B CA 1
ATOM 6238 C C . THR B 1 352 ? 2.51 17.281 14.102 1 98.38 352 THR B C 1
ATOM 6240 O O . THR B 1 352 ? 2.609 16.562 15.094 1 98.38 352 THR B O 1
ATOM 6243 N N . GLY B 1 353 ? 2.018 16.859 12.938 1 97.94 353 GLY B N 1
ATOM 6244 C CA . GLY B 1 353 ? 1.414 15.547 12.828 1 97.94 353 GLY B CA 1
ATOM 6245 C C . GLY B 1 353 ? 0.159 15.391 13.664 1 97.94 353 GLY B C 1
ATOM 6246 O O . GLY B 1 353 ? -0.367 14.281 13.805 1 97.94 353 GLY B O 1
ATOM 6247 N N . LEU B 1 354 ? -0.315 16.469 14.188 1 98.44 354 LEU B N 1
ATOM 6248 C CA . LEU B 1 354 ? -1.353 16.391 15.211 1 98.44 354 LEU B CA 1
ATOM 6249 C C . LEU B 1 354 ? -2.74 16.5 14.586 1 98.44 354 LEU B C 1
ATOM 6251 O O . LEU B 1 354 ? -2.973 17.328 13.711 1 98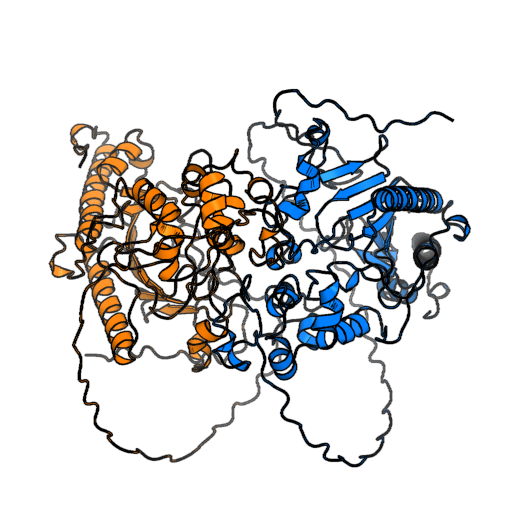.44 354 LEU B O 1
ATOM 6255 N N . ARG B 1 355 ? -3.611 15.641 14.953 1 97.81 355 ARG B N 1
ATOM 6256 C CA . ARG B 1 355 ? -5.051 15.742 14.727 1 97.81 355 ARG B CA 1
ATOM 6257 C C . ARG B 1 355 ? -5.816 15.711 16.047 1 97.81 355 ARG B C 1
ATOM 6259 O O . ARG B 1 355 ? -5.723 14.742 16.797 1 97.81 355 ARG B O 1
ATOM 6266 N N . ALA B 1 356 ? -6.383 16.781 16.375 1 98.31 356 ALA B N 1
ATOM 6267 C CA . ALA B 1 356 ? -7.316 16.859 17.5 1 98.31 356 ALA B CA 1
ATOM 6268 C C . ALA B 1 356 ? -8.758 16.875 17.016 1 98.31 356 ALA B C 1
ATOM 6270 O O . ALA B 1 356 ? -9.086 17.531 16.016 1 98.31 356 ALA B O 1
ATOM 6271 N N . GLY B 1 357 ? -9.578 15.992 17.672 1 97.5 357 GLY B N 1
ATOM 6272 C CA . GLY B 1 357 ? -10.953 15.969 17.203 1 97.5 357 GLY B CA 1
ATOM 6273 C C . GLY B 1 357 ? -11.93 15.43 18.234 1 97.5 357 GLY B C 1
ATOM 6274 O O . GLY B 1 357 ? -11.516 15.008 19.312 1 97.5 357 GLY B O 1
ATOM 6275 N N . VAL B 1 358 ? -13.219 15.664 17.969 1 96.75 358 VAL B N 1
ATOM 6276 C CA . VAL B 1 358 ? -14.297 15.156 18.812 1 96.75 358 VAL B CA 1
ATOM 6277 C C . VAL B 1 358 ? -15.312 14.406 17.953 1 96.75 358 VAL B C 1
ATOM 6279 O O . VAL B 1 358 ? -15.477 14.711 16.766 1 96.75 358 VAL B O 1
ATOM 6282 N N . HIS B 1 359 ? -15.852 13.375 18.484 1 95.94 359 HIS B N 1
ATOM 6283 C CA . HIS B 1 359 ? -17.125 12.898 17.969 1 95.94 359 HIS B CA 1
ATOM 6284 C C . HIS B 1 359 ? -18.281 13.758 18.5 1 95.94 359 HIS B C 1
ATOM 6286 O O . HIS B 1 359 ? -18.516 13.82 19.703 1 95.94 359 HIS B O 1
ATOM 6292 N N . ILE B 1 360 ? -19.016 14.32 17.609 1 97.38 360 ILE B N 1
ATOM 6293 C CA . ILE B 1 360 ? -20 15.32 18 1 97.38 360 ILE B CA 1
ATOM 6294 C C . ILE B 1 360 ? -21.344 15.031 17.312 1 97.38 360 ILE B C 1
ATOM 6296 O O . ILE B 1 360 ? -21.375 14.688 16.125 1 97.38 360 ILE B O 1
ATOM 6300 N N . LYS B 1 361 ? -22.359 15.117 18.078 1 97 361 LYS B N 1
ATOM 6301 C CA . LYS B 1 361 ? -23.719 14.938 17.578 1 97 361 LYS B CA 1
ATOM 6302 C C . LYS B 1 361 ? -24.281 16.25 17.031 1 97 361 LYS B C 1
ATOM 6304 O O . LYS B 1 361 ? -24.531 17.188 17.797 1 97 361 LYS B O 1
ATOM 6309 N N . LEU B 1 362 ? -24.484 16.266 15.758 1 97.44 362 LEU B N 1
ATOM 6310 C CA . LEU B 1 362 ? -25.016 17.438 15.086 1 97.44 362 LEU B CA 1
ATOM 6311 C C . LEU B 1 362 ? -26.094 17.062 14.078 1 97.44 362 LEU B C 1
ATOM 6313 O O . LEU B 1 362 ? -25.969 17.328 12.883 1 97.44 362 LEU B O 1
ATOM 6317 N N . PRO B 1 363 ? -27.219 16.562 14.5 1 95.88 363 PRO B N 1
ATOM 6318 C CA . PRO B 1 363 ? -28.234 16.078 13.562 1 95.88 363 PRO B CA 1
ATOM 6319 C C . PRO B 1 363 ? -28.844 17.203 12.727 1 95.88 363 PRO B C 1
ATOM 6321 O O . PRO B 1 363 ? -29.281 16.969 11.594 1 95.88 363 PRO B O 1
ATOM 6324 N N . HIS B 1 364 ? -28.953 18.406 13.227 1 96.5 364 HIS B N 1
ATOM 6325 C CA . HIS B 1 364 ? -29.547 19.516 12.484 1 96.5 364 HIS B CA 1
ATOM 6326 C C . HIS B 1 364 ? -28.5 20.234 11.641 1 96.5 364 HIS B C 1
ATOM 6328 O O . HIS B 1 364 ? -28.703 20.438 10.438 1 96.5 364 HIS B O 1
ATOM 6334 N N . LEU B 1 365 ? -27.422 20.5 12.25 1 97.12 365 LEU B N 1
ATOM 6335 C CA . LEU B 1 365 ? -26.375 21.203 11.523 1 97.12 365 LEU B CA 1
ATOM 6336 C C . LEU B 1 365 ? -25.797 20.328 10.422 1 97.12 365 LEU B C 1
ATOM 6338 O O . LEU B 1 365 ? -25.422 20.828 9.352 1 97.12 365 LEU B O 1
ATOM 6342 N N . GLY B 1 366 ? -25.719 19.062 10.703 1 95.38 366 GLY B N 1
ATOM 6343 C CA . GLY B 1 366 ? -25.203 18.125 9.727 1 95.38 366 GLY B CA 1
ATOM 6344 C C . GLY B 1 366 ? -25.984 18.125 8.43 1 95.38 366 GLY B C 1
ATOM 6345 O O . GLY B 1 366 ? -25.438 17.797 7.367 1 95.38 366 GLY B O 1
ATOM 6346 N N . LYS B 1 367 ? -27.172 18.516 8.469 1 94.56 367 LYS B N 1
ATOM 6347 C CA . LYS B 1 367 ? -28.047 18.562 7.297 1 94.56 367 LYS B CA 1
ATOM 6348 C C . LYS B 1 367 ? -28.125 19.984 6.734 1 94.56 367 LYS B C 1
ATOM 6350 O O . LYS B 1 367 ? -28.75 20.203 5.691 1 94.56 367 LYS B O 1
ATOM 6355 N N . HIS B 1 368 ? -27.516 20.828 7.457 1 95.25 368 HIS B N 1
ATOM 6356 C CA . HIS B 1 368 ? -27.625 22.219 7.051 1 95.25 368 HIS B CA 1
ATOM 6357 C C . HIS B 1 368 ? -26.688 22.531 5.883 1 95.25 368 HIS B C 1
ATOM 6359 O O . HIS B 1 368 ? -25.547 22.047 5.852 1 95.25 368 HIS B O 1
ATOM 6365 N N . GLU B 1 369 ? -27.016 23.344 4.988 1 95.31 369 GLU B N 1
ATOM 6366 C CA . GLU B 1 369 ? -26.281 23.641 3.754 1 95.31 369 GLU B CA 1
ATOM 6367 C C . GLU B 1 369 ? -24.984 24.391 4.039 1 95.31 369 GLU B C 1
ATOM 6369 O O . GLU B 1 369 ? -24.016 24.266 3.287 1 95.31 369 GLU B O 1
ATOM 6374 N N . LYS B 1 370 ? -24.969 25.078 5.199 1 94.94 370 LYS B N 1
ATOM 6375 C CA . LYS B 1 370 ? -23.812 25.906 5.508 1 94.94 370 LYS B CA 1
ATOM 6376 C C . LYS B 1 370 ? -22.781 25.125 6.301 1 94.94 370 LYS B C 1
ATOM 6378 O O . LYS B 1 370 ? -21.688 25.641 6.582 1 94.94 370 LYS B O 1
ATOM 6383 N N . PHE B 1 371 ? -23.078 23.953 6.582 1 95.19 371 PHE B N 1
ATOM 6384 C CA . PHE B 1 371 ? -22.219 23.156 7.457 1 95.19 371 PHE B CA 1
ATOM 6385 C C . PHE B 1 371 ? -20.812 23.094 6.898 1 95.19 371 PHE B C 1
ATOM 6387 O O . PHE B 1 371 ? -19.844 23.375 7.602 1 95.19 371 PHE B O 1
ATOM 6394 N N . ALA B 1 372 ? -20.703 22.812 5.676 1 93.62 372 ALA B N 1
ATOM 6395 C CA . ALA B 1 372 ? -19.391 22.672 5.039 1 93.62 372 ALA B CA 1
ATOM 6396 C C . ALA B 1 372 ? -18.625 24 5.043 1 93.62 372 ALA B C 1
ATOM 6398 O O . ALA B 1 372 ? -17.422 24.031 5.309 1 93.62 372 ALA B O 1
ATOM 6399 N N . GLU B 1 373 ? -19.297 25.031 4.723 1 95 373 GLU B N 1
ATOM 6400 C CA . GLU B 1 373 ? -18.688 26.359 4.703 1 95 373 GLU B CA 1
ATOM 6401 C C . GLU B 1 373 ? -18.203 26.766 6.094 1 95 373 GLU B C 1
ATOM 6403 O O . GLU B 1 373 ? -17.125 27.328 6.242 1 95 373 GLU B O 1
ATOM 6408 N N . VAL B 1 374 ? -19.031 26.516 7.109 1 96.19 374 VAL B N 1
ATOM 6409 C CA . VAL B 1 374 ? -18.688 26.844 8.492 1 96.19 374 VAL B CA 1
ATOM 6410 C C . VAL B 1 374 ? -17.422 26.094 8.898 1 96.19 374 VAL B C 1
ATOM 6412 O O . VAL B 1 374 ? -16.5 26.688 9.461 1 96.19 374 VAL B O 1
ATOM 6415 N N . LEU B 1 375 ? -17.344 24.844 8.523 1 95.94 375 LEU B N 1
ATOM 6416 C CA . LEU B 1 375 ? -16.172 24.047 8.836 1 95.94 375 LEU B CA 1
ATOM 6417 C C . LEU B 1 375 ? -14.93 24.625 8.156 1 95.94 375 LEU B C 1
ATOM 6419 O O . LEU B 1 375 ? -13.875 24.766 8.789 1 95.94 375 LEU B O 1
ATOM 6423 N N . LYS B 1 376 ? -15.016 24.984 6.98 1 94 376 LYS B N 1
ATOM 6424 C CA . LYS B 1 376 ? -13.898 25.531 6.215 1 94 376 LYS B CA 1
ATOM 6425 C C . LYS B 1 376 ? -13.391 26.828 6.848 1 94 376 LYS B C 1
ATOM 6427 O O . LYS B 1 376 ? -12.18 27.016 7.004 1 94 376 LYS B O 1
ATOM 6432 N N . ARG B 1 377 ? -14.297 27.672 7.25 1 95.56 377 ARG B N 1
ATOM 6433 C CA . ARG B 1 377 ? -13.945 28.953 7.84 1 95.56 377 ARG B CA 1
ATOM 6434 C C . ARG B 1 377 ? -13.305 28.766 9.211 1 95.56 377 ARG B C 1
ATOM 6436 O O . ARG B 1 377 ? -12.492 29.594 9.641 1 95.56 377 ARG B O 1
ATOM 6443 N N . LEU B 1 378 ? -13.719 27.719 9.781 1 95.81 378 LEU B N 1
ATOM 6444 C CA . LEU B 1 378 ? -13.172 27.422 11.102 1 95.81 378 LEU B CA 1
ATOM 6445 C C . LEU B 1 378 ? -11.875 26.625 10.984 1 95.81 378 LEU B C 1
ATOM 6447 O O . LEU B 1 378 ? -11.234 26.312 11.992 1 95.81 378 LEU B O 1
ATOM 6451 N N . ARG B 1 379 ? -11.477 26.234 9.75 1 95.25 379 ARG B N 1
ATOM 6452 C CA . ARG B 1 379 ? -10.312 25.406 9.469 1 95.25 379 ARG B CA 1
ATOM 6453 C C . ARG B 1 379 ? -10.414 24.062 10.156 1 95.25 379 ARG B C 1
ATOM 6455 O O . ARG B 1 379 ? -9.453 23.594 10.773 1 95.25 379 ARG B O 1
ATOM 6462 N N . LEU B 1 380 ? -11.656 23.594 10.102 1 97 380 LEU B N 1
ATOM 6463 C CA . LEU B 1 380 ? -11.977 22.266 10.586 1 97 380 LEU B CA 1
ATOM 6464 C C . LEU B 1 380 ? -12.414 21.344 9.445 1 97 380 LEU B C 1
ATOM 6466 O O . LEU B 1 380 ? -12.703 21.828 8.344 1 97 380 LEU B O 1
ATOM 6470 N N . GLN B 1 381 ? -12.336 20.078 9.742 1 94.81 381 GLN B N 1
ATOM 6471 C CA . GLN B 1 381 ? -12.812 19.078 8.797 1 94.81 381 GLN B CA 1
ATOM 6472 C C . GLN B 1 381 ? -13.711 18.047 9.484 1 94.81 381 GLN B C 1
ATOM 6474 O O . GLN B 1 381 ? -13.633 17.875 10.703 1 94.81 381 GLN B O 1
ATOM 6479 N N . LYS B 1 382 ? -14.594 17.422 8.656 1 92.88 382 LYS B N 1
ATOM 6480 C CA . LYS B 1 382 ? -15.453 16.375 9.188 1 92.88 382 LYS B CA 1
ATOM 6481 C C . LYS B 1 382 ? -15.203 15.047 8.469 1 92.88 382 LYS B C 1
ATOM 6483 O O . LYS B 1 382 ? -14.812 15.031 7.301 1 92.88 382 LYS B O 1
ATOM 6488 N N . ARG B 1 383 ? -15.266 13.992 9.109 1 87.19 383 ARG B N 1
ATOM 6489 C CA . ARG B 1 383 ? -15.305 12.625 8.609 1 87.19 383 ARG B CA 1
ATOM 6490 C C . ARG B 1 383 ? -16.5 11.859 9.188 1 87.19 383 ARG B C 1
ATOM 6492 O O . ARG B 1 383 ? -17.203 12.375 10.062 1 87.19 383 ARG B O 1
ATOM 6499 N N . GLY B 1 384 ? -16.719 10.641 8.531 1 80.62 384 GLY B N 1
ATOM 6500 C CA . GLY B 1 384 ? -17.781 9.797 9.07 1 80.62 384 GLY B CA 1
ATOM 6501 C C . GLY B 1 384 ? -17.516 9.328 10.484 1 80.62 384 GLY B C 1
ATOM 6502 O O . GLY B 1 384 ? -16.469 9.625 11.055 1 80.62 384 GLY B O 1
ATOM 6503 N N . THR B 1 385 ? -18.641 8.664 10.953 1 73.56 385 THR B N 1
ATOM 6504 C CA . THR B 1 385 ? -18.609 8.227 12.344 1 73.56 385 THR B CA 1
ATOM 6505 C C . THR B 1 385 ? -17.391 7.348 12.609 1 73.56 385 THR B C 1
ATOM 6507 O O . THR B 1 385 ? -16.75 7.449 13.664 1 73.56 385 THR B O 1
ATOM 6510 N N . GLY B 1 386 ? -17 6.625 11.562 1 70.62 386 GLY B N 1
ATOM 6511 C CA . GLY B 1 386 ? -15.883 5.723 11.711 1 70.62 386 GLY B CA 1
ATOM 6512 C C . GLY B 1 386 ? -14.57 6.309 11.219 1 70.62 386 GLY B C 1
ATOM 6513 O O . GLY B 1 386 ? -13.555 5.617 11.172 1 70.62 386 GLY B O 1
ATOM 6514 N N . GLY B 1 387 ? -14.648 7.406 10.867 1 67.94 387 GLY B N 1
ATOM 6515 C CA . GLY B 1 387 ? -13.414 8.016 10.398 1 67.94 387 GLY B CA 1
ATOM 6516 C C . GLY B 1 387 ? -13.32 8.062 8.883 1 67.94 387 GLY B C 1
ATOM 6517 O O . GLY B 1 387 ? -14.289 8.375 8.203 1 67.94 387 GLY B O 1
ATOM 6518 N N . VAL B 1 388 ? -12.055 7.809 8.422 1 63.03 388 VAL B N 1
ATOM 6519 C CA . VAL B 1 388 ? -11.727 7.977 7.008 1 63.03 388 VAL B CA 1
ATOM 6520 C C . VAL B 1 388 ? -12.562 7.02 6.164 1 63.03 388 VAL B C 1
ATOM 6522 O O . VAL B 1 388 ? -12.664 5.828 6.477 1 63.03 388 VAL B O 1
ATOM 6525 N N . ASP B 1 389 ? -13.281 7.57 5.191 1 62.66 389 ASP B N 1
ATOM 6526 C CA . ASP B 1 389 ? -14 6.836 4.16 1 62.66 389 ASP B CA 1
ATOM 6527 C C . ASP B 1 389 ? -15.234 6.141 4.738 1 62.66 389 ASP B C 1
ATOM 6529 O O . ASP B 1 389 ? -15.672 5.113 4.219 1 62.66 389 ASP B O 1
ATOM 6533 N N . THR B 1 390 ? -15.742 6.617 5.91 1 66.06 390 THR B N 1
ATOM 6534 C CA . THR B 1 390 ? -16.953 6.035 6.48 1 66.06 390 THR B CA 1
ATOM 6535 C C . THR B 1 390 ? -18.109 7.027 6.43 1 66.06 390 THR B C 1
ATOM 6537 O O . THR B 1 390 ? -17.891 8.234 6.273 1 66.06 390 THR B O 1
ATOM 6540 N N . ALA B 1 391 ? -19.312 6.555 6.496 1 76.06 391 ALA B N 1
ATOM 6541 C CA . ALA B 1 391 ? -20.516 7.375 6.5 1 76.06 391 ALA B CA 1
ATOM 6542 C C . ALA B 1 391 ? -20.828 7.891 7.902 1 76.06 391 ALA B C 1
ATOM 6544 O O . ALA B 1 391 ? -20.453 7.262 8.898 1 76.06 391 ALA B O 1
ATOM 6545 N N . ALA B 1 392 ? -21.406 9.109 7.879 1 79.69 392 ALA B N 1
ATOM 6546 C CA . ALA B 1 392 ? -21.953 9.609 9.141 1 79.69 392 ALA B CA 1
ATOM 6547 C C . ALA B 1 392 ? -23.25 8.883 9.5 1 79.69 392 ALA B C 1
ATOM 6549 O O . ALA B 1 392 ? -24.156 8.75 8.672 1 79.69 392 ALA B O 1
ATOM 6550 N N . VAL B 1 393 ? -23.297 8.422 10.641 1 82.94 393 VAL B N 1
ATOM 6551 C CA . VAL B 1 393 ? -24.484 7.719 11.117 1 82.94 393 VAL B CA 1
ATOM 6552 C C . VAL B 1 393 ? -25.125 8.492 12.273 1 82.94 393 VAL B C 1
ATOM 6554 O O . VAL B 1 393 ? -24.438 8.867 13.227 1 82.94 393 VAL B O 1
ATOM 6557 N N . GLY B 1 394 ? -26.484 8.82 12.172 1 85.38 394 GLY B N 1
ATOM 6558 C CA . GLY B 1 394 ? -27.219 9.445 13.266 1 85.38 394 GLY B CA 1
ATOM 6559 C C . GLY B 1 394 ? -26.781 10.875 13.523 1 85.38 394 GLY B C 1
ATOM 6560 O O . GLY B 1 394 ? -26.844 11.352 14.664 1 85.38 394 GLY B O 1
ATOM 6561 N N . GLY B 1 395 ? -26.203 11.508 12.617 1 92.44 395 GLY B N 1
ATOM 6562 C CA . GLY B 1 395 ? -25.781 12.883 12.789 1 92.44 395 GLY B CA 1
ATOM 6563 C C . GLY B 1 395 ? -24.531 13.023 13.641 1 92.44 395 GLY B C 1
ATOM 6564 O O . GLY B 1 395 ? -24.328 14.055 14.281 1 92.44 395 GLY B O 1
ATOM 6565 N N . VAL B 1 396 ? -23.812 12.008 13.75 1 93.81 396 VAL B N 1
ATOM 6566 C CA . VAL B 1 396 ? -22.562 12.039 14.508 1 93.81 396 VAL B CA 1
ATOM 6567 C C . VAL B 1 396 ? -21.375 12.156 13.555 1 93.81 396 VAL B C 1
ATOM 6569 O O . VAL B 1 396 ? -21.266 11.383 12.602 1 93.81 396 VAL B O 1
ATOM 6572 N N . PHE B 1 397 ? -20.531 13.172 13.883 1 94.81 397 PHE B N 1
ATOM 6573 C CA . PHE B 1 397 ? -19.391 13.445 13.023 1 94.81 397 PHE B CA 1
ATOM 6574 C C . PHE B 1 397 ? -18.094 13.398 13.812 1 94.81 397 PHE B C 1
ATOM 6576 O O . PHE B 1 397 ? -18.078 13.664 15.016 1 94.81 397 PHE B O 1
ATOM 6583 N N . ASP B 1 398 ? -17.031 13 13.086 1 94.94 398 ASP B N 1
ATOM 6584 C CA . ASP B 1 398 ? -15.68 13.266 13.555 1 94.94 398 ASP B CA 1
ATOM 6585 C C . ASP B 1 398 ? -15.172 14.609 13.039 1 94.94 398 ASP B C 1
ATOM 6587 O O . ASP B 1 398 ? -14.906 14.766 11.844 1 94.94 398 ASP B O 1
ATOM 6591 N N . VAL B 1 399 ? -15.094 15.602 13.992 1 96.94 399 VAL B N 1
ATOM 6592 C CA . VAL B 1 399 ? -14.648 16.938 13.609 1 96.94 399 VAL B CA 1
ATOM 6593 C C . VAL B 1 399 ? -13.25 17.188 14.156 1 96.94 399 VAL B C 1
ATOM 6595 O O . VAL B 1 399 ? -12.992 17 15.344 1 96.94 399 VAL B O 1
ATOM 6598 N N . SER B 1 400 ? -12.336 17.578 13.25 1 97.5 400 SER B N 1
ATOM 6599 C CA . SER B 1 400 ? -10.938 17.766 13.641 1 97.5 400 SER B CA 1
ATOM 6600 C C . SER B 1 400 ? -10.305 18.938 12.883 1 97.5 400 SER B C 1
ATOM 6602 O O . SER B 1 400 ? -10.93 19.516 11.984 1 97.5 400 SER B O 1
ATOM 6604 N N . ASN B 1 401 ? -9.148 19.312 13.383 1 98 401 ASN B N 1
ATOM 6605 C CA . ASN B 1 401 ? -8.414 20.359 12.672 1 98 401 ASN B CA 1
ATOM 6606 C C . ASN B 1 401 ? -8.07 19.938 11.25 1 98 401 ASN B C 1
ATOM 6608 O O . ASN B 1 401 ? -7.754 18.781 11 1 98 401 ASN B O 1
ATOM 6612 N N . ALA B 1 402 ? -8.078 20.875 10.312 1 95.25 402 ALA B N 1
ATOM 6613 C CA . ALA B 1 402 ? -7.75 20.641 8.914 1 95.25 402 ALA B CA 1
ATOM 6614 C C . ALA B 1 402 ? -6.246 20.75 8.672 1 95.25 402 ALA B C 1
ATOM 6616 O O . ALA B 1 402 ? -5.699 20.062 7.805 1 95.25 402 ALA B O 1
ATOM 6617 N N . ASP B 1 403 ? -5.57 21.641 9.477 1 95.69 403 ASP B N 1
ATOM 6618 C CA . ASP B 1 403 ? -4.164 21.953 9.25 1 95.69 403 ASP B CA 1
ATOM 6619 C C . ASP B 1 403 ? -3.264 21.141 10.172 1 95.69 403 ASP B C 1
ATOM 6621 O O . ASP B 1 403 ? -3.725 20.609 11.188 1 95.69 403 ASP B O 1
ATOM 6625 N N . ARG B 1 404 ? -2.021 21.047 9.766 1 97 404 ARG B N 1
ATOM 6626 C CA . ARG B 1 404 ? -1.008 20.406 10.594 1 97 404 ARG B CA 1
ATOM 6627 C C . ARG B 1 404 ? 0.309 21.172 10.547 1 97 404 ARG B C 1
ATOM 6629 O O . ARG B 1 404 ? 0.938 21.406 11.578 1 97 404 ARG B O 1
ATOM 6636 N N . LEU B 1 405 ? 0.743 21.547 9.43 1 98.31 405 LEU B N 1
ATOM 6637 C CA . LEU B 1 405 ? 2.021 22.219 9.18 1 98.31 405 LEU B CA 1
ATOM 6638 C C . LEU B 1 405 ? 1.878 23.734 9.266 1 98.31 405 LEU B C 1
ATOM 6640 O O . LEU B 1 405 ? 0.914 24.297 8.75 1 98.31 405 LEU B O 1
ATOM 6644 N N . GLY B 1 406 ? 2.771 24.406 9.914 1 97.25 406 GLY B N 1
ATOM 6645 C CA . GLY B 1 406 ? 2.775 25.844 10.016 1 97.25 406 GLY B CA 1
ATOM 6646 C C . GLY B 1 406 ? 2.061 26.375 11.242 1 97.25 406 GLY B C 1
ATOM 6647 O O . GLY B 1 406 ? 2.102 27.562 11.539 1 97.25 406 GLY B O 1
ATOM 6648 N N . PHE B 1 407 ? 1.41 25.547 11.984 1 97.31 407 PHE B N 1
ATOM 6649 C CA . PHE B 1 407 ? 0.719 25.859 13.227 1 97.31 407 PHE B CA 1
ATOM 6650 C C . PHE B 1 407 ? 1.305 25.062 14.383 1 97.31 407 PHE B C 1
ATOM 6652 O O . PHE B 1 407 ? 1.801 23.953 14.195 1 97.31 407 PHE B O 1
ATOM 6659 N N . SER B 1 408 ? 1.252 25.688 15.523 1 98.31 408 SER B N 1
ATOM 6660 C CA . SER B 1 408 ? 1.684 24.922 16.688 1 98.31 408 SER B CA 1
ATOM 6661 C C . SER B 1 408 ? 0.579 24 17.188 1 98.31 408 SER B C 1
ATOM 6663 O O . SER B 1 408 ? -0.581 24.141 16.797 1 98.31 408 SER B O 1
ATOM 6665 N N . GLU B 1 409 ? 0.928 23.047 18.062 1 98.62 409 GLU B N 1
ATOM 6666 C CA . GLU B 1 409 ? -0.027 22.109 18.641 1 98.62 409 GLU B CA 1
ATOM 6667 C C . GLU B 1 409 ? -1.125 22.844 19.406 1 98.62 409 GLU B C 1
ATOM 6669 O O . GLU B 1 409 ? -2.311 22.547 19.234 1 98.62 409 GLU B O 1
ATOM 6674 N N . VAL B 1 410 ? -0.749 23.828 20.172 1 98.75 410 VAL B N 1
ATOM 6675 C CA . VAL B 1 410 ? -1.711 24.594 20.969 1 98.75 410 VAL B CA 1
ATOM 6676 C C . VAL B 1 410 ? -2.668 25.328 20.047 1 98.75 410 VAL B C 1
ATOM 6678 O O . VAL B 1 410 ? -3.877 25.359 20.281 1 98.75 410 VAL B O 1
ATOM 6681 N N . GLU B 1 411 ? -2.113 25.906 19.016 1 98.44 411 GLU B N 1
ATOM 6682 C CA . GLU B 1 411 ? -2.953 26.641 18.078 1 98.44 411 GLU B CA 1
ATOM 6683 C C . GLU B 1 411 ? -4.004 25.719 17.453 1 98.44 411 GLU B C 1
ATOM 6685 O O . GLU B 1 411 ? -5.168 26.094 17.328 1 98.44 411 GLU B O 1
ATOM 6690 N N . LEU B 1 412 ? -3.6 24.578 17.047 1 98.5 412 LEU B N 1
ATOM 6691 C CA . LEU B 1 412 ? -4.504 23.641 16.391 1 98.5 412 LEU B CA 1
ATOM 6692 C C . LEU B 1 412 ? -5.602 23.188 17.344 1 98.5 412 LEU B C 1
ATOM 6694 O O . LEU B 1 412 ? -6.781 23.172 16.984 1 98.5 412 LEU B O 1
ATOM 6698 N N . VAL B 1 413 ? -5.238 22.797 18.547 1 98.69 413 VAL B N 1
ATOM 6699 C CA . VAL B 1 413 ? -6.223 22.328 19.516 1 98.69 413 VAL B CA 1
ATOM 6700 C C . VAL B 1 413 ? -7.16 23.484 19.891 1 98.69 413 VAL B C 1
ATOM 6702 O O . VAL B 1 413 ? -8.359 23.281 20.094 1 98.69 413 VAL B O 1
ATOM 6705 N N . GLN B 1 414 ? -6.621 24.703 20.016 1 98.56 414 GLN B N 1
ATOM 6706 C CA . GLN B 1 414 ? -7.438 25.875 20.281 1 98.56 414 GLN B CA 1
ATOM 6707 C C . GLN B 1 414 ? -8.5 26.078 19.203 1 98.56 414 GLN B C 1
ATOM 6709 O O . GLN B 1 414 ? -9.648 26.391 19.516 1 98.56 414 GLN B O 1
ATOM 6714 N N . MET B 1 415 ? -8.109 25.844 17.953 1 97.56 415 MET B N 1
ATOM 6715 C CA . MET B 1 415 ? -9.055 25.953 16.844 1 97.56 415 MET B CA 1
ATOM 6716 C C . MET B 1 415 ? -10.195 24.953 17 1 97.56 415 MET B C 1
ATOM 6718 O O . MET B 1 415 ? -11.359 25.281 16.766 1 97.56 415 MET B O 1
ATOM 6722 N N . VAL B 1 416 ? -9.875 23.781 17.375 1 98.44 416 VAL B N 1
ATOM 6723 C CA . VAL B 1 416 ? -10.875 22.734 17.547 1 98.44 416 VAL B CA 1
ATOM 6724 C C . VAL B 1 416 ? -11.812 23.094 18.703 1 98.44 416 VAL B C 1
ATOM 6726 O O . VAL B 1 416 ? -13.031 23.016 18.578 1 98.44 416 VAL B O 1
ATOM 6729 N N . VAL B 1 417 ? -11.258 23.547 19.828 1 98.44 417 VAL B N 1
ATOM 6730 C CA . VAL B 1 417 ? -12.039 23.891 21.016 1 98.44 417 VAL B CA 1
ATOM 6731 C C . VAL B 1 417 ? -13 25.031 20.672 1 98.44 417 VAL B C 1
ATOM 6733 O O . VAL B 1 417 ? -14.203 24.938 20.922 1 98.44 417 VAL B O 1
ATOM 6736 N N . ASP B 1 418 ? -12.492 26.078 20.094 1 97.56 418 ASP B N 1
ATOM 6737 C CA . ASP B 1 418 ? -13.32 27.219 19.734 1 97.56 418 ASP B CA 1
ATOM 6738 C C . ASP B 1 418 ? -14.375 26.844 18.703 1 97.56 418 ASP B C 1
ATOM 6740 O O . ASP B 1 418 ? -15.531 27.25 18.812 1 97.56 418 ASP B O 1
ATOM 6744 N N . GLY B 1 419 ? -13.93 26.109 17.734 1 97.88 419 GLY B N 1
ATOM 6745 C CA . GLY B 1 419 ? -14.844 25.688 16.688 1 97.88 419 GLY B CA 1
ATOM 6746 C C . GLY B 1 419 ? -15.969 24.797 17.188 1 97.88 419 GLY B C 1
ATOM 6747 O O . GLY B 1 419 ? -17.125 25 16.828 1 97.88 419 GLY B O 1
ATOM 6748 N N . VAL B 1 420 ? -15.648 23.859 18 1 98 420 VAL B N 1
ATOM 6749 C CA . VAL B 1 420 ? -16.641 22.938 18.531 1 98 420 VAL B CA 1
ATOM 6750 C C . VAL B 1 420 ? -17.656 23.703 19.391 1 98 420 VAL B C 1
ATOM 6752 O O . VAL B 1 420 ? -18.859 23.438 19.328 1 98 420 VAL B O 1
ATOM 6755 N N . LYS B 1 421 ? -17.203 24.641 20.172 1 97.75 421 LYS B N 1
ATOM 6756 C CA . LYS B 1 421 ? -18.125 25.484 20.938 1 97.75 421 LYS B CA 1
ATOM 6757 C C . LYS B 1 421 ? -19.109 26.203 20.031 1 97.75 421 LYS B C 1
ATOM 6759 O O . LYS B 1 421 ? -20.312 26.25 20.328 1 97.75 421 LYS B O 1
ATOM 6764 N N . LEU B 1 422 ? -18.578 26.719 18.969 1 97.5 422 LEU B N 1
ATOM 6765 C CA . LEU B 1 422 ? -19.438 27.422 18.031 1 97.5 422 LEU B CA 1
ATOM 6766 C C . LEU B 1 422 ? -20.422 26.453 17.359 1 97.5 422 LEU B C 1
ATOM 6768 O O . LEU B 1 422 ? -21.594 26.781 17.188 1 97.5 422 LEU B O 1
ATOM 6772 N N . LEU B 1 423 ? -19.953 25.312 16.969 1 98.12 423 LEU B N 1
ATOM 6773 C CA . LEU B 1 423 ? -20.812 24.312 16.344 1 98.12 423 LEU B CA 1
ATOM 6774 C C . LEU B 1 423 ? -21.953 23.906 17.281 1 98.12 423 LEU B C 1
ATOM 6776 O O . LEU B 1 423 ? -23.094 23.734 16.844 1 98.12 423 LEU B O 1
ATOM 6780 N N . ILE B 1 424 ? -21.641 23.734 18.562 1 98 424 ILE B N 1
ATOM 6781 C CA . ILE B 1 424 ? -22.656 23.391 19.562 1 98 424 ILE B CA 1
ATOM 6782 C C . ILE B 1 424 ? -23.688 24.516 19.656 1 98 424 ILE B C 1
ATOM 6784 O O . ILE B 1 424 ? -24.891 24.266 19.703 1 98 424 ILE B O 1
ATOM 6788 N N . GLU B 1 425 ? -23.188 25.719 19.641 1 97.88 425 GLU B N 1
ATOM 6789 C CA . GLU B 1 425 ? -24.094 26.859 19.672 1 97.88 425 GLU B CA 1
ATOM 6790 C C . GLU B 1 425 ? -25.016 26.859 18.469 1 97.88 425 GLU B C 1
ATOM 6792 O O . GLU B 1 425 ? -26.219 27.094 18.594 1 97.88 425 GLU B O 1
ATOM 6797 N N . MET B 1 426 ? -24.453 26.594 17.391 1 98.06 426 MET B N 1
ATOM 6798 C CA . MET B 1 426 ? -25.25 26.547 16.172 1 98.06 426 MET B CA 1
ATOM 6799 C C . MET B 1 426 ? -26.281 25.422 16.234 1 98.06 426 MET B C 1
ATOM 6801 O O . MET B 1 426 ? -27.438 25.625 15.859 1 98.06 426 MET B O 1
ATOM 6805 N N . GLU B 1 427 ? -25.859 24.281 16.656 1 98.06 427 GLU B N 1
ATOM 6806 C CA . GLU B 1 427 ? -26.781 23.156 16.797 1 98.06 427 GLU B CA 1
ATOM 6807 C C . GLU B 1 427 ? -27.922 23.484 17.75 1 98.06 427 GLU B C 1
ATOM 6809 O O . GLU B 1 427 ? -29.094 23.188 17.453 1 98.06 427 GLU B O 1
ATOM 6814 N N . ARG B 1 428 ? -27.641 24.125 18.875 1 97.62 428 ARG B N 1
ATOM 6815 C CA . ARG B 1 428 ? -28.641 24.516 19.859 1 97.62 428 ARG B CA 1
ATOM 6816 C C . ARG B 1 428 ? -29.672 25.469 19.25 1 97.62 428 ARG B C 1
ATOM 6818 O O . ARG B 1 428 ? -30.875 25.344 19.484 1 97.62 428 ARG B O 1
ATOM 6825 N N . ARG B 1 429 ? -29.172 26.359 18.438 1 97.56 429 ARG B N 1
ATOM 6826 C CA . ARG B 1 429 ? -30.062 27.312 17.781 1 97.56 429 ARG B CA 1
ATOM 6827 C C . ARG B 1 429 ? -30.969 26.594 16.766 1 97.56 429 ARG B C 1
ATOM 6829 O O . ARG B 1 429 ? -32.188 26.859 16.719 1 97.56 429 ARG B O 1
ATOM 6836 N N . LEU B 1 430 ? -30.406 25.75 16.109 1 97.88 430 LEU B N 1
ATOM 6837 C CA . LEU B 1 430 ? -31.172 25.016 15.117 1 97.88 430 LEU B CA 1
ATOM 6838 C C . LEU B 1 430 ? -32.188 24.109 15.781 1 97.88 430 LEU B C 1
ATOM 6840 O O . LEU B 1 430 ? -33.312 23.938 15.258 1 97.88 430 LEU B O 1
ATOM 6844 N N . GLU B 1 431 ? -31.812 23.531 16.875 1 96.69 431 GLU B N 1
ATOM 6845 C CA . GLU B 1 431 ? -32.75 22.734 17.641 1 96.69 431 GLU B CA 1
ATOM 6846 C C . GLU B 1 431 ? -33.969 23.547 18.062 1 96.69 431 GLU B C 1
ATOM 6848 O O . GLU B 1 431 ? -35.062 23 18.219 1 96.69 431 GLU B O 1
ATOM 6853 N N . GLN B 1 432 ? -33.812 24.812 18.188 1 97.25 432 GLN B N 1
ATOM 6854 C CA . GLN B 1 432 ? -34.875 25.703 18.609 1 97.25 432 GLN B CA 1
ATOM 6855 C C . GLN B 1 432 ? -35.562 26.344 17.391 1 97.25 432 GLN B C 1
ATOM 6857 O O . GLN B 1 432 ? -36.406 27.25 17.547 1 97.25 432 GLN B O 1
ATOM 6862 N N . GLY B 1 433 ? -35.094 26.047 16.281 1 95.75 433 GLY B N 1
ATOM 6863 C CA . GLY B 1 433 ? -35.688 26.562 15.055 1 95.75 433 GLY B CA 1
ATOM 6864 C C . GLY B 1 433 ? -35.188 27.938 14.688 1 95.75 433 GLY B C 1
ATOM 6865 O O . GLY B 1 433 ? -35.844 28.688 13.953 1 95.75 433 GLY B O 1
ATOM 6866 N N . GLN B 1 434 ? -34.062 28.234 15.18 1 97 434 GLN B N 1
ATOM 6867 C CA . GLN B 1 434 ? -33.5 29.547 14.914 1 97 434 GLN B CA 1
ATOM 6868 C C . GLN B 1 434 ? -32.469 29.484 13.812 1 97 434 GLN B C 1
ATOM 6870 O O . GLN B 1 434 ? -31.828 28.453 13.594 1 97 434 GLN B O 1
ATOM 6875 N N . ALA B 1 435 ? -32.344 30.656 13.203 1 94.88 435 ALA B N 1
ATOM 6876 C CA . ALA B 1 435 ? -31.344 30.766 12.148 1 94.88 435 ALA B CA 1
ATOM 6877 C C . ALA B 1 435 ? -29.938 30.906 12.742 1 94.88 435 ALA B C 1
ATOM 6879 O O . ALA B 1 435 ? -29.797 31.328 13.891 1 94.88 435 ALA B O 1
ATOM 6880 N N . ILE B 1 436 ? -28.922 30.531 11.953 1 95.94 436 ILE B N 1
ATOM 6881 C CA . ILE B 1 436 ? -27.562 30.578 12.492 1 95.94 436 ILE B CA 1
ATOM 6882 C C . ILE B 1 436 ? -26.703 31.5 11.633 1 95.94 436 ILE B C 1
ATOM 6884 O O . ILE B 1 436 ? -25.469 31.469 11.719 1 95.94 436 ILE B O 1
ATOM 6888 N N . ASP B 1 437 ? -27.188 32.375 10.797 1 93.62 437 ASP B N 1
ATOM 6889 C CA . ASP B 1 437 ? -26.469 33.219 9.852 1 93.62 437 ASP B CA 1
ATOM 6890 C C . ASP B 1 437 ? -25.516 34.188 10.57 1 93.62 437 ASP B C 1
ATOM 6892 O O . ASP B 1 437 ? -24.438 34.469 10.07 1 93.62 437 ASP B O 1
ATOM 6896 N N . ASP B 1 438 ? -25.984 34.625 11.711 1 93.06 438 ASP B N 1
ATOM 6897 C CA . ASP B 1 438 ? -25.203 35.594 12.445 1 93.06 438 ASP B 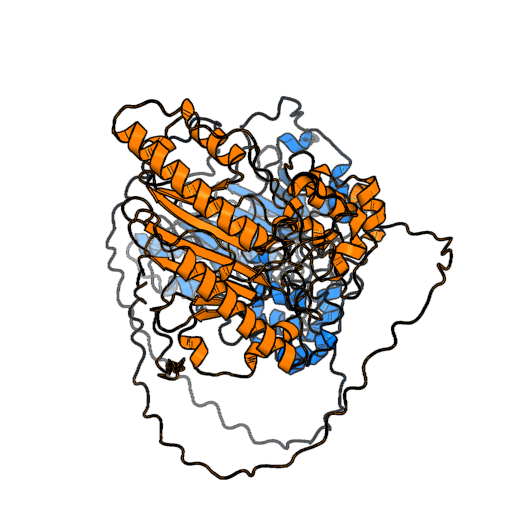CA 1
ATOM 6898 C C . ASP B 1 438 ? -24.031 34.938 13.172 1 93.06 438 ASP B C 1
ATOM 6900 O O . ASP B 1 438 ? -23.125 35.594 13.664 1 93.06 438 ASP B O 1
ATOM 6904 N N . LEU B 1 439 ? -24.016 33.594 13.133 1 93.25 439 LEU B N 1
ATOM 6905 C CA . LEU B 1 439 ? -22.969 32.875 13.836 1 93.25 439 LEU B CA 1
ATOM 6906 C C . LEU B 1 439 ? -21.875 32.438 12.875 1 93.25 439 LEU B C 1
ATOM 6908 O O . LEU B 1 439 ? -20.812 31.969 13.305 1 93.25 439 LEU B O 1
ATOM 6912 N N . VAL B 1 440 ? -22.094 32.656 11.711 1 89.19 440 VAL B N 1
ATOM 6913 C CA . VAL B 1 440 ? -21.109 32.219 10.719 1 89.19 440 VAL B CA 1
ATOM 6914 C C . VAL B 1 440 ? -19.844 33.094 10.844 1 89.19 440 VAL B C 1
ATOM 6916 O O . VAL B 1 440 ? -19.906 34.312 10.742 1 89.19 440 VAL B O 1
ATOM 6919 N N . PRO B 1 441 ? -18.75 32.344 11.125 1 89 441 PRO B N 1
ATOM 6920 C CA . PRO B 1 441 ? -17.516 33.094 11.359 1 89 441 PRO B CA 1
ATOM 6921 C C . PRO B 1 441 ? -16.938 33.688 10.078 1 89 441 PRO B C 1
ATOM 6923 O O . PRO B 1 441 ? -17.219 33.188 8.984 1 89 441 PRO B O 1
ATOM 6926 N N . ALA B 1 442 ? -16.328 34.906 10.336 1 80.69 442 ALA B N 1
ATOM 6927 C CA . ALA B 1 442 ? -15.578 35.469 9.211 1 80.69 442 ALA B CA 1
ATOM 6928 C C . ALA B 1 442 ? -14.398 34.594 8.82 1 80.69 442 ALA B C 1
ATOM 6930 O O . ALA B 1 442 ? -13.906 33.812 9.641 1 80.69 442 ALA B O 1
ATOM 6931 N N . GLN B 1 443 ? -14.203 34.469 7.559 1 69.19 443 GLN B N 1
ATOM 6932 C CA . GLN B 1 443 ? -13.086 33.688 7.086 1 69.19 443 GLN B CA 1
ATOM 6933 C C . GLN B 1 443 ? -11.797 34.062 7.812 1 69.19 443 GLN B C 1
ATOM 6935 O O . GLN B 1 443 ? -11.477 35.25 7.957 1 69.19 443 GLN B O 1
ATOM 6940 N N . LYS B 1 444 ? -11.305 33.094 8.648 1 57.78 444 LYS B N 1
ATOM 6941 C CA . LYS B 1 444 ? -10.016 33.312 9.312 1 57.78 444 LYS B CA 1
ATOM 6942 C C . LYS B 1 444 ? -8.859 33.156 8.336 1 57.78 444 LYS B C 1
ATOM 6944 O O . LYS B 1 444 ? -8.922 32.281 7.445 1 57.78 444 LYS B O 1
#

Radius of gyration: 31.13 Å; Cα contacts (8 Å, |Δi|>4): 1779; chains: 2; bounding box: 71×88×92 Å

Organism: Camelus dromedarius (NCBI:txid9838)

Foldseek 3Di:
DDPQPQDLPQQPDPPAPQQFAQACDDPDSDGDRDDPDDPPVPDPDPPDDPPDPFDDDDPPPDPPDDPDDPDDDDPPPPDPPPPAQAAAQAVLRVLVPPCRRVDHLVVVDAPLVLAAELLSVQDDSVLRRNQRRDADPLGHGNNLFQQLRRVDSDDPVDYHHRGWFFALCRCVSSVSRLQSSLCVLFVRQHQPDFFDADLPLVPADDQQPQPLVWFWKKKKKFAWAWHPATWLLRGDLVVLCVVVPPPSSSQSNWNFDDQDDDSNCVRNNLNPPPPPSWTKDAGPVRQWIWTARHQGRIMIMGMDTGRNNSVSSNCRSVVVVVVQVVQVVVVMHTSADGRFGGDTTGSQCTHGSMKIWTWTAQQQLLSPPCNVVLCVLLQKDWDAPRGDPDHPDNRIIIIIHNHHTRDYPSRRSNSRRVSSVLSVVCSVQVVVVHDCVVSRDDRD/DPPQCLDLPQLPDDPAPQQQAQACDDPDSDRPRPHDPCPVDDDDDDDDDDDDDDDDDDDDDDCDCDDDDPDDDDDPPDDDDDDQAALQQDPLCVLVPPCRRVDHLVNRHADLVLAAELLSVQDDSVLSRVQSPDADPLGHGPSLFQQLRRVDRDDPVDYHHRGWFFALCRCVSSVSRLQSSLCVLFVRQHQPDFFDADLPLVPADDQQCQPLVWFFKKKKKFFWAWHPATWLLRGDLVSLCVVVPPPSSSQSSWNFDDQDDDSNCVRNNLNPPPPPSWTKDARPVRQWIWTARHQGRIMIMGMDTGRRNSVSSNCRSVVVVVVQVVQVVVVMHTSADGRFGGDTTGSQCTHGSMKIWTWTAQQQLLPPPCNVVLCVLLQKDWDAPRGDPDHNDNRIIIIIHNHHTRDYPSRRSNSRSVSSVLSVVCSVQVVVVHDCVVSRDDRD

Sequence (888 aa):
MPEGTLRKVDGSGPARAGQEKWGWRGGGWHYRLWKPGTLSPGPSPRLPRGTGRTMEGRNWGADKPERPEVPSGSRASVSRSEAGRARRRQPFSNSHNTLKLRFPAEDEFPDLSSHNNHMAKVLTPELYAELRAKSTPSGFTLDDVIQTGVDNPGHPYIMTVGCVAGDEESYDVFKELFDPIIEDRHGGYKPSDEHKTDLNPDNLQGGDDLDPNYVLSSRVRTGRSIRGFCLPPHAARGSAAPSRSSPSKAIDRHFLFDKPVSPLLLASGMARDWPDARGIWHNDNKTFLVWINEEDHLRVISMQKGGNMKEVFTRFCSGLAQIETLFKSKNYEFMWNPHLGYILTCPSNLGTGLRAGVHIKLPHLGKHEKFAEVLKRLRLQKRGTGGVDTAAVGGVFDVSNADRLGFSEVELVQMVVDGVKLLIEMERRLEQGQAIDDLVPAQKMPEGTLRKVDGSGPARAGQEKWGWRGGGWHYRLWKPGTLSPGPSPRLPRGTGRTMEGRNWGADKPERPEVPSGSRASVSRSEAGRARRRQPFSNSHNTLKLRFPAEDEFPDLSSHNNHMAKVLTPELYAELRAKSTPSGFTLDDVIQTGVDNPGHPYIMTVGCVAGDEESYDVFKELFDPIIEDRHGGYKPSDEHKTDLNPDNLQGGDDLDPNYVLSSRVRTGRSIRGFCLPPHAARGSAAPSRSSPSKAIDRHFLFDKPVSPLLLASGMARDWPDARGIWHNDNKTFLVWINEEDHLRVISMQKGGNMKEVFTRFCSGLAQIETLFKSKNYEFMWNPHLGYILTCPSNLGTGLRAGVHIKLPHLGKHEKFAEVLKRLRLQKRGTGGVDTAAVGGVFDVSNADRLGFSEVELVQMVVDGVKLLIEMERRLEQGQAIDDLVPAQK

InterPro domains:
  IPR000749 ATP:guanido phosphotransferase [PTHR11547] (248-441)
  IPR014746 Glutamine synthetase/guanido kinase, catalytic domain [SSF55931] (194-443)
  IPR022413 ATP:guanido phosphotransferase, N-terminal [PF02807] (113-183)
  IPR022413 ATP:guanido phosphotransferase, N-terminal [PS51509] (100-187)
  IPR022414 ATP:guanido phosphotransferase, catalytic domain [PF00217] (248-429)
  IPR022414 ATP:guanido phosphotransferase, catalytic domain [PS51510] (251-430)
  IPR022415 ATP:guanido phosphotransferase active site [PS00112] (346-352)
  IPR036802 ATP:guanido phosphotransferase, N-terminal domain superfamily [G3DSA:1.10.135.10] (90-191)
  IPR036802 ATP:guanido phosphotransferase, N-terminal domain superfamily [SSF48034] (97-196)

pLDDT: mean 76.31, std 30.76, range [14.86, 98.88]

Nearest PDB structures (foldseek):
  3drb-assembly1_A  TM=9.225E-01  e=5.419E-59  Homo sapiens
  1qh4-assembly1_A  TM=9.160E-01  e=6.055E-59  Gallus gallus
  1u6r-assembly1_B  TM=9.283E-01  e=4.063E-55  Oryctolagus cuniculus
  1vrp-assembly1_A  TM=9.330E-01  e=5.809E-54  Tetronarce californica
  3jpz-assembly1_A  TM=9.150E-01  e=2.316E-42  Urechis caupo